Protein 6L39 (pdb70)

Organism: Streptomyces rapamycinicus (strain ATCC 29253 / DSM 41530 / NRRL 5491 / AYB-994) (NCBI:txid1343740)

Nearest PDB structures (foldseek):
  6l39-assembly1_A  TM=1.003E+00  e=1.083E-64  Streptomyces rapamycinicus NRRL 5491
  6l39-assembly2_B  TM=9.947E-01  e=9.908E-54  Streptomyces rapamycinicus NRRL 5491
  6l3a-assembly2_B  TM=9.957E-01  e=7.512E-52  Streptomyces rapamycinicus NRRL 5491
  6l3a-assembly1_A  TM=9.890E-01  e=4.191E-52  Streptomyces rapamycinicus NRRL 5491
  6zi2-assembly7_G  TM=9.649E-01  e=1.811E-34  Streptomyces antibioticus

Foldseek 3Di:
DAAPPPDQLFFFDDDCVLLVCLVVLHFDWHAEPWQGIATEARALVQQQCQQAPLLWALLVQAPHRHRDHDRDGHDDALSSHHPPVNVLLVVQLCQALDLVLLLVCLVVLLVCLVVLVVVQVVDDFKGWCLVSPLQLSFLLSLCVQLVPPPVCSVVLVVLVCLCVPDDPVSSVVSVVCLLVVSLVVLVVPCVHPHRSVVSVVPDDSCSSSSVSNCCSVVTRVLLSQLLVVLVLVCQVPVVNLVVCLVDVVLLLLVSLLSLLATFSWSGWDDKIFRCAFDDRSNDTQHGGHIYTYGQNSNSQNVVPDDPSNDGDSVGPDRPGCSQTHHSPGNSCVSNSSSSNSSNVSCVCVVCVVKHFPDDSVPFGWDSPGGGTHTPTGMMGD/DAEPDPDLCFFFDDDCVLLVQVVVLHWDWYAQPWAGIAIEAQALVLQQCCQAPLQWALQVQQPDAHRYNDPDRDDALLSGHPPVNVVLCQLLPQLLDLVLLLVCLVVLLVVQLVLVVVQVVVPDWGFCLVSPLQLSQLLVLCVSLVPPPVCSVVLVVLLVLLPDPVSSVVSVVVLLVVSLVSLVVLCVPNSVSQNPGVHDDSCSSSSVSVVCSNVGGPQLSQLLQVLVLVCQVVVVVLVVCLVPVVLLLLQSVLSLLQTFSWSTFADKIFRQAWDDRSNRTQHGRHIYTYHQNSSSQNCVQDDPSNDRDSVGVDRDGCSQHHDSPGNSCVSNSSSNSSSNSNCCCHVPVVKHFPDPSVPFGWDSPGGTTHGPTTTIGD

Radius of gyration: 29.31 Å; Cα contacts (8 Å, |Δi|>4): 1198; chains: 2; bounding box: 72×64×82 Å

B-factor: mean 68.37, std 15.39, range [30.0, 140.65]

Sequence (759 aa):
ACPYPFAEMERLEIHPEYNRLRDAGELGRVLMPYGGETWLATSWEDVAKVFVDPRFSRSATLGKDVPRVLPAIQQPVIMLMDPPEHTRLRRLATKALTSRRMEALRPRTQEVADDLIDKMLAKGAPADLMEDFALPLPIIMICELLGVPIEDQTKFRTWSDQMGAYSQEVVMAAGQSLYLYLSELIAERRKQNDLLGSLVRRLSETELVGFAVTLLIAGYETTANAIGNSVYTLLTHPEKLAELRKDLSLIPKAVDELLRIIPIAKQASWVRMAVEDVELSGTIVKAGEAVAIQTHSANTDPKVYDHPEEIDFHRTSNPHMSLGHGAHHCMGAQLVRVEMQTALGSLISRIPALRFAVPEPRIKFLRGRLVPSLEALPLTWACPYPFAEMERLEIHPEYNRLRDAGELGRVLMPYGGETWLATSWEDVAKVFVDPRFSRSATLGKDVPRVLPAIQPVIMLMDPPEHTRLRRLATKALTSRRMEALRPRTQEVADDLIDKMLAKGAPADLMEDFALPLPIIMICELLGVPIEDQTKFRTWSDQMYSQEVVMAAGQSLYLYLSELIAERRKQLLGSLVRADRLSETELVGFAVTLLIAGYETTANAIGNSVYTLLTHPEKLAELRKDLSLIPKAVDELLRIIPIAKQASWVRMAVEDVELSGTIVKAGEAVAIQTHSANTDPKVYDHPEEIDFHRTSNPHMSLGHGAHHCMGAQLVRVEMQTALGSLISRIPALRFAVPEPRIKFLRGRLVPSLEALPLTW

InterPro domains:
  IPR001128 Cytochrome P450 [PF00067] (201-373)
  IPR001128 Cytochrome P450 [PR00385] (241-258)
  IPR001128 Cytochrome P450 [PR00385] (276-287)
  IPR001128 Cytochrome P450 [PR00385] (344-353)
  IPR001128 Cytochrome P450 [PR00385] (353-364)
  IPR002397 Cytochrome P450, B-class [PR00359] (93-104)
  IPR002397 Cytochrome P450, B-class [PR00359] (140-156)
  IPR002397 Cytochrome P450, B-class [PR00359] (157-172)
  IPR002397 Cytochrome P450, B-class [PR00359] (195-217)
  IPR002397 Cytochrome P450, B-class [PR00359] (276-287)
  IPR002397 Cytochrome P450, B-class [PR00359] (295-322)
  IPR002397 Cytochrome P450, B-class [PR00359] (323-338)
  IPR002397 Cytochrome P450, B-class [PR00359] (344-353)
  IPR002397 Cytochrome P450, B-class [PR00359] (353-364)
  IPR036396 Cytochrome P450 superfamily [G3DSA:1.10.630.10] (3-404)
  IPR036396 Cytochrome P450 superfamily [SSF48264] (22-404)

Solvent-accessible surface area: 34575 Å² total; per-residue (Å²): 63,82,94,9,55,45,56,96,21,108,57,22,113,30,62,69,61,11,24,96,24,24,54,62,43,40,19,7,104,2,80,10,73,95,24,35,92,2,35,1,1,3,15,52,100,10,0,10,45,3,22,66,26,115,88,11,8,23,47,42,0,45,50,122,105,7,16,22,51,48,77,80,87,75,115,115,42,27,81,17,31,33,83,111,103,2,53,79,13,31,164,14,0,62,145,1,10,29,46,175,61,6,82,75,21,83,90,67,0,74,92,7,0,45,55,16,0,74,133,14,63,78,78,50,82,83,14,28,2,11,111,52,0,0,42,10,0,0,1,38,0,6,1,52,16,0,26,8,55,135,140,22,23,99,119,0,83,74,50,2,58,35,118,127,98,110,69,156,142,52,50,104,46,2,24,102,39,5,99,128,34,0,18,96,14,2,59,109,47,141,159,156,98,50,1,0,2,30,5,22,155,185,12,53,85,99,45,0,0,31,11,0,38,19,25,12,98,50,21,5,60,65,7,2,12,22,0,0,4,0,8,16,17,7,22,38,79,17,39,38,10,23,44,0,71,178,75,79,90,30,8,66,103,0,0,21,1,0,14,1,24,15,7,77,29,30,27,10,40,76,2,16,24,2,80,41,80,2,97,0,33,59,37,102,0,118,59,49,52,6,0,1,3,11,19,7,0,0,1,3,5,77,160,61,9,86,22,24,117,41,24,12,1,108,20,145,84,33,57,18,2,9,29,25,59,35,50,33,83,42,34,19,13,44,15,21,57,0,3,0,23,8,0,2,10,11,4,13,64,94,16,76,72,24,89,25,48,32,12,39,30,98,5,136,18,62,228,46,115,100,35,1,8,5,97,29,0,40,2,32,104,70,59,96,8,58,55,58,99,18,137,74,20,125,30,64,99,49,10,39,128,8,17,91,65,48,38,18,17,80,4,76,2,69,98,27,37,85,0,38,6,0,2,13,12,47,9,0,10,31,2,22,31,11,57,71,11,12,25,46,35,5,47,57,127,85,4,12,25,41,92,82,73,76,109,113,71,43,60,26,34,28,71,102,112,13,44,86,25,42,71,18,2,49,94,0,8,42,64,142,89,6,37,71,30,86,90,109,1,73,78,20,0,40,65,19,2,62,121,16,89,83,152,42,49,99,6,28,2,9,112,28,0,0,53,25,0,1,3,44,9,12,0,52,22,0,32,8,60,141,120,13,26,82,87,2,116,78,63,10,60,32,150,168,66,142,139,55,35,102,49,5,36,99,35,21,93,125,39,2,22,112,12,0,44,94,44,120,172,132,11,0,1,20,0,22,134,27,155,156,15,50,71,93,48,4,0,30,22,0,40,38,26,16,108,61,22,26,66,70,10,2,7,22,0,0,4,1,9,18,16,8,18,46,67,78,118,23,9,28,53,0,86,177,73,80,85,22,12,64,91,0,0,25,2,2,15,1,27,17,8,77,27,20,30,6,31,92,2,24,15,1,67,107,75,2,60,0,27,69,40,99,0,118,51,48,38,4,0,0,2,11,13,12,0,0,1,0,3,64,112,13,6,83,89,20,117,98,24,24,0,114,24,107,71,32,42,24,1,10,28,22,57,30,45,35,84,43,48,16,11,45,17,18,63,2,16,0,20,8,0,2,12,6,4,13,70,96,29,78,64,21,155,27,53,57,85,53,94,151,5,102,27,50,208,64,86,83,20,1,0,4,97,28,0,40,6,31,95

Secondary structure (DSSP, 8-state):
---S-SS---TT---THHHHHHHTT--EEEE-SBS-EEEEE-SHHHHHHHHH-TTEESGGGSSS--SBSSSS-----GGG--TTHHHHHHHHHTTTS-HHHHHTTHHHHHHHHHHHHHHHHHS-SSEEHIIIIITHHHHHHHHHHHT--TTSHHHHHHHHH----S-GGGTHHHHHHHHHHHHHHHHHHHT---HHHHHT----HHHHHHHHHHHHHHTSHHHHHHHHHHHHHHHT-HHHHHHHHH-STTHHHHHHHHHHHS-SSSS----EEESS-EEETTEEE-TT-EEEE-HHHHTT-TTT-SSTTS--TT-S----STT--GGG--TTHHHHHHHHHHHHHHHHHH-TT-EESS-GGG--B-SS-SS--BS--EEE-/-EES-SS--SSS---HHHHHHHTTT--EEEE-SBS-EEEEE-SHHHHHHHHH-TTEESGGGSSS--SBSSS-----GGG--TTHHHHHHHHHHTTS-HHHHHTTHHHHHHHHHHHHHHHHHT-S-EEHIIIIITHHHHHHHHHHTT--TTHHHHHHHHHT----HHHHHHHHHHHHHHHHHHHHHTT---TTHHHH--PPPSHHHHHHHHHHHHHHSHHHHHHHHHHHHHHHT-HHHHHHHHH-TTSHHHHHHHHHHHS-SSSS--PPEEESS-EEETTEEE-TT-EEEE-HHHHTT-TTT-SSTTS--TT-S----STT--GGG--TTHHHHHHHHHHHHHHHHHH-TT-EESS-GGG--B-SS-SS--BS--EEE-

Structure (mmCIF, N/CA/C/O backbone):
data_6L39
#
_entry.id   6L39
#
_cell.length_a   59.978
_cell.length_b   99.798
_cell.length_c   62.684
_cell.angle_alpha   90.000
_cell.angle_beta   89.820
_cell.angle_gamma   90.000
#
_symmetry.space_group_name_H-M   'P 1 21 1'
#
loop_
_entity.id
_entity.type
_entity.pdbx_description
1 polymer 'Cytochrome P450'
2 non-polymer 'PROTOPORPHYRIN IX CONTAINING FE'
3 non-polymer DI(HYDROXYETHYL)ETHER
4 non-polymer 'PHOSPHATE ION'
5 water water
#
loop_
_atom_site.group_PDB
_atom_site.id
_atom_site.type_symbol
_atom_site.label_atom_id
_atom_site.label_alt_id
_atom_site.label_comp_id
_atom_site.label_asym_id
_atom_site.label_entity_id
_atom_site.label_seq_id
_atom_site.pdbx_PDB_ins_code
_atom_site.Cartn_x
_atom_site.Cartn_y
_atom_site.Cartn_z
_atom_site.occupancy
_atom_site.B_iso_or_equiv
_atom_site.auth_seq_id
_atom_site.auth_comp_id
_atom_site.auth_asym_id
_atom_site.auth_atom_id
_atom_site.pdbx_PDB_model_num
ATOM 1 N N . ALA A 1 12 ? 30.394 -16.418 12.642 1.00 79.20 12 ALA A N 1
ATOM 2 C CA . ALA A 1 12 ? 29.228 -15.582 12.202 1.00 79.12 12 ALA A CA 1
ATOM 3 C C . ALA A 1 12 ? 28.242 -15.382 13.360 1.00 76.14 12 ALA A C 1
ATOM 4 O O . ALA A 1 12 ? 27.495 -16.321 13.698 1.00 64.46 12 ALA A O 1
ATOM 6 N N . CYS A 1 13 ? 28.250 -14.173 13.919 1.00 79.19 13 CYS A N 1
ATOM 7 C CA . CYS A 1 13 ? 27.341 -13.669 14.985 1.00 83.34 13 CYS A CA 1
ATOM 8 C C . CYS A 1 13 ? 25.868 -13.757 14.573 1.00 70.17 13 CYS A C 1
ATOM 9 O O . CYS A 1 13 ? 25.464 -13.130 13.599 1.00 65.49 13 CYS A O 1
ATOM 12 N N . PRO A 1 14 ? 25.001 -14.439 15.362 1.00 64.06 14 PRO A N 1
ATOM 13 C CA . PRO A 1 14 ? 23.625 -14.747 14.950 1.00 62.83 14 PRO A CA 1
ATOM 14 C C . PRO A 1 14 ? 22.679 -13.556 14.705 1.00 58.88 14 PRO A C 1
ATOM 15 O O . PRO A 1 14 ? 22.932 -12.457 15.190 1.00 56.56 14 PRO A O 1
ATOM 19 N N . TYR A 1 15 ? 21.692 -13.773 13.832 1.00 57.12 15 TYR A N 1
ATOM 20 C CA . TYR A 1 15 ? 20.706 -12.744 13.413 1.00 57.21 15 TYR A CA 1
ATOM 21 C C . TYR A 1 15 ? 19.298 -13.294 13.644 1.00 53.93 15 TYR A C 1
ATOM 22 O O . TYR A 1 15 ? 19.169 -14.503 13.602 1.00 55.64 15 TYR A O 1
ATOM 31 N N . PRO A 1 16 ? 18.224 -12.500 13.849 1.00 53.79 16 PRO A N 1
ATOM 32 C CA . PRO A 1 16 ? 18.269 -11.085 14.260 1.00 50.74 16 PRO A CA 1
ATOM 33 C C . PRO A 1 16 ? 19.040 -10.715 15.529 1.00 48.84 16 PRO A C 1
ATOM 34 O O . PRO A 1 16 ? 19.190 -11.523 16.370 1.00 49.07 16 PRO A O 1
ATOM 38 N N . PHE A 1 17 ? 19.527 -9.485 15.576 1.00 50.74 17 PHE A N 1
ATOM 39 C CA . PHE A 1 17 ? 20.361 -8.990 16.692 1.00 52.39 17 PHE A CA 1
ATOM 40 C C . PHE A 1 17 ? 19.521 -8.750 17.937 1.00 52.91 17 PHE A C 1
ATOM 41 O O . PHE A 1 17 ? 20.019 -8.920 19.038 1.00 67.01 17 PHE A O 1
ATOM 49 N N . ALA A 1 18 ? 18.286 -8.328 17.735 1.00 50.30 18 ALA A N 1
ATOM 50 C CA . ALA A 1 18 ? 17.390 -8.071 18.869 1.00 48.85 18 ALA A CA 1
ATOM 51 C C . ALA A 1 18 ? 15.993 -7.913 18.311 1.00 52.01 18 ALA A C 1
ATOM 52 O O . ALA A 1 18 ? 15.858 -7.237 17.305 1.00 51.16 18 ALA A O 1
ATOM 54 N N . GLU A 1 19 ? 15.025 -8.578 18.928 1.00 59.92 19 GLU A N 1
ATOM 55 C CA . GLU A 1 19 ? 13.625 -8.418 18.486 1.00 61.77 19 GLU A CA 1
ATOM 56 C C . GLU A 1 19 ? 13.340 -6.927 18.562 1.00 62.30 19 GLU A C 1
ATOM 57 O O . GLU A 1 19 ? 13.290 -6.406 19.666 1.00 62.20 19 GLU A O 1
ATOM 59 N N . MET A 1 20 ? 13.224 -6.275 17.410 1.00 65.44 20 MET A N 1
ATOM 60 C CA . MET A 1 20 ? 12.948 -4.821 17.354 1.00 64.81 20 MET A CA 1
ATOM 61 C C . MET A 1 20 ? 11.607 -4.537 18.015 1.00 68.96 20 MET A C 1
ATOM 62 O O . MET A 1 20 ? 10.598 -4.619 17.327 1.00 76.51 20 MET A O 1
ATOM 67 N N . GLU A 1 21 ? 11.606 -4.298 19.321 1.00 70.50 21 GLU A N 1
ATOM 68 C CA . GLU A 1 21 ? 10.359 -3.870 19.989 1.00 76.50 21 GLU A CA 1
ATOM 69 C C . GLU A 1 21 ? 10.215 -2.383 19.647 1.00 85.22 21 GLU A C 1
ATOM 70 O O . GLU A 1 21 ? 11.267 -1.708 19.505 1.00 102.73 21 GLU A O 1
ATOM 76 N N . ARG A 1 22 ? 8.980 -1.915 19.481 1.00 76.46 22 ARG A N 1
ATOM 77 C CA . ARG A 1 22 ? 8.729 -0.505 19.103 1.00 79.95 22 ARG A CA 1
ATOM 78 C C . ARG A 1 22 ? 9.141 -0.303 17.644 1.00 78.88 22 ARG A C 1
ATOM 79 O O . ARG A 1 22 ? 8.912 -1.200 16.849 1.00 89.59 22 ARG A O 1
ATOM 87 N N . LEU A 1 23 ? 9.776 0.822 17.332 1.00 77.51 23 LEU A N 1
ATOM 88 C CA . LEU A 1 23 ? 10.130 1.145 15.928 1.00 73.56 23 LEU A CA 1
ATOM 89 C C . LEU A 1 23 ? 11.593 1.572 15.799 1.00 73.14 23 LEU A C 1
ATOM 90 O O . LEU A 1 23 ? 11.860 2.395 14.934 1.00 69.80 23 LEU A O 1
ATOM 95 N N . GLU A 1 24 ? 12.506 1.036 16.606 1.00 75.48 24 GLU A N 1
ATOM 96 C CA . GLU A 1 24 ? 13.909 1.500 16.471 1.00 78.08 24 GLU A CA 1
ATOM 97 C C . GLU A 1 24 ? 14.795 0.392 15.916 1.00 77.04 24 GLU A C 1
ATOM 98 O O . GLU A 1 24 ? 14.345 -0.729 15.825 1.00 82.69 24 GLU A O 1
ATOM 104 N N . ILE A 1 25 ? 16.042 0.727 15.610 1.00 75.09 25 ILE A N 1
ATOM 105 C CA . ILE A 1 25 ? 16.977 -0.243 14.987 1.00 71.98 25 ILE A CA 1
ATOM 106 C C . ILE A 1 25 ? 18.129 -0.507 15.943 1.00 65.57 25 ILE A C 1
ATOM 107 O O . ILE A 1 25 ? 18.443 0.362 16.741 1.00 62.35 25 ILE A O 1
ATOM 112 N N . HIS A 1 26 ? 18.738 -1.676 15.805 1.00 63.64 26 HIS A N 1
ATOM 113 C CA . HIS A 1 26 ? 19.877 -2.095 16.648 1.00 60.90 26 HIS A CA 1
ATOM 114 C C . HIS A 1 26 ? 21.109 -1.357 16.148 1.00 57.28 26 HIS A C 1
ATOM 115 O O . HIS A 1 26 ? 21.344 -1.384 14.954 1.00 56.18 26 HIS A O 1
ATOM 122 N N . PRO A 1 27 ? 21.914 -0.721 17.014 1.00 60.18 27 PRO A N 1
ATOM 123 C CA . PRO A 1 27 ? 23.085 0.040 16.573 1.00 63.68 27 PRO A CA 1
ATOM 124 C C . PRO A 1 27 ? 23.942 -0.619 15.478 1.00 60.93 27 PRO A C 1
ATOM 125 O O . PRO A 1 27 ? 24.415 0.104 14.606 1.00 60.87 27 PRO A O 1
ATOM 129 N N . GLU A 1 28 ? 24.092 -1.947 15.540 1.00 57.47 28 GLU A N 1
ATOM 130 C CA . GLU A 1 28 ? 25.136 -2.732 14.822 1.00 63.43 28 GLU A CA 1
ATOM 131 C C . GLU A 1 28 ? 25.188 -2.338 13.337 1.00 65.49 28 GLU A C 1
ATOM 132 O O . GLU A 1 28 ? 26.240 -1.808 12.903 1.00 67.18 28 GLU A O 1
ATOM 138 N N . TYR A 1 29 ? 24.099 -2.579 12.599 1.00 60.60 29 TYR A N 1
ATOM 139 C CA . TYR A 1 29 ? 23.876 -2.153 11.189 1.00 57.61 29 TYR A CA 1
ATOM 140 C C . TYR A 1 29 ? 24.698 -0.898 10.826 1.00 52.89 29 TYR A C 1
ATOM 141 O O . TYR A 1 29 ? 25.478 -0.929 9.852 1.00 48.78 29 T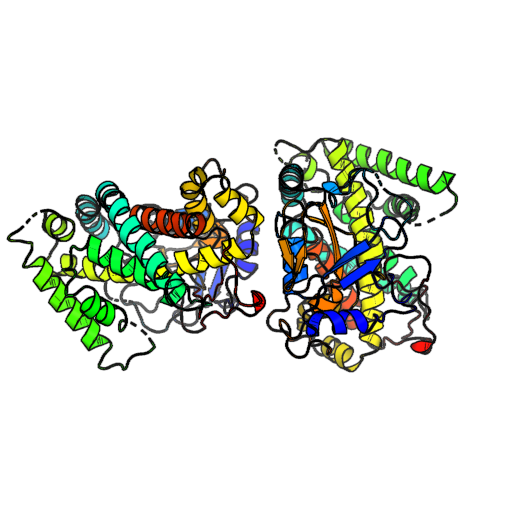YR A O 1
ATOM 150 N N . ASN A 1 30 ? 24.497 0.204 11.552 1.00 52.17 30 ASN A N 1
ATOM 151 C CA . ASN A 1 30 ? 25.204 1.484 11.295 1.00 53.94 30 ASN A CA 1
ATOM 152 C C . ASN A 1 30 ? 26.681 1.297 11.657 1.00 57.99 30 ASN A C 1
ATOM 153 O O . ASN A 1 30 ? 27.520 1.875 10.956 1.00 65.58 30 ASN A O 1
ATOM 158 N N . ARG A 1 31 ? 26.980 0.515 12.700 1.00 55.78 31 ARG A N 1
ATOM 159 C CA . ARG A 1 31 ? 28.355 0.182 13.135 1.00 60.23 31 ARG A CA 1
ATOM 160 C C . ARG A 1 31 ? 29.162 -0.377 11.947 1.00 62.84 31 ARG A C 1
ATOM 161 O O . ARG A 1 31 ? 30.305 0.080 11.724 1.00 66.77 31 ARG A O 1
ATOM 169 N N . LEU A 1 32 ? 28.586 -1.323 11.204 1.00 62.58 32 LEU A N 1
ATOM 170 C CA . LEU A 1 32 ? 29.215 -2.012 10.041 1.00 61.48 32 LEU A CA 1
ATOM 171 C C . LEU A 1 32 ? 29.292 -1.092 8.822 1.00 59.14 32 LEU A C 1
ATOM 172 O O . LEU A 1 32 ? 30.311 -1.121 8.086 1.00 56.14 32 LEU A O 1
ATOM 177 N N . ARG A 1 33 ? 28.190 -0.397 8.551 1.00 52.71 33 ARG A N 1
ATOM 178 C CA . ARG A 1 33 ? 28.136 0.584 7.451 1.00 53.20 33 ARG A CA 1
ATOM 179 C C . ARG A 1 33 ? 29.414 1.425 7.532 1.00 51.41 33 ARG A C 1
ATOM 180 O O . ARG A 1 33 ? 30.081 1.598 6.503 1.00 49.08 33 ARG A O 1
ATOM 188 N N . ASP A 1 34 ? 29.662 1.980 8.714 1.00 52.50 34 ASP A N 1
ATOM 189 C CA . ASP A 1 34 ? 30.780 2.916 8.986 1.00 57.69 34 ASP A CA 1
ATOM 190 C C . ASP A 1 34 ? 32.095 2.147 9.038 1.00 56.13 34 ASP A C 1
ATOM 191 O O . ASP A 1 34 ? 33.087 2.650 8.546 1.00 62.84 34 ASP A O 1
ATOM 196 N N . ALA A 1 35 ? 32.086 0.976 9.647 1.00 56.33 35 ALA A N 1
ATOM 197 C CA . ALA A 1 35 ? 33.265 0.079 9.649 1.00 59.68 35 ALA A CA 1
ATOM 198 C C . ALA A 1 35 ? 33.715 -0.230 8.218 1.00 57.85 35 ALA A C 1
ATOM 199 O O . ALA A 1 35 ? 34.755 -0.890 8.075 1.00 59.22 35 ALA A O 1
ATOM 201 N N . GLY A 1 36 ? 32.941 0.173 7.205 1.00 59.97 36 GLY A N 1
ATOM 202 C CA . GLY A 1 36 ? 33.024 -0.383 5.839 1.00 57.35 36 GLY A CA 1
ATOM 203 C C . GLY A 1 36 ? 33.114 -1.900 5.883 1.00 58.93 36 GLY A C 1
ATOM 204 O O . GLY A 1 36 ? 33.866 -2.479 5.072 1.00 54.58 36 GLY A O 1
ATOM 205 N N . GLU A 1 37 ? 32.394 -2.518 6.827 1.00 63.00 37 GLU A N 1
ATOM 206 C CA . GLU A 1 37 ? 32.372 -3.986 7.052 1.00 64.64 37 GLU A CA 1
ATOM 207 C C . GLU A 1 37 ? 31.122 -4.557 6.379 1.00 65.56 37 GLU A C 1
ATOM 208 O O . GLU A 1 37 ? 30.068 -3.887 6.442 1.00 77.83 37 GLU A O 1
ATOM 210 N N . LEU A 1 38 ? 31.257 -5.705 5.709 1.00 63.02 38 LEU A N 1
ATOM 211 C CA . LEU A 1 38 ? 30.129 -6.552 5.225 1.00 63.49 38 LEU A CA 1
ATOM 212 C C . LEU A 1 38 ? 29.883 -7.639 6.278 1.00 64.57 38 LEU A C 1
ATOM 213 O O . LEU A 1 38 ? 30.809 -8.447 6.507 1.00 66.92 38 LEU A O 1
ATOM 218 N N . GLY A 1 39 ? 28.710 -7.636 6.923 1.00 58.90 39 GLY A N 1
ATOM 219 C CA . GLY A 1 39 ? 28.400 -8.547 8.040 1.00 53.64 39 GLY A CA 1
ATOM 220 C C . GLY A 1 39 ? 28.282 -9.975 7.551 1.00 52.00 39 GLY A C 1
ATOM 221 O O . GLY A 1 39 ? 27.886 -10.141 6.375 1.00 51.99 39 GLY A O 1
ATOM 222 N N . ARG A 1 40 ? 28.677 -10.958 8.373 1.00 52.60 40 ARG A N 1
ATOM 223 C CA . ARG A 1 40 ? 28.271 -12.379 8.200 1.00 54.50 40 ARG A CA 1
ATOM 224 C C . ARG A 1 40 ? 27.495 -12.781 9.444 1.00 49.78 40 ARG A C 1
ATOM 225 O O . ARG A 1 40 ? 27.987 -12.550 10.565 1.00 43.75 40 ARG A O 1
ATOM 233 N N . VAL A 1 41 ? 26.302 -13.325 9.221 1.00 49.25 41 VAL A N 1
ATOM 234 C CA . VAL A 1 41 ? 25.312 -13.593 10.293 1.00 48.83 41 VAL A CA 1
ATOM 235 C C . VAL A 1 41 ? 24.792 -15.008 10.102 1.00 48.62 41 VAL A C 1
ATOM 236 O O . VAL A 1 41 ? 24.888 -15.509 8.980 1.00 46.86 41 VAL A O 1
ATOM 240 N N . LEU A 1 42 ? 24.325 -15.607 11.199 1.00 52.72 42 LEU A N 1
ATOM 241 C CA . LEU A 1 42 ? 23.695 -16.947 11.258 1.00 53.81 42 LEU A CA 1
ATOM 242 C C . LEU A 1 42 ? 22.186 -16.767 11.432 1.00 58.03 42 LEU A C 1
ATOM 243 O O . LEU A 1 42 ? 21.728 -16.439 12.545 1.00 60.02 42 LEU A O 1
ATOM 248 N N . MET A 1 43 ? 21.440 -16.978 10.359 1.00 61.26 43 MET A N 1
ATOM 249 C CA . MET A 1 43 ? 19.966 -16.865 10.372 1.00 67.80 43 MET A CA 1
ATOM 250 C C . MET A 1 43 ? 19.386 -18.094 11.067 1.00 70.59 43 MET A C 1
ATOM 251 O O . MET A 1 43 ? 20.039 -19.138 11.114 1.00 69.05 43 MET A O 1
ATOM 256 N N . PRO A 1 44 ? 18.141 -18.019 11.594 1.00 69.72 44 PRO A N 1
ATOM 257 C CA . PRO A 1 44 ? 17.539 -19.142 12.315 1.00 72.79 44 PRO A CA 1
ATOM 258 C C . PRO A 1 44 ? 17.470 -20.416 11.453 1.00 71.73 44 PRO A C 1
ATOM 259 O O . PRO A 1 44 ? 17.966 -21.445 11.881 1.00 76.90 44 PRO A O 1
ATOM 263 N N . TYR A 1 45 ? 16.871 -20.314 10.263 1.00 68.66 45 TYR A N 1
ATOM 264 C CA . TYR A 1 45 ? 16.729 -21.413 9.267 1.00 67.76 45 TYR A CA 1
ATOM 265 C C . TYR A 1 45 ? 17.672 -21.155 8.092 1.00 61.67 45 TYR A C 1
ATOM 266 O O . TYR A 1 45 ? 18.170 -20.021 7.965 1.00 63.53 45 TYR A O 1
ATOM 275 N N . GLY A 1 46 ? 17.917 -22.177 7.267 1.00 57.18 46 GLY A N 1
ATOM 276 C CA . GLY A 1 46 ? 19.056 -22.185 6.333 1.00 53.97 46 GLY A CA 1
ATOM 277 C C . GLY A 1 46 ? 20.312 -21.863 7.111 1.00 52.67 46 GLY A C 1
ATOM 278 O O . GLY A 1 46 ? 20.283 -22.009 8.342 1.00 62.40 46 GLY A O 1
ATOM 279 N N . GLY A 1 47 ? 21.365 -21.388 6.466 1.00 48.24 47 GLY A N 1
ATOM 280 C CA . GLY A 1 47 ? 22.656 -21.262 7.161 1.00 51.58 47 GLY A CA 1
ATOM 281 C C . GLY A 1 47 ? 23.008 -19.825 7.480 1.00 52.92 47 GLY A C 1
ATOM 282 O O . GLY A 1 47 ? 22.101 -19.034 7.794 1.00 49.17 47 GLY A O 1
ATOM 283 N N . GLU A 1 48 ? 24.305 -19.526 7.396 1.00 55.98 48 GLU A N 1
ATOM 284 C CA . GLU A 1 48 ? 24.882 -18.162 7.426 1.00 56.73 48 GLU A CA 1
ATOM 285 C C . GLU A 1 48 ? 24.548 -17.435 6.117 1.00 54.32 48 GLU A C 1
ATOM 286 O O . GLU A 1 48 ? 24.375 -18.097 5.060 1.00 46.63 48 GLU A O 1
ATOM 292 N N . THR A 1 49 ? 24.491 -16.108 6.203 1.00 52.67 49 THR A N 1
ATOM 293 C CA . THR A 1 49 ? 24.298 -15.165 5.078 1.00 52.24 49 THR A CA 1
ATOM 294 C C . THR A 1 49 ? 25.266 -14.006 5.278 1.00 53.17 49 THR A C 1
ATOM 295 O O . THR A 1 49 ? 25.642 -13.761 6.441 1.00 57.49 49 THR A O 1
ATOM 299 N N . TRP A 1 50 ? 25.651 -13.336 4.193 1.00 51.24 50 TRP A N 1
ATOM 300 C CA . TRP A 1 50 ? 26.241 -11.976 4.242 1.00 53.93 50 TRP A CA 1
ATOM 301 C C . TRP A 1 50 ? 25.120 -10.945 4.446 1.00 53.93 50 TRP A C 1
ATOM 302 O O . TRP A 1 50 ? 23.943 -11.301 4.287 1.00 59.93 50 TRP A O 1
ATOM 313 N N . LEU A 1 51 ? 25.483 -9.708 4.774 1.00 53.77 51 LEU A N 1
ATOM 314 C CA . LEU A 1 51 ? 24.547 -8.633 5.195 1.00 53.04 51 LEU A CA 1
ATOM 315 C C . LEU A 1 51 ? 25.133 -7.283 4.784 1.00 54.42 51 LEU A C 1
ATOM 316 O O . LEU A 1 51 ? 26.234 -6.955 5.263 1.00 53.19 51 LEU A O 1
ATOM 321 N N . ALA A 1 52 ? 24.418 -6.551 3.922 1.00 59.36 52 ALA A N 1
ATOM 322 C CA . ALA A 1 52 ? 24.808 -5.236 3.361 1.00 55.97 52 ALA A CA 1
ATOM 323 C C . ALA A 1 52 ? 24.002 -4.145 4.064 1.00 55.83 52 ALA A C 1
ATOM 324 O O . ALA A 1 52 ? 22.795 -4.341 4.265 1.00 57.36 52 ALA A O 1
ATOM 326 N N . THR A 1 53 ? 24.664 -3.057 4.452 1.00 57.04 53 THR A N 1
ATOM 327 C CA . THR A 1 53 ? 24.068 -1.956 5.255 1.00 56.68 53 THR A CA 1
ATOM 328 C C . THR A 1 53 ? 24.340 -0.612 4.557 1.00 53.45 53 THR A C 1
ATOM 329 O O . THR A 1 53 ? 23.529 0.306 4.752 1.00 51.44 53 THR A O 1
ATOM 333 N N . SER A 1 54 ? 25.406 -0.499 3.752 1.00 53.01 54 SER A N 1
ATOM 334 C CA . SER A 1 54 ? 25.784 0.760 3.050 1.00 55.41 54 SER A CA 1
ATOM 335 C C . SER A 1 54 ? 24.830 1.012 1.874 1.00 55.92 54 SER A C 1
ATOM 336 O O . SER A 1 54 ? 24.313 0.026 1.314 1.00 54.68 54 SER A O 1
ATOM 339 N N . TRP A 1 55 ? 24.580 2.289 1.560 1.00 50.93 55 TRP A N 1
ATOM 340 C CA . TRP A 1 55 ? 23.756 2.719 0.404 1.00 47.97 55 TRP A CA 1
ATOM 341 C C . TRP A 1 55 ? 24.351 2.095 -0.854 1.00 49.62 55 TRP A C 1
ATOM 342 O O . TRP A 1 55 ? 23.597 1.490 -1.621 1.00 50.46 55 TRP A O 1
ATOM 353 N N . GLU A 1 56 ? 25.670 2.217 -1.009 1.00 55.19 56 GLU A N 1
ATOM 354 C CA . GLU A 1 56 ? 26.439 1.769 -2.197 1.00 57.39 56 GLU A CA 1
ATOM 355 C C . GLU A 1 56 ? 26.247 0.259 -2.362 1.00 56.38 56 GLU A C 1
ATOM 356 O O . GLU A 1 56 ? 25.959 -0.176 -3.483 1.00 58.69 56 GLU A O 1
ATOM 362 N N . ASP A 1 57 ? 26.319 -0.502 -1.267 1.00 58.74 57 ASP A N 1
ATOM 363 C CA . ASP A 1 57 ? 26.312 -1.991 -1.291 1.00 58.47 57 ASP A CA 1
ATOM 364 C C . ASP A 1 57 ? 24.869 -2.525 -1.307 1.00 57.51 57 ASP A C 1
ATOM 365 O O . ASP A 1 57 ? 24.682 -3.634 -1.826 1.00 63.83 57 ASP A O 1
ATOM 370 N N . VAL A 1 58 ? 23.880 -1.778 -0.796 1.00 53.83 58 VAL A N 1
ATOM 371 C CA . VAL A 1 58 ? 22.423 -2.100 -0.939 1.00 48.43 58 VAL A CA 1
ATOM 372 C C . VAL A 1 58 ? 21.936 -1.679 -2.334 1.00 50.13 58 VAL A C 1
ATOM 373 O O . VAL A 1 58 ? 21.065 -2.376 -2.914 1.00 53.01 58 VAL A O 1
ATOM 377 N N . ALA A 1 59 ? 22.465 -0.592 -2.887 1.00 48.08 59 ALA A N 1
ATOM 378 C CA . ALA A 1 59 ? 22.220 -0.242 -4.303 1.00 51.30 59 ALA A CA 1
ATOM 379 C C . ALA A 1 59 ? 22.646 -1.412 -5.215 1.00 52.83 59 ALA A C 1
ATOM 380 O O . ALA A 1 59 ? 21.892 -1.747 -6.142 1.00 49.90 59 ALA A O 1
ATOM 382 N N . LYS A 1 60 ? 23.815 -2.015 -4.990 1.00 51.68 60 LYS A N 1
ATOM 383 C CA . LYS A 1 60 ? 24.328 -3.049 -5.918 1.00 53.10 60 LYS A CA 1
ATOM 384 C C . LYS A 1 60 ? 23.363 -4.232 -5.909 1.00 53.97 60 LYS A C 1
ATOM 385 O O . LYS A 1 60 ? 23.048 -4.732 -6.985 1.00 58.49 60 LYS A O 1
ATOM 391 N N . VAL A 1 61 ? 22.912 -4.662 -4.734 1.00 56.57 61 VAL A N 1
ATOM 392 C CA . VAL A 1 61 ? 22.140 -5.930 -4.567 1.00 56.94 61 VAL A CA 1
ATOM 393 C C . VAL A 1 61 ? 20.754 -5.760 -5.186 1.00 58.29 61 VAL A C 1
ATOM 394 O O . VAL A 1 61 ? 20.172 -6.776 -5.600 1.00 64.08 61 VAL A O 1
ATOM 398 N N . PHE A 1 62 ? 20.253 -4.523 -5.235 1.00 60.90 62 PHE A N 1
ATOM 399 C CA . PHE A 1 62 ? 18.932 -4.170 -5.824 1.00 62.50 62 PHE A CA 1
ATOM 400 C C . PHE A 1 62 ? 18.954 -4.234 -7.356 1.00 59.07 62 PHE A C 1
ATOM 401 O O . PHE A 1 62 ? 17.921 -4.629 -7.933 1.00 62.62 62 PHE A O 1
ATOM 409 N N . VAL A 1 63 ? 20.078 -3.854 -7.973 1.00 58.80 63 VAL A N 1
ATOM 410 C CA . VAL A 1 63 ? 20.174 -3.474 -9.415 1.00 61.15 63 VAL A CA 1
ATOM 411 C C . VAL A 1 63 ? 21.147 -4.388 -10.174 1.00 66.33 63 VAL A C 1
ATOM 412 O O . VAL A 1 63 ? 20.839 -4.740 -11.326 1.00 82.01 63 VAL A O 1
ATOM 416 N N . ASP A 1 64 ? 22.288 -4.730 -9.579 1.00 65.35 64 ASP A N 1
ATOM 417 C CA . ASP A 1 64 ? 23.333 -5.554 -10.232 1.00 66.91 64 ASP A CA 1
ATOM 418 C C . ASP A 1 64 ? 22.718 -6.891 -10.638 1.00 65.02 64 ASP A C 1
ATOM 419 O O . ASP A 1 64 ? 21.979 -7.503 -9.871 1.00 70.92 64 ASP A O 1
ATOM 424 N N . PRO A 1 65 ? 22.964 -7.371 -11.874 1.00 65.56 65 PRO A N 1
ATOM 425 C CA . PRO A 1 65 ? 22.487 -8.689 -12.292 1.00 70.95 65 PRO A CA 1
ATOM 426 C C . PRO A 1 65 ? 23.316 -9.887 -11.792 1.00 73.12 65 PRO A C 1
ATOM 427 O O . PRO A 1 65 ? 22.983 -11.015 -12.156 1.00 71.87 65 PRO A O 1
ATOM 431 N N . ARG A 1 66 ? 24.343 -9.649 -10.965 1.00 72.85 66 ARG A N 1
ATOM 432 C CA . ARG A 1 66 ? 25.161 -10.739 -10.365 1.00 71.11 66 ARG A CA 1
ATOM 433 C C . ARG A 1 66 ? 24.435 -11.310 -9.140 1.00 66.29 66 ARG A C 1
ATOM 434 O O . ARG A 1 66 ? 24.987 -12.219 -8.508 1.00 61.03 66 ARG A O 1
ATOM 442 N N . PHE A 1 67 ? 23.237 -10.802 -8.833 1.00 66.04 67 PHE A N 1
ATOM 443 C CA . PHE A 1 67 ? 22.403 -11.221 -7.677 1.00 66.28 67 PHE A CA 1
ATOM 444 C C . PHE A 1 67 ? 21.030 -11.667 -8.168 1.00 69.67 67 PHE A C 1
ATOM 445 O O . PHE A 1 67 ? 20.281 -10.811 -8.695 1.00 78.77 67 PHE A O 1
ATOM 453 N N . SER A 1 68 ? 20.713 -12.950 -7.970 1.00 65.42 68 SER A N 1
ATOM 454 C CA . SER A 1 68 ? 19.449 -13.598 -8.411 1.00 57.85 68 SER A CA 1
ATOM 455 C C . SER A 1 68 ? 18.440 -13.671 -7.254 1.00 57.35 68 SER A C 1
ATOM 456 O O . SER A 1 68 ? 18.807 -14.076 -6.127 1.00 50.55 68 SER A O 1
ATOM 459 N N . ARG A 1 69 ? 17.184 -13.347 -7.543 1.00 62.94 69 ARG A N 1
ATOM 460 C CA . ARG A 1 69 ? 16.055 -13.550 -6.595 1.00 70.21 69 ARG A CA 1
ATOM 461 C C . ARG A 1 69 ? 15.351 -14.873 -6.945 1.00 72.41 69 ARG A C 1
ATOM 462 O O . ARG A 1 69 ? 14.767 -15.466 -6.014 1.00 71.86 69 ARG A O 1
ATOM 470 N N . SER A 1 70 ? 15.460 -15.330 -8.208 1.00 76.71 70 SER A N 1
ATOM 471 C CA . SER A 1 70 ? 15.017 -16.655 -8.738 1.00 75.50 70 SER A CA 1
ATOM 472 C C . SER A 1 70 ? 15.585 -17.813 -7.911 1.00 72.61 70 SER A C 1
ATOM 473 O O . SER A 1 70 ? 14.818 -18.741 -7.584 1.00 70.48 70 SER A O 1
ATOM 476 N N . ALA A 1 71 ? 16.885 -17.753 -7.608 1.00 66.55 71 ALA A N 1
ATOM 477 C CA . ALA A 1 71 ? 17.723 -18.882 -7.144 1.00 63.62 71 ALA A CA 1
ATOM 478 C C . ALA A 1 71 ? 17.437 -19.287 -5.683 1.00 65.22 71 ALA A C 1
ATOM 479 O O . ALA A 1 71 ? 18.301 -19.952 -5.088 1.00 65.35 71 ALA A O 1
ATOM 481 N N . THR A 1 72 ? 16.266 -18.948 -5.167 1.00 63.13 72 THR A N 1
ATOM 482 C CA . THR A 1 72 ? 15.933 -19.289 -3.767 1.00 61.10 72 THR A CA 1
ATOM 483 C C . THR A 1 72 ? 14.490 -19.772 -3.703 1.00 65.10 72 THR A C 1
ATOM 484 O O . THR A 1 72 ? 14.037 -20.088 -2.611 1.00 59.64 72 THR A O 1
ATOM 488 N N . LEU A 1 73 ? 13.872 -19.914 -4.869 1.00 72.48 73 LEU A N 1
ATOM 489 C CA . LEU A 1 73 ? 12.523 -20.508 -4.934 1.00 77.25 73 LEU A CA 1
ATOM 490 C C . LEU A 1 73 ? 12.739 -21.998 -4.691 1.00 84.06 73 LEU A C 1
ATOM 491 O O . LEU A 1 73 ? 13.568 -22.591 -5.373 1.00 95.61 73 LEU A O 1
ATOM 496 N N . GLY A 1 74 ? 12.024 -22.559 -3.732 1.00 81.50 74 GLY A N 1
ATOM 497 C CA . GLY A 1 74 ? 12.290 -23.969 -3.433 1.00 88.95 74 GLY A CA 1
ATOM 498 C C . GLY A 1 74 ? 13.750 -24.130 -3.076 1.00 90.70 74 GLY A C 1
ATOM 499 O O . GLY A 1 74 ? 14.507 -24.546 -3.940 1.00 97.01 74 GLY A O 1
ATOM 500 N N . LYS A 1 75 ? 14.145 -23.687 -1.885 1.00 82.67 75 LYS A N 1
ATOM 501 C CA . LYS A 1 75 ? 15.538 -23.901 -1.434 1.00 87.09 75 LYS A CA 1
ATOM 502 C C . LYS A 1 75 ? 15.615 -23.679 0.076 1.00 79.92 75 LYS A C 1
ATOM 503 O O . LYS A 1 75 ? 14.798 -22.936 0.601 1.00 83.22 75 LYS A O 1
ATOM 509 N N . ASP A 1 76 ? 16.553 -24.343 0.741 1.00 75.41 76 ASP A N 1
ATOM 510 C CA . ASP A 1 76 ? 16.750 -24.149 2.195 1.00 77.56 76 ASP A CA 1
ATOM 511 C C . ASP A 1 76 ? 17.770 -23.025 2.251 1.00 72.96 76 ASP A C 1
ATOM 512 O O . ASP A 1 76 ? 18.948 -23.320 2.418 1.00 81.10 76 ASP A O 1
ATOM 517 N N . VAL A 1 77 ? 17.310 -21.796 2.038 1.00 69.14 77 VAL A N 1
ATOM 518 C CA . VAL A 1 77 ? 18.202 -20.608 1.947 1.00 64.64 77 VAL A CA 1
ATOM 519 C C . VAL A 1 77 ? 18.291 -19.908 3.297 1.00 62.66 77 VAL A C 1
ATOM 520 O O . VAL A 1 77 ? 17.336 -19.988 4.058 1.00 54.76 77 VAL A O 1
ATOM 524 N N . PRO A 1 78 ? 19.413 -19.238 3.627 1.00 63.83 78 PRO A N 1
ATOM 525 C CA . PRO A 1 78 ? 19.505 -18.500 4.891 1.00 59.85 78 PRO A CA 1
ATOM 526 C C . PRO A 1 78 ? 18.260 -17.623 5.058 1.00 57.95 78 PRO A C 1
ATOM 527 O O . PRO A 1 78 ? 18.134 -16.686 4.333 1.00 67.48 78 PRO A O 1
ATOM 531 N N . ARG A 1 79 ? 17.316 -18.071 5.891 1.00 57.75 79 ARG A N 1
ATOM 532 C CA . ARG A 1 79 ? 16.019 -17.369 6.075 1.00 60.99 79 ARG A CA 1
ATOM 533 C C . ARG A 1 79 ? 15.724 -17.086 7.546 1.00 61.27 79 ARG A C 1
ATOM 534 O O . ARG A 1 79 ? 16.561 -17.395 8.379 1.00 59.46 79 ARG A O 1
ATOM 542 N N . VAL A 1 80 ? 14.522 -16.575 7.817 1.00 67.52 80 VAL A N 1
ATOM 543 C CA . VAL A 1 80 ? 14.125 -16.097 9.171 1.00 74.28 80 VAL A CA 1
ATOM 544 C C . VAL A 1 80 ? 12.913 -16.920 9.634 1.00 70.61 80 VAL A C 1
ATOM 545 O O . VAL A 1 80 ? 12.971 -17.480 10.752 1.00 69.00 80 VAL A O 1
ATOM 549 N N . LEU A 1 81 ? 11.893 -17.042 8.782 1.00 69.77 81 LEU A N 1
ATOM 550 C CA . LEU A 1 81 ? 10.664 -17.834 9.043 1.00 80.26 81 LEU A CA 1
ATOM 551 C C . LEU A 1 81 ? 10.861 -19.216 8.430 1.00 79.93 81 LEU A C 1
ATOM 552 O O . LEU A 1 81 ? 11.331 -19.321 7.304 1.00 82.19 81 LEU A O 1
ATOM 554 N N . PRO A 1 82 ? 10.500 -20.313 9.132 1.00 88.47 82 PRO A N 1
ATOM 555 C CA . PRO A 1 82 ? 10.857 -21.663 8.684 1.00 94.43 82 PRO A CA 1
ATOM 556 C C . PRO A 1 82 ? 10.285 -22.040 7.304 1.00 98.19 82 PRO A C 1
ATOM 557 O O . PRO A 1 82 ? 10.995 -22.685 6.551 1.00 104.24 82 PRO A O 1
ATOM 561 N N . ALA A 1 83 ? 9.050 -21.625 6.994 1.00 96.14 83 ALA A N 1
ATOM 562 C CA . ALA A 1 83 ? 8.363 -21.891 5.705 1.00 94.76 83 ALA A CA 1
ATOM 563 C C . ALA A 1 83 ? 9.255 -21.460 4.531 1.00 95.83 83 ALA A C 1
ATOM 564 O O . ALA A 1 83 ? 9.905 -20.398 4.634 1.00 96.06 83 ALA A O 1
ATOM 566 N N . ILE A 1 84 ? 9.268 -22.250 3.452 1.00 95.24 84 ILE A N 1
ATOM 567 C CA . ILE A 1 84 ? 10.164 -22.071 2.269 1.00 92.65 84 ILE A CA 1
ATOM 568 C C . ILE A 1 84 ? 9.335 -21.433 1.154 1.00 97.06 84 ILE A C 1
ATOM 569 O O . ILE A 1 84 ? 8.191 -21.886 0.955 1.00 100.45 84 ILE A O 1
ATOM 574 N N . GLN A 1 85 ? 9.887 -20.420 0.474 1.00 100.03 85 GLN A N 1
ATOM 575 C CA . GLN A 1 85 ? 9.232 -19.733 -0.674 1.00 94.44 85 GLN A CA 1
ATOM 576 C C . GLN A 1 85 ? 10.075 -19.986 -1.925 1.00 83.55 85 GLN A C 1
ATOM 577 O O . GLN A 1 85 ? 9.806 -21.021 -2.564 1.00 68.90 85 GLN A O 1
ATOM 583 N N . GLN A 1 87 ? 7.232 -21.481 -4.861 1.00 95.66 87 GLN A N 1
ATOM 584 C CA . GLN A 1 87 ? 6.100 -20.513 -4.744 1.00 101.04 87 GLN A CA 1
ATOM 585 C C . GLN A 1 87 ? 6.416 -19.237 -5.538 1.00 96.97 87 GLN A C 1
ATOM 586 O O . GLN A 1 87 ? 6.641 -18.184 -4.943 1.00 86.87 87 GLN A O 1
ATOM 592 N N . PRO A 1 88 ? 6.385 -19.268 -6.896 1.00 96.05 88 PRO A N 1
ATOM 593 C CA . PRO A 1 88 ? 6.995 -18.222 -7.725 1.00 91.56 88 PRO A CA 1
ATOM 594 C C . PRO A 1 88 ? 6.211 -16.906 -7.800 1.00 86.69 88 PRO A C 1
ATOM 595 O O . PRO A 1 88 ? 5.241 -16.846 -8.514 1.00 92.90 88 PRO A O 1
ATOM 599 N N . VAL A 1 89 ? 6.686 -15.882 -7.094 1.00 87.85 89 VAL A N 1
ATOM 600 C CA . VAL A 1 89 ? 6.131 -14.497 -7.103 1.00 87.11 89 VAL A CA 1
ATOM 601 C C . VAL A 1 89 ? 7.015 -13.654 -8.030 1.00 88.95 89 VAL A C 1
ATOM 602 O O . VAL A 1 89 ? 8.175 -14.055 -8.256 1.00 95.16 89 VAL A O 1
ATOM 606 N N . ILE A 1 90 ? 6.493 -12.529 -8.528 1.00 81.64 90 ILE A N 1
ATOM 607 C CA . ILE A 1 90 ? 7.233 -11.569 -9.408 1.00 76.93 90 ILE A CA 1
ATOM 608 C C . ILE A 1 90 ? 8.538 -11.124 -8.732 1.00 67.27 90 ILE A C 1
ATOM 609 O O . ILE A 1 90 ? 9.556 -11.065 -9.424 1.00 63.22 90 ILE A O 1
ATOM 614 N N . MET A 1 91 ? 8.515 -10.841 -7.430 1.00 71.64 91 MET A N 1
ATOM 615 C CA . MET A 1 91 ? 9.684 -10.291 -6.684 1.00 78.60 91 MET A CA 1
ATOM 616 C C . MET A 1 91 ? 10.749 -11.377 -6.477 1.00 74.84 91 MET A C 1
ATOM 617 O O . MET A 1 91 ? 11.838 -11.033 -5.979 1.00 70.74 91 MET A O 1
ATOM 622 N N . LEU A 1 92 ? 10.457 -12.624 -6.863 1.00 74.69 92 LEU A N 1
ATOM 623 C CA . LEU A 1 92 ? 11.411 -13.768 -6.857 1.00 71.94 92 LEU A CA 1
ATOM 624 C C . LEU A 1 92 ? 11.783 -14.154 -8.295 1.00 65.49 92 LEU A C 1
ATOM 625 O O . LEU A 1 92 ? 12.160 -15.324 -8.512 1.00 58.90 92 LEU A O 1
ATOM 630 N N . MET A 1 93 ? 11.686 -13.210 -9.236 1.00 64.30 93 MET A N 1
ATOM 631 C CA . MET A 1 93 ? 11.998 -13.449 -10.669 1.00 71.46 93 MET A CA 1
ATOM 632 C C . MET A 1 93 ? 13.199 -12.598 -11.077 1.00 70.97 93 MET A C 1
ATOM 633 O O . MET A 1 93 ? 13.376 -11.516 -10.486 1.00 68.90 93 MET A O 1
ATOM 638 N N . ASP A 1 94 ? 13.987 -13.102 -12.035 1.00 75.03 94 ASP A N 1
ATOM 639 C CA . ASP A 1 94 ? 15.131 -12.402 -12.679 1.00 79.76 94 ASP A CA 1
ATOM 640 C C . ASP A 1 94 ? 14.736 -12.080 -14.116 1.00 80.53 94 ASP A C 1
ATOM 641 O O . ASP A 1 94 ? 13.724 -12.576 -14.606 1.00 84.66 94 ASP A O 1
ATOM 646 N N . PRO A 1 95 ? 15.488 -11.219 -14.834 1.00 77.25 95 PRO A N 1
ATOM 647 C CA . PRO A 1 95 ? 15.270 -11.049 -16.266 1.00 78.83 95 PRO A CA 1
ATOM 648 C C . PRO A 1 95 ? 15.630 -12.355 -16.965 1.00 80.64 95 PRO A C 1
ATOM 649 O O . PRO A 1 95 ? 16.437 -13.120 -16.447 1.00 76.16 95 PRO A O 1
ATOM 653 N N . PRO A 1 96 ? 15.039 -12.660 -18.143 1.00 86.50 96 PRO A N 1
ATOM 654 C CA . PRO A 1 96 ? 14.046 -11.794 -18.783 1.00 86.36 96 PRO A CA 1
ATOM 655 C C . PRO A 1 96 ? 12.564 -12.148 -18.533 1.00 82.80 96 PRO A C 1
ATOM 656 O O . PRO A 1 96 ? 11.742 -11.428 -19.074 1.00 82.49 96 PRO A O 1
ATOM 660 N N . GLU A 1 97 ? 12.249 -13.180 -17.743 1.00 78.68 97 GLU A N 1
ATOM 661 C CA . GLU A 1 97 ? 10.821 -13.479 -17.443 1.00 73.66 97 GLU A CA 1
ATOM 662 C C . GLU A 1 97 ? 10.266 -12.275 -16.683 1.00 69.68 97 GLU A C 1
ATOM 663 O O . GLU A 1 97 ? 9.293 -11.680 -17.124 1.00 62.71 97 GLU A O 1
ATOM 669 N N . HIS A 1 98 ? 10.878 -11.957 -15.554 1.00 70.06 98 HIS A N 1
ATOM 670 C CA . HIS A 1 98 ? 10.538 -10.720 -14.805 1.00 70.36 98 HIS A CA 1
ATOM 671 C C . HIS A 1 98 ? 10.252 -9.545 -15.742 1.00 62.71 98 HIS A C 1
ATOM 672 O O . HIS A 1 98 ? 9.258 -8.832 -15.549 1.00 64.68 98 HIS A O 1
ATOM 679 N N . THR A 1 99 ? 11.168 -9.326 -16.674 1.00 58.56 99 THR A N 1
ATOM 680 C CA . THR A 1 99 ? 11.276 -8.090 -17.478 1.00 54.04 99 THR A CA 1
ATOM 681 C C . THR A 1 99 ? 10.101 -8.070 -18.447 1.00 52.71 99 THR A C 1
ATOM 682 O O . THR A 1 99 ? 9.447 -7.029 -18.547 1.00 56.07 99 THR A O 1
ATOM 686 N N . ARG A 1 100 ? 9.828 -9.197 -19.097 1.00 58.68 100 ARG A N 1
ATOM 687 C CA . ARG A 1 100 ? 8.654 -9.368 -19.994 1.00 63.54 100 ARG A CA 1
ATOM 688 C C . ARG A 1 100 ? 7.387 -9.096 -19.174 1.00 62.87 100 ARG A C 1
ATOM 689 O O . ARG A 1 100 ? 6.485 -8.375 -19.657 1.00 60.39 100 ARG A O 1
ATOM 697 N N . LEU A 1 101 ? 7.357 -9.628 -17.953 1.00 63.06 101 LEU A N 1
ATOM 698 C CA . LEU A 1 101 ? 6.171 -9.605 -17.064 1.00 64.72 101 LEU A CA 1
ATOM 699 C C . LEU A 1 101 ? 5.970 -8.193 -16.508 1.00 63.56 101 LEU A C 1
ATOM 700 O O . LEU A 1 101 ? 4.819 -7.739 -16.475 1.00 74.70 101 LEU A O 1
ATOM 705 N N . ARG A 1 102 ? 7.048 -7.521 -16.103 1.00 63.22 102 ARG A N 1
ATOM 706 C CA . ARG A 1 102 ? 7.017 -6.111 -15.635 1.00 65.12 102 ARG A CA 1
ATOM 707 C C . ARG A 1 102 ? 6.661 -5.178 -16.800 1.00 63.83 102 ARG A C 1
ATOM 708 O O . ARG A 1 102 ? 5.772 -4.336 -16.615 1.00 61.46 102 ARG A O 1
ATOM 716 N N . ARG A 1 103 ? 7.370 -5.305 -17.927 1.00 62.49 103 ARG A N 1
ATOM 717 C CA . ARG A 1 103 ? 7.178 -4.509 -19.168 1.00 62.16 103 ARG A CA 1
ATOM 718 C C . ARG A 1 103 ? 5.695 -4.430 -19.541 1.00 63.25 103 ARG A C 1
ATOM 719 O O . ARG A 1 103 ? 5.261 -3.352 -20.005 1.00 66.75 103 ARG A O 1
ATOM 727 N N . LEU A 1 104 ? 4.963 -5.541 -19.420 1.00 67.32 104 LEU A N 1
ATOM 728 C CA . LEU A 1 104 ? 3.504 -5.579 -19.710 1.00 71.57 104 LEU A CA 1
ATOM 729 C C . LEU A 1 104 ? 2.777 -4.768 -18.628 1.00 73.77 104 LEU A C 1
ATOM 730 O O . LEU A 1 104 ? 2.355 -3.648 -18.956 1.00 80.81 104 LEU A O 1
ATOM 735 N N . ALA A 1 105 ? 2.717 -5.266 -17.384 1.00 69.89 105 ALA A N 1
ATOM 736 C CA . ALA A 1 105 ? 2.047 -4.633 -16.213 1.00 66.82 105 ALA A CA 1
ATOM 737 C C . ALA A 1 105 ? 2.301 -3.107 -16.121 1.00 65.01 105 ALA A C 1
ATOM 738 O O . ALA A 1 105 ? 1.365 -2.375 -15.730 1.00 56.12 105 ALA A O 1
ATOM 740 N N . THR A 1 106 ? 3.499 -2.613 -16.461 1.00 68.79 106 THR A N 1
ATOM 741 C CA . THR A 1 106 ? 3.797 -1.153 -16.501 1.00 81.86 106 THR A CA 1
ATOM 742 C C . THR A 1 106 ? 2.900 -0.401 -17.501 1.00 85.27 106 THR A C 1
ATOM 743 O O . THR A 1 106 ? 2.577 0.767 -17.202 1.00 94.51 106 THR A O 1
ATOM 747 N N . LYS A 1 107 ? 2.453 -1.087 -18.558 1.00 78.03 107 LYS A N 1
ATOM 748 C CA . LYS A 1 107 ? 1.632 -0.504 -19.656 1.00 77.45 107 LYS A CA 1
ATOM 749 C C . LYS A 1 107 ? 0.187 -0.265 -19.212 1.00 75.97 107 LYS A C 1
ATOM 750 O O . LYS A 1 107 ? -0.520 0.505 -19.863 1.00 70.45 107 LYS A O 1
ATOM 756 N N . ALA A 1 108 ? -0.208 -0.922 -18.133 1.00 81.23 108 ALA A N 1
ATOM 757 C CA . ALA A 1 108 ? -1.561 -0.855 -17.524 1.00 84.69 108 ALA A CA 1
ATOM 758 C C . ALA A 1 108 ? -1.451 -0.046 -16.226 1.00 82.12 108 ALA A C 1
ATOM 759 O O . ALA A 1 108 ? -2.170 0.966 -16.098 1.00 72.19 108 ALA A O 1
ATOM 761 N N . LEU A 1 109 ? -0.586 -0.508 -15.318 1.00 84.10 109 LEU A N 1
ATOM 762 C CA . LEU A 1 109 ? -0.311 0.161 -14.020 1.00 84.53 109 LEU A CA 1
ATOM 763 C C . LEU A 1 109 ? 0.566 1.370 -14.318 1.00 82.80 109 LEU A C 1
ATOM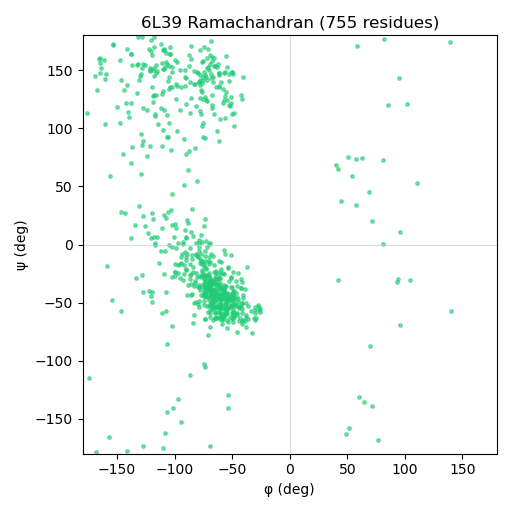 764 O O . LEU A 1 109 ? 1.790 1.236 -14.329 1.00 79.95 109 LEU A O 1
ATOM 769 N N . THR A 1 110 ? -0.059 2.519 -14.520 1.00 80.38 110 THR A N 1
ATOM 770 C CA . THR A 1 110 ? 0.709 3.710 -14.934 1.00 82.15 110 THR A CA 1
ATOM 771 C C . THR A 1 110 ? 0.758 4.747 -13.819 1.00 75.22 110 THR A C 1
ATOM 772 O O . THR A 1 110 ? -0.081 4.702 -12.923 1.00 66.46 110 THR A O 1
ATOM 776 N N . SER A 1 111 ? 1.782 5.596 -13.877 1.00 71.31 111 SER A N 1
ATOM 777 C CA . SER A 1 111 ? 1.980 6.695 -12.908 1.00 76.19 111 SER A CA 1
ATOM 778 C C . SER A 1 111 ? 0.832 7.674 -13.096 1.00 74.12 111 SER A C 1
ATOM 779 O O . SER A 1 111 ? 0.414 8.297 -12.123 1.00 77.24 111 SER A O 1
ATOM 782 N N . ARG A 1 112 ? 0.367 7.788 -14.334 1.00 70.11 112 ARG A N 1
ATOM 783 C CA . ARG A 1 112 ? -0.766 8.673 -14.674 1.00 67.91 112 ARG A CA 1
ATOM 784 C C . ARG A 1 112 ? -1.991 8.045 -14.040 1.00 66.37 112 ARG A C 1
ATOM 785 O O . ARG A 1 112 ? -2.641 8.689 -13.224 1.00 70.11 112 ARG A O 1
ATOM 793 N N . ARG A 1 113 ? -2.233 6.796 -14.405 1.00 70.94 113 ARG A N 1
ATOM 794 C CA . ARG A 1 113 ? -3.385 6.025 -13.871 1.00 77.30 113 ARG A CA 1
ATOM 795 C C . ARG A 1 113 ? -3.493 6.151 -12.354 1.00 79.70 113 ARG A C 1
ATOM 796 O O . ARG A 1 113 ? -4.610 6.094 -11.837 1.00 80.84 113 ARG A O 1
ATOM 804 N N . MET A 1 114 ? -2.363 6.303 -11.681 1.00 78.44 114 MET A N 1
ATOM 805 C CA . MET A 1 114 ? -2.315 6.357 -10.200 1.00 80.31 114 MET A CA 1
ATOM 806 C C . MET A 1 114 ? -2.580 7.793 -9.716 1.00 75.49 114 MET A C 1
ATOM 807 O O . MET A 1 114 ? -3.368 7.947 -8.758 1.00 74.95 114 MET A O 1
ATOM 812 N N . GLU A 1 115 ? -2.000 8.807 -10.361 1.00 70.06 115 GLU A N 1
ATOM 813 C CA . GLU A 1 115 ? -2.335 10.231 -10.080 1.00 73.81 115 GLU A CA 1
ATOM 814 C C . GLU A 1 115 ? -3.839 10.426 -10.290 1.00 69.92 115 GLU A C 1
ATOM 815 O O . GLU A 1 115 ? -4.468 11.140 -9.488 1.00 72.14 115 GLU A O 1
ATOM 821 N N . ALA A 1 116 ? -4.380 9.785 -11.326 1.00 63.48 116 ALA A N 1
ATOM 822 C CA . ALA A 1 116 ? -5.809 9.801 -11.702 1.00 60.04 116 ALA A CA 1
ATOM 823 C C . ALA A 1 116 ? -6.707 9.387 -10.529 1.00 62.33 116 ALA A C 1
ATOM 824 O O . ALA A 1 116 ? -7.902 9.693 -10.590 1.00 68.38 116 ALA A O 1
ATOM 826 N N . LEU A 1 117 ? -6.173 8.715 -9.503 1.00 69.47 117 LEU A N 1
ATOM 827 C CA . LEU A 1 117 ? -6.956 8.232 -8.327 1.00 69.04 117 LEU A CA 1
ATOM 828 C C . LEU A 1 117 ? -6.997 9.280 -7.204 1.00 66.34 117 LEU A C 1
ATOM 829 O O . LEU A 1 117 ? -7.803 9.090 -6.257 1.00 58.01 117 LEU A O 1
ATOM 834 N N . ARG A 1 118 ? -6.183 10.338 -7.300 1.00 61.68 118 ARG A N 1
ATOM 835 C CA . ARG A 1 118 ? -6.027 11.342 -6.215 1.00 60.13 118 ARG A CA 1
ATOM 836 C C . ARG A 1 118 ? -7.398 11.926 -5.861 1.00 60.82 118 ARG A C 1
ATOM 837 O O . ARG A 1 118 ? -7.732 12.035 -4.682 1.00 57.72 118 ARG A O 1
ATOM 845 N N . PRO A 1 119 ? -8.249 12.333 -6.834 1.00 68.50 119 PRO A N 1
ATOM 846 C CA . PRO A 1 119 ? -9.565 12.890 -6.500 1.00 68.24 119 PRO A CA 1
ATOM 847 C C . PRO A 1 119 ? -10.449 11.918 -5.700 1.00 70.22 119 PRO A C 1
ATOM 848 O O . PRO A 1 119 ? -11.071 12.357 -4.742 1.00 68.61 119 PRO A O 1
ATOM 852 N N . ARG A 1 120 ? -10.467 10.634 -6.081 1.00 76.19 120 ARG A N 1
ATOM 853 C CA . ARG A 1 120 ? -11.202 9.564 -5.347 1.00 77.71 120 ARG A CA 1
ATOM 854 C C . ARG A 1 120 ? -10.628 9.470 -3.925 1.00 84.93 120 ARG A C 1
ATOM 855 O O . ARG A 1 120 ? -11.438 9.616 -2.982 1.00 77.53 120 ARG A O 1
ATOM 863 N N . THR A 1 121 ? -9.296 9.287 -3.785 1.00 90.72 121 THR A N 1
ATOM 864 C CA . THR A 1 121 ? -8.569 9.172 -2.480 1.00 90.54 121 THR A CA 1
ATOM 865 C C . THR A 1 121 ? -9.018 10.310 -1.551 1.00 82.80 121 THR A C 1
ATOM 866 O O . THR A 1 121 ? -9.421 10.007 -0.412 1.00 80.83 121 THR A O 1
ATOM 870 N N . GLN A 1 122 ? -8.949 11.563 -2.021 1.00 72.52 122 GLN A N 1
ATOM 871 C CA . GLN A 1 122 ? -9.521 12.747 -1.323 1.00 75.97 122 GLN A CA 1
ATOM 872 C C . GLN A 1 122 ? -10.921 12.409 -0.795 1.00 75.05 122 GLN A C 1
ATOM 873 O O . GLN A 1 122 ? -11.151 12.574 0.417 1.00 76.11 122 GLN A O 1
ATOM 879 N N . GLU A 1 123 ? -11.821 11.946 -1.663 1.00 71.52 123 GLU A N 1
ATOM 880 C CA . GLU A 1 123 ? -13.208 11.603 -1.257 1.00 78.24 123 GLU A CA 1
ATOM 881 C C . GLU A 1 123 ? -13.152 10.606 -0.093 1.00 71.01 123 GLU A C 1
ATOM 882 O O . GLU A 1 123 ? -13.681 10.939 0.995 1.00 64.92 123 GLU A O 1
ATOM 888 N N . VAL A 1 124 ? -12.527 9.442 -0.299 1.00 68.25 124 VAL A N 1
ATOM 889 C CA . VAL A 1 124 ? -12.542 8.335 0.706 1.00 73.69 124 VAL A CA 1
ATOM 890 C C . VAL A 1 124 ? -11.757 8.795 1.939 1.00 74.70 124 VAL A C 1
ATOM 891 O O . VAL A 1 124 ? -12.241 8.537 3.056 1.00 77.02 124 VAL A O 1
ATOM 895 N N . ALA A 1 125 ? -10.623 9.482 1.745 1.00 72.77 125 ALA A N 1
ATOM 896 C CA . ALA A 1 125 ? -9.829 10.110 2.827 1.00 73.48 125 ALA A CA 1
ATOM 897 C C . ALA A 1 125 ? -10.742 11.035 3.628 1.00 75.51 125 ALA A C 1
ATOM 898 O O . ALA A 1 125 ? -11.017 10.707 4.804 1.00 74.16 125 ALA A O 1
ATOM 900 N N . ASP A 1 126 ? -11.234 12.103 2.981 1.00 80.79 126 ASP A N 1
ATOM 901 C CA . ASP A 1 126 ? -11.956 13.235 3.629 1.00 83.85 126 ASP A CA 1
ATOM 902 C C . ASP A 1 126 ? -13.290 12.751 4.211 1.00 79.50 126 ASP A C 1
ATOM 903 O O . ASP A 1 126 ? -13.765 13.407 5.150 1.00 79.94 126 ASP A O 1
ATOM 908 N N . ASP A 1 127 ? -13.862 11.653 3.704 1.00 79.45 127 ASP A N 1
ATOM 909 C CA . ASP A 1 127 ? -15.116 11.070 4.256 1.00 83.00 127 ASP A CA 1
ATOM 910 C C . ASP A 1 127 ? -14.792 9.939 5.251 1.00 75.28 127 ASP A C 1
ATOM 911 O O . ASP A 1 127 ? -15.700 9.570 6.021 1.00 59.72 127 ASP A O 1
ATOM 916 N N . LEU A 1 128 ? -13.563 9.401 5.235 1.00 79.07 128 LEU A N 1
ATOM 917 C CA . LEU A 1 128 ? -13.026 8.507 6.303 1.00 73.84 128 LEU A CA 1
ATOM 918 C C . LEU A 1 128 ? -12.789 9.337 7.565 1.00 68.88 128 LEU A C 1
ATOM 919 O O . LEU A 1 128 ? -13.019 8.819 8.679 1.00 62.17 128 LEU A O 1
ATOM 924 N N . ILE A 1 129 ? -12.356 10.584 7.389 1.00 66.94 129 ILE A N 1
ATOM 925 C CA . ILE A 1 129 ? -12.230 11.554 8.511 1.00 74.51 129 ILE A CA 1
ATOM 926 C C . ILE A 1 129 ? -13.635 11.829 9.053 1.00 77.01 129 ILE A C 1
ATOM 927 O O . ILE A 1 129 ? -13.867 11.536 10.241 1.00 80.60 129 ILE A O 1
ATOM 932 N N . ASP A 1 130 ? -14.484 12.398 8.206 1.00 76.03 130 ASP A N 1
ATOM 933 C CA . ASP A 1 130 ? -15.900 12.693 8.516 1.00 75.61 130 ASP A CA 1
ATOM 934 C C . ASP A 1 130 ? -16.407 11.669 9.524 1.00 69.59 130 ASP A C 1
ATOM 935 O O . ASP A 1 130 ? -16.807 12.049 10.614 1.00 73.19 130 ASP A O 1
ATOM 940 N N . LYS A 1 131 ? -16.417 10.409 9.117 1.00 65.13 131 LYS A N 1
ATOM 941 C CA . LYS A 1 131 ? -16.917 9.289 9.946 1.00 67.32 131 LYS A CA 1
ATOM 942 C C . LYS A 1 131 ? -16.178 9.218 11.276 1.00 70.05 131 LYS A C 1
ATOM 943 O O . LYS A 1 131 ? -16.824 9.321 12.315 1.00 71.24 131 LYS A O 1
ATOM 949 N N . MET A 1 132 ? -14.863 9.046 11.213 1.00 73.80 132 MET A N 1
ATOM 950 C CA . MET A 1 132 ? -14.014 8.845 12.412 1.00 78.58 132 MET A CA 1
ATOM 951 C C . MET A 1 132 ? -14.279 9.894 13.487 1.00 81.78 132 MET A C 1
ATOM 952 O O . MET A 1 132 ? -14.410 9.513 14.657 1.00 71.01 132 MET A O 1
ATOM 957 N N . LEU A 1 133 ? -14.223 11.170 13.123 1.00 83.34 133 LEU A N 1
ATOM 958 C CA . LEU A 1 133 ? -14.409 12.223 14.149 1.00 88.07 133 LEU A CA 1
ATOM 959 C C . LEU A 1 133 ? -15.898 12.483 14.355 1.00 86.90 133 LEU A C 1
ATOM 960 O O . LEU A 1 133 ? -16.248 13.248 15.256 1.00 85.43 133 LEU A O 1
ATOM 965 N N . ALA A 1 134 ? -16.723 11.901 13.496 1.00 84.67 134 ALA A N 1
ATOM 966 C CA . ALA A 1 134 ? -18.183 12.026 13.659 1.00 80.06 134 ALA A CA 1
ATOM 967 C C . ALA A 1 134 ? -18.632 11.016 14.713 1.00 74.17 134 ALA A C 1
ATOM 968 O O . ALA A 1 134 ? -19.778 11.071 15.121 1.00 82.56 134 ALA A O 1
ATOM 970 N N . LYS A 1 135 ? -17.735 10.132 15.134 1.00 72.48 135 LYS A N 1
ATOM 971 C CA . LYS A 1 135 ? -18.083 9.093 16.125 1.00 74.04 135 LYS A CA 1
ATOM 972 C C . LYS A 1 135 ? -17.671 9.558 17.519 1.00 74.24 135 LYS A C 1
ATOM 973 O O . LYS A 1 135 ? -17.885 10.722 17.831 1.00 73.41 135 LYS A O 1
ATOM 975 N N . GLY A 1 136 ? -17.003 8.685 18.268 1.00 85.19 136 GLY A N 1
ATOM 976 C CA . GLY A 1 136 ? -16.613 8.900 19.676 1.00 92.69 136 GLY A CA 1
ATOM 977 C C . GLY A 1 136 ? -15.547 9.946 19.967 1.00 98.92 136 GLY A C 1
ATOM 978 O O . GLY A 1 136 ? -15.108 10.685 19.066 1.00 83.44 136 GLY A O 1
ATOM 979 N N . ALA A 1 137 ? -15.149 9.988 21.240 1.00 106.73 137 ALA A N 1
ATOM 980 C CA . ALA A 1 137 ? -14.161 10.963 21.745 1.00 108.11 137 ALA A CA 1
ATOM 981 C C . ALA A 1 137 ? -12.789 10.607 21.194 1.00 96.08 137 ALA A C 1
ATOM 982 O O . ALA A 1 137 ? -12.354 11.269 20.253 1.00 99.68 137 ALA A O 1
ATOM 984 N N . PRO A 1 138 ? -12.117 9.583 21.756 1.00 87.52 138 PRO A N 1
ATOM 985 C CA . PRO A 1 138 ? -10.813 9.145 21.289 1.00 81.69 138 PRO A CA 1
ATOM 986 C C . PRO A 1 138 ? -11.040 8.126 20.171 1.00 79.09 138 PRO A C 1
ATOM 987 O O . PRO A 1 138 ? -12.065 7.494 20.153 1.00 80.89 138 PRO A O 1
ATOM 991 N N . ALA A 1 139 ? -10.075 8.021 19.271 1.00 77.58 139 ALA A N 1
ATOM 992 C CA . ALA A 1 139 ? -10.238 7.104 18.132 1.00 81.80 139 ALA A CA 1
ATOM 993 C C . ALA A 1 139 ? -9.026 6.194 18.015 1.00 77.99 139 ALA A C 1
ATOM 994 O O . ALA A 1 139 ? -8.107 6.304 18.814 1.00 80.59 139 ALA A O 1
ATOM 996 N N . ASP A 1 140 ? -9.086 5.304 17.039 1.00 77.89 140 ASP A N 1
ATOM 997 C CA . ASP A 1 140 ? -7.993 4.366 16.727 1.00 74.92 140 ASP A CA 1
ATOM 998 C C . ASP A 1 140 ? -7.736 4.548 15.244 1.00 71.19 140 ASP A C 1
ATOM 999 O O . ASP A 1 140 ? -8.398 3.886 14.464 1.00 60.52 140 ASP A O 1
ATOM 1004 N N . LEU A 1 141 ? -6.849 5.476 14.907 1.00 69.41 141 LEU A N 1
ATOM 1005 C CA . LEU A 1 141 ? -6.513 5.800 13.504 1.00 68.97 141 LEU A CA 1
ATOM 1006 C C . LEU A 1 141 ? -6.294 4.522 12.712 1.00 69.20 141 LEU A C 1
ATOM 1007 O O . LEU A 1 141 ? -6.624 4.507 11.531 1.00 73.40 141 LEU A O 1
ATOM 1012 N N . MET A 1 142 ? -5.726 3.508 13.347 1.00 69.89 142 MET A N 1
ATOM 1013 C CA . MET A 1 142 ? -5.443 2.247 12.629 1.00 62.24 142 MET A CA 1
ATOM 1014 C C . MET A 1 142 ? -6.744 1.669 12.090 1.00 58.31 142 MET A C 1
ATOM 1015 O O . MET A 1 142 ? -6.862 1.550 10.885 1.00 61.93 142 MET A O 1
ATOM 1020 N N . GLU A 1 143 ? -7.685 1.342 12.965 1.00 58.23 143 GLU A N 1
ATOM 1021 C CA . GLU A 1 143 ? -8.940 0.706 12.501 1.00 57.98 143 GLU A CA 1
ATOM 1022 C C . GLU A 1 143 ? -9.869 1.735 11.874 1.00 54.23 143 GLU A C 1
ATOM 1023 O O . GLU A 1 143 ? -10.626 1.365 10.994 1.00 53.01 143 GLU A O 1
ATOM 1029 N N . ASP A 1 144 ? -9.775 2.987 12.289 1.00 60.24 144 ASP A N 1
ATOM 1030 C CA . ASP A 1 144 ? -10.732 3.990 11.767 1.00 65.59 144 ASP A CA 1
ATOM 1031 C C . ASP A 1 144 ? -10.203 4.659 10.498 1.00 63.14 144 ASP A C 1
ATOM 1032 O O . ASP A 1 144 ? -11.009 5.288 9.826 1.00 66.26 144 ASP A O 1
ATOM 1037 N N . PHE A 1 145 ? -8.923 4.507 10.154 1.00 66.22 145 PHE A N 1
ATOM 1038 C CA . PHE A 1 145 ? -8.439 5.264 8.972 1.00 64.08 145 PHE A CA 1
ATOM 1039 C C . PHE A 1 145 ? -7.243 4.638 8.257 1.00 63.35 145 PHE A C 1
ATOM 1040 O O . PHE A 1 145 ? -7.280 4.577 7.038 1.00 65.42 145 PHE A O 1
ATOM 1048 N N . ALA A 1 146 ? -6.206 4.231 8.982 1.00 64.33 146 ALA A N 1
ATOM 1049 C CA . ALA A 1 146 ? -4.972 3.730 8.332 1.00 58.64 146 ALA A CA 1
ATOM 1050 C C . ALA A 1 146 ? -5.183 2.406 7.610 1.00 57.35 146 ALA A C 1
ATOM 1051 O O . ALA A 1 146 ? -4.533 2.204 6.605 1.00 56.30 146 ALA A O 1
ATOM 1053 N N . LEU A 1 147 ? -6.073 1.551 8.091 1.00 58.03 147 LEU A N 1
ATOM 1054 C CA . LEU A 1 147 ? -6.218 0.237 7.426 1.00 59.71 147 LEU A CA 1
ATOM 1055 C C . LEU A 1 147 ? -7.242 0.307 6.302 1.00 61.47 147 LEU A C 1
ATOM 1056 O O . LEU A 1 147 ? -6.970 -0.220 5.234 1.00 68.04 147 LEU A O 1
ATOM 1061 N N . PRO A 1 148 ? -8.395 0.961 6.494 1.00 57.34 148 PRO A N 1
ATOM 1062 C CA . PRO A 1 148 ? -9.410 1.026 5.457 1.00 55.36 148 PRO A CA 1
ATOM 1063 C C . PRO A 1 148 ? -8.990 1.739 4.168 1.00 57.05 148 PRO A C 1
ATOM 1064 O O . PRO A 1 148 ? -9.281 1.265 3.118 1.00 59.30 148 PRO A O 1
ATOM 1068 N N . LEU A 1 149 ? -8.318 2.871 4.302 1.00 55.87 149 LEU A N 1
ATOM 1069 C CA . LEU A 1 149 ? -7.940 3.718 3.140 1.00 58.36 149 LEU A CA 1
ATOM 1070 C C . LEU A 1 149 ? -7.249 2.908 2.036 1.00 64.15 149 LEU A C 1
ATOM 1071 O O . LEU A 1 149 ? -7.622 3.024 0.873 1.00 66.36 149 LEU A O 1
ATOM 1076 N N . PRO A 1 150 ? -6.214 2.080 2.313 1.00 66.71 150 PRO A N 1
ATOM 1077 C CA . PRO A 1 150 ? -5.477 1.416 1.239 1.00 66.39 150 PRO A CA 1
ATOM 1078 C C . PRO A 1 150 ? -6.227 0.261 0.554 1.00 60.87 150 PRO A C 1
ATOM 1079 O O . PRO A 1 150 ? -6.001 0.097 -0.629 1.00 55.50 150 PRO A O 1
ATOM 1083 N N . ILE A 1 151 ? -7.078 -0.464 1.277 1.00 58.11 151 ILE A N 1
ATOM 1084 C CA . ILE A 1 151 ? -7.874 -1.549 0.637 1.00 64.54 151 ILE A CA 1
ATOM 1085 C C . ILE A 1 151 ? -8.892 -0.876 -0.272 1.00 65.38 151 ILE A C 1
ATOM 1086 O O . ILE A 1 151 ? -9.001 -1.264 -1.426 1.00 73.83 151 ILE A O 1
ATOM 1091 N N . ILE A 1 152 ? -9.579 0.137 0.241 1.00 59.40 152 ILE A N 1
ATOM 1092 C CA . ILE A 1 152 ? -10.580 0.898 -0.551 1.00 58.22 152 ILE A CA 1
ATOM 1093 C C . ILE A 1 152 ? -9.908 1.392 -1.825 1.00 57.41 152 ILE A C 1
ATOM 1094 O O . ILE A 1 152 ? -10.482 1.231 -2.885 1.00 60.63 152 ILE A O 1
ATOM 1099 N N . MET A 1 153 ? -8.738 2.000 -1.702 1.00 57.21 153 MET A N 1
ATOM 1100 C CA . MET A 1 153 ? -8.019 2.479 -2.897 1.00 60.97 153 MET A CA 1
ATOM 1101 C C . MET A 1 153 ? -7.540 1.285 -3.720 1.00 60.11 153 MET A C 1
ATOM 1102 O O . MET A 1 153 ? -7.504 1.410 -4.932 1.00 66.69 153 MET A O 1
ATOM 1107 N N . ILE A 1 154 ? -7.189 0.164 -3.099 1.00 61.43 154 ILE A N 1
ATOM 1108 C CA . ILE A 1 154 ? -6.767 -0.988 -3.947 1.00 60.44 154 ILE A CA 1
ATOM 1109 C C . ILE A 1 154 ? -7.971 -1.385 -4.788 1.00 58.10 154 ILE A C 1
ATOM 1110 O O . ILE A 1 154 ? -7.839 -1.447 -5.998 1.00 52.97 154 ILE A O 1
ATOM 1115 N N . CYS A 1 155 ? -9.091 -1.642 -4.122 1.00 61.78 155 CYS A N 1
ATOM 1116 C CA . CYS A 1 155 ? -10.366 -2.016 -4.772 1.00 62.51 155 CYS A CA 1
ATOM 1117 C C . CYS A 1 155 ? -10.635 -1.055 -5.920 1.00 61.50 155 CYS A C 1
ATOM 1118 O O . CYS A 1 155 ? -10.695 -1.496 -7.054 1.00 69.86 155 CYS A O 1
ATOM 1121 N N . GLU A 1 156 ? -10.714 0.230 -5.611 1.00 64.97 156 GLU A N 1
ATOM 1122 C CA . GLU A 1 156 ? -11.071 1.269 -6.626 1.00 71.43 156 GLU A CA 1
ATOM 1123 C C . GLU A 1 156 ? -10.122 1.205 -7.835 1.00 67.64 156 GLU A C 1
ATOM 1124 O O . GLU A 1 156 ? -10.601 1.438 -8.961 1.00 69.58 156 GLU A O 1
ATOM 1130 N N . LEU A 1 157 ? -8.840 0.891 -7.612 1.00 65.99 157 LEU A N 1
ATOM 1131 C CA . LEU A 1 157 ? -7.782 0.803 -8.658 1.00 62.25 157 LEU A CA 1
ATOM 1132 C C . LEU A 1 157 ? -7.975 -0.470 -9.493 1.00 61.03 157 LEU A C 1
ATOM 1133 O O . LEU A 1 157 ? -7.541 -0.480 -10.650 1.00 66.08 157 LEU A O 1
ATOM 1138 N N . LEU A 1 158 ? -8.586 -1.507 -8.917 1.00 63.55 158 LEU A N 1
ATOM 1139 C CA . LEU A 1 158 ? -8.964 -2.763 -9.621 1.00 70.44 158 LEU A CA 1
ATOM 1140 C C . LEU A 1 158 ? -10.319 -2.597 -10.326 1.00 70.01 158 LEU A C 1
ATOM 1141 O O . LEU A 1 158 ? -10.616 -3.379 -11.250 1.00 69.02 158 LEU A O 1
ATOM 1146 N N . GLY A 1 159 ? -11.112 -1.607 -9.929 1.00 75.15 159 GLY A N 1
ATOM 1147 C CA . GLY A 1 159 ? -12.463 -1.417 -10.479 1.00 77.39 159 GLY A CA 1
ATOM 1148 C C . GLY A 1 159 ? -13.357 -2.551 -10.018 1.00 74.48 159 GLY A C 1
ATOM 1149 O O . GLY A 1 159 ? -14.081 -3.126 -10.844 1.00 76.65 159 GLY A O 1
ATOM 1150 N N . VAL A 1 160 ? -13.264 -2.871 -8.731 1.00 70.71 160 VAL A N 1
ATOM 1151 C CA . VAL A 1 160 ? -14.167 -3.813 -8.014 1.00 70.39 160 VAL A CA 1
ATOM 1152 C C . VAL A 1 160 ? -15.473 -3.068 -7.748 1.00 75.86 160 VAL A C 1
ATOM 1153 O O . VAL A 1 160 ? -15.440 -1.947 -7.234 1.00 79.32 160 VAL A O 1
ATOM 1157 N N . PRO A 1 161 ? -16.649 -3.670 -8.017 1.00 79.10 161 PRO A N 1
ATOM 1158 C CA . PRO A 1 161 ? -17.940 -3.039 -7.721 1.00 82.56 161 PRO A CA 1
ATOM 1159 C C . PRO A 1 161 ? -18.124 -2.667 -6.243 1.00 87.75 161 PRO A C 1
ATOM 1160 O O . PRO A 1 161 ? -18.112 -3.530 -5.411 1.00 94.14 161 PRO A O 1
ATOM 1164 N N . ILE A 1 162 ? -18.352 -1.381 -5.995 1.00 88.74 162 ILE A N 1
ATOM 1165 C CA . ILE A 1 162 ? -18.539 -0.799 -4.635 1.00 92.88 162 ILE A CA 1
ATOM 1166 C C . ILE A 1 162 ? -19.592 -1.573 -3.840 1.00 86.04 162 ILE A C 1
ATOM 1167 O O . ILE A 1 162 ? -19.703 -1.310 -2.649 1.00 81.98 162 ILE A O 1
ATOM 1172 N N . GLU A 1 163 ? -20.313 -2.489 -4.471 1.00 85.47 163 GLU A N 1
ATOM 1173 C CA . GLU A 1 163 ? -21.356 -3.244 -3.738 1.00 88.48 163 GLU A CA 1
ATOM 1174 C C . GLU A 1 163 ? -20.694 -4.436 -3.052 1.00 94.56 163 GLU A C 1
ATOM 1175 O O . GLU A 1 163 ? -21.325 -5.044 -2.190 1.00 92.79 163 GLU A O 1
ATOM 1181 N N . ASP A 1 164 ? -19.451 -4.729 -3.427 1.00 97.56 164 ASP A N 1
ATOM 1182 C CA . ASP A 1 164 ? -18.704 -5.896 -2.897 1.00 96.20 164 ASP A CA 1
ATOM 1183 C C . ASP A 1 164 ? -17.400 -5.407 -2.277 1.00 89.10 164 ASP A C 1
ATOM 1184 O O . ASP A 1 164 ? -16.554 -6.237 -1.946 1.00 84.27 164 ASP A O 1
ATOM 1189 N N . GLN A 1 165 ? -17.263 -4.096 -2.136 1.00 85.70 165 GLN A N 1
ATOM 1190 C CA . GLN A 1 165 ? -16.026 -3.520 -1.538 1.00 90.20 165 GLN A CA 1
ATOM 1191 C C . GLN A 1 165 ? -15.885 -4.033 -0.092 1.00 93.57 165 GLN A C 1
ATOM 1192 O O . GLN A 1 165 ? -14.735 -4.224 0.362 1.00 95.79 165 GLN A O 1
ATOM 1198 N N . THR A 1 166 ? -16.993 -4.329 0.582 1.00 96.21 166 THR A N 1
ATOM 1199 C CA . THR A 1 166 ? -16.914 -4.878 1.961 1.00 92.29 166 THR A CA 1
ATOM 1200 C C . THR A 1 166 ? -16.695 -6.389 1.874 1.00 87.61 166 THR A C 1
ATOM 1201 O O . THR A 1 166 ? -15.629 -6.850 2.270 1.00 77.46 166 THR A O 1
ATOM 1205 N N . LYS A 1 167 ? -17.682 -7.135 1.385 1.00 87.87 167 LYS A N 1
ATOM 1206 C CA . LYS A 1 167 ? -17.485 -8.599 1.244 1.00 86.70 167 LYS A CA 1
ATOM 1207 C C . LYS A 1 167 ? -16.011 -8.819 0.903 1.00 86.74 167 LYS A C 1
ATOM 1208 O O . LYS A 1 167 ? -15.321 -9.520 1.632 1.00 87.98 167 LYS A O 1
ATOM 1214 N N . PHE A 1 168 ? -15.565 -8.195 -0.177 1.00 92.36 168 PHE A N 1
ATOM 1215 C CA . PHE A 1 168 ? -14.153 -8.267 -0.638 1.00 92.34 168 PHE A CA 1
ATOM 1216 C C . PHE A 1 168 ? -13.257 -8.061 0.591 1.00 89.44 168 PHE A C 1
ATOM 1217 O O . PHE A 1 168 ? -12.657 -9.048 1.044 1.00 95.80 168 PHE A O 1
ATOM 1225 N N . ARG A 1 169 ? -13.149 -6.830 1.074 1.00 85.05 169 ARG A N 1
ATOM 1226 C CA . ARG A 1 169 ? -12.323 -6.529 2.268 1.00 82.85 169 ARG A CA 1
ATOM 1227 C C . ARG A 1 169 ? -12.296 -7.742 3.204 1.00 80.95 169 ARG A C 1
ATOM 1228 O O . ARG A 1 169 ? -11.223 -8.292 3.434 1.00 77.26 169 ARG A O 1
ATOM 1236 N N . THR A 1 170 ? -13.457 -8.073 3.753 1.00 85.86 170 THR A N 1
ATOM 1237 C CA . THR A 1 170 ? -13.608 -9.198 4.701 1.00 84.17 170 THR A CA 1
ATOM 1238 C C . THR A 1 170 ? -12.786 -10.383 4.213 1.00 82.84 170 THR A C 1
ATOM 1239 O O . THR A 1 170 ? -12.290 -11.116 5.054 1.00 90.30 170 THR A O 1
ATOM 1243 N N . TRP A 1 171 ? -12.656 -10.548 2.902 1.00 75.54 171 TRP A N 1
ATOM 1244 C CA . TRP A 1 171 ? -11.900 -11.700 2.356 1.00 78.16 171 TRP A CA 1
ATOM 1245 C C . TRP A 1 171 ? -10.406 -11.423 2.427 1.00 74.36 171 TRP A C 1
ATOM 1246 O O . TRP A 1 171 ? -9.648 -12.341 2.681 1.00 81.97 171 TRP A O 1
ATOM 1257 N N . SER A 1 172 ? -10.014 -10.180 2.201 1.00 66.91 172 SER A N 1
ATOM 1258 C CA . SER A 1 172 ? -8.575 -9.845 2.204 1.00 72.19 172 SER A CA 1
ATOM 1259 C C . SER A 1 172 ? -8.046 -9.783 3.636 1.00 79.50 172 SER A C 1
ATOM 1260 O O . SER A 1 172 ? -6.839 -9.945 3.811 1.00 82.06 172 SER A O 1
ATOM 1263 N N . ASP A 1 173 ? -8.926 -9.545 4.610 1.00 83.51 173 ASP A N 1
ATOM 1264 C CA . ASP A 1 173 ? -8.524 -9.476 6.038 1.00 79.97 173 ASP A CA 1
ATOM 1265 C C . ASP A 1 173 ? -8.164 -10.876 6.528 1.00 85.57 173 ASP A C 1
ATOM 1266 O O . ASP A 1 173 ? -7.146 -11.000 7.215 1.00 86.38 173 ASP A O 1
ATOM 1271 N N . GLN A 1 174 ? -8.981 -11.883 6.206 1.00 81.90 174 GLN A N 1
ATOM 1272 C CA . GLN A 1 174 ? -8.631 -13.289 6.534 1.00 80.38 174 GLN A CA 1
ATOM 1273 C C . GLN A 1 174 ? -7.694 -13.732 5.414 1.00 79.52 174 GLN A C 1
ATOM 1274 O O . GLN A 1 174 ? -8.198 -14.319 4.471 1.00 73.98 174 GLN A O 1
ATOM 1280 N N . MET A 1 175 ? -6.406 -13.400 5.542 1.00 82.35 175 MET A N 1
ATOM 1281 C CA . MET A 1 175 ? -5.334 -13.579 4.530 1.00 80.99 175 MET A CA 1
ATOM 1282 C C . MET A 1 175 ? -5.547 -14.820 3.670 1.00 78.26 175 MET A C 1
ATOM 1283 O O . MET A 1 175 ? -5.912 -14.603 2.502 1.00 78.91 175 MET A O 1
ATOM 1288 N N . GLY A 1 179 ? -2.246 -15.101 12.850 1.00 86.85 179 GLY A N 1
ATOM 1289 C CA . GLY A 1 179 ? -3.452 -14.432 12.327 1.00 96.36 179 GLY A CA 1
ATOM 1290 C C . GLY A 1 179 ? -4.638 -14.583 13.260 1.00 93.66 179 GLY A C 1
ATOM 1291 O O . GLY A 1 179 ? -4.543 -15.375 14.191 1.00 82.14 179 GLY A O 1
ATOM 1292 N N . ALA A 1 180 ? -5.769 -13.933 12.968 1.00 89.33 180 ALA A N 1
ATOM 1293 C CA . ALA A 1 180 ? -6.932 -13.963 13.886 1.00 83.67 180 ALA A CA 1
ATOM 1294 C C . ALA A 1 180 ? -8.046 -14.911 13.430 1.00 83.54 180 ALA A C 1
ATOM 1295 O O . ALA A 1 180 ? -9.021 -15.050 14.178 1.00 70.70 180 ALA A O 1
ATOM 1297 N N . TYR A 1 181 ? -7.887 -15.553 12.273 1.00 86.78 181 TYR A N 1
ATOM 1298 C CA . TYR A 1 181 ? -8.904 -16.471 11.679 1.00 85.13 181 TYR A CA 1
ATOM 1299 C C . TYR A 1 181 ? -8.361 -17.901 11.548 1.00 83.27 181 TYR A C 1
ATOM 1300 O O . TYR A 1 181 ? -7.122 -18.078 11.395 1.00 72.10 181 TYR A O 1
ATOM 1309 N N . SER A 1 182 ? -9.288 -18.874 11.596 1.00 79.85 182 SER A N 1
ATOM 1310 C CA . SER A 1 182 ? -9.025 -20.340 11.635 1.00 79.89 182 SER A CA 1
ATOM 1311 C C . SER A 1 182 ? -8.463 -20.799 10.283 1.00 80.55 182 SER A C 1
ATOM 1312 O O . SER A 1 182 ? -8.715 -20.116 9.274 1.00 78.74 182 SER A O 1
ATOM 1315 N N . GLN A 1 183 ? -7.722 -21.911 10.268 1.00 79.47 183 GLN A N 1
ATOM 1316 C CA . GLN A 1 183 ? -6.928 -22.349 9.091 1.00 78.70 183 GLN A CA 1
ATOM 1317 C C . GLN A 1 183 ? -7.824 -22.689 7.903 1.00 73.21 183 GLN A C 1
ATOM 1318 O O . GLN A 1 183 ? -7.462 -22.304 6.782 1.00 70.10 183 GLN A O 1
ATOM 1324 N N . GLU A 1 184 ? -8.983 -23.278 8.191 1.00 76.22 184 GLU A N 1
ATOM 1325 C CA . GLU A 1 184 ? -9.996 -23.716 7.196 1.00 78.76 184 GLU A CA 1
ATOM 1326 C C . GLU A 1 184 ? -10.686 -22.515 6.556 1.00 81.23 184 GLU A C 1
ATOM 1327 O O . GLU A 1 184 ? -11.354 -22.706 5.538 1.00 78.87 184 GLU A O 1
ATOM 1333 N N . VAL A 1 185 ? -10.530 -21.336 7.150 1.00 79.73 185 VAL A N 1
ATOM 1334 C CA . VAL A 1 185 ? -11.181 -20.077 6.663 1.00 78.72 185 VAL A CA 1
ATOM 1335 C C . VAL A 1 185 ? -10.105 -19.022 6.326 1.00 72.09 185 VAL A C 1
ATOM 1336 O O . VAL A 1 185 ? -10.497 -17.893 6.001 1.00 72.94 185 VAL A O 1
ATOM 1340 N N . VAL A 1 186 ? -8.809 -19.358 6.379 1.00 71.24 186 VAL A N 1
ATOM 1341 C CA . VAL A 1 186 ? -7.725 -18.610 5.663 1.00 68.06 186 VAL A CA 1
ATOM 1342 C C . VAL A 1 186 ? -7.807 -18.932 4.168 1.00 72.48 186 VAL A C 1
ATOM 1343 O O . VAL A 1 186 ? -8.076 -18.011 3.378 1.00 70.83 186 VAL A O 1
ATOM 1347 N N . MET A 1 187 ? -7.587 -20.196 3.812 1.00 78.09 187 MET A N 1
ATOM 1348 C CA . MET A 1 187 ? -7.543 -20.652 2.399 1.00 78.43 187 MET A CA 1
ATOM 1349 C C . MET A 1 187 ? -8.898 -20.469 1.724 1.00 80.58 187 MET A C 1
ATOM 1350 O O . MET A 1 187 ? -8.937 -20.228 0.521 1.00 86.16 187 MET A O 1
ATOM 1355 N N . ALA A 1 188 ? -9.961 -20.625 2.487 1.00 77.25 188 ALA A N 1
ATOM 1356 C CA . ALA A 1 188 ? -11.350 -20.480 1.980 1.00 77.49 188 ALA A CA 1
ATOM 1357 C C . ALA A 1 188 ? -11.458 -19.035 1.468 1.00 78.98 188 ALA A C 1
ATOM 1358 O O . ALA A 1 188 ? -12.036 -18.829 0.386 1.00 78.51 188 ALA A O 1
ATOM 1360 N N . ALA A 1 189 ? -10.936 -18.071 2.232 1.00 79.51 189 ALA A N 1
ATOM 1361 C CA . ALA A 1 189 ? -10.897 -16.631 1.881 1.00 77.40 189 ALA A CA 1
ATOM 1362 C C . ALA A 1 189 ? -10.090 -16.438 0.590 1.00 79.32 189 ALA A C 1
ATOM 1363 O O . ALA A 1 189 ? -10.657 -15.916 -0.398 1.00 84.22 189 ALA A O 1
ATOM 1365 N N . GLY A 1 190 ? -8.817 -16.850 0.599 1.00 73.46 190 GLY A N 1
ATOM 1366 C CA . GLY A 1 190 ? -7.913 -16.759 -0.562 1.00 69.84 190 GLY A CA 1
ATOM 1367 C C . GLY A 1 190 ? -8.572 -17.298 -1.819 1.00 67.84 190 GLY A C 1
ATOM 1368 O O . GLY A 1 190 ? -8.537 -16.612 -2.854 1.00 67.82 190 GLY A O 1
ATOM 1369 N N . GLN A 1 191 ? -9.175 -18.481 -1.731 1.00 66.67 191 GLN A N 1
ATOM 1370 C CA . GLN A 1 191 ? -9.741 -19.182 -2.909 1.00 69.71 191 GLN A CA 1
ATOM 1371 C C . GLN A 1 191 ? -10.977 -18.418 -3.376 1.00 68.29 191 GLN A C 1
ATOM 1372 O O . GLN A 1 191 ? -11.248 -18.414 -4.587 1.00 72.74 191 GLN A O 1
ATOM 1378 N N . SER A 1 192 ? -11.702 -17.791 -2.452 1.00 69.72 192 SER A N 1
ATOM 1379 C CA . SER A 1 192 ? -12.898 -16.981 -2.790 1.00 67.97 192 SER A CA 1
ATOM 1380 C C . SER A 1 192 ? -12.416 -15.724 -3.498 1.00 67.77 192 SER A C 1
ATOM 1381 O O . SER A 1 192 ? -13.082 -15.293 -4.439 1.00 78.43 192 SER A O 1
ATOM 1384 N N . LEU A 1 193 ? -11.264 -15.211 -3.079 1.00 68.83 193 LEU A N 1
ATOM 1385 C CA . LEU A 1 193 ? -10.652 -13.984 -3.642 1.00 69.73 193 LEU A CA 1
ATOM 1386 C C . LEU A 1 193 ? -10.071 -14.285 -5.020 1.00 65.63 193 LEU A C 1
ATOM 1387 O O . LEU A 1 193 ? -10.198 -13.436 -5.897 1.00 68.60 193 LEU A O 1
ATOM 1392 N N . TYR A 1 194 ? -9.461 -15.451 -5.161 1.00 68.14 194 TYR A N 1
ATOM 1393 C CA . TYR A 1 194 ? -8.854 -15.865 -6.444 1.00 71.51 194 TYR A CA 1
ATOM 1394 C C . TYR A 1 194 ? -9.960 -16.087 -7.468 1.00 69.37 194 TYR A C 1
ATOM 1395 O O . TYR A 1 194 ? -9.888 -15.507 -8.545 1.00 74.29 194 TYR A O 1
ATOM 1404 N N . LEU A 1 195 ? -10.989 -16.847 -7.100 1.00 68.61 195 LEU A N 1
ATOM 1405 C CA . LEU A 1 195 ? -12.093 -17.190 -8.036 1.00 74.93 195 LEU A CA 1
ATOM 1406 C C . LEU A 1 195 ? -12.969 -15.980 -8.364 1.00 71.27 195 LEU A C 1
ATOM 1407 O O . LEU A 1 195 ? -13.618 -15.993 -9.404 1.00 66.07 195 LEU A O 1
ATOM 1412 N N . TYR A 1 196 ? -13.002 -14.990 -7.489 1.00 73.48 196 TYR A N 1
ATOM 1413 C CA . TYR A 1 196 ? -13.815 -13.779 -7.717 1.00 74.98 196 TYR A CA 1
ATOM 1414 C C . TYR A 1 196 ? -13.031 -12.796 -8.577 1.00 77.60 196 TYR A C 1
ATOM 1415 O O . TYR A 1 196 ? -13.627 -11.973 -9.259 1.00 77.42 196 TYR A O 1
ATOM 1424 N N . LEU A 1 197 ? -11.712 -12.916 -8.550 1.00 83.76 197 LEU A N 1
ATOM 1425 C CA . LEU A 1 197 ? -10.805 -11.951 -9.228 1.00 82.66 197 LEU A CA 1
ATOM 1426 C C . LEU A 1 197 ? -10.517 -12.406 -10.667 1.00 83.50 197 LEU A C 1
ATOM 1427 O O . LEU A 1 197 ? -10.171 -11.538 -11.478 1.00 95.85 197 LEU A O 1
ATOM 1432 N N . SER A 1 198 ? -10.715 -13.688 -10.942 1.00 82.42 198 SER A N 1
ATOM 1433 C CA . SER A 1 198 ? -10.619 -14.180 -12.332 1.00 79.64 198 SER A CA 1
ATOM 1434 C C . SER A 1 198 ? -11.942 -13.783 -12.974 1.00 83.37 198 SER A C 1
ATOM 1435 O O . SER A 1 198 ? -11.918 -13.104 -13.999 1.00 98.45 198 SER A O 1
ATOM 1438 N N . GLU A 1 199 ? -13.063 -14.162 -12.362 1.00 78.53 199 GLU A N 1
ATOM 1439 C CA . GLU A 1 199 ? -14.403 -13.820 -12.900 1.00 71.78 199 GLU A CA 1
ATOM 1440 C C . GLU A 1 199 ? -14.442 -12.335 -13.249 1.00 70.58 199 GLU A C 1
ATOM 1441 O O . GLU A 1 199 ? -15.065 -11.972 -14.238 1.00 77.13 199 GLU A O 1
ATOM 1447 N N . LEU A 1 200 ? -13.837 -11.508 -12.414 1.00 69.24 200 LEU A N 1
ATOM 1448 C CA . LEU A 1 200 ? -13.783 -10.044 -12.664 1.00 68.23 200 LEU A CA 1
ATOM 1449 C C . LEU A 1 200 ? -12.970 -9.724 -13.923 1.00 71.43 200 LEU A C 1
ATOM 1450 O O . LEU A 1 200 ? -13.376 -8.824 -14.676 1.00 70.56 200 LEU A O 1
ATOM 1455 N N . ILE A 1 201 ? -11.881 -10.461 -14.114 1.00 78.54 201 ILE A N 1
ATOM 1456 C CA . ILE A 1 201 ? -11.006 -10.302 -15.303 1.00 75.33 201 ILE A CA 1
ATOM 1457 C C . ILE A 1 201 ? -11.724 -10.954 -16.478 1.00 73.97 201 ILE A C 1
ATOM 1458 O O . ILE A 1 201 ? -11.457 -10.581 -17.606 1.00 79.39 201 ILE A O 1
ATOM 1463 N N . ALA A 1 202 ? -12.587 -11.922 -16.198 1.00 74.31 202 ALA A N 1
ATOM 1464 C CA . ALA A 1 202 ? -13.378 -12.540 -17.279 1.00 75.48 202 ALA A CA 1
ATOM 1465 C C . ALA A 1 202 ? -14.388 -11.495 -17.743 1.00 74.14 202 ALA A C 1
ATOM 1466 O O . ALA A 1 202 ? -14.531 -11.308 -18.940 1.00 68.22 202 ALA A O 1
ATOM 1468 N N . GLU A 1 203 ? -14.977 -10.770 -16.792 1.00 74.38 203 GLU A N 1
ATOM 1469 C CA . GLU A 1 203 ? -15.987 -9.714 -17.053 1.00 78.60 203 GLU A CA 1
ATOM 1470 C C . GLU A 1 203 ? -15.308 -8.350 -17.207 1.00 83.17 203 GLU A C 1
ATOM 1471 O O . GLU A 1 203 ? -15.755 -7.396 -16.572 1.00 91.13 203 GLU A O 1
ATOM 1477 N N . ARG A 1 204 ? -14.302 -8.310 -18.075 1.00 86.72 204 ARG A N 1
ATOM 1478 C CA . ARG A 1 204 ? -13.520 -7.099 -18.415 1.00 92.60 204 ARG A CA 1
ATOM 1479 C C . ARG A 1 204 ? -12.870 -7.371 -19.772 1.00 100.40 204 ARG A C 1
ATOM 1480 O O . ARG A 1 204 ? -12.436 -6.417 -20.427 1.00 115.91 204 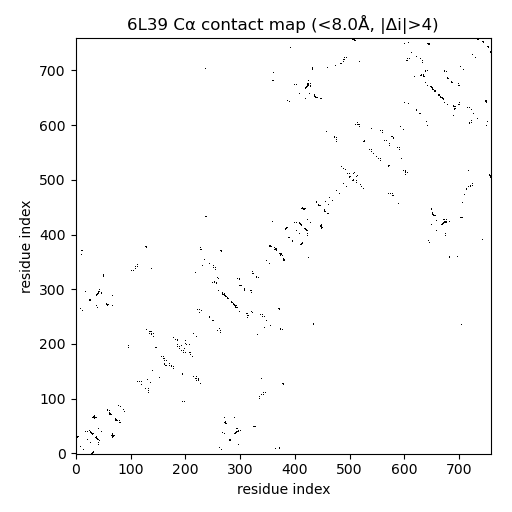ARG A O 1
ATOM 1488 N N . ARG A 1 205 ? -12.791 -8.646 -20.153 1.00 90.11 205 ARG A N 1
ATOM 1489 C CA . ARG A 1 205 ? -12.229 -9.051 -21.461 1.00 82.86 205 ARG A CA 1
ATOM 1490 C C . ARG A 1 205 ? -13.275 -8.696 -22.514 1.00 85.51 205 ARG A C 1
ATOM 1491 O O . ARG A 1 205 ? -12.901 -8.511 -23.663 1.00 106.61 205 ARG A O 1
ATOM 1499 N N . LYS A 1 206 ? -14.548 -8.639 -22.124 1.00 82.13 206 LYS A N 1
ATOM 1500 C CA . LYS A 1 206 ? -15.617 -8.243 -23.066 1.00 77.33 206 LYS A CA 1
ATOM 1501 C C . LYS A 1 206 ? -15.821 -6.740 -22.921 1.00 79.51 206 LYS A C 1
ATOM 1502 O O . LYS A 1 206 ? -16.735 -6.207 -23.561 1.00 85.14 206 LYS A O 1
ATOM 1508 N N . GLN A 1 207 ? -15.015 -6.114 -22.063 1.00 79.92 207 GLN A N 1
ATOM 1509 C CA . GLN A 1 207 ? -15.039 -4.639 -21.838 1.00 75.49 207 GLN A CA 1
ATOM 1510 C C . GLN A 1 207 ? -16.437 -4.207 -21.376 1.00 66.31 207 GLN A C 1
ATOM 1511 O O . GLN A 1 207 ? -16.933 -4.822 -20.407 1.00 63.92 207 GLN A O 1
ATOM 1517 N N . ASN A 1 210 ? -11.214 0.386 -21.120 1.00 94.72 210 ASN A N 1
ATOM 1518 C CA . ASN A 1 210 ? -9.969 -0.322 -20.710 1.00 94.39 210 ASN A CA 1
ATOM 1519 C C . ASN A 1 210 ? -9.319 0.439 -19.542 1.00 98.37 210 ASN A C 1
ATOM 1520 O O . ASN A 1 210 ? -8.465 1.315 -19.797 1.00 86.02 210 ASN A O 1
ATOM 1522 N N . ASP A 1 211 ? -9.642 -0.029 -18.327 1.00 102.13 211 ASP A N 1
ATOM 1523 C CA . ASP A 1 211 ? -9.104 0.440 -17.025 1.00 93.24 211 ASP A CA 1
ATOM 1524 C C . ASP A 1 211 ? -7.922 -0.459 -16.643 1.00 93.29 211 ASP A C 1
ATOM 1525 O O . ASP A 1 211 ? -7.338 -1.054 -17.550 1.00 100.92 211 ASP A O 1
ATOM 1530 N N . LEU A 1 212 ? -7.638 -0.618 -15.348 1.00 88.24 212 LEU A N 1
ATOM 1531 C CA . LEU A 1 212 ? -6.419 -1.361 -14.904 1.00 81.34 212 LEU A CA 1
ATOM 1532 C C . LEU A 1 212 ? -6.534 -2.856 -15.242 1.00 86.87 212 LEU A C 1
ATOM 1533 O O . LEU A 1 212 ? -5.598 -3.382 -15.884 1.00 96.19 212 LEU A O 1
ATOM 1538 N N . LEU A 1 213 ? -7.619 -3.525 -14.845 1.00 81.42 213 LEU A N 1
ATOM 1539 C CA . LEU A 1 213 ? -7.831 -4.970 -15.153 1.00 77.09 213 LEU A CA 1
ATOM 1540 C C . LEU A 1 213 ? -8.035 -5.167 -16.662 1.00 75.20 213 LEU A C 1
ATOM 1541 O O . LEU A 1 213 ? -7.404 -6.084 -17.206 1.00 74.00 213 LEU A O 1
ATOM 1546 N N . GLY A 1 214 ? -8.852 -4.330 -17.313 1.00 73.72 214 GLY A N 1
ATOM 1547 C CA . GLY A 1 214 ? -9.011 -4.303 -18.784 1.00 73.89 214 GLY A CA 1
ATOM 1548 C C . GLY A 1 214 ? -7.689 -4.092 -19.526 1.00 72.49 214 GLY A C 1
ATOM 1549 O O . GLY A 1 214 ? -7.405 -4.879 -20.458 1.00 71.97 214 GLY A O 1
ATOM 1550 N N . SER A 1 215 ? -6.921 -3.057 -19.153 1.00 67.14 215 SER A N 1
ATOM 1551 C CA . SER A 1 215 ? -5.576 -2.715 -19.703 1.00 65.99 215 SER A CA 1
ATOM 1552 C C . SER A 1 215 ? -4.604 -3.887 -19.509 1.00 62.40 215 SER A C 1
ATOM 1553 O O . SER A 1 215 ? -3.728 -4.089 -20.396 1.00 53.65 215 SER A O 1
ATOM 1556 N N . LEU A 1 216 ? -4.721 -4.604 -18.386 1.00 59.77 216 LEU A N 1
ATOM 1557 C CA . LEU A 1 216 ? -3.850 -5.768 -18.079 1.00 63.39 216 LEU A CA 1
ATOM 1558 C C . LEU A 1 216 ? -4.084 -6.868 -19.123 1.00 64.77 216 LEU A C 1
ATOM 1559 O O . LEU A 1 216 ? -3.086 -7.417 -19.624 1.00 67.19 216 LEU A O 1
ATOM 1564 N N . VAL A 1 217 ? -5.335 -7.122 -19.512 1.00 67.49 217 VAL A N 1
ATOM 1565 C CA . VAL A 1 217 ? -5.654 -8.113 -20.587 1.00 70.70 217 VAL A CA 1
ATOM 1566 C C . VAL A 1 217 ? -5.136 -7.569 -21.939 1.00 71.21 217 VAL A C 1
ATOM 1567 O O . VAL A 1 217 ? -5.088 -8.352 -22.906 1.00 76.94 217 VAL A O 1
ATOM 1571 N N . ARG A 1 218 ? -4.681 -6.306 -21.981 1.00 78.52 218 ARG A N 1
ATOM 1572 C CA . ARG A 1 218 ? -4.237 -5.530 -23.182 1.00 76.89 218 ARG A CA 1
ATOM 1573 C C . ARG A 1 218 ? -5.472 -5.228 -24.035 1.00 75.14 218 ARG A C 1
ATOM 1574 O O . ARG A 1 218 ? -6.554 -5.062 -23.419 1.00 77.55 218 ARG A O 1
ATOM 1582 N N . ARG A 1 225 ? -1.010 -10.896 -23.894 1.00 76.43 225 ARG A N 1
ATOM 1583 C CA . ARG A 1 225 ? 0.350 -11.454 -23.677 1.00 75.76 225 ARG A CA 1
ATOM 1584 C C . ARG A 1 225 ? 0.511 -11.967 -22.241 1.00 72.38 225 ARG A C 1
ATOM 1585 O O . ARG A 1 225 ? 1.354 -12.842 -22.066 1.00 66.63 225 ARG A O 1
ATOM 1593 N N . LEU A 1 226 ? -0.180 -11.408 -21.237 1.00 74.51 226 LEU A N 1
ATOM 1594 C CA . LEU A 1 226 ? -0.091 -12.108 -19.921 1.00 71.21 226 LEU A CA 1
ATOM 1595 C C . LEU A 1 226 ? -1.031 -13.320 -19.989 1.00 72.60 226 LEU A C 1
ATOM 1596 O O . LEU A 1 226 ? -2.127 -13.176 -20.594 1.00 79.19 226 LEU A O 1
ATOM 1601 N N . SER A 1 227 ? -0.627 -14.454 -19.402 1.00 65.64 227 SER A N 1
ATOM 1602 C CA . SER A 1 227 ? -1.490 -15.643 -19.185 1.00 66.51 227 SER A CA 1
ATOM 1603 C C . SER A 1 227 ? -2.521 -15.305 -18.103 1.00 67.15 227 SER A C 1
ATOM 1604 O O . SER A 1 227 ? -2.196 -14.472 -17.242 1.00 66.61 227 SER A O 1
ATOM 1607 N N . GLU A 1 228 ? -3.715 -15.909 -18.155 1.00 73.12 228 GLU A N 1
ATOM 1608 C CA . GLU A 1 228 ? -4.787 -15.753 -17.124 1.00 78.93 228 GLU A CA 1
ATOM 1609 C C . GLU A 1 228 ? -4.179 -15.995 -15.731 1.00 76.57 228 GLU A C 1
ATOM 1610 O O . GLU A 1 228 ? -4.575 -15.287 -14.770 1.00 68.16 228 GLU A O 1
ATOM 1616 N N . THR A 1 229 ? -3.237 -16.946 -15.649 1.00 72.36 229 THR A N 1
ATOM 1617 C CA . THR A 1 229 ? -2.513 -17.383 -14.423 1.00 68.51 229 THR A CA 1
ATOM 1618 C C . THR A 1 229 ? -1.711 -16.220 -13.821 1.00 67.50 229 THR A C 1
ATOM 1619 O O . THR A 1 229 ? -1.740 -16.051 -12.584 1.00 59.80 229 THR A O 1
ATOM 1623 N N . GLU A 1 230 ? -1.004 -15.468 -14.672 1.00 70.54 230 GLU A N 1
ATOM 1624 C CA . GLU A 1 230 ? -0.181 -14.288 -14.288 1.00 69.17 230 GLU A CA 1
ATOM 1625 C C . GLU A 1 230 ? -1.100 -13.090 -14.004 1.00 63.17 230 GLU A C 1
ATOM 1626 O O . GLU A 1 230 ? -0.789 -12.343 -13.063 1.00 54.93 230 GLU A O 1
ATOM 1632 N N . LEU A 1 231 ? -2.192 -12.942 -14.768 1.00 62.47 231 LEU A N 1
ATOM 1633 C CA . LEU A 1 231 ? -3.224 -11.871 -14.630 1.00 61.07 231 LEU A CA 1
ATOM 1634 C C . LEU A 1 231 ? -3.822 -11.862 -13.215 1.00 59.14 231 LEU A C 1
ATOM 1635 O O . LEU A 1 231 ? -3.738 -10.818 -12.527 1.00 56.04 231 LEU A O 1
ATOM 1640 N N . VAL A 1 232 ? -4.402 -12.979 -12.781 1.00 59.65 232 VAL A N 1
ATOM 1641 C CA . VAL A 1 232 ? -4.990 -13.089 -11.416 1.00 56.77 232 VAL A CA 1
ATOM 1642 C C . VAL A 1 232 ? -3.839 -13.025 -10.417 1.00 55.35 232 VAL A C 1
ATOM 1643 O O . VAL A 1 232 ? -4.010 -12.378 -9.377 1.00 57.35 232 VAL A O 1
ATOM 1647 N N . GLY A 1 233 ? -2.715 -13.673 -10.728 1.00 57.91 233 GLY A N 1
ATOM 1648 C CA . GLY A 1 233 ? -1.516 -13.649 -9.873 1.00 60.18 233 GLY A CA 1
ATOM 1649 C C . GLY A 1 233 ? -1.224 -12.230 -9.425 1.00 61.11 233 GLY A C 1
ATOM 1650 O O . GLY A 1 233 ? -1.273 -11.953 -8.213 1.00 60.74 233 GLY A O 1
ATOM 1651 N N . PHE A 1 234 ? -1.020 -11.341 -10.393 1.00 63.15 234 PHE A N 1
ATOM 1652 C CA . PHE A 1 234 ? -0.678 -9.912 -10.186 1.00 66.35 234 PHE A CA 1
ATOM 1653 C C . PHE A 1 234 ? -1.729 -9.237 -9.289 1.00 66.22 234 PHE A C 1
ATOM 1654 O O . PHE A 1 234 ? -1.315 -8.605 -8.306 1.00 64.38 234 PHE A O 1
ATOM 1662 N N . ALA A 1 235 ? -3.028 -9.384 -9.599 1.00 66.11 235 ALA A N 1
ATOM 1663 C CA . ALA A 1 235 ? -4.167 -8.776 -8.859 1.00 63.70 235 ALA A CA 1
ATOM 1664 C C . ALA A 1 235 ? -4.095 -9.124 -7.367 1.00 62.71 235 ALA A C 1
ATOM 1665 O O . ALA A 1 235 ? -4.268 -8.217 -6.530 1.00 66.48 235 ALA A O 1
ATOM 1667 N N . VAL A 1 236 ? -3.836 -10.391 -7.047 1.00 62.13 236 VAL A N 1
ATOM 1668 C CA . VAL A 1 236 ? -3.634 -10.867 -5.648 1.00 60.09 236 VAL A CA 1
ATOM 1669 C C . VAL A 1 236 ? -2.343 -10.261 -5.085 1.00 63.57 236 VAL A C 1
ATOM 1670 O O . VAL A 1 236 ? -2.359 -9.906 -3.895 1.00 68.87 236 VAL A O 1
ATOM 1674 N N . THR A 1 237 ? -1.275 -10.144 -5.887 1.00 63.46 237 THR A N 1
ATOM 1675 C CA . THR A 1 237 ? 0.038 -9.591 -5.438 1.00 69.32 237 THR A CA 1
ATOM 1676 C C . THR A 1 237 ? -0.140 -8.144 -4.957 1.00 66.23 237 THR A C 1
ATOM 1677 O O . THR A 1 237 ? 0.194 -7.876 -3.795 1.00 73.61 237 THR A O 1
ATOM 1681 N N . LEU A 1 238 ? -0.666 -7.261 -5.804 1.00 64.84 238 LEU A N 1
ATOM 1682 C CA . LEU A 1 238 ? -0.913 -5.830 -5.464 1.00 71.46 238 LEU A CA 1
ATOM 1683 C C . LEU A 1 238 ? -1.659 -5.760 -4.127 1.00 71.78 238 LEU A C 1
ATOM 1684 O O . LEU A 1 238 ? -1.297 -4.929 -3.263 1.00 76.35 238 LEU A O 1
ATOM 1689 N N . LEU A 1 239 ? -2.688 -6.587 -3.975 1.00 65.28 239 LEU A N 1
ATOM 1690 C CA . LEU A 1 239 ? -3.436 -6.672 -2.708 1.00 68.77 239 LEU A CA 1
ATOM 1691 C C . LEU A 1 239 ? -2.420 -6.873 -1.572 1.00 66.90 239 LEU A C 1
ATOM 1692 O O . LEU A 1 239 ? -2.417 -6.055 -0.649 1.00 78.97 239 LEU A O 1
ATOM 1697 N N . ILE A 1 240 ? -1.555 -7.884 -1.666 1.00 60.82 240 ILE A N 1
ATOM 1698 C CA . ILE A 1 240 ? -0.552 -8.227 -0.613 1.00 60.54 240 ILE A CA 1
ATOM 1699 C C . ILE A 1 240 ? 0.554 -7.159 -0.554 1.00 59.72 240 ILE A C 1
ATOM 1700 O O . ILE A 1 240 ? 0.807 -6.622 0.532 1.00 62.23 240 ILE A O 1
ATOM 1705 N N . ALA A 1 241 ? 1.177 -6.855 -1.687 1.00 60.17 241 ALA A N 1
ATOM 1706 C CA . ALA A 1 241 ? 2.380 -6.001 -1.799 1.00 69.23 241 ALA A CA 1
ATOM 1707 C C . ALA A 1 241 ? 2.131 -4.613 -1.187 1.00 75.69 241 ALA A C 1
ATOM 1708 O O . ALA A 1 241 ? 3.138 -3.974 -0.764 1.00 88.72 241 ALA A O 1
ATOM 1710 N N . GLY A 1 242 ? 0.872 -4.155 -1.129 1.00 67.18 242 GLY A N 1
ATOM 1711 C CA . GLY A 1 242 ? 0.558 -2.748 -0.818 1.00 67.45 242 GLY A CA 1
ATOM 1712 C C . GLY A 1 242 ? -0.726 -2.530 -0.033 1.00 69.31 242 GLY A C 1
ATOM 1713 O O . GLY A 1 242 ? -1.295 -1.429 -0.153 1.00 83.25 242 GLY A O 1
ATOM 1714 N N . TYR A 1 243 ? -1.174 -3.486 0.776 1.00 64.66 243 TYR A N 1
ATOM 1715 C CA . TYR A 1 243 ? -2.305 -3.265 1.708 1.00 63.98 243 TYR A CA 1
ATOM 1716 C C . TYR A 1 243 ? -1.769 -3.066 3.122 1.00 63.69 243 TYR A C 1
ATOM 1717 O O . TYR A 1 243 ? -1.885 -1.953 3.628 1.00 61.80 243 TYR A O 1
ATOM 1726 N N . GLU A 1 244 ? -1.239 -4.127 3.733 1.00 70.96 244 GLU A N 1
ATOM 1727 C CA . GLU A 1 244 ? -0.791 -4.122 5.151 1.00 76.60 244 GLU A CA 1
ATOM 1728 C C . GLU A 1 244 ? 0.504 -3.301 5.250 1.00 73.00 244 GLU A C 1
ATOM 1729 O O . GLU A 1 244 ? 0.808 -2.833 6.366 1.00 73.02 244 GLU A O 1
ATOM 1735 N N . THR A 1 245 ? 1.225 -3.108 4.137 1.00 64.30 245 THR A N 1
ATOM 1736 C CA . THR A 1 245 ? 2.435 -2.246 4.095 1.00 65.95 245 THR A CA 1
ATOM 1737 C C . THR A 1 245 ? 1.981 -0.784 4.139 1.00 64.60 245 THR A C 1
ATOM 1738 O O . THR A 1 245 ? 2.510 -0.039 4.976 1.00 81.30 245 THR A O 1
ATOM 1742 N N . THR A 1 246 ? 1.018 -0.392 3.304 1.00 58.41 246 THR A N 1
ATOM 1743 C CA . THR A 1 246 ? 0.534 1.016 3.185 1.00 56.43 246 THR A CA 1
ATOM 1744 C C . THR A 1 246 ? -0.199 1.446 4.471 1.00 52.51 246 THR A C 1
ATOM 1745 O O . THR A 1 246 ? 0.018 2.584 4.923 1.00 49.74 246 THR A O 1
ATOM 1749 N N . ALA A 1 247 ? -1.042 0.579 5.039 1.00 48.15 247 ALA A N 1
ATOM 1750 C CA . ALA A 1 247 ? -1.588 0.721 6.404 1.00 45.63 247 ALA A CA 1
ATOM 1751 C C . ALA A 1 247 ? -0.475 1.196 7.344 1.00 45.87 247 ALA A C 1
ATOM 1752 O O . ALA A 1 247 ? -0.624 2.280 7.939 1.00 48.83 247 ALA A O 1
ATOM 1754 N N . ASN A 1 248 ? 0.612 0.431 7.450 1.00 42.50 248 ASN A N 1
ATOM 1755 C CA . ASN A 1 248 ? 1.696 0.685 8.432 1.00 42.19 248 ASN A CA 1
ATOM 1756 C C . ASN A 1 248 ? 2.334 2.041 8.113 1.00 40.50 248 ASN A C 1
ATOM 1757 O O . ASN A 1 248 ? 2.535 2.844 9.038 1.00 41.13 248 ASN A O 1
ATOM 1762 N N . ALA A 1 249 ? 2.633 2.315 6.851 1.00 41.66 249 ALA A N 1
ATOM 1763 C CA . ALA A 1 249 ? 3.256 3.599 6.453 1.00 44.84 249 ALA A CA 1
ATOM 1764 C C . ALA A 1 249 ? 2.398 4.730 7.015 1.00 46.98 249 ALA A C 1
ATOM 1765 O O . ALA A 1 249 ? 2.946 5.552 7.754 1.00 55.02 249 ALA A O 1
ATOM 1767 N N . ILE A 1 250 ? 1.094 4.736 6.721 1.00 49.43 250 ILE A N 1
ATOM 1768 C CA . ILE A 1 250 ? 0.144 5.780 7.217 1.00 50.15 250 ILE A CA 1
ATOM 1769 C C . ILE A 1 250 ? 0.198 5.794 8.747 1.00 47.71 250 ILE A C 1
ATOM 1770 O O . ILE A 1 250 ? 0.469 6.872 9.304 1.00 48.33 250 ILE A O 1
ATOM 1775 N N . GLY A 1 251 ? -0.036 4.642 9.382 1.00 43.61 251 GLY A N 1
ATOM 1776 C CA . GLY A 1 251 ? 0.017 4.470 10.848 1.00 48.36 251 GLY A CA 1
ATOM 1777 C C . GLY A 1 251 ? 1.333 4.949 11.458 1.00 50.59 251 GLY A C 1
ATOM 1778 O O . GLY A 1 251 ? 1.288 5.808 12.372 1.00 50.07 251 GLY A O 1
ATOM 1779 N N . ASN A 1 252 ? 2.465 4.426 10.978 1.00 49.33 252 ASN A N 1
ATOM 1780 C CA . ASN A 1 252 ? 3.819 4.670 11.545 1.00 49.54 252 ASN A CA 1
ATOM 1781 C C . ASN A 1 252 ? 4.260 6.117 11.342 1.00 49.21 252 ASN A C 1
ATOM 1782 O O . ASN A 1 252 ? 5.056 6.612 12.173 1.00 45.55 252 ASN A O 1
ATOM 1787 N N . SER A 1 253 ? 3.829 6.727 10.239 1.00 49.52 253 SER A N 1
ATOM 1788 C CA . SER A 1 253 ? 4.190 8.116 9.864 1.00 53.72 253 SER A CA 1
ATOM 1789 C C . SER A 1 253 ? 3.507 9.064 10.856 1.00 55.37 253 SER A C 1
ATOM 1790 O O . SER A 1 253 ? 4.211 9.798 11.588 1.00 52.84 253 SER A O 1
ATOM 1793 N N . VAL A 1 254 ? 2.179 9.006 10.928 1.00 56.14 254 VAL A N 1
ATOM 1794 C CA . VAL A 1 254 ? 1.404 9.765 11.945 1.00 53.86 254 VAL A CA 1
ATOM 1795 C C . VAL A 1 254 ? 2.177 9.660 13.265 1.00 54.28 254 VAL A C 1
ATOM 1796 O O . VAL A 1 254 ? 2.557 10.701 13.820 1.00 55.10 254 VAL A O 1
ATOM 1800 N N . TYR A 1 255 ? 2.456 8.441 13.717 1.00 51.03 255 TYR A N 1
ATOM 1801 C CA . TYR A 1 255 ? 3.157 8.204 14.995 1.00 52.86 255 TYR A CA 1
ATOM 1802 C C . TYR A 1 255 ? 4.397 9.088 15.052 1.00 54.13 255 TYR A C 1
ATOM 1803 O O . TYR A 1 255 ? 4.473 9.951 15.942 1.00 65.63 255 TYR A O 1
ATOM 1812 N N . THR A 1 256 ? 5.319 8.878 14.120 1.00 54.01 256 THR A N 1
ATOM 1813 C CA . THR A 1 256 ? 6.640 9.561 14.062 1.00 58.46 256 THR A CA 1
ATOM 1814 C C . THR A 1 256 ? 6.453 11.087 14.059 1.00 60.46 256 THR A C 1
ATOM 1815 O O . THR A 1 256 ? 7.192 11.773 14.801 1.00 63.91 256 THR A O 1
ATOM 1819 N N . LEU A 1 257 ? 5.478 11.585 13.288 1.00 61.80 257 LEU A N 1
ATOM 1820 C CA . LEU A 1 257 ? 5.123 13.029 13.125 1.00 58.30 257 LEU A CA 1
ATOM 1821 C C . LEU A 1 257 ? 4.607 13.633 14.446 1.00 54.09 257 LEU A C 1
ATOM 1822 O O . LEU A 1 257 ? 4.921 14.798 14.747 1.00 53.99 257 LEU A O 1
ATOM 1827 N N . LEU A 1 258 ? 3.821 12.880 15.210 1.00 52.27 258 LEU A N 1
ATOM 1828 C CA . LEU A 1 258 ? 3.252 13.350 16.498 1.00 52.39 258 LEU A CA 1
ATOM 1829 C C . LEU A 1 258 ? 4.334 13.385 17.576 1.00 53.91 258 LEU A C 1
ATOM 1830 O O . LEU A 1 258 ? 4.229 14.250 18.471 1.00 60.43 258 LEU A O 1
ATOM 1835 N N . THR A 1 259 ? 5.337 12.512 17.485 1.00 51.29 259 THR A N 1
ATOM 1836 C CA . THR A 1 259 ? 6.481 12.496 18.429 1.00 52.32 259 THR A CA 1
ATOM 1837 C C . THR A 1 259 ? 7.597 13.423 17.937 1.00 50.72 259 THR A C 1
ATOM 1838 O O . THR A 1 259 ? 8.714 13.231 18.405 1.00 54.38 259 THR A O 1
ATOM 1842 N N . HIS A 1 260 ? 7.324 14.371 17.037 1.00 53.22 260 HIS A N 1
ATOM 1843 C CA . HIS A 1 260 ? 8.314 15.375 16.552 1.00 57.76 260 HIS A CA 1
ATOM 1844 C C . HIS A 1 260 ? 7.598 16.613 16.019 1.00 63.98 260 HIS A C 1
ATOM 1845 O O . HIS A 1 260 ? 7.764 16.951 14.850 1.00 61.78 260 HIS A O 1
ATOM 1852 N N . PRO A 1 261 ? 6.785 17.317 16.849 1.00 67.70 261 PRO A N 1
ATOM 1853 C CA . PRO A 1 261 ? 5.907 18.386 16.367 1.00 62.94 261 PRO A CA 1
ATOM 1854 C C . PRO A 1 261 ? 6.602 19.579 15.684 1.00 62.75 261 PRO A C 1
ATOM 1855 O O . PRO A 1 261 ? 5.964 20.206 14.862 1.00 65.30 261 PRO A O 1
ATOM 1859 N N . GLU A 1 262 ? 7.877 19.859 15.986 1.00 61.41 262 GLU A N 1
ATOM 1860 C CA . GLU A 1 262 ? 8.683 20.862 15.227 1.00 60.14 262 GLU A CA 1
ATOM 1861 C C . GLU A 1 262 ? 8.391 20.680 13.732 1.00 62.47 262 GLU A C 1
ATOM 1862 O O . GLU A 1 262 ? 8.466 21.674 12.983 1.00 61.28 262 GLU A O 1
ATOM 1864 N N . LYS A 1 263 ? 8.062 19.440 13.343 1.00 66.32 263 LYS A N 1
ATOM 1865 C CA . LYS A 1 263 ? 7.982 18.946 11.946 1.00 61.27 263 LYS A CA 1
ATOM 1866 C C . LYS A 1 263 ? 6.525 18.703 11.551 1.00 54.50 263 LYS A C 1
ATOM 1867 O O . LYS A 1 263 ? 6.238 18.791 10.355 1.00 54.72 263 LYS A O 1
ATOM 1873 N N . LEU A 1 264 ? 5.630 18.443 12.500 1.00 52.99 264 LEU A N 1
ATOM 1874 C CA . LEU A 1 264 ? 4.174 18.552 12.220 1.00 56.73 264 LEU A CA 1
ATOM 1875 C C . LEU A 1 264 ? 3.854 20.017 11.937 1.00 60.47 264 LEU A C 1
ATOM 1876 O O . LEU A 1 264 ? 3.327 20.309 10.869 1.00 65.61 264 LEU A O 1
ATOM 1881 N N . ALA A 1 265 ? 4.216 20.900 12.862 1.00 72.41 265 ALA A N 1
ATOM 1882 C CA . ALA A 1 265 ? 4.034 22.367 12.762 1.00 71.94 265 ALA A CA 1
ATOM 1883 C C . ALA A 1 265 ? 4.560 22.866 11.417 1.00 71.68 265 ALA A C 1
ATOM 1884 O O . ALA A 1 265 ? 3.921 23.766 10.855 1.00 69.48 265 ALA A O 1
ATOM 1886 N N . GLU A 1 266 ? 5.689 22.328 10.975 1.00 75.95 266 GLU A N 1
ATOM 1887 C CA . GLU A 1 266 ? 6.313 22.750 9.703 1.00 75.13 266 GLU A CA 1
ATOM 1888 C C . GLU A 1 266 ? 5.392 22.352 8.561 1.00 73.43 266 GLU A C 1
ATOM 1889 O O . GLU A 1 266 ? 5.533 22.907 7.483 1.00 80.35 266 GLU A O 1
ATOM 1895 N N . LEU A 1 267 ? 4.467 21.438 8.813 1.00 67.89 267 LEU A N 1
ATOM 1896 C CA . LEU A 1 267 ? 3.580 20.982 7.722 1.00 73.98 267 LEU A CA 1
ATOM 1897 C C . LEU A 1 267 ? 2.234 21.692 7.797 1.00 75.88 267 LEU A C 1
ATOM 1898 O O . LEU A 1 267 ? 1.564 21.735 6.786 1.00 84.98 267 LEU A O 1
ATOM 1903 N N . ARG A 1 268 ? 1.843 22.183 8.968 1.00 81.73 268 ARG A N 1
ATOM 1904 C CA . ARG A 1 268 ? 0.532 22.867 9.096 1.00 80.82 268 ARG A CA 1
ATOM 1905 C C . ARG A 1 268 ? 0.691 24.302 8.618 1.00 75.83 268 ARG A C 1
ATOM 1906 O O . ARG A 1 268 ? -0.298 24.926 8.245 1.00 67.47 268 ARG A O 1
ATOM 1914 N N . LYS A 1 269 ? 1.914 24.805 8.672 1.00 77.80 269 LYS A N 1
ATOM 1915 C CA . LYS A 1 269 ? 2.149 26.169 8.167 1.00 82.91 269 LYS A CA 1
ATOM 1916 C C . LYS A 1 269 ? 2.047 26.089 6.647 1.00 87.50 269 LYS A C 1
ATOM 1917 O O . LYS A 1 269 ? 1.245 26.838 6.085 1.00 95.42 269 LYS A O 1
ATOM 1923 N N . ASP A 1 270 ? 2.791 25.176 6.019 1.00 84.94 270 ASP A N 1
ATOM 1924 C CA . ASP A 1 270 ? 2.696 25.040 4.544 1.00 91.46 270 ASP A CA 1
ATOM 1925 C C . ASP A 1 270 ? 2.558 23.569 4.166 1.00 86.97 270 ASP A C 1
ATOM 1926 O O . ASP A 1 270 ? 3.382 22.795 4.609 1.00 92.22 270 ASP A O 1
ATOM 1931 N N . LEU A 1 271 ? 1.572 23.240 3.329 1.00 83.52 271 LEU A N 1
ATOM 1932 C CA . LEU A 1 271 ? 1.287 21.847 2.905 1.00 73.33 271 LEU A CA 1
ATOM 1933 C C . LEU A 1 271 ? 1.985 21.561 1.585 1.00 71.15 271 LEU A C 1
ATOM 1934 O O . LEU A 1 271 ? 1.976 20.425 1.146 1.00 69.07 271 LEU A O 1
ATOM 1939 N N . SER A 1 272 ? 2.507 22.591 0.950 1.00 72.56 272 SER A N 1
ATOM 1940 C CA . SER A 1 272 ? 3.241 22.400 -0.325 1.00 79.02 272 SER A CA 1
ATOM 1941 C C . SER A 1 272 ? 4.461 21.499 -0.073 1.00 81.76 272 SER A C 1
ATOM 1942 O O . SER A 1 272 ? 5.021 20.984 -1.059 1.00 94.60 272 SER A O 1
ATOM 1945 N N . LEU A 1 273 ? 4.835 21.293 1.196 1.00 77.35 273 LEU A N 1
ATOM 1946 C CA . LEU A 1 273 ? 5.987 20.444 1.613 1.00 75.27 273 LEU A CA 1
ATOM 1947 C C . LEU A 1 273 ? 5.685 18.946 1.480 1.00 74.07 273 LEU A C 1
ATOM 1948 O O . LEU A 1 273 ? 6.661 18.197 1.259 1.00 84.58 273 LEU A O 1
ATOM 1953 N N . ILE A 1 274 ? 4.414 18.532 1.630 1.00 67.95 274 ILE A N 1
ATOM 1954 C CA . ILE A 1 274 ? 3.995 17.139 2.000 1.00 67.43 274 ILE A CA 1
ATOM 1955 C C . ILE A 1 274 ? 4.528 16.103 1.007 1.00 65.62 274 ILE A C 1
ATOM 1956 O O . ILE A 1 274 ? 4.923 15.008 1.416 1.00 60.13 274 ILE A O 1
ATOM 1961 N N . PRO A 1 275 ? 4.536 16.372 -0.318 1.00 64.26 275 PRO A N 1
ATOM 1962 C CA . PRO A 1 275 ? 5.260 15.513 -1.251 1.00 68.29 275 PRO A CA 1
ATOM 1963 C C . PRO A 1 275 ? 6.624 15.092 -0.680 1.00 69.51 275 PRO A C 1
ATOM 1964 O O . PRO A 1 275 ? 6.770 13.915 -0.332 1.00 74.91 275 PRO A O 1
ATOM 1968 N N . LYS A 1 276 ? 7.547 16.052 -0.543 1.00 64.73 276 LYS A N 1
ATOM 1969 C CA . LYS A 1 276 ? 8.951 15.807 -0.120 1.00 64.99 276 LYS A CA 1
ATOM 1970 C C . LYS A 1 276 ? 8.979 15.263 1.314 1.00 63.19 276 LYS A C 1
ATOM 1971 O O . LYS A 1 276 ? 9.939 14.494 1.617 1.00 64.57 276 LYS A O 1
ATOM 1977 N N . ALA A 1 277 ? 7.969 15.595 2.137 1.00 58.04 277 ALA A N 1
ATOM 1978 C CA . ALA A 1 277 ? 7.761 15.038 3.503 1.00 60.09 277 ALA A CA 1
ATOM 1979 C C . ALA A 1 277 ? 7.471 13.539 3.422 1.00 57.44 277 ALA A C 1
ATOM 1980 O O . ALA A 1 277 ? 8.238 12.741 4.000 1.00 55.25 277 ALA A O 1
ATOM 1982 N N . VAL A 1 278 ? 6.411 13.167 2.712 1.00 55.98 278 VAL A N 1
ATOM 1983 C CA . VAL A 1 278 ? 6.071 11.732 2.510 1.00 54.38 278 VAL A CA 1
ATOM 1984 C C . VAL A 1 278 ? 7.384 10.992 2.232 1.00 47.84 278 VAL A C 1
ATOM 1985 O O . VAL A 1 278 ? 7.678 10.032 2.941 1.00 45.31 278 VAL A O 1
ATOM 1989 N N . ASP A 1 279 ? 8.197 11.475 1.306 1.00 48.18 279 ASP A N 1
ATOM 1990 C CA . ASP A 1 279 ? 9.451 10.768 0.939 1.00 54.12 279 ASP A CA 1
ATOM 1991 C C . ASP A 1 279 ? 10.441 10.827 2.104 1.00 52.32 279 ASP A C 1
ATOM 1992 O O . ASP A 1 279 ? 11.182 9.867 2.285 1.00 53.54 279 ASP A O 1
ATOM 1997 N N . GLU A 1 280 ? 10.470 11.901 2.879 1.00 54.34 280 GLU A N 1
ATOM 1998 C CA . GLU A 1 280 ? 11.447 11.992 3.993 1.00 57.89 280 GLU A CA 1
ATOM 1999 C C . GLU A 1 280 ? 10.989 11.076 5.145 1.00 61.33 280 GLU A C 1
ATOM 2000 O O . GLU A 1 280 ? 11.850 10.579 5.891 1.00 68.36 280 GLU A O 1
ATOM 2006 N N . LEU A 1 281 ? 9.689 10.817 5.273 1.00 58.44 281 LEU A N 1
ATOM 2007 C CA . LEU A 1 281 ? 9.146 9.879 6.291 1.00 53.21 281 LEU A CA 1
ATOM 2008 C C . LEU A 1 281 ? 9.408 8.431 5.855 1.00 50.78 281 LEU A C 1
ATOM 2009 O O . LEU A 1 281 ? 9.635 7.570 6.732 1.00 44.78 281 LEU A O 1
ATOM 2014 N N . LEU A 1 282 ? 9.363 8.189 4.543 1.00 49.19 282 LEU A N 1
ATOM 2015 C CA . LEU A 1 282 ? 9.662 6.882 3.899 1.00 47.31 282 LEU A CA 1
ATOM 2016 C C . LEU A 1 282 ? 11.116 6.511 4.170 1.00 44.91 282 LEU A C 1
ATOM 2017 O O . LEU A 1 282 ? 11.373 5.324 4.462 1.00 40.48 282 LEU A O 1
ATOM 2022 N N . ARG A 1 283 ? 12.014 7.491 4.068 1.00 46.89 283 ARG A N 1
ATOM 2023 C CA . ARG A 1 283 ? 13.473 7.286 4.247 1.00 51.34 283 ARG A CA 1
ATOM 2024 C C . ARG A 1 283 ? 13.728 6.806 5.665 1.00 49.96 283 ARG A C 1
ATOM 2025 O O . ARG A 1 283 ? 14.536 5.885 5.834 1.00 53.29 283 ARG A O 1
ATOM 2033 N N . ILE A 1 284 ? 13.053 7.420 6.628 1.00 48.66 284 ILE A N 1
ATOM 2034 C CA . ILE A 1 284 ? 13.509 7.421 8.043 1.00 54.27 284 ILE A CA 1
ATOM 2035 C C . ILE A 1 284 ? 12.828 6.291 8.829 1.00 52.44 284 ILE A C 1
ATOM 2036 O O . ILE A 1 284 ? 13.443 5.814 9.769 1.00 52.94 284 ILE A O 1
ATOM 2041 N N . ILE A 1 285 ? 11.616 5.872 8.466 1.00 56.36 285 ILE A N 1
ATOM 2042 C CA . ILE A 1 285 ? 10.882 4.787 9.186 1.00 61.99 285 ILE A CA 1
ATOM 2043 C C . ILE A 1 285 ? 11.318 3.433 8.622 1.00 58.54 285 ILE A C 1
ATOM 2044 O O . ILE A 1 285 ? 11.218 3.213 7.417 1.00 60.03 285 ILE A O 1
ATOM 2049 N N . PRO A 1 286 ? 11.788 2.472 9.457 1.00 54.18 286 PRO A N 1
ATOM 2050 C CA . PRO A 1 286 ? 12.048 1.114 8.982 1.00 56.32 286 PRO A CA 1
ATOM 2051 C C . PRO A 1 286 ? 10.772 0.427 8.460 1.00 60.95 286 PRO A C 1
ATOM 2052 O O . PRO A 1 286 ? 9.743 0.516 9.112 1.00 65.01 286 PRO A O 1
ATOM 2056 N N . ILE A 1 287 ? 10.884 -0.264 7.316 1.00 62.31 287 ILE A N 1
ATOM 2057 C CA . ILE A 1 287 ? 9.748 -0.864 6.549 1.00 60.44 287 ILE A CA 1
ATOM 2058 C C . ILE A 1 287 ? 9.529 -2.323 6.982 1.00 55.61 287 ILE A C 1
ATOM 2059 O O . ILE A 1 287 ? 8.358 -2.768 6.933 1.00 55.95 287 ILE A O 1
ATOM 2064 N N . ALA A 1 288 ? 10.598 -3.019 7.391 1.00 49.79 288 ALA A N 1
ATOM 2065 C CA . ALA A 1 288 ? 10.573 -4.355 8.038 1.00 47.69 288 ALA A CA 1
ATOM 2066 C C . ALA A 1 288 ? 11.190 -4.289 9.445 1.00 49.16 288 ALA A C 1
ATOM 2067 O O . ALA A 1 288 ? 11.886 -3.305 9.746 1.00 51.27 288 ALA A O 1
ATOM 2069 N N . LYS A 1 289 ? 10.933 -5.308 10.278 1.00 55.34 289 LYS A N 1
ATOM 2070 C CA . LYS A 1 289 ? 11.488 -5.483 11.657 1.00 55.24 289 LYS A CA 1
ATOM 2071 C C . LYS A 1 289 ? 12.929 -6.016 11.602 1.00 53.01 289 LYS A C 1
ATOM 2072 O O . LYS A 1 289 ? 13.539 -6.156 12.666 1.00 52.45 289 LYS A O 1
ATOM 2078 N N . GLN A 1 290 ? 13.433 -6.345 10.412 1.00 55.32 290 GLN A N 1
ATOM 2079 C CA . GLN A 1 290 ? 14.741 -7.020 10.199 1.00 58.02 290 GLN A CA 1
ATOM 2080 C C . GLN A 1 290 ? 15.109 -6.966 8.710 1.00 64.00 290 GLN A C 1
ATOM 2081 O O . GLN A 1 290 ? 14.317 -6.395 7.911 1.00 61.23 290 GLN A O 1
ATOM 2087 N N . ALA A 1 291 ? 16.252 -7.564 8.351 1.00 65.90 291 ALA A N 1
ATOM 2088 C CA . ALA A 1 291 ? 16.830 -7.548 6.985 1.00 66.47 291 ALA A CA 1
ATOM 2089 C C . ALA A 1 291 ? 15.905 -8.293 6.015 1.00 71.87 291 ALA A C 1
ATOM 2090 O O . ALA A 1 291 ? 15.168 -9.197 6.458 1.00 80.83 291 ALA A O 1
ATOM 2092 N N . SER A 1 292 ? 15.969 -7.924 4.732 1.00 74.52 292 SER A N 1
ATOM 2093 C CA . SER A 1 292 ? 15.180 -8.496 3.608 1.00 72.99 292 SER A CA 1
ATOM 2094 C C . SER A 1 292 ? 15.366 -10.017 3.529 1.00 65.98 292 SER A C 1
ATOM 2095 O O . SER A 1 292 ? 16.334 -10.532 4.093 1.00 70.00 292 SER A O 1
ATOM 2098 N N . TRP A 1 293 ? 14.467 -10.698 2.826 1.00 60.77 293 TRP A N 1
ATOM 2099 C CA . TRP A 1 293 ? 14.744 -11.991 2.153 1.00 61.74 293 TRP A CA 1
ATOM 2100 C C . TRP A 1 293 ? 16.141 -11.899 1.515 1.00 62.90 293 TRP A C 1
ATOM 2101 O O . TRP A 1 293 ? 16.512 -10.790 1.061 1.00 61.11 293 TRP A O 1
ATOM 2112 N N . VAL A 1 294 ? 16.888 -12.994 1.504 1.00 65.72 294 VAL A N 1
ATOM 2113 C CA . VAL A 1 294 ? 18.272 -12.942 0.969 1.00 66.12 294 VAL A CA 1
ATOM 2114 C C . VAL A 1 294 ? 18.254 -13.071 -0.546 1.00 63.40 294 VAL A C 1
ATOM 2115 O O . VAL A 1 294 ? 17.348 -13.695 -1.078 1.00 58.07 294 VAL A O 1
ATOM 2119 N N . ARG A 1 295 ? 19.234 -12.449 -1.188 1.00 62.77 295 ARG A N 1
ATOM 2120 C CA . ARG A 1 295 ? 19.431 -12.589 -2.648 1.00 62.55 295 ARG A CA 1
ATOM 2121 C C . ARG A 1 295 ? 20.620 -13.526 -2.856 1.00 57.64 295 ARG A C 1
ATOM 2122 O O . ARG A 1 295 ? 21.381 -13.744 -1.917 1.00 47.58 295 ARG A O 1
ATOM 2130 N N . MET A 1 296 ? 20.779 -14.061 -4.060 1.00 59.55 296 MET A N 1
ATOM 2131 C CA . MET A 1 296 ? 21.893 -15.011 -4.266 1.00 59.91 296 MET A CA 1
ATOM 2132 C C . MET A 1 296 ? 22.892 -14.505 -5.302 1.00 57.09 296 MET A C 1
ATOM 2133 O O . MET A 1 296 ? 22.478 -14.071 -6.366 1.00 49.30 296 MET A O 1
ATOM 2138 N N . ALA A 1 297 ? 24.165 -14.513 -4.919 1.00 56.05 297 ALA A N 1
ATOM 2139 C CA . ALA A 1 297 ? 25.290 -14.190 -5.826 1.00 57.94 297 ALA A CA 1
ATOM 2140 C C . ALA A 1 297 ? 25.391 -15.292 -6.879 1.00 61.98 297 ALA A C 1
ATOM 2141 O O . ALA A 1 297 ? 25.714 -16.433 -6.490 1.00 61.00 297 ALA A O 1
ATOM 2143 N N . VAL A 1 298 ? 25.193 -14.936 -8.146 1.00 72.23 298 VAL A N 1
ATOM 2144 C CA . VAL A 1 298 ? 25.279 -15.902 -9.278 1.00 69.86 298 VAL A CA 1
ATOM 2145 C C . VAL A 1 298 ? 26.637 -15.742 -9.965 1.00 68.04 298 VAL A C 1
ATOM 2146 O O . VAL A 1 298 ? 26.850 -16.386 -10.987 1.00 74.97 298 VAL A O 1
ATOM 2150 N N . GLU A 1 299 ? 27.515 -14.921 -9.391 1.00 67.87 299 GLU A N 1
ATOM 2151 C CA . GLU A 1 299 ? 28.879 -14.680 -9.912 1.00 70.57 299 GLU A CA 1
ATOM 2152 C C . GLU A 1 299 ? 29.630 -13.903 -8.838 1.00 70.85 299 GLU A C 1
ATOM 2153 O O . GLU A 1 299 ? 28.990 -13.096 -8.186 1.00 74.42 299 GLU A O 1
ATOM 2155 N N . ASP A 1 300 ? 30.931 -14.140 -8.678 1.00 68.46 300 ASP A N 1
ATOM 2156 C CA . ASP A 1 300 ? 31.734 -13.450 -7.635 1.00 70.49 300 ASP A CA 1
ATOM 2157 C C . ASP A 1 300 ? 31.528 -11.942 -7.702 1.00 66.89 300 ASP A C 1
ATOM 2158 O O . ASP A 1 300 ? 31.724 -11.373 -8.768 1.00 68.28 300 ASP A O 1
ATOM 2163 N N . VAL A 1 301 ? 31.179 -11.343 -6.568 1.00 64.47 301 VAL A N 1
ATOM 2164 C CA . VAL A 1 301 ? 30.957 -9.868 -6.460 1.00 64.10 301 VAL A CA 1
ATOM 2165 C C . VAL A 1 301 ? 31.740 -9.312 -5.266 1.00 61.12 301 VAL A C 1
ATOM 2166 O O . VAL A 1 301 ? 31.837 -10.000 -4.234 1.00 65.56 301 VAL A O 1
ATOM 2170 N N . GLU A 1 302 ? 32.259 -8.093 -5.400 1.00 60.77 302 GLU A N 1
ATOM 2171 C CA . GLU A 1 302 ? 32.828 -7.318 -4.268 1.00 62.85 302 GLU A CA 1
ATOM 2172 C C . GLU A 1 302 ? 31.701 -6.477 -3.659 1.00 63.39 302 GLU A C 1
ATOM 2173 O O . GLU A 1 302 ? 31.092 -5.674 -4.396 1.00 65.89 302 GLU A O 1
ATOM 2179 N N . LEU A 1 303 ? 31.416 -6.666 -2.372 1.00 58.48 303 LEU A N 1
ATOM 2180 C CA . LEU A 1 303 ? 30.668 -5.669 -1.572 1.00 58.41 303 LEU A CA 1
ATOM 2181 C C . LEU A 1 303 ? 31.462 -5.362 -0.306 1.00 58.29 303 LEU A C 1
ATOM 2182 O O . LEU A 1 303 ? 31.711 -6.298 0.472 1.00 51.40 303 LEU A O 1
ATOM 2187 N N . SER A 1 304 ? 31.890 -4.107 -0.158 1.00 65.56 304 SER A N 1
ATOM 2188 C CA . SER A 1 304 ? 32.543 -3.556 1.058 1.00 68.78 304 SER A CA 1
ATOM 2189 C C . SER A 1 304 ? 33.966 -4.110 1.240 1.00 74.05 304 SER A C 1
ATOM 2190 O O . SER A 1 304 ? 34.474 -4.019 2.379 1.00 84.20 304 SER A O 1
ATOM 2193 N N . GLY A 1 305 ? 34.565 -4.623 0.166 1.00 73.91 305 GLY A N 1
ATOM 2194 C CA . GLY A 1 305 ? 35.937 -5.151 0.238 1.00 75.45 305 GLY A CA 1
ATOM 2195 C C . GLY A 1 305 ? 35.953 -6.648 0.442 1.00 79.36 305 GLY A C 1
ATOM 2196 O O . GLY A 1 305 ? 37.020 -7.195 0.721 1.00 92.00 305 GLY A O 1
ATOM 2197 N N . THR A 1 306 ? 34.800 -7.288 0.303 1.00 80.29 306 THR A N 1
ATOM 2198 C CA . THR A 1 306 ? 34.717 -8.752 0.488 1.00 79.12 306 THR A CA 1
ATOM 2199 C C . THR A 1 306 ? 34.254 -9.367 -0.828 1.00 77.89 306 THR A C 1
ATOM 2200 O O . THR A 1 306 ? 33.510 -8.713 -1.540 1.00 85.98 306 THR A O 1
ATOM 2204 N N . ILE A 1 307 ? 34.665 -10.594 -1.106 1.00 78.19 307 ILE A N 1
ATOM 2205 C CA . ILE A 1 307 ? 34.283 -11.239 -2.386 1.00 77.30 307 ILE A CA 1
ATOM 2206 C C . ILE A 1 307 ? 33.174 -12.235 -2.110 1.00 78.11 307 ILE A C 1
ATOM 2207 O O . ILE A 1 307 ? 33.505 -13.404 -1.967 1.00 88.91 307 ILE A O 1
ATOM 2212 N N . VAL A 1 308 ? 31.929 -11.778 -2.003 1.00 77.72 308 VAL A N 1
ATOM 2213 C CA . VAL A 1 308 ? 30.840 -12.768 -1.797 1.00 71.04 308 VAL A CA 1
ATOM 2214 C C . VAL A 1 308 ? 30.899 -13.660 -3.030 1.00 68.28 308 VAL A C 1
ATOM 2215 O O . VAL A 1 308 ? 30.596 -13.187 -4.111 1.00 68.31 308 VAL A O 1
ATOM 2219 N N . LYS A 1 309 ? 31.359 -14.893 -2.848 1.00 73.47 309 LYS A N 1
ATOM 2220 C CA . LYS A 1 309 ? 31.554 -15.835 -3.976 1.00 82.49 309 LYS A CA 1
ATOM 2221 C C . LYS A 1 309 ? 30.217 -16.327 -4.524 1.00 82.50 309 LYS A C 1
ATOM 2222 O O . LYS A 1 309 ? 29.214 -16.264 -3.816 1.00 84.77 309 LYS A O 1
ATOM 2228 N N . ALA A 1 310 ? 30.238 -16.840 -5.749 1.00 79.94 310 ALA A N 1
ATOM 2229 C CA . ALA A 1 310 ? 29.008 -17.348 -6.384 1.00 79.45 310 ALA A CA 1
ATOM 2230 C C . ALA A 1 310 ? 28.387 -18.403 -5.476 1.00 74.03 310 ALA A C 1
ATOM 2231 O O . ALA A 1 310 ? 29.106 -19.302 -5.030 1.00 75.25 310 ALA A O 1
ATOM 2233 N N . GLY A 1 311 ? 27.109 -18.234 -5.171 1.00 61.36 311 GLY A N 1
ATOM 2234 C CA . GLY A 1 311 ? 26.378 -19.210 -4.345 1.00 65.02 311 GLY A CA 1
ATOM 2235 C C . GLY A 1 311 ? 26.155 -18.727 -2.919 1.00 67.20 311 GLY A C 1
ATOM 2236 O O . GLY A 1 311 ? 25.154 -19.163 -2.326 1.00 76.64 311 GLY A O 1
ATOM 2237 N N . GLU A 1 312 ? 27.049 -17.901 -2.358 1.00 59.37 312 GLU A N 1
ATOM 2238 C CA . GLU A 1 312 ? 26.833 -17.262 -1.032 1.00 60.06 312 GLU A CA 1
ATOM 2239 C C . GLU A 1 312 ? 25.595 -16.361 -1.128 1.00 62.26 312 GLU A C 1
ATOM 2240 O O . GLU A 1 312 ? 25.240 -15.936 -2.253 1.00 61.16 312 GLU A O 1
ATOM 2246 N N . ALA A 1 313 ? 24.934 -16.110 0.005 1.00 60.07 313 ALA A N 1
ATOM 2247 C CA . ALA A 1 313 ? 23.677 -15.332 0.086 1.00 52.50 313 ALA A CA 1
ATOM 2248 C C . ALA A 1 313 ? 23.963 -13.999 0.762 1.00 49.80 313 ALA A C 1
ATOM 2249 O O . ALA A 1 313 ? 24.891 -13.939 1.589 1.00 50.35 313 ALA A O 1
ATOM 2251 N N . VAL A 1 314 ? 23.176 -12.987 0.406 1.00 48.38 314 VAL A N 1
ATOM 2252 C CA . VAL A 1 314 ? 23.311 -11.598 0.915 1.00 48.57 314 VAL A CA 1
ATOM 2253 C C . VAL A 1 314 ? 21.919 -11.039 1.213 1.00 48.28 314 VAL A C 1
ATOM 2254 O O . VAL A 1 314 ? 21.100 -10.969 0.283 1.00 47.36 314 VAL A O 1
ATOM 2258 N N . ALA A 1 315 ? 21.680 -10.629 2.461 1.00 49.71 315 ALA A N 1
ATOM 2259 C CA . ALA A 1 315 ? 20.478 -9.866 2.877 1.00 53.56 315 ALA A CA 1
ATOM 2260 C C . ALA A 1 315 ? 20.821 -8.380 3.053 1.00 55.41 315 ALA A C 1
ATOM 2261 O O . ALA A 1 315 ? 21.970 -8.045 3.404 1.00 52.72 315 ALA A O 1
ATOM 2263 N N . ILE A 1 316 ? 19.831 -7.508 2.871 1.00 55.66 316 ILE A N 1
ATOM 2264 C CA . ILE A 1 316 ? 20.061 -6.036 2.881 1.00 54.12 316 ILE A CA 1
ATOM 2265 C C . ILE A 1 316 ? 19.218 -5.368 3.960 1.00 52.29 316 ILE A C 1
ATOM 2266 O O . ILE A 1 316 ? 18.158 -5.900 4.323 1.00 52.30 316 ILE A O 1
ATOM 2271 N N . GLN A 1 317 ? 19.730 -4.245 4.455 1.00 50.70 317 GLN A N 1
ATOM 2272 C CA . GLN A 1 317 ? 19.064 -3.339 5.407 1.00 49.07 317 GLN A CA 1
ATOM 2273 C C . GLN A 1 317 ? 18.897 -2.005 4.682 1.00 51.22 317 GLN A C 1
ATOM 2274 O O . GLN A 1 317 ? 19.927 -1.382 4.369 1.00 56.73 317 GLN A O 1
ATOM 2280 N N . THR A 1 318 ? 17.654 -1.626 4.379 1.00 47.19 318 THR A N 1
ATOM 2281 C CA . THR A 1 318 ? 17.306 -0.361 3.692 1.00 46.61 318 THR A CA 1
ATOM 2282 C C . THR A 1 318 ? 17.560 0.823 4.631 1.00 49.24 318 THR A C 1
ATOM 2283 O O 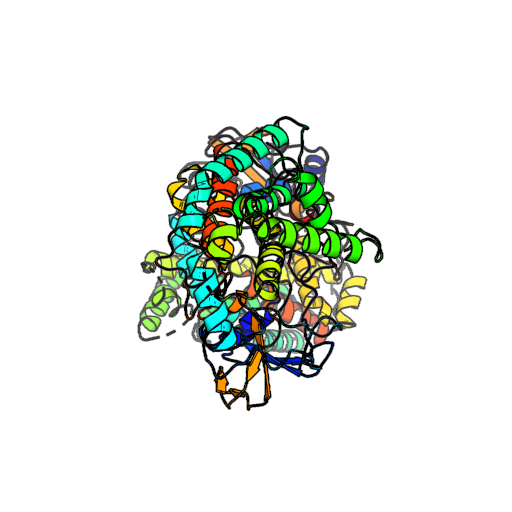. THR A 1 318 ? 17.847 1.928 4.133 1.00 51.23 318 THR A O 1
ATOM 2287 N N . HIS A 1 319 ? 17.430 0.624 5.940 1.00 50.72 319 HIS A N 1
ATOM 2288 C CA . HIS A 1 319 ? 17.501 1.728 6.929 1.00 55.24 319 HIS A CA 1
ATOM 2289 C C . HIS A 1 319 ? 18.915 2.315 6.930 1.00 60.22 319 HIS A C 1
ATOM 2290 O O . HIS A 1 319 ? 19.059 3.560 6.763 1.00 57.61 319 HIS A O 1
ATOM 2297 N N . SER A 1 320 ? 19.918 1.452 7.110 1.00 61.60 320 SER A N 1
ATOM 2298 C CA . SER A 1 320 ? 21.353 1.826 7.189 1.00 64.56 320 SER A CA 1
ATOM 2299 C C . SER A 1 320 ? 21.771 2.487 5.868 1.00 60.13 320 SER A C 1
ATOM 2300 O O . SER A 1 320 ? 22.586 3.427 5.891 1.00 63.67 320 SER A O 1
ATOM 2303 N N . ALA A 1 321 ? 21.217 2.032 4.749 1.00 52.71 321 ALA A N 1
ATOM 2304 C CA . ALA A 1 321 ? 21.418 2.679 3.436 1.00 53.37 321 ALA A CA 1
ATOM 2305 C C . ALA A 1 321 ? 20.723 4.048 3.439 1.00 51.61 321 ALA A C 1
ATOM 2306 O O . ALA A 1 321 ? 21.311 4.998 2.906 1.00 53.54 321 ALA A O 1
ATOM 2308 N N . ASN A 1 322 ? 19.547 4.144 4.074 1.00 51.38 322 ASN A N 1
ATOM 2309 C CA . ASN A 1 322 ? 18.650 5.336 4.095 1.00 50.38 322 ASN A CA 1
ATOM 2310 C C . ASN A 1 322 ? 19.126 6.409 5.085 1.00 51.23 322 ASN A C 1
ATOM 2311 O O . ASN A 1 322 ? 18.413 7.430 5.225 1.00 49.48 322 ASN A O 1
ATOM 2316 N N . THR A 1 323 ? 20.255 6.187 5.769 1.00 52.61 323 THR A N 1
ATOM 2317 C CA . THR A 1 323 ? 20.868 7.135 6.741 1.00 49.52 323 THR A CA 1
ATOM 2318 C C . THR A 1 323 ? 22.396 7.069 6.633 1.00 48.95 323 THR A C 1
ATOM 2319 O O . THR A 1 323 ? 23.068 7.313 7.642 1.00 51.19 323 THR A O 1
ATOM 2323 N N . ASP A 1 324 ? 22.915 6.706 5.460 1.00 52.59 324 ASP A N 1
ATOM 2324 C CA . ASP A 1 324 ? 24.372 6.599 5.181 1.00 55.60 324 ASP A CA 1
ATOM 2325 C C . ASP A 1 324 ? 24.919 8.019 5.090 1.00 58.44 324 ASP A C 1
ATOM 2326 O O . ASP A 1 324 ? 24.415 8.843 4.328 1.00 55.18 324 ASP A O 1
ATOM 2331 N N . PRO A 1 325 ? 25.942 8.370 5.895 1.00 61.30 325 PRO A N 1
ATOM 2332 C CA . PRO A 1 325 ? 26.516 9.715 5.837 1.00 60.18 325 PRO A CA 1
ATOM 2333 C C . PRO A 1 325 ? 27.381 9.931 4.581 1.00 55.56 325 PRO A C 1
ATOM 2334 O O . PRO A 1 325 ? 27.591 11.073 4.213 1.00 58.92 325 PRO A O 1
ATOM 2338 N N . LYS A 1 326 ? 27.736 8.847 3.904 1.00 48.05 326 LYS A N 1
ATOM 2339 C CA . LYS A 1 326 ? 28.546 8.919 2.669 1.00 50.05 326 LYS A CA 1
ATOM 2340 C C . LYS A 1 326 ? 27.652 9.351 1.512 1.00 52.13 326 LYS A C 1
ATOM 2341 O O . LYS A 1 326 ? 28.187 9.718 0.486 1.00 48.84 326 LYS A O 1
ATOM 2347 N N . VAL A 1 327 ? 26.337 9.293 1.702 1.00 57.41 327 VAL A N 1
ATOM 2348 C CA . VAL A 1 327 ? 25.319 9.640 0.651 1.00 55.05 327 VAL A CA 1
ATOM 2349 C C . VAL A 1 327 ? 24.434 10.792 1.136 1.00 55.95 327 VAL A C 1
ATOM 2350 O O . VAL A 1 327 ? 24.153 11.675 0.317 1.00 65.09 327 VAL A O 1
ATOM 2354 N N . TYR A 1 328 ? 23.962 10.764 2.385 1.00 60.19 328 TYR A N 1
ATOM 2355 C CA . TYR A 1 328 ? 23.052 11.793 2.961 1.00 57.54 328 TYR A CA 1
ATOM 2356 C C . TYR A 1 328 ? 23.804 12.710 3.933 1.00 57.18 328 TYR A C 1
ATOM 2357 O O . TYR A 1 328 ? 24.610 12.208 4.733 1.00 56.75 328 TYR A O 1
ATOM 2366 N N . ASP A 1 329 ? 23.491 14.008 3.896 1.00 59.74 329 ASP A N 1
ATOM 2367 C CA . ASP A 1 329 ? 23.906 15.006 4.918 1.00 64.09 329 ASP A CA 1
ATOM 2368 C C . ASP A 1 329 ? 22.864 14.999 6.052 1.00 63.14 329 ASP A C 1
ATOM 2369 O O . ASP A 1 329 ? 21.653 14.901 5.756 1.00 60.74 329 ASP A O 1
ATOM 2374 N N . HIS A 1 330 ? 23.324 15.092 7.304 1.00 60.57 330 HIS A N 1
ATOM 2375 C CA . HIS A 1 330 ? 22.500 15.007 8.540 1.00 60.10 330 HIS A CA 1
ATOM 2376 C C . HIS A 1 330 ? 21.472 13.897 8.384 1.00 57.05 330 HIS A C 1
ATOM 2377 O O . HIS A 1 330 ? 20.270 14.147 8.366 1.00 47.90 330 HIS A O 1
ATOM 2384 N N . PRO A 1 331 ? 21.932 12.633 8.272 1.00 59.24 331 PRO A N 1
ATOM 2385 C CA . PRO A 1 331 ? 21.062 11.518 7.935 1.00 59.90 331 PRO A CA 1
ATOM 2386 C C . PRO A 1 331 ? 20.075 11.279 9.075 1.00 65.77 331 PRO A C 1
ATOM 2387 O O . PRO A 1 331 ? 18.894 11.096 8.796 1.00 62.64 331 PRO A O 1
ATOM 2391 N N . GLU A 1 332 ? 20.581 11.303 10.315 1.00 71.05 332 GLU A N 1
ATOM 2392 C CA . GLU A 1 332 ? 19.811 10.880 11.512 1.00 75.17 332 GLU A CA 1
ATOM 2393 C C . GLU A 1 332 ? 18.973 12.071 11.993 1.00 71.68 332 GLU A C 1
ATOM 2394 O O . GLU A 1 332 ? 18.664 12.130 13.193 1.00 76.50 332 GLU A O 1
ATOM 2400 N N . GLU A 1 333 ? 18.556 12.928 11.056 1.00 68.59 333 GLU A N 1
ATOM 2401 C CA . GLU A 1 333 ? 17.731 14.141 11.280 1.00 66.91 333 GLU A CA 1
ATOM 2402 C C . GLU A 1 333 ? 16.739 14.257 10.122 1.00 64.46 333 GLU A C 1
ATOM 2403 O O . GLU A 1 333 ? 17.141 14.018 8.974 1.00 64.75 333 GLU A O 1
ATOM 2409 N N . ILE A 1 334 ? 15.484 14.587 10.418 1.00 68.72 334 ILE A N 1
ATOM 2410 C CA . ILE A 1 334 ? 14.421 14.800 9.390 1.00 72.90 334 ILE A CA 1
ATOM 2411 C C . ILE A 1 334 ? 14.678 16.168 8.758 1.00 73.26 334 ILE A C 1
ATOM 2412 O O . ILE A 1 334 ? 15.330 16.991 9.405 1.00 90.76 334 ILE A O 1
ATOM 2417 N N . ASP A 1 335 ? 14.190 16.406 7.546 1.00 69.16 335 ASP A N 1
ATOM 2418 C CA . ASP A 1 335 ? 14.411 17.686 6.828 1.00 69.56 335 ASP A CA 1
ATOM 2419 C C . ASP A 1 335 ? 13.619 17.639 5.519 1.00 68.64 335 ASP A C 1
ATOM 2420 O O . ASP A 1 335 ? 13.979 16.832 4.653 1.00 76.76 335 ASP A O 1
ATOM 2425 N N . PHE A 1 336 ? 12.588 18.464 5.368 1.00 61.95 336 PHE A N 1
ATOM 2426 C CA . PHE A 1 336 ? 11.658 18.382 4.211 1.00 62.87 336 PHE A CA 1
ATOM 2427 C C . PHE A 1 336 ? 12.178 19.164 2.997 1.00 62.43 336 PHE A C 1
ATOM 2428 O O . PHE A 1 336 ? 11.415 19.334 2.027 1.00 66.52 336 PHE A O 1
ATOM 2436 N N . HIS A 1 337 ? 13.431 19.611 3.022 1.00 60.64 337 HIS A N 1
ATOM 2437 C CA . HIS A 1 337 ? 14.011 20.469 1.957 1.00 65.30 337 HIS A CA 1
ATOM 2438 C C . HIS A 1 337 ? 15.143 19.740 1.226 1.00 65.65 337 HIS A C 1
ATOM 2439 O O . HIS A 1 337 ? 15.767 20.376 0.367 1.00 62.32 337 HIS A O 1
ATOM 2446 N N . ARG A 1 338 ? 15.362 18.450 1.516 1.00 73.43 338 ARG A N 1
ATOM 2447 C CA . ARG A 1 338 ? 16.487 17.648 0.956 1.00 69.04 338 ARG A CA 1
ATOM 2448 C C . ARG A 1 338 ? 16.463 17.787 -0.565 1.00 70.90 338 ARG A C 1
ATOM 2449 O O . ARG A 1 338 ? 15.439 17.421 -1.176 1.00 70.24 338 ARG A O 1
ATOM 2457 N N . THR A 1 339 ? 17.544 18.321 -1.134 1.00 81.10 339 THR A N 1
ATOM 2458 C CA . THR A 1 339 ? 17.742 18.526 -2.598 1.00 88.00 339 THR A CA 1
ATOM 2459 C C . THR A 1 339 ? 17.212 17.306 -3.368 1.00 87.53 339 THR A C 1
ATOM 2460 O O . THR A 1 339 ? 16.242 17.463 -4.126 1.00 96.12 339 THR A O 1
ATOM 2464 N N . SER A 1 340 ? 17.829 16.137 -3.178 1.00 78.04 340 SER A N 1
ATOM 2465 C CA . SER A 1 340 ? 17.358 14.827 -3.696 1.00 81.08 340 SER A CA 1
ATOM 2466 C C . SER A 1 340 ? 17.117 13.894 -2.505 1.00 80.55 340 SER A C 1
ATOM 2467 O O . SER A 1 340 ? 17.541 14.240 -1.390 1.00 86.38 340 SER A O 1
ATOM 2470 N N . ASN A 1 341 ? 16.443 12.765 -2.721 1.00 72.41 341 ASN A N 1
ATOM 2471 C CA . ASN A 1 341 ? 16.201 11.770 -1.648 1.00 64.66 341 ASN A CA 1
ATOM 2472 C C . ASN A 1 341 ? 16.237 10.373 -2.253 1.00 61.38 341 ASN A C 1
ATOM 2473 O O . ASN A 1 341 ? 15.193 9.766 -2.455 1.00 64.78 341 ASN A O 1
ATOM 2478 N N . PRO A 1 342 ? 17.440 9.819 -2.529 1.00 59.21 342 PRO A N 1
ATOM 2479 C CA . PRO A 1 342 ? 17.572 8.483 -3.117 1.00 59.57 342 PRO A CA 1
ATOM 2480 C C . PRO A 1 342 ? 17.440 7.336 -2.095 1.00 62.50 342 PRO A C 1
ATOM 2481 O O . PRO A 1 342 ? 18.316 6.487 -2.021 1.00 62.89 342 PRO A O 1
ATOM 2485 N N . HIS A 1 343 ? 16.342 7.308 -1.335 1.00 58.67 343 HIS A N 1
ATOM 2486 C CA . HIS A 1 343 ? 16.104 6.289 -0.283 1.00 55.26 343 HIS A CA 1
ATOM 2487 C C . HIS A 1 343 ? 15.830 4.952 -0.958 1.00 59.44 343 HIS A C 1
ATOM 2488 O O . HIS A 1 343 ? 15.626 4.946 -2.173 1.00 67.19 343 HIS A O 1
ATOM 2495 N N . MET A 1 344 ? 15.825 3.872 -0.183 1.00 61.25 344 MET A N 1
ATOM 2496 C CA . MET A 1 344 ? 15.596 2.491 -0.674 1.00 57.45 344 MET A CA 1
ATOM 2497 C C . MET A 1 344 ? 14.328 1.915 -0.036 1.00 51.40 344 MET A C 1
ATOM 2498 O O . MET A 1 344 ? 14.065 0.748 -0.244 1.00 47.85 344 MET A O 1
ATOM 2503 N N . SER A 1 345 ? 13.561 2.710 0.708 1.00 53.15 345 SER A N 1
ATOM 2504 C CA . SER A 1 345 ? 12.312 2.270 1.387 1.00 54.67 345 SER A CA 1
ATOM 2505 C C . SER A 1 345 ? 11.314 1.713 0.370 1.00 51.04 345 SER A C 1
ATOM 2506 O O . SER A 1 345 ? 10.501 0.888 0.757 1.00 50.92 345 SER A O 1
ATOM 2509 N N . LEU A 1 346 ? 11.410 2.122 -0.892 1.00 53.98 346 LEU A N 1
ATOM 2510 C CA . LEU A 1 346 ? 10.446 1.765 -1.967 1.00 55.30 346 LEU A CA 1
ATOM 2511 C C . LEU A 1 346 ? 11.162 0.982 -3.078 1.00 54.81 346 LEU A C 1
ATOM 2512 O O . LEU A 1 346 ? 10.639 0.961 -4.219 1.00 48.31 346 LEU A O 1
ATOM 2517 N N . GLY A 1 347 ? 12.308 0.367 -2.757 1.00 53.80 347 GLY A N 1
ATOM 2518 C CA . GLY A 1 347 ? 13.095 -0.465 -3.688 1.00 58.69 347 GLY A CA 1
ATOM 2519 C C . GLY A 1 347 ? 13.983 0.358 -4.610 1.00 59.00 347 GLY A C 1
ATOM 2520 O O . GLY A 1 347 ? 13.928 1.592 -4.562 1.00 57.18 347 GLY A O 1
ATOM 2521 N N . HIS A 1 348 ? 14.771 -0.313 -5.443 1.00 64.50 348 HIS A N 1
ATOM 2522 C CA . HIS A 1 348 ? 15.766 0.318 -6.346 1.00 69.36 348 HIS A CA 1
ATOM 2523 C C . HIS A 1 348 ? 15.860 -0.517 -7.627 1.00 75.13 348 HIS A C 1
ATOM 2524 O O . HIS A 1 348 ? 15.749 -1.765 -7.544 1.00 82.99 348 HIS A O 1
ATOM 2531 N N . GLY A 1 349 ? 15.994 0.158 -8.769 1.00 80.18 349 GLY A N 1
ATOM 2532 C CA . GLY A 1 349 ? 16.240 -0.460 -10.085 1.00 82.62 349 GLY A CA 1
ATOM 2533 C C . GLY A 1 349 ? 15.089 -1.332 -10.561 1.00 82.56 349 GLY A C 1
ATOM 2534 O O . GLY A 1 349 ? 13.919 -0.902 -10.442 1.00 75.09 349 GLY A O 1
ATOM 2535 N N . ALA A 1 350 ? 15.431 -2.516 -11.083 1.00 86.80 350 ALA A N 1
ATOM 2536 C CA . ALA A 1 350 ? 14.564 -3.422 -11.875 1.00 81.34 350 ALA A CA 1
ATOM 2537 C C . ALA A 1 350 ? 13.253 -3.707 -11.131 1.00 78.02 350 ALA A C 1
ATOM 2538 O O . ALA A 1 350 ? 12.187 -3.650 -11.777 1.00 73.83 350 ALA A O 1
ATOM 2540 N N . HIS A 1 351 ? 13.325 -4.006 -9.831 1.00 73.44 351 HIS A N 1
ATOM 2541 C CA . HIS A 1 351 ? 12.175 -4.499 -9.026 1.00 73.71 351 HIS A CA 1
ATOM 2542 C C . HIS A 1 351 ? 11.551 -3.365 -8.200 1.00 73.97 351 HIS A C 1
ATOM 2543 O O . HIS A 1 351 ? 10.791 -3.702 -7.262 1.00 73.38 351 HIS A O 1
ATOM 2550 N N . HIS A 1 352 ? 11.810 -2.090 -8.536 1.00 69.69 352 HIS A N 1
ATOM 2551 C CA . HIS A 1 352 ? 11.370 -0.916 -7.726 1.00 65.73 352 HIS A CA 1
ATOM 2552 C C . HIS A 1 352 ? 9.846 -0.977 -7.571 1.00 58.64 352 HIS A C 1
ATOM 2553 O O . HIS A 1 352 ? 9.186 -1.532 -8.456 1.00 59.87 352 HIS A O 1
ATOM 2560 N N . CYS A 1 353 ? 9.314 -0.508 -6.444 1.00 56.42 353 CYS A N 1
ATOM 2561 C CA . CYS A 1 353 ? 7.864 -0.576 -6.123 1.00 56.77 353 CYS A CA 1
ATOM 2562 C C . CYS A 1 353 ? 7.045 0.025 -7.269 1.00 57.67 353 CYS A C 1
ATOM 2563 O O . CYS A 1 353 ? 7.215 1.228 -7.555 1.00 56.56 353 CYS A O 1
ATOM 2566 N N . MET A 1 354 ? 6.163 -0.767 -7.883 1.00 55.98 354 MET A N 1
ATOM 2567 C CA . MET A 1 354 ? 5.297 -0.256 -8.976 1.00 57.53 354 MET A CA 1
ATOM 2568 C C . MET A 1 354 ? 3.982 0.265 -8.402 1.00 53.02 354 MET A C 1
ATOM 2569 O O . MET A 1 354 ? 3.082 0.513 -9.190 1.00 65.09 354 MET A O 1
ATOM 2574 N N . GLY A 1 355 ? 3.886 0.430 -7.087 1.00 53.71 355 GLY A N 1
ATOM 2575 C CA . GLY A 1 355 ? 2.849 1.245 -6.424 1.00 53.81 355 GLY A CA 1
ATOM 2576 C C . GLY A 1 355 ? 3.377 2.635 -6.109 1.00 51.63 355 GLY A C 1
ATOM 2577 O O . GLY A 1 355 ? 2.561 3.540 -5.854 1.00 50.12 355 GLY A O 1
ATOM 2578 N N . ALA A 1 356 ? 4.704 2.786 -6.128 1.00 50.52 356 ALA A N 1
ATOM 2579 C CA . ALA A 1 356 ? 5.440 3.994 -5.702 1.00 50.77 356 ALA A CA 1
ATOM 2580 C C . ALA A 1 356 ? 4.537 5.215 -5.838 1.00 49.68 356 ALA A C 1
ATOM 2581 O O . ALA A 1 356 ? 4.337 5.918 -4.833 1.00 51.49 356 ALA A O 1
ATOM 2583 N N . GLN A 1 357 ? 3.994 5.441 -7.028 1.00 52.11 357 GLN A N 1
ATOM 2584 C CA . GLN A 1 357 ? 3.173 6.645 -7.309 1.00 60.35 357 GLN A CA 1
ATOM 2585 C C . GLN A 1 357 ? 1.902 6.614 -6.451 1.00 63.90 357 GLN A C 1
ATOM 2586 O O . GLN A 1 357 ? 1.557 7.669 -5.899 1.00 64.47 357 GLN A O 1
ATOM 2592 N N . LEU A 1 358 ? 1.235 5.460 -6.338 1.00 67.48 358 LEU A N 1
ATOM 2593 C CA . LEU A 1 358 ? -0.079 5.344 -5.653 1.00 70.49 358 LEU A CA 1
ATOM 2594 C C . LEU A 1 358 ? 0.158 5.592 -4.168 1.00 68.48 358 LEU A C 1
ATOM 2595 O O . LEU A 1 358 ? -0.535 6.439 -3.590 1.00 79.23 358 LEU A O 1
ATOM 2600 N N . VAL A 1 359 ? 1.116 4.862 -3.603 1.00 62.03 359 VAL A N 1
ATOM 2601 C CA . VAL A 1 359 ? 1.712 5.090 -2.254 1.00 58.23 359 VAL A CA 1
ATOM 2602 C C . VAL A 1 359 ? 1.819 6.593 -1.964 1.00 56.43 359 VAL A C 1
ATOM 2603 O O . VAL A 1 359 ? 1.163 7.071 -1.010 1.00 53.60 359 VAL A O 1
ATOM 2607 N N . ARG A 1 360 ? 2.631 7.311 -2.741 1.00 56.01 360 ARG A N 1
ATOM 2608 C CA . ARG A 1 360 ? 2.862 8.765 -2.535 1.00 60.62 360 ARG A CA 1
ATOM 2609 C C . ARG A 1 360 ? 1.504 9.471 -2.508 1.00 61.26 360 ARG A C 1
ATOM 2610 O O . ARG A 1 360 ? 1.237 10.150 -1.509 1.00 62.39 360 ARG A O 1
ATOM 2618 N N . VAL A 1 361 ? 0.667 9.242 -3.529 1.00 65.69 361 VAL A N 1
ATOM 2619 C CA . VAL A 1 361 ? -0.734 9.754 -3.641 1.00 65.27 361 VAL A CA 1
ATOM 2620 C C . VAL A 1 361 ? -1.473 9.447 -2.329 1.00 65.90 361 VAL A C 1
ATOM 2621 O O . VAL A 1 361 ? -1.812 10.406 -1.606 1.00 68.13 361 VAL A O 1
ATOM 2625 N N . GLU A 1 362 ? -1.703 8.167 -2.025 1.00 62.97 362 GLU A N 1
ATOM 2626 C CA . GLU A 1 362 ? -2.379 7.733 -0.777 1.00 68.67 362 GLU A CA 1
ATOM 2627 C C . GLU A 1 362 ? -1.816 8.544 0.388 1.00 67.52 362 GLU A C 1
ATOM 2628 O O . GLU A 1 362 ? -2.575 9.328 0.968 1.00 68.86 362 GLU A O 1
ATOM 2634 N N . MET A 1 363 ? -0.517 8.402 0.663 1.00 66.90 363 MET A N 1
ATOM 2635 C CA . MET A 1 363 ? 0.152 9.014 1.842 1.00 65.83 363 MET A CA 1
ATOM 2636 C C . MET A 1 363 ? 0.027 10.538 1.801 1.00 64.85 363 MET A C 1
ATOM 2637 O O . MET A 1 363 ? -0.297 11.124 2.848 1.00 61.77 363 MET A O 1
ATOM 2642 N N . GLN A 1 364 ? 0.278 11.155 0.647 1.00 65.77 364 GLN A N 1
ATOM 2643 C CA . GLN A 1 364 ? 0.170 12.627 0.490 1.00 64.42 364 GLN A CA 1
ATOM 2644 C C . GLN A 1 364 ? -1.235 13.060 0.920 1.00 64.92 364 GLN A C 1
ATOM 2645 O O . GLN A 1 364 ? -1.298 13.906 1.817 1.00 73.11 364 GLN A O 1
ATOM 2651 N N . THR A 1 365 ? -2.283 12.528 0.300 1.00 63.75 365 THR A N 1
ATOM 2652 C CA . THR A 1 365 ? -3.642 13.008 0.641 1.00 69.01 365 THR A CA 1
ATOM 2653 C C . THR A 1 365 ? -4.046 12.495 2.017 1.00 73.50 365 THR A C 1
ATOM 2654 O O . THR A 1 365 ? -4.853 13.151 2.669 1.00 83.16 365 THR A O 1
ATOM 2658 N N . ALA A 1 366 ? -3.498 11.363 2.429 1.00 70.92 366 ALA A N 1
ATOM 2659 C CA . ALA A 1 366 ? -3.842 10.822 3.756 1.00 72.40 366 ALA A CA 1
ATOM 2660 C C . ALA A 1 366 ? -3.381 11.812 4.819 1.00 71.44 366 ALA A C 1
ATOM 2661 O O . ALA A 1 366 ? -4.210 12.360 5.531 1.00 71.66 366 ALA A O 1
ATOM 2663 N N . LEU A 1 367 ? -2.079 12.031 4.905 1.00 79.16 367 LEU A N 1
ATOM 2664 C CA . LEU A 1 367 ? -1.545 12.962 5.925 1.00 89.26 367 LEU A CA 1
ATOM 2665 C C . LEU A 1 367 ? -2.126 14.353 5.705 1.00 87.05 367 LEU A C 1
ATOM 2666 O O . LEU A 1 367 ? -2.628 14.918 6.677 1.00 82.54 367 LEU A O 1
ATOM 2671 N N . GLY A 1 368 ? -2.009 14.858 4.476 1.00 84.64 368 GLY A N 1
ATOM 2672 C CA . GLY A 1 368 ? -2.478 16.192 4.064 1.00 78.10 368 GLY A CA 1
ATOM 2673 C C . GLY A 1 368 ? -3.791 16.573 4.701 1.00 76.86 368 GLY A C 1
ATOM 2674 O O . GLY A 1 368 ? -3.782 17.466 5.529 1.00 77.16 368 GLY A O 1
ATOM 2675 N N . SER A 1 369 ? -4.889 15.940 4.306 1.00 77.14 369 SER A N 1
ATOM 2676 C CA . SER A 1 369 ? -6.197 16.282 4.919 1.00 80.59 369 SER A CA 1
ATOM 2677 C C . SER A 1 369 ? -6.089 16.067 6.426 1.00 79.90 369 SER A C 1
ATOM 2678 O O . SER A 1 369 ? -6.280 17.019 7.197 1.00 80.62 369 SER A O 1
ATOM 2681 N N . LEU A 1 370 ? -5.820 14.831 6.817 1.00 77.05 370 LEU A N 1
ATOM 2682 C CA . LEU A 1 370 ? -5.608 14.500 8.259 1.00 76.71 370 LEU A CA 1
ATOM 2683 C C . LEU A 1 370 ? -5.087 15.717 9.041 1.00 73.43 370 LEU A C 1
ATOM 2684 O O . LEU A 1 370 ? -5.645 16.028 10.096 1.00 68.51 370 LEU A O 1
ATOM 2689 N N . ILE A 1 371 ? -3.996 16.326 8.576 1.00 76.94 371 ILE A N 1
ATOM 2690 C CA . ILE A 1 371 ? -3.338 17.495 9.233 1.00 78.69 371 ILE A CA 1
ATOM 2691 C C . ILE A 1 371 ? -4.272 18.693 9.084 1.00 76.58 371 ILE A C 1
ATOM 2692 O O . ILE A 1 371 ? -4.721 19.232 10.108 1.00 78.70 371 ILE A O 1
ATOM 2697 N N . SER A 1 372 ? -4.514 19.077 7.830 1.00 74.89 372 SER A N 1
ATOM 2698 C CA . SER A 1 372 ? -5.389 20.195 7.399 1.00 76.40 372 SER A CA 1
ATOM 2699 C C . SER A 1 372 ? -6.714 20.134 8.161 1.00 76.00 372 SER A C 1
ATOM 2700 O O . SER A 1 372 ? -6.999 21.086 8.902 1.00 84.66 372 SER A O 1
ATOM 2703 N N . ARG A 1 373 ? -7.471 19.046 8.007 1.00 67.08 373 ARG A N 1
ATOM 2704 C CA . ARG A 1 373 ? -8.818 18.900 8.611 1.00 67.30 373 ARG A CA 1
ATOM 2705 C C . ARG A 1 373 ? -8.712 19.137 10.123 1.00 67.26 373 ARG A C 1
ATOM 2706 O O . ARG A 1 373 ? -9.512 19.934 10.627 1.00 75.82 373 ARG A O 1
ATOM 2714 N N . ILE A 1 374 ? -7.725 18.540 10.804 1.00 70.55 374 ILE A N 1
ATOM 2715 C CA . ILE A 1 374 ? -7.694 18.378 12.296 1.00 70.92 374 ILE A CA 1
ATOM 2716 C C . ILE A 1 374 ? -6.366 18.878 12.870 1.00 69.69 374 ILE A C 1
ATOM 2717 O O . ILE A 1 374 ? -5.663 18.120 13.528 1.00 66.51 374 ILE A O 1
ATOM 2722 N N . PRO A 1 375 ? -5.983 20.164 12.710 1.00 74.65 375 PRO A N 1
ATOM 2723 C CA . PRO A 1 375 ? -4.630 20.601 13.075 1.00 80.52 375 PRO A CA 1
ATOM 2724 C C . PRO A 1 375 ? -4.342 20.609 14.590 1.00 80.66 375 PRO A C 1
ATOM 2725 O O . PRO A 1 375 ? -3.238 20.971 14.961 1.00 77.22 375 PRO A O 1
ATOM 2729 N N . ALA A 1 376 ? -5.321 20.204 15.413 1.00 81.38 376 ALA A N 1
ATOM 2730 C CA . ALA A 1 376 ? -5.230 20.080 16.888 1.00 77.46 376 ALA A CA 1
ATOM 2731 C C . ALA A 1 376 ? -5.146 18.607 17.270 1.00 75.01 376 ALA A C 1
ATOM 2732 O O . ALA A 1 376 ? -5.602 18.264 18.381 1.00 80.54 376 ALA A O 1
ATOM 2734 N N . LEU A 1 377 ? -4.611 17.772 16.376 1.00 71.14 377 LEU A N 1
ATOM 2735 C CA . LEU A 1 377 ? -4.516 16.303 16.577 1.00 65.05 377 LEU A CA 1
ATOM 2736 C C . LEU A 1 377 ? -3.422 16.029 17.605 1.00 59.61 377 LEU A C 1
ATOM 2737 O O . LEU A 1 377 ? -2.427 16.779 17.610 1.00 63.63 377 LEU A O 1
ATOM 2742 N N . ARG A 1 378 ? -3.597 15.001 18.434 1.00 54.31 378 ARG A N 1
ATOM 2743 C CA . ARG A 1 378 ? -2.606 14.616 19.468 1.00 55.34 378 ARG A CA 1
ATOM 2744 C C . ARG A 1 378 ? -2.919 13.203 19.990 1.00 52.09 378 ARG A C 1
ATOM 2745 O O . ARG A 1 378 ? -4.065 12.753 19.820 1.00 47.92 378 ARG A O 1
ATOM 2753 N N . PHE A 1 379 ? -1.933 12.542 20.613 1.00 51.92 379 PHE A N 1
ATOM 2754 C CA . PHE A 1 379 ? -2.080 11.251 21.334 1.00 50.62 379 PHE A CA 1
ATOM 2755 C C . PHE A 1 379 ? -3.055 11.385 22.499 1.00 50.86 379 PHE A C 1
ATOM 2756 O O . PHE A 1 379 ? -3.090 12.427 23.155 1.00 51.81 379 PHE A O 1
ATOM 2764 N N . ALA A 1 380 ? -3.768 10.302 22.786 1.00 57.62 380 ALA A N 1
ATOM 2765 C CA . ALA A 1 380 ? -4.730 10.164 23.903 1.00 56.65 380 ALA A CA 1
ATOM 2766 C C . ALA A 1 380 ? -4.056 9.442 25.070 1.00 58.79 380 ALA A C 1
ATOM 2767 O O . ALA A 1 380 ? -4.757 8.989 25.971 1.00 59.76 380 ALA A O 1
ATOM 2769 N N . VAL A 1 381 ? -2.731 9.336 25.042 1.00 69.40 381 VAL A N 1
ATOM 2770 C CA . VAL A 1 381 ? -1.955 8.418 25.927 1.00 70.89 381 VAL A CA 1
ATOM 2771 C C . VAL A 1 381 ? -0.498 8.860 25.872 1.00 67.51 381 VAL A C 1
ATOM 2772 O O . VAL A 1 381 ? -0.101 9.496 24.896 1.00 67.73 381 VAL A O 1
ATOM 2776 N N . PRO A 1 382 ? 0.314 8.557 26.900 1.00 63.73 382 PRO A N 1
ATOM 2777 C CA . PRO A 1 382 ? 1.728 8.887 26.879 1.00 64.02 382 PRO A CA 1
ATOM 2778 C C . PRO A 1 382 ? 2.360 8.018 25.791 1.00 57.22 382 PRO A C 1
ATOM 2779 O O . PRO A 1 382 ? 2.134 6.858 25.801 1.00 56.55 382 PRO A O 1
ATOM 2783 N N . GLU A 1 383 ? 3.101 8.624 24.877 1.00 55.25 383 GLU A N 1
ATOM 2784 C CA . GLU A 1 383 ? 3.666 7.844 23.758 1.00 62.89 383 GLU A CA 1
ATOM 2785 C C . GLU A 1 383 ? 4.378 6.598 24.262 1.00 59.55 383 GLU A C 1
ATOM 2786 O O . GLU A 1 383 ? 4.135 5.539 23.713 1.00 63.50 383 GLU A O 1
ATOM 2792 N N . PRO A 1 384 ? 5.259 6.636 25.270 1.00 54.47 384 PRO A N 1
ATOM 2793 C CA . PRO A 1 384 ? 6.015 5.423 25.582 1.00 54.90 384 PRO A CA 1
ATOM 2794 C C . PRO A 1 384 ? 5.079 4.226 25.803 1.00 53.99 384 PRO A C 1
ATOM 2795 O O . PRO A 1 384 ? 5.539 3.110 25.686 1.00 51.33 384 PRO A O 1
ATOM 2799 N N . ARG A 1 385 ? 3.802 4.511 26.092 1.00 56.76 385 ARG A N 1
ATOM 2800 C CA . ARG A 1 385 ? 2.755 3.540 26.512 1.00 61.26 385 ARG A CA 1
ATOM 2801 C C . ARG A 1 385 ? 2.033 2.983 25.276 1.00 58.08 385 ARG A C 1
ATOM 2802 O O . ARG A 1 385 ? 1.237 2.043 25.423 1.00 60.84 385 ARG A O 1
ATOM 2810 N N . ILE A 1 386 ? 2.313 3.543 24.102 1.00 52.62 386 ILE A N 1
ATOM 2811 C CA . ILE A 1 386 ? 1.720 3.124 22.803 1.00 52.53 386 ILE A CA 1
ATOM 2812 C C . ILE A 1 386 ? 2.407 1.835 22.344 1.00 53.28 386 ILE A C 1
ATOM 2813 O O . ILE A 1 386 ? 3.604 1.885 22.016 1.00 54.87 386 ILE A O 1
ATOM 2818 N N . LYS A 1 387 ? 1.657 0.729 22.326 1.00 58.53 387 LYS A N 1
ATOM 2819 C CA . LYS A 1 387 ? 2.190 -0.650 22.156 1.00 62.40 387 LYS A CA 1
ATOM 2820 C C . LYS A 1 387 ? 2.199 -1.017 20.670 1.00 61.24 387 LYS A C 1
ATOM 2821 O O . LYS A 1 387 ? 1.375 -0.479 19.917 1.00 57.02 387 LYS A O 1
ATOM 2827 N N . PHE A 1 388 ? 3.151 -1.868 20.280 1.00 65.60 388 PHE A N 1
ATOM 2828 C CA . PHE A 1 388 ? 3.337 -2.423 18.913 1.00 61.76 388 PHE A CA 1
ATOM 2829 C C . PHE A 1 388 ? 2.969 -3.906 18.972 1.00 65.21 388 PHE A C 1
ATOM 2830 O O . PHE A 1 388 ? 2.520 -4.328 20.050 1.00 79.12 388 PHE A O 1
ATOM 2838 N N . LEU A 1 389 ? 3.151 -4.654 17.876 1.00 71.64 389 LEU A N 1
ATOM 2839 C CA . LEU A 1 389 ? 2.852 -6.116 17.763 1.00 71.08 389 LEU A CA 1
ATOM 2840 C C . LEU A 1 389 ? 4.160 -6.932 17.786 1.00 77.43 389 LEU A C 1
ATOM 2841 O O . LEU A 1 389 ? 5.215 -6.385 17.381 1.00 78.99 389 LEU A O 1
ATOM 2846 N N . ARG A 1 390 ? 4.085 -8.197 18.224 1.00 76.71 390 ARG A N 1
ATOM 2847 C CA . ARG A 1 390 ? 5.224 -9.158 18.282 1.00 81.81 390 ARG A CA 1
ATOM 2848 C C . ARG A 1 390 ? 5.194 -10.123 17.087 1.00 82.73 390 ARG A C 1
ATOM 2849 O O . ARG A 1 390 ? 6.269 -10.669 16.751 1.00 79.20 390 ARG A O 1
ATOM 2857 N N . GLY A 1 391 ? 4.023 -10.342 16.476 1.00 85.43 391 GLY A N 1
ATOM 2858 C CA . GLY A 1 391 ? 3.783 -11.464 15.544 1.00 88.55 391 GLY A CA 1
ATOM 2859 C C . GLY A 1 391 ? 3.806 -11.061 14.078 1.00 88.62 391 GLY A C 1
ATOM 2860 O O . GLY A 1 391 ? 2.934 -11.548 13.339 1.00 91.52 391 GLY A O 1
ATOM 2861 N N . ARG A 1 392 ? 4.772 -10.234 13.660 1.00 89.81 392 ARG A N 1
ATOM 2862 C CA . ARG A 1 392 ? 4.954 -9.814 12.241 1.00 84.84 392 ARG A CA 1
ATOM 2863 C C . ARG A 1 392 ? 6.439 -9.733 11.874 1.00 78.70 392 ARG A C 1
ATOM 2864 O O . ARG A 1 392 ? 7.295 -10.054 12.728 1.00 76.47 392 ARG A O 1
ATOM 2872 N N . LEU A 1 393 ? 6.700 -9.323 10.627 1.00 74.17 393 LEU A N 1
ATOM 2873 C CA . LEU A 1 393 ? 8.051 -9.017 10.083 1.00 73.83 393 LEU A CA 1
ATOM 2874 C C . LEU A 1 393 ? 8.159 -7.518 9.778 1.00 70.43 393 LEU A C 1
ATOM 2875 O O . LEU A 1 393 ? 9.292 -7.068 9.566 1.00 69.57 393 LEU A O 1
ATOM 2880 N N . VAL A 1 394 ? 7.032 -6.798 9.707 1.00 68.09 394 VAL A N 1
ATOM 2881 C CA . VAL A 1 394 ? 6.975 -5.311 9.553 1.00 64.82 394 VAL A CA 1
ATOM 2882 C C . VAL A 1 394 ? 6.582 -4.687 10.891 1.00 60.47 394 VAL A C 1
ATOM 2883 O O . VAL A 1 394 ? 5.729 -5.229 11.595 1.00 50.42 394 VAL A O 1
ATOM 2887 N N . PRO A 1 395 ? 7.144 -3.502 11.241 1.00 57.27 395 PRO A N 1
ATOM 2888 C CA . PRO A 1 395 ? 6.756 -2.781 12.453 1.00 54.31 395 PRO A CA 1
ATOM 2889 C C . PRO A 1 395 ? 5.360 -2.169 12.280 1.00 56.78 395 PRO A C 1
ATOM 2890 O O . PRO A 1 395 ? 5.163 -1.427 11.331 1.00 55.35 395 PRO A O 1
ATOM 2894 N N . SER A 1 396 ? 4.434 -2.501 13.175 1.00 59.70 396 SER A N 1
ATOM 2895 C CA . SER A 1 396 ? 3.012 -2.094 13.073 1.00 65.81 396 SER A CA 1
ATOM 2896 C C . SER A 1 396 ? 2.461 -1.808 14.473 1.00 63.01 396 SER A C 1
ATOM 2897 O O . SER A 1 396 ? 2.731 -2.599 15.392 1.00 59.71 396 SER A O 1
ATOM 2900 N N . LEU A 1 397 ? 1.779 -0.687 14.607 1.00 63.09 397 LEU A N 1
ATOM 2901 C CA . LEU A 1 397 ? 1.192 -0.323 15.902 1.00 64.31 397 LEU A CA 1
ATOM 2902 C C . LEU A 1 397 ? 0.071 -1.308 16.170 1.00 63.18 397 LEU A C 1
ATOM 2903 O O . LEU A 1 397 ? -0.655 -1.618 15.242 1.00 54.59 397 LEU A O 1
ATOM 2908 N N . GLU A 1 398 ? -0.090 -1.697 17.434 1.00 72.85 398 GLU A N 1
ATOM 2909 C CA . GLU A 1 398 ? -1.196 -2.585 17.871 1.00 77.84 398 GLU A CA 1
ATOM 2910 C C . GLU A 1 398 ? -2.461 -1.738 17.795 1.00 80.33 398 GLU A C 1
ATOM 2911 O O . GLU A 1 398 ? -3.526 -2.269 17.460 1.00 90.30 398 GLU A O 1
ATOM 2917 N N . ALA A 1 399 ? -2.309 -0.465 18.147 1.00 74.37 399 ALA A N 1
ATOM 2918 C CA . ALA A 1 399 ? -3.347 0.567 18.040 1.00 69.21 399 ALA A CA 1
ATOM 2919 C C . ALA A 1 399 ? -2.649 1.909 18.192 1.00 64.16 399 ALA A C 1
ATOM 2920 O O . ALA A 1 399 ? -1.629 1.973 18.867 1.00 60.87 399 ALA A O 1
ATOM 2922 N N . LEU A 1 400 ? -3.178 2.906 17.508 1.00 62.83 400 LEU A N 1
ATOM 2923 C CA . LEU A 1 400 ? -2.727 4.314 17.590 1.00 61.77 400 LEU A CA 1
ATOM 2924 C C . LEU A 1 400 ? -3.929 5.139 18.025 1.00 65.90 400 LEU A C 1
ATOM 2925 O O . LEU A 1 400 ? -4.664 5.655 17.185 1.00 74.18 400 LEU A O 1
ATOM 2930 N N . PRO A 1 401 ? -4.201 5.248 19.345 1.00 68.23 401 PRO A N 1
ATOM 2931 C CA . PRO A 1 401 ? -5.284 6.100 19.834 1.00 72.42 401 PRO A CA 1
ATOM 2932 C C . PRO A 1 401 ? -4.874 7.581 19.798 1.00 72.46 401 PRO A C 1
ATOM 2933 O O . PRO A 1 401 ? -3.721 7.878 20.146 1.00 71.41 401 PRO A O 1
ATOM 2937 N N . LEU A 1 402 ? -5.798 8.455 19.380 1.00 63.08 402 LEU A N 1
ATOM 2938 C CA . LEU A 1 402 ? -5.562 9.915 19.257 1.00 67.93 402 LEU A CA 1
ATOM 2939 C C . LEU A 1 402 ? -6.703 10.697 19.912 1.00 72.95 402 LEU A C 1
ATOM 2940 O O . LEU A 1 402 ? -7.647 10.060 20.435 1.00 76.82 402 LEU A O 1
ATOM 2945 N N . THR A 1 403 ? -6.590 12.029 19.885 1.00 72.48 403 THR A N 1
ATOM 2946 C CA . THR A 1 403 ? -7.654 12.989 20.275 1.00 73.20 403 THR A CA 1
ATOM 2947 C C . THR A 1 403 ? -7.453 14.316 19.538 1.00 73.32 403 THR A C 1
ATOM 2948 O O . THR A 1 403 ? -6.414 14.487 18.869 1.00 66.03 403 THR A O 1
ATOM 2952 N N . TRP A 1 404 ? -8.431 15.213 19.669 1.00 80.31 404 TRP A N 1
ATOM 2953 C CA . TRP A 1 404 ? -8.560 16.441 18.845 1.00 86.68 404 TRP A CA 1
ATOM 2954 C C . TRP A 1 404 ? -9.647 17.359 19.426 1.00 82.27 404 TRP A C 1
ATOM 2955 O O . TRP A 1 404 ? -10.014 17.278 20.595 1.00 75.38 404 TRP A O 1
ATOM 2966 N N . ALA B 1 12 ? -0.118 31.629 44.014 1.00 68.87 12 ALA B N 1
ATOM 2967 C CA . ALA B 1 12 ? 1.281 31.238 43.621 1.00 71.99 12 ALA B CA 1
ATOM 2968 C C . ALA B 1 12 ? 2.097 30.811 44.855 1.00 73.09 12 ALA B C 1
ATOM 2969 O O . ALA B 1 12 ? 2.700 31.683 45.517 1.00 62.16 12 ALA B O 1
ATOM 2971 N N . CYS B 1 13 ? 2.127 29.506 45.143 1.00 77.60 13 CYS B N 1
ATOM 2972 C CA . CYS B 1 13 ? 3.054 28.876 46.124 1.00 78.16 13 CYS B CA 1
ATOM 2973 C C . CYS B 1 13 ? 4.485 29.312 45.803 1.00 71.81 13 CYS B C 1
ATOM 2974 O O . CYS B 1 13 ? 4.957 29.072 44.696 1.00 76.89 13 CYS B O 1
ATOM 2976 N N . PRO B 1 14 ? 5.221 29.963 46.735 1.00 67.80 14 PRO B N 1
ATOM 2977 C CA . PRO B 1 14 ? 6.586 30.428 46.458 1.00 68.86 14 PRO B CA 1
ATOM 2978 C C . PRO B 1 14 ? 7.611 29.296 46.250 1.00 63.44 14 PRO B C 1
ATOM 2979 O O . PRO B 1 14 ? 7.573 28.290 46.942 1.00 59.61 14 PRO B O 1
ATOM 2983 N N . TYR B 1 15 ? 8.504 29.479 45.281 1.00 59.63 15 TYR B N 1
ATOM 2984 C CA . TYR B 1 15 ? 9.465 28.443 44.822 1.00 61.18 15 TYR B CA 1
ATOM 2985 C C . TYR B 1 15 ? 10.885 28.981 44.991 1.00 56.72 15 TYR B C 1
ATOM 2986 O O . TYR B 1 15 ? 11.090 30.187 44.893 1.00 59.81 15 TYR B O 1
ATOM 2995 N N . PRO B 1 16 ? 11.923 28.148 45.242 1.00 53.02 16 PRO B N 1
ATOM 2996 C CA . PRO B 1 16 ? 11.781 26.721 45.535 1.00 53.53 16 PRO B CA 1
ATOM 2997 C C . PRO B 1 16 ? 11.102 26.466 46.884 1.00 54.31 16 PRO B C 1
ATOM 2998 O O . PRO B 1 16 ? 11.098 27.368 47.688 1.00 61.20 16 PRO B O 1
ATOM 3002 N N . PHE B 1 17 ? 10.578 25.252 47.090 1.00 52.01 17 PHE B N 1
ATOM 3003 C CA . PHE B 1 17 ? 9.795 24.853 48.289 1.00 54.32 17 PHE B CA 1
ATOM 3004 C C . PHE B 1 17 ? 10.733 24.582 49.470 1.00 55.65 17 PHE B C 1
ATOM 3005 O O . PHE B 1 17 ? 10.351 24.845 50.630 1.00 69.80 17 PHE B O 1
ATOM 3013 N N . ALA B 1 18 ? 11.865 23.965 49.166 1.00 54.41 18 ALA B N 1
ATOM 3014 C CA . ALA B 1 18 ? 12.881 23.589 50.164 1.00 56.36 18 ALA B CA 1
ATOM 3015 C C . ALA B 1 18 ? 14.256 23.673 49.514 1.00 58.98 18 ALA B C 1
ATOM 3016 O O . ALA B 1 18 ? 14.334 23.561 48.304 1.00 58.66 18 ALA B O 1
ATOM 3018 N N . GLU B 1 19 ? 15.329 23.806 50.286 1.00 65.04 19 GLU B N 1
ATOM 3019 C CA . GLU B 1 19 ? 16.680 23.980 49.686 1.00 74.20 19 GLU B CA 1
ATOM 3020 C C . GLU B 1 19 ? 17.265 22.677 49.127 1.00 84.32 19 GLU B C 1
ATOM 3021 O O . GLU B 1 19 ? 18.200 22.760 48.317 1.00 109.72 19 GLU B O 1
ATOM 3027 N N . MET B 1 20 ? 16.738 21.522 49.508 1.00 77.42 20 MET B N 1
ATOM 3028 C CA . MET B 1 20 ? 17.329 20.209 49.095 1.00 76.95 20 MET B CA 1
ATOM 3029 C C . MET B 1 20 ? 18.742 20.074 49.666 1.00 77.42 20 MET B C 1
ATOM 3030 O O . MET B 1 20 ? 19.703 20.176 48.903 1.00 70.46 20 MET B O 1
ATOM 3035 N N . GLU B 1 21 ? 18.848 19.823 50.967 1.00 76.65 21 GLU B N 1
ATOM 3036 C CA . GLU B 1 21 ? 20.177 19.696 51.602 1.00 77.41 21 GLU B CA 1
ATOM 3037 C C . GLU B 1 21 ? 20.996 18.649 50.852 1.00 81.63 21 GLU B C 1
ATOM 3038 O O . GLU B 1 21 ? 21.917 19.037 50.140 1.00 96.67 21 GLU B O 1
ATOM 3044 N N . ARG B 1 22 ? 20.645 17.376 50.990 1.00 72.98 22 ARG B N 1
ATOM 3045 C CA . ARG B 1 22 ? 21.445 16.309 50.344 1.00 73.50 22 ARG B CA 1
ATOM 3046 C C . ARG B 1 22 ? 20.997 16.058 48.908 1.00 71.68 22 ARG B C 1
ATOM 3047 O O . ARG B 1 22 ? 21.191 16.931 48.080 1.00 80.07 22 ARG B O 1
ATOM 3055 N N . LEU B 1 23 ? 20.417 14.896 48.643 1.00 67.13 23 LEU B N 1
ATOM 3056 C CA . LEU B 1 23 ? 20.050 14.551 47.254 1.00 69.59 23 LEU B CA 1
ATOM 3057 C C . LEU B 1 23 ? 18.583 14.144 47.177 1.00 71.66 23 LEU B C 1
ATOM 3058 O O . LEU B 1 23 ? 18.240 13.425 46.246 1.00 70.15 23 LEU B O 1
ATOM 3063 N N . GLU B 1 24 ? 17.755 14.598 48.113 1.00 72.34 24 GLU B N 1
ATOM 3064 C CA . GLU B 1 24 ? 16.327 14.206 48.056 1.00 73.86 24 GLU B CA 1
ATOM 3065 C C . GLU B 1 24 ? 15.485 15.400 47.638 1.00 70.09 24 GLU B C 1
ATOM 3066 O O . GLU B 1 24 ? 15.847 16.513 47.958 1.00 75.93 24 GLU B O 1
ATOM 3072 N N . ILE B 1 25 ? 14.357 15.109 47.010 1.00 71.92 25 ILE B N 1
ATOM 3073 C CA . ILE B 1 25 ? 13.473 16.121 46.378 1.00 68.71 25 ILE B CA 1
ATOM 3074 C C . ILE B 1 25 ? 12.218 16.270 47.233 1.00 65.82 25 ILE B C 1
ATOM 3075 O O . ILE B 1 25 ? 11.889 15.329 47.973 1.00 60.91 25 ILE B O 1
ATOM 3080 N N . HIS B 1 26 ? 11.546 17.412 47.114 1.00 67.53 26 HIS B N 1
ATOM 3081 C CA . HIS B 1 26 ? 10.299 17.744 47.848 1.00 66.35 26 HIS B CA 1
ATOM 3082 C C . HIS B 1 26 ? 9.191 16.825 47.358 1.00 60.23 26 HIS B C 1
ATOM 3083 O O . HIS B 1 26 ? 9.173 16.443 46.193 1.00 57.76 26 HIS B O 1
ATOM 3090 N N . PRO B 1 27 ? 8.285 16.405 48.251 1.00 64.82 27 PRO B N 1
ATOM 3091 C CA . PRO B 1 27 ? 7.212 15.497 47.887 1.00 69.41 27 PRO B CA 1
ATOM 3092 C C . PRO B 1 27 ? 6.108 16.183 47.079 1.00 61.23 27 PRO B C 1
ATOM 3093 O O . PRO B 1 27 ? 5.340 15.504 46.468 1.00 58.36 27 PRO B O 1
ATOM 3097 N N . GLU B 1 28 ? 6.084 17.508 47.104 1.00 55.78 28 GLU B N 1
ATOM 3098 C CA . GLU B 1 28 ? 5.035 18.281 46.405 1.00 59.79 28 GLU B CA 1
ATOM 3099 C C . GLU B 1 28 ? 4.950 17.865 44.941 1.00 63.44 28 GLU B C 1
ATOM 3100 O O . GLU B 1 28 ? 3.883 17.340 44.557 1.00 74.04 28 GLU B O 1
ATOM 3106 N N . TYR B 1 29 ? 6.013 18.166 44.188 1.00 58.40 29 TYR B N 1
ATOM 3107 C CA . TYR B 1 29 ? 6.210 17.880 42.745 1.00 54.18 29 TYR B CA 1
ATOM 3108 C C . TYR B 1 29 ? 5.468 16.607 42.355 1.00 51.39 29 TYR B C 1
ATOM 3109 O O . TYR B 1 29 ? 4.657 16.626 41.448 1.00 50.75 29 TYR B O 1
ATOM 3118 N N . ASN B 1 30 ? 5.774 15.514 43.036 1.00 52.70 30 ASN B N 1
ATOM 3119 C CA . ASN B 1 30 ? 5.061 14.250 42.751 1.00 56.66 30 ASN B CA 1
ATOM 3120 C C . ASN B 1 30 ? 3.582 14.402 43.100 1.00 66.66 30 ASN B C 1
ATOM 3121 O O . ASN B 1 30 ? 2.773 13.759 42.451 1.00 71.59 30 ASN B O 1
ATOM 3126 N N . ARG B 1 31 ? 3.262 15.244 44.083 1.00 66.30 31 ARG B N 1
ATOM 3127 C CA . ARG B 1 31 ? 1.860 15.382 44.545 1.00 70.29 31 ARG B CA 1
ATOM 3128 C C . ARG B 1 31 ? 1.071 16.309 43.628 1.00 69.50 31 ARG B C 1
ATOM 3129 O O . ARG B 1 31 ? -0.141 16.406 43.805 1.00 80.36 31 ARG B O 1
ATOM 3137 N N . LEU B 1 32 ? 1.755 16.970 42.705 1.00 66.36 32 LEU B N 1
ATOM 3138 C CA . LEU B 1 32 ? 1.128 17.870 41.691 1.00 61.35 32 LEU B CA 1
ATOM 3139 C C . LEU B 1 32 ? 0.975 17.136 40.342 1.00 59.25 32 LEU B C 1
ATOM 3140 O O . LEU B 1 32 ? 0.037 17.493 39.593 1.00 56.96 32 LEU B O 1
ATOM 3142 N N . ARG B 1 33 ? 1.818 16.135 40.043 1.00 54.00 33 ARG B N 1
ATOM 3143 C CA . ARG B 1 33 ? 1.732 15.367 38.768 1.00 56.86 33 ARG B CA 1
ATOM 3144 C C . ARG B 1 33 ? 0.526 14.416 38.808 1.00 57.11 33 ARG B C 1
ATOM 3145 O O . ARG B 1 33 ? -0.163 14.295 37.778 1.00 54.33 33 ARG B O 1
ATOM 3153 N N . ASP B 1 34 ? 0.293 13.768 39.950 1.00 58.71 34 ASP B N 1
ATOM 3154 C CA . ASP B 1 34 ? -0.712 12.687 40.119 1.00 64.75 34 ASP B CA 1
ATOM 3155 C C . ASP B 1 34 ? -2.078 13.333 40.370 1.00 65.69 34 ASP B C 1
ATOM 3156 O O . ASP B 1 34 ? -3.090 12.817 39.861 1.00 71.15 34 ASP B O 1
ATOM 3161 N N . ALA B 1 35 ? -2.086 14.452 41.091 1.00 65.20 35 ALA B N 1
ATOM 3162 C CA . ALA B 1 35 ? -3.236 15.376 41.188 1.00 64.43 35 ALA B CA 1
ATOM 3163 C C . ALA B 1 35 ? -3.614 15.850 39.790 1.00 60.85 35 ALA B C 1
ATOM 3164 O O . ALA B 1 35 ? -4.590 16.586 39.678 1.00 64.47 35 ALA B O 1
ATOM 3166 N N . GLY B 1 36 ? -2.840 15.465 38.776 1.00 62.54 36 GLY B N 1
ATOM 3167 C CA . GLY B 1 36 ? -3.074 15.841 37.371 1.00 63.95 36 GLY B CA 1
ATOM 3168 C C . GLY B 1 36 ? -3.097 17.349 37.231 1.00 66.13 36 GLY B C 1
ATOM 3169 O O . GLY B 1 36 ? -3.868 17.868 36.410 1.00 69.42 36 GLY B O 1
ATOM 3170 N N . GLU B 1 37 ? -2.282 18.028 38.035 1.00 74.22 37 GLU B N 1
ATOM 3171 C CA . GLU B 1 37 ? -2.276 19.504 38.159 1.00 73.63 37 GLU B CA 1
ATOM 3172 C C . GLU B 1 37 ? -1.078 20.080 37.403 1.00 72.93 37 GLU B C 1
ATOM 3173 O O . GLU B 1 37 ? -0.155 19.314 37.028 1.00 84.43 37 GLU B O 1
ATOM 3175 N N . LEU B 1 38 ? -1.144 21.387 37.166 1.00 67.41 38 LEU B N 1
ATOM 3176 C CA . LEU B 1 38 ? -0.036 22.252 36.701 1.00 64.11 38 LEU B CA 1
ATOM 3177 C C . LEU B 1 38 ? 0.188 23.303 37.789 1.00 62.09 38 LEU B C 1
ATOM 3178 O O . LEU B 1 38 ? -0.791 23.976 38.157 1.00 60.54 38 LEU B O 1
ATOM 3183 N N . GLY B 1 39 ? 1.408 23.382 38.323 1.00 58.20 39 GLY B N 1
ATOM 3184 C CA . GLY B 1 39 ? 1.750 24.253 39.461 1.00 54.06 39 GLY B CA 1
ATOM 3185 C C . GLY B 1 39 ? 1.859 25.705 39.036 1.00 54.69 39 GLY B C 1
ATOM 3186 O O . GLY B 1 39 ? 2.320 25.969 37.896 1.00 54.77 39 GLY B O 1
ATOM 3187 N N . ARG B 1 40 ? 1.432 26.616 39.907 1.00 53.32 40 ARG B N 1
ATOM 3188 C CA . ARG B 1 40 ? 1.634 28.078 39.749 1.00 57.73 40 ARG B CA 1
ATOM 3189 C C . ARG B 1 40 ? 2.604 28.478 40.854 1.00 52.72 40 ARG B C 1
ATOM 3190 O O . ARG B 1 40 ? 2.280 28.233 42.023 1.00 50.66 40 ARG B O 1
ATOM 3198 N N . VAL B 1 41 ? 3.785 28.978 40.505 1.00 53.98 41 VAL B N 1
ATOM 3199 C CA . VAL B 1 41 ? 4.840 29.243 41.525 1.00 57.30 41 VAL B CA 1
ATOM 3200 C C . VAL B 1 41 ? 5.327 30.679 41.373 1.00 57.06 41 VAL B C 1
ATOM 3201 O O . VAL B 1 41 ? 5.173 31.230 40.276 1.00 56.25 41 VAL B O 1
ATOM 3205 N N . LEU B 1 42 ? 5.868 31.233 42.464 1.00 58.90 42 LEU B N 1
ATOM 3206 C CA . LEU B 1 42 ? 6.489 32.579 42.529 1.00 58.84 42 LEU B CA 1
ATOM 3207 C C . LEU B 1 42 ? 8.011 32.430 42.596 1.00 62.27 42 LEU B C 1
ATOM 3208 O O . LEU B 1 42 ? 8.547 32.308 43.713 1.00 65.25 42 LEU B O 1
ATOM 3213 N N . MET B 1 43 ? 8.678 32.448 41.440 1.00 65.25 43 MET B N 1
ATOM 3214 C CA . MET B 1 43 ? 10.162 32.392 41.359 1.00 69.28 43 MET B CA 1
ATOM 3215 C C . MET B 1 43 ? 10.710 33.552 42.189 1.00 68.96 43 MET B C 1
ATOM 3216 O O . MET B 1 43 ? 10.060 34.591 42.273 1.00 73.36 43 MET B O 1
ATOM 3221 N N . PRO B 1 44 ? 11.903 33.428 42.822 1.00 65.65 44 PRO B N 1
ATOM 3222 C CA . PRO B 1 44 ? 12.404 34.472 43.720 1.00 68.00 44 PRO B CA 1
ATOM 3223 C C . PRO B 1 44 ? 12.678 35.800 42.985 1.00 67.19 44 PRO B C 1
ATOM 3224 O O . PRO B 1 44 ? 12.471 36.844 43.567 1.00 72.36 44 PRO B O 1
ATOM 3228 N N . TYR B 1 45 ? 13.132 35.731 41.731 1.00 61.29 45 TYR B N 1
ATOM 3229 C CA . TYR B 1 45 ? 13.290 36.892 40.816 1.00 63.97 45 TYR B CA 1
ATOM 3230 C C . TYR B 1 45 ? 12.368 36.676 39.622 1.00 56.33 45 TYR B C 1
ATOM 3231 O O . TYR B 1 45 ? 11.847 35.554 39.465 1.00 51.84 45 TYR B O 1
ATOM 3240 N N . GLY B 1 46 ? 12.215 37.706 38.792 1.00 51.29 46 GLY B N 1
ATOM 3241 C CA . GLY B 1 46 ? 11.110 37.769 37.826 1.00 50.52 46 GLY B CA 1
ATOM 3242 C C . GLY B 1 46 ? 9.849 37.461 38.588 1.00 49.83 46 GLY B C 1
ATOM 3243 O O . GLY B 1 46 ? 9.929 37.461 39.827 1.00 54.07 46 GLY B O 1
ATOM 3244 N N . GLY B 1 47 ? 8.759 37.122 37.914 1.00 47.99 47 GLY B N 1
ATOM 3245 C CA . GLY B 1 47 ? 7.471 36.958 38.605 1.00 52.57 47 GLY B CA 1
ATOM 3246 C C . GLY B 1 47 ? 7.110 35.508 38.866 1.00 56.86 47 GLY B C 1
ATOM 3247 O O . GLY B 1 47 ? 8.006 34.702 39.235 1.00 48.92 47 GLY B O 1
ATOM 3248 N N . GLU B 1 48 ? 5.814 35.225 38.683 1.00 65.95 48 GLU B N 1
ATOM 3249 C CA . GLU B 1 48 ? 5.163 33.893 38.738 1.00 67.67 48 GLU B CA 1
ATOM 3250 C C . GLU B 1 48 ? 5.370 33.150 37.413 1.00 65.79 48 GLU B C 1
ATOM 3251 O O . GLU B 1 48 ? 5.439 33.801 36.345 1.00 61.56 48 GLU B O 1
ATOM 3257 N N . THR B 1 49 ? 5.458 31.824 37.500 1.00 65.55 49 THR B N 1
ATOM 3258 C CA . THR B 1 49 ? 5.639 30.891 36.362 1.00 63.96 49 THR B CA 1
ATOM 3259 C C . THR B 1 49 ? 4.723 29.686 36.574 1.00 63.28 49 THR B C 1
ATOM 3260 O O . THR B 1 49 ? 4.257 29.499 37.721 1.00 66.49 49 THR B O 1
ATOM 3264 N N . TRP B 1 50 ? 4.487 28.902 35.521 1.0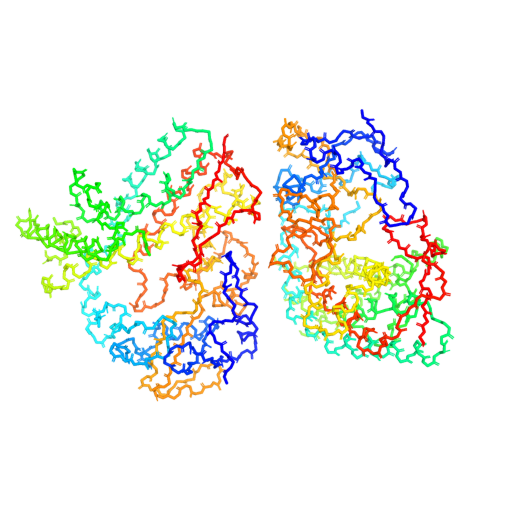0 61.53 50 TRP B N 1
ATOM 3265 C CA . TRP B 1 50 ? 3.875 27.551 35.630 1.00 61.63 50 TRP B CA 1
ATOM 3266 C C . TRP B 1 50 ? 4.978 26.511 35.879 1.00 57.83 50 TRP B C 1
ATOM 3267 O O . TRP B 1 50 ? 6.155 26.822 35.641 1.00 61.60 50 TRP B O 1
ATOM 3278 N N . LEU B 1 51 ? 4.603 25.318 36.343 1.00 53.45 51 LEU B N 1
ATOM 3279 C CA . LEU B 1 51 ? 5.532 24.217 36.725 1.00 51.35 51 LEU B CA 1
ATOM 3280 C C . LEU B 1 51 ? 4.948 22.882 36.241 1.00 53.29 51 LEU B C 1
ATOM 3281 O O . LEU B 1 51 ? 3.921 22.440 36.794 1.00 55.46 51 LEU B O 1
ATOM 3286 N N . ALA B 1 52 ? 5.573 22.271 35.230 1.00 56.46 52 ALA B N 1
ATOM 3287 C CA . ALA B 1 52 ? 5.199 20.953 34.663 1.00 52.54 52 ALA B CA 1
ATOM 3288 C C . ALA B 1 52 ? 5.977 19.842 35.385 1.00 53.20 52 ALA B C 1
ATOM 3289 O O . ALA B 1 52 ? 7.189 20.022 35.635 1.00 52.05 52 ALA B O 1
ATOM 3291 N N . THR B 1 53 ? 5.305 18.743 35.734 1.00 53.57 53 THR B N 1
ATOM 3292 C CA . THR B 1 53 ? 5.888 17.611 36.511 1.00 52.67 53 THR B CA 1
ATOM 3293 C C . THR B 1 53 ? 5.528 16.270 35.859 1.00 49.29 53 THR B C 1
ATOM 3294 O O . THR B 1 53 ? 6.302 15.331 36.020 1.00 48.07 53 THR B O 1
ATOM 3298 N N . SER B 1 54 ? 4.395 16.175 35.165 1.00 53.52 54 SER B N 1
ATOM 3299 C CA . SER B 1 54 ? 4.017 15.013 34.313 1.00 58.04 54 SER B CA 1
ATOM 3300 C C . SER B 1 54 ? 5.141 14.707 33.316 1.00 59.44 54 SER B C 1
ATOM 3301 O O . SER B 1 54 ? 5.812 15.658 32.868 1.00 56.82 54 SER B O 1
ATOM 3304 N N . TRP B 1 55 ? 5.332 13.432 32.976 1.00 55.41 55 TRP B N 1
ATOM 3305 C CA . TRP B 1 55 ? 6.226 13.025 31.867 1.00 50.97 55 TRP B CA 1
ATOM 3306 C C . TRP B 1 55 ? 5.719 13.667 30.584 1.00 52.84 55 TRP B C 1
ATOM 3307 O O . TRP B 1 55 ? 6.545 14.219 29.859 1.00 53.95 55 TRP B O 1
ATOM 3318 N N . GLU B 1 56 ? 4.406 13.581 30.340 1.00 60.13 56 GLU B N 1
ATOM 3319 C CA . GLU B 1 56 ? 3.739 13.980 29.068 1.00 60.82 56 GLU B CA 1
ATOM 3320 C C . GLU B 1 56 ? 3.884 15.496 28.900 1.00 61.53 56 GLU B C 1
ATOM 3321 O O . GLU B 1 56 ? 4.260 15.944 27.801 1.00 62.20 56 GLU B O 1
ATOM 3327 N N . ASP B 1 57 ? 3.688 16.241 29.985 1.00 64.48 57 ASP B N 1
ATOM 3328 C CA . ASP B 1 57 ? 3.772 17.726 30.016 1.00 66.57 57 ASP B CA 1
ATOM 3329 C C . ASP B 1 57 ? 5.240 18.189 29.922 1.00 60.64 57 ASP B C 1
ATOM 3330 O O . ASP B 1 57 ? 5.477 19.207 29.254 1.00 59.55 57 ASP B O 1
ATOM 3335 N N . VAL B 1 58 ? 6.204 17.479 30.525 1.00 56.87 58 VAL B N 1
ATOM 3336 C CA . VAL B 1 58 ? 7.667 17.784 30.374 1.00 52.00 58 VAL B CA 1
ATOM 3337 C C . VAL B 1 58 ? 8.132 17.357 28.978 1.00 51.01 58 VAL B C 1
ATOM 3338 O O . VAL B 1 58 ? 8.926 18.097 28.356 1.00 55.48 58 VAL B O 1
ATOM 3342 N N . ALA B 1 59 ? 7.698 16.194 28.506 1.00 50.59 59 ALA B N 1
ATOM 3343 C CA . ALA B 1 59 ? 7.976 15.754 27.122 1.00 56.63 59 ALA B CA 1
ATOM 3344 C C . ALA B 1 59 ? 7.579 16.892 26.169 1.00 59.54 59 ALA B C 1
ATOM 3345 O O . ALA B 1 59 ? 8.373 17.214 25.271 1.00 61.16 59 ALA B O 1
ATOM 3347 N N . LYS B 1 60 ? 6.405 17.497 26.368 1.00 54.64 60 LYS B N 1
ATOM 3348 C CA . LYS B 1 60 ? 5.855 18.484 25.413 1.00 51.67 60 LYS B CA 1
ATOM 3349 C C . LYS B 1 60 ? 6.766 19.709 25.417 1.00 50.63 60 LYS B C 1
ATOM 3350 O O . LYS B 1 60 ? 7.152 20.173 24.343 1.00 51.27 60 LYS B O 1
ATOM 3356 N N . VAL B 1 61 ? 7.114 20.201 26.601 1.00 56.24 61 VAL B N 1
ATOM 3357 C CA . VAL B 1 61 ? 7.837 21.497 26.786 1.00 55.08 61 VAL B CA 1
ATOM 3358 C C . VAL B 1 61 ? 9.229 21.399 26.159 1.00 53.86 61 VAL B C 1
ATOM 3359 O O . VAL B 1 61 ? 9.731 22.438 25.721 1.00 60.47 61 VAL B O 1
ATOM 3363 N N . PHE B 1 62 ? 9.810 20.199 26.105 1.00 57.90 62 PHE B N 1
ATOM 3364 C CA . PHE B 1 62 ? 11.132 19.923 25.469 1.00 65.18 62 PHE B CA 1
ATOM 3365 C C . PHE B 1 62 ? 11.091 19.949 23.931 1.00 62.72 62 PHE B C 1
ATOM 3366 O O . PHE B 1 62 ? 12.164 20.206 23.336 1.00 62.21 62 PHE B O 1
ATOM 3374 N N . VAL B 1 63 ? 9.933 19.652 23.323 1.00 61.46 63 VAL B N 1
ATOM 3375 C CA . VAL B 1 63 ? 9.796 19.285 21.878 1.00 60.26 63 VAL B CA 1
ATOM 3376 C C . VAL B 1 63 ? 8.740 20.156 21.176 1.00 61.61 63 VAL B C 1
ATOM 3377 O O . VAL B 1 63 ? 8.969 20.541 20.017 1.00 75.90 63 VAL B O 1
ATOM 3381 N N . ASP B 1 64 ? 7.609 20.444 21.810 1.00 57.88 64 ASP B N 1
ATOM 3382 C CA . ASP B 1 64 ? 6.554 21.262 21.170 1.00 61.59 64 ASP B CA 1
ATOM 3383 C C . ASP B 1 64 ? 7.162 22.589 20.728 1.00 60.26 64 ASP B C 1
ATOM 3384 O O . ASP B 1 64 ? 7.821 23.255 21.517 1.00 71.41 64 ASP B O 1
ATOM 3389 N N . PRO B 1 65 ? 6.932 23.032 19.473 1.00 59.50 65 PRO B N 1
ATOM 3390 C CA . PRO B 1 65 ? 7.481 24.298 18.984 1.00 64.76 65 PRO B CA 1
ATOM 3391 C C . PRO B 1 65 ? 6.747 25.561 19.467 1.00 65.68 65 PRO B C 1
ATOM 3392 O O . PRO B 1 65 ? 7.063 26.650 18.982 1.00 60.62 65 PRO B O 1
ATOM 3396 N N . ARG B 1 66 ? 5.807 25.407 20.405 1.00 66.59 66 ARG B N 1
ATOM 3397 C CA . ARG B 1 66 ? 5.016 26.531 20.967 1.00 67.39 66 ARG B CA 1
ATOM 3398 C C . ARG B 1 66 ? 5.739 27.102 22.190 1.00 68.03 66 ARG B C 1
ATOM 3399 O O . ARG B 1 66 ? 5.163 27.995 22.820 1.00 67.09 66 ARG B O 1
ATOM 3407 N N . PHE B 1 67 ? 6.956 26.622 22.489 1.00 69.87 67 PHE B N 1
ATOM 3408 C CA . PHE B 1 67 ? 7.760 27.000 23.685 1.00 66.60 67 PHE B CA 1
ATOM 3409 C C . PHE B 1 67 ? 9.171 27.437 23.290 1.00 67.30 67 PHE B C 1
ATOM 3410 O O . PHE B 1 67 ? 10.101 26.596 23.351 1.00 74.55 67 PHE B O 1
ATOM 3418 N N . SER B 1 68 ? 9.344 28.710 22.937 1.00 62.02 68 SER B N 1
ATOM 3419 C CA . SER B 1 68 ? 10.674 29.298 22.631 1.00 59.45 68 SER B CA 1
ATOM 3420 C C . SER B 1 68 ? 11.608 29.188 23.852 1.00 61.64 68 SER B C 1
ATOM 3421 O O . SER B 1 68 ? 11.157 29.413 25.001 1.00 54.71 68 SER B O 1
ATOM 3424 N N . ARG B 1 69 ? 12.882 28.866 23.612 1.00 67.40 69 ARG B N 1
ATOM 3425 C CA . ARG B 1 69 ? 14.001 29.170 24.547 1.00 68.28 69 ARG B CA 1
ATOM 3426 C C . ARG B 1 69 ? 14.505 30.597 24.275 1.00 70.63 69 ARG B C 1
ATOM 3427 O O . ARG B 1 69 ? 14.880 31.270 25.258 1.00 67.76 69 ARG B O 1
ATOM 3435 N N . SER B 1 70 ? 14.465 31.042 23.007 1.00 72.39 70 SER B N 1
ATOM 3436 C CA . SER B 1 70 ? 14.967 32.356 22.507 1.00 75.81 70 SER B CA 1
ATOM 3437 C C . SER B 1 70 ? 14.320 33.538 23.246 1.00 71.32 70 SER B C 1
ATOM 3438 O O . SER B 1 70 ? 15.029 34.544 23.476 1.00 65.76 70 SER B O 1
ATOM 3441 N N . ALA B 1 71 ? 13.035 33.433 23.603 1.00 64.42 71 ALA B N 1
ATOM 3442 C CA . ALA B 1 71 ? 12.203 34.551 24.109 1.00 64.92 71 ALA B CA 1
ATOM 3443 C C . ALA B 1 71 ? 12.572 34.970 25.547 1.00 63.81 71 ALA B C 1
ATOM 3444 O O . ALA B 1 71 ? 11.898 35.857 26.086 1.00 60.46 71 ALA B O 1
ATOM 3446 N N . THR B 1 72 ? 13.594 34.364 26.158 1.00 65.42 72 THR B N 1
ATOM 3447 C CA . THR B 1 72 ? 14.018 34.614 27.562 1.00 62.30 72 THR B CA 1
ATOM 3448 C C . THR B 1 72 ? 15.382 35.315 27.599 1.00 69.36 72 THR B C 1
ATOM 3449 O O . THR B 1 72 ? 15.850 35.624 28.721 1.00 64.45 72 THR B O 1
ATOM 3453 N N . LEU B 1 73 ? 15.976 35.464 26.421 1.00 72.49 73 LEU B N 1
ATOM 3454 C CA . LEU B 1 73 ? 17.239 36.200 26.245 1.00 74.19 73 LEU B CA 1
ATOM 3455 C C . LEU B 1 73 ? 16.820 37.659 26.274 1.00 81.40 73 LEU B C 1
ATOM 3456 O O . LEU B 1 73 ? 15.918 38.016 25.530 1.00 98.80 73 LEU B O 1
ATOM 3461 N N . GLY B 1 74 ? 17.414 38.465 27.131 1.00 82.23 74 GLY B N 1
ATOM 3462 C CA . GLY B 1 74 ? 16.989 39.869 27.116 1.00 92.17 74 GLY B CA 1
ATOM 3463 C C . GLY B 1 74 ? 15.941 40.153 28.166 1.00 96.37 74 GLY B C 1
ATOM 3464 O O . GLY B 1 74 ? 16.275 40.858 29.120 1.00 90.48 74 GLY B O 1
ATOM 3465 N N . LYS B 1 75 ? 14.715 39.639 28.037 1.00 97.65 75 LYS B N 1
ATOM 3466 C CA . LYS B 1 75 ? 13.814 40.078 29.131 1.00 86.26 75 LYS B CA 1
ATOM 3467 C C . LYS B 1 75 ? 14.227 39.467 30.469 1.00 81.74 75 LYS B C 1
ATOM 3468 O O . LYS B 1 75 ? 15.184 38.700 30.494 1.00 72.42 75 LYS B O 1
ATOM 3474 N N . ASP B 1 76 ? 13.547 39.871 31.541 1.00 74.18 76 ASP B N 1
ATOM 3475 C CA . ASP B 1 76 ? 13.788 39.324 32.897 1.00 66.00 76 ASP B CA 1
ATOM 3476 C C . ASP B 1 76 ? 12.597 38.425 33.198 1.00 62.01 76 ASP B C 1
ATOM 3477 O O . ASP B 1 76 ? 11.491 38.925 33.347 1.00 61.06 76 ASP B O 1
ATOM 3482 N N . VAL B 1 77 ? 12.857 37.129 33.267 1.00 60.49 77 VAL B N 1
ATOM 3483 C CA . VAL B 1 77 ? 11.781 36.116 33.406 1.00 58.95 77 VAL B CA 1
ATOM 3484 C C . VAL B 1 77 ? 11.806 35.504 34.799 1.00 57.71 77 VAL B C 1
ATOM 3485 O O . VAL B 1 77 ? 12.736 35.803 35.541 1.00 55.41 77 VAL B O 1
ATOM 3489 N N . PRO B 1 78 ? 10.756 34.749 35.186 1.00 57.39 78 PRO B N 1
ATOM 3490 C CA . PRO B 1 78 ? 10.716 34.052 36.463 1.00 54.06 78 PRO B CA 1
ATOM 3491 C C . PRO B 1 78 ? 12.026 33.275 36.568 1.00 52.80 78 PRO B C 1
ATOM 3492 O O . PRO B 1 78 ? 12.231 32.382 35.831 1.00 57.92 78 PRO B O 1
ATOM 3496 N N . ARG B 1 79 ? 12.879 33.673 37.496 1.00 52.60 79 ARG B N 1
ATOM 3497 C CA . ARG B 1 79 ? 14.243 33.088 37.590 1.00 55.12 79 ARG B CA 1
ATOM 3498 C C . ARG B 1 79 ? 14.657 32.902 39.049 1.00 60.01 79 ARG B C 1
ATOM 3499 O O . ARG B 1 79 ? 13.971 33.412 39.960 1.00 62.10 79 ARG B O 1
ATOM 3507 N N . VAL B 1 80 ? 15.746 32.168 39.246 1.00 65.96 80 VAL B N 1
ATOM 3508 C CA . VAL B 1 80 ? 16.287 31.811 40.587 1.00 71.51 80 VAL B CA 1
ATOM 3509 C C . VAL B 1 80 ? 17.565 32.627 40.831 1.00 71.10 80 VAL B C 1
ATOM 3510 O O . VAL B 1 80 ? 17.722 33.126 41.959 1.00 73.56 80 VAL B O 1
ATOM 3514 N N . LEU B 1 81 ? 18.419 32.785 39.812 1.00 73.73 81 LEU B N 1
ATOM 3515 C CA . LEU B 1 81 ? 19.582 33.719 39.821 1.00 78.24 81 LEU B CA 1
ATOM 3516 C C . LEU B 1 81 ? 19.094 35.137 39.551 1.00 76.32 81 LEU B C 1
ATOM 3517 O O . LEU B 1 81 ? 18.267 35.336 38.673 1.00 85.07 81 LEU B O 1
ATOM 3522 N N . PRO B 1 82 ? 19.628 36.173 40.231 1.00 81.37 82 PRO B N 1
ATOM 3523 C CA . PRO B 1 82 ? 19.335 37.561 39.864 1.00 85.77 82 PRO B CA 1
ATOM 3524 C C . PRO B 1 82 ? 19.779 37.885 38.429 1.00 82.65 82 PRO B C 1
ATOM 3525 O O . PRO B 1 82 ? 18.988 38.484 37.715 1.00 82.93 82 PRO B O 1
ATOM 3529 N N . ALA B 1 83 ? 21.003 37.473 38.061 1.00 81.44 83 ALA B N 1
ATOM 3530 C CA . ALA B 1 83 ? 21.597 37.554 36.703 1.00 81.22 83 ALA B CA 1
ATOM 3531 C C . ALA B 1 83 ? 20.548 37.176 35.653 1.00 86.80 83 ALA B C 1
ATOM 3532 O O . ALA B 1 83 ? 19.956 36.084 35.790 1.00 87.34 83 ALA B O 1
ATOM 3534 N N . ILE B 1 84 ? 20.323 38.056 34.666 1.00 86.74 84 ILE B N 1
ATOM 3535 C CA . ILE B 1 84 ? 19.329 37.874 33.565 1.00 86.29 84 ILE B CA 1
ATOM 3536 C C . ILE B 1 84 ? 19.871 36.827 32.589 1.00 83.67 84 ILE B C 1
ATOM 3537 O O . ILE B 1 84 ? 20.981 37.062 32.085 1.00 78.07 84 ILE B O 1
ATOM 3542 N N . GLN B 1 87 ? 22.568 37.815 26.290 1.00 71.45 87 GLN B N 1
ATOM 3543 C CA . GLN B 1 87 ? 23.624 36.863 26.741 1.00 82.19 87 GLN B CA 1
ATOM 3544 C C . GLN B 1 87 ? 23.495 35.531 25.984 1.00 88.89 87 GLN B C 1
ATOM 3545 O O . GLN B 1 87 ? 23.468 34.465 26.604 1.00 83.18 87 GLN B O 1
ATOM 3551 N N . PRO B 1 88 ? 23.466 35.534 24.623 1.00 94.52 88 PRO B N 1
ATOM 3552 C CA . PRO B 1 88 ? 23.203 34.327 23.826 1.00 91.45 88 PRO B CA 1
ATOM 3553 C C . PRO B 1 88 ? 24.036 33.088 24.189 1.00 88.81 88 PRO B C 1
ATOM 3554 O O . PRO B 1 88 ? 25.164 33.245 24.604 1.00 100.93 88 PRO B O 1
ATOM 3558 N N . VAL B 1 89 ? 23.446 31.903 23.998 1.00 87.14 89 VAL B N 1
ATOM 3559 C CA . VAL B 1 89 ? 24.000 30.544 24.298 1.00 88.73 89 VAL B CA 1
ATOM 3560 C C . VAL B 1 89 ? 23.197 29.528 23.460 1.00 87.26 89 VAL B C 1
ATOM 3561 O O . VAL B 1 89 ? 21.980 29.755 23.269 1.00 85.70 89 VAL B O 1
ATOM 3565 N N . ILE B 1 90 ? 23.830 28.443 22.999 1.00 80.60 90 ILE B N 1
ATOM 3566 C CA . ILE B 1 90 ? 23.193 27.370 22.167 1.00 78.87 90 ILE B CA 1
ATOM 3567 C C . ILE B 1 90 ? 21.857 26.921 22.796 1.00 74.77 90 ILE B C 1
ATOM 3568 O O . ILE B 1 90 ? 20.855 26.815 22.070 1.00 72.09 90 ILE B O 1
ATOM 3570 N N . MET B 1 91 ? 21.833 26.680 24.105 1.00 71.72 91 MET B N 1
ATOM 3571 C CA . MET B 1 91 ? 20.676 26.096 24.831 1.00 70.14 91 MET B CA 1
ATOM 3572 C C . MET B 1 91 ? 19.499 27.082 24.894 1.00 72.38 91 MET B C 1
ATOM 3573 O O . MET B 1 91 ? 18.387 26.634 25.224 1.00 69.57 91 MET B O 1
ATOM 3575 N N . LEU B 1 92 ? 19.714 28.370 24.601 1.00 79.59 92 LEU B N 1
ATOM 3576 C CA . LEU B 1 92 ? 18.644 29.410 24.595 1.00 73.74 92 LEU B CA 1
ATOM 3577 C C . LEU B 1 92 ? 18.241 29.733 23.154 1.00 66.44 92 LEU B C 1
ATOM 3578 O O . LEU B 1 92 ? 17.833 30.872 22.912 1.00 63.43 92 LEU B O 1
ATOM 3583 N N . MET B 1 93 ? 18.346 28.774 22.237 1.00 63.40 93 MET B N 1
ATOM 3584 C CA . MET B 1 93 ? 18.075 29.016 20.801 1.00 64.36 93 MET B CA 1
ATOM 3585 C C . MET B 1 93 ? 16.907 28.156 20.330 1.00 65.40 93 MET B C 1
ATOM 3586 O O . MET B 1 93 ? 16.802 27.008 20.803 1.00 65.27 93 MET B O 1
ATOM 3591 N N . ASP B 1 94 ? 16.095 28.699 19.416 1.00 67.71 94 ASP B N 1
ATOM 3592 C CA . ASP B 1 94 ? 14.971 27.987 18.750 1.00 74.20 94 ASP B CA 1
ATOM 3593 C C . ASP B 1 94 ? 15.383 27.611 17.329 1.00 78.61 94 ASP B C 1
ATOM 3594 O O . ASP B 1 94 ? 16.441 28.022 16.849 1.00 78.68 94 ASP B O 1
ATOM 3599 N N . PRO B 1 95 ? 14.585 26.777 16.625 1.00 78.32 95 PRO B N 1
ATOM 3600 C CA . PRO B 1 95 ? 14.668 26.708 15.170 1.00 74.44 95 PRO B CA 1
ATOM 3601 C C . PRO B 1 95 ? 14.301 28.097 14.660 1.00 74.11 95 PRO B C 1
ATOM 3602 O O . PRO B 1 95 ? 13.463 28.759 15.266 1.00 74.63 95 PRO B O 1
ATOM 3606 N N . PRO B 1 96 ? 14.896 28.591 13.550 1.00 73.72 96 PRO B N 1
ATOM 3607 C CA . PRO B 1 96 ? 15.809 27.810 12.711 1.00 75.69 96 PRO B CA 1
ATOM 3608 C C . PRO B 1 96 ? 17.335 27.973 12.885 1.00 72.61 96 PRO B C 1
ATOM 3609 O O . PRO B 1 96 ? 18.049 27.230 12.234 1.00 69.44 96 PRO B O 1
ATOM 3613 N N . GLU B 1 97 ? 17.775 28.878 13.764 1.00 69.01 97 GLU B N 1
ATOM 3614 C CA . GLU B 1 97 ? 19.218 29.136 14.031 1.00 70.15 97 GLU B CA 1
ATOM 3615 C C . GLU B 1 97 ? 19.825 27.944 14.778 1.00 66.40 97 GLU B C 1
ATOM 3616 O O . GLU B 1 97 ? 20.979 27.604 14.534 1.00 55.33 97 GLU B O 1
ATOM 3622 N N . HIS B 1 98 ? 19.061 27.382 15.703 1.00 62.27 98 HIS B N 1
ATOM 3623 C CA . HIS B 1 98 ? 19.418 26.175 16.490 1.00 64.90 98 HIS B CA 1
ATOM 3624 C C . HIS B 1 98 ? 19.659 25.008 15.530 1.00 61.77 98 HIS B C 1
ATOM 3625 O O . HIS B 1 98 ? 20.768 24.464 15.510 1.00 60.43 98 HIS B O 1
ATOM 3632 N N . THR B 1 99 ? 18.616 24.632 14.796 1.00 59.99 99 THR B N 1
ATOM 3633 C CA . THR B 1 99 ? 18.597 23.513 13.828 1.00 56.16 99 THR B CA 1
ATOM 3634 C C . THR B 1 99 ? 19.885 23.534 13.008 1.00 56.99 99 THR B C 1
ATOM 3635 O O . THR B 1 99 ? 20.555 22.487 12.958 1.00 63.54 99 THR B O 1
ATOM 3639 N N . ARG B 1 100 ? 20.190 24.686 12.406 1.00 56.14 100 ARG B N 1
ATOM 3640 C CA . ARG B 1 100 ? 21.372 24.920 11.533 1.00 58.06 100 ARG B CA 1
ATOM 3641 C C . ARG B 1 100 ? 22.651 24.654 12.334 1.00 55.21 100 ARG B C 1
ATOM 3642 O O . ARG B 1 100 ? 23.582 24.039 11.784 1.00 54.00 100 ARG B O 1
ATOM 3650 N N . LEU B 1 101 ? 22.697 25.104 13.584 1.00 57.89 101 LEU B N 1
ATOM 3651 C CA . LEU B 1 101 ? 23.902 24.967 14.444 1.00 64.06 101 LEU B CA 1
ATOM 3652 C C . LEU B 1 101 ? 24.023 23.513 14.902 1.00 62.97 101 LEU B C 1
ATOM 3653 O O . LEU B 1 101 ? 25.136 22.979 14.847 1.00 70.75 101 LEU B O 1
ATOM 3658 N N . ARG B 1 102 ? 22.915 22.899 15.315 1.00 65.11 102 ARG B N 1
ATOM 3659 C CA . ARG B 1 102 ? 22.861 21.471 15.728 1.00 67.12 102 ARG B CA 1
ATOM 3660 C C . ARG B 1 102 ? 23.372 20.625 14.557 1.00 59.89 102 ARG B C 1
ATOM 3661 O O . ARG B 1 102 ? 24.382 19.939 14.735 1.00 55.72 102 ARG B O 1
ATOM 3669 N N . ARG B 1 103 ? 22.671 20.702 13.424 1.00 57.53 103 ARG B N 1
ATOM 3670 C CA . ARG B 1 103 ? 23.040 20.179 12.083 1.00 61.90 103 ARG B CA 1
ATOM 3671 C C . ARG B 1 103 ? 24.548 20.154 11.839 1.00 64.52 103 ARG B C 1
ATOM 3672 O O . ARG B 1 103 ? 25.044 19.104 11.387 1.00 69.03 103 ARG B O 1
ATOM 3680 N N . LEU B 1 104 ? 25.218 21.292 12.033 1.00 68.52 104 LEU B N 1
ATOM 3681 C CA . LEU B 1 104 ? 26.671 21.464 11.755 1.00 71.76 104 LEU B CA 1
ATOM 3682 C C . LEU B 1 104 ? 27.495 20.756 12.839 1.00 69.70 104 LEU B C 1
ATOM 3683 O O . LEU B 1 104 ? 28.371 19.969 12.479 1.00 76.51 104 LEU B O 1
ATOM 3688 N N . ALA B 1 105 ? 27.225 21.031 14.116 1.00 67.71 105 ALA B N 1
ATOM 3689 C CA . ALA B 1 105 ? 27.895 20.406 15.282 1.00 65.84 105 ALA B CA 1
ATOM 3690 C C . ALA B 1 105 ? 27.712 18.878 15.261 1.00 62.05 105 ALA B C 1
ATOM 3691 O O . ALA B 1 105 ? 28.705 18.143 15.437 1.00 54.08 105 ALA B O 1
ATOM 3693 N N . THR B 1 106 ? 26.483 18.406 15.055 1.00 61.00 106 THR B N 1
ATOM 3694 C CA . THR B 1 106 ? 26.175 16.956 14.998 1.00 66.63 106 THR B CA 1
ATOM 3695 C C . THR B 1 106 ? 27.052 16.190 13.993 1.00 66.62 106 THR B C 1
ATOM 3696 O O . THR B 1 106 ? 27.400 15.037 14.310 1.00 68.34 106 THR B O 1
ATOM 3700 N N . LYS B 1 107 ? 27.468 16.850 12.911 1.00 61.19 107 LYS B N 1
ATOM 3701 C CA . LYS B 1 107 ? 28.278 16.244 11.819 1.00 63.86 107 LYS B CA 1
ATOM 3702 C C . LYS B 1 107 ? 29.696 15.934 12.288 1.00 69.91 107 LYS B C 1
ATOM 3703 O O . LYS B 1 107 ? 30.388 15.169 11.614 1.00 76.92 107 LYS B O 1
ATOM 3709 N N . ALA B 1 108 ? 30.089 16.534 13.401 1.00 73.03 108 ALA B N 1
ATOM 3710 C CA . ALA B 1 108 ? 31.443 16.455 14.004 1.00 71.52 108 ALA B CA 1
ATOM 3711 C C . ALA B 1 108 ? 31.323 15.644 15.302 1.00 71.24 108 ALA B C 1
ATOM 3712 O O . ALA B 1 108 ? 32.006 14.609 15.411 1.00 62.14 108 ALA B O 1
ATOM 3714 N N . LEU B 1 109 ? 30.498 16.110 16.251 1.00 75.58 109 LEU B N 1
ATOM 3715 C CA . LEU B 1 109 ? 30.187 15.397 17.523 1.00 73.19 109 LEU B CA 1
ATOM 3716 C C . LEU B 1 109 ? 29.203 14.269 17.187 1.00 74.19 109 LEU B C 1
ATOM 3717 O O . LEU B 1 109 ? 28.006 14.546 16.945 1.00 63.97 109 LEU B O 1
ATOM 3722 N N . THR B 1 110 ? 29.723 13.044 17.110 1.00 75.13 110 THR B N 1
ATOM 3723 C CA . THR B 1 110 ? 29.038 11.872 16.514 1.00 77.04 110 THR B CA 1
ATOM 3724 C C . THR B 1 110 ? 29.133 10.687 17.473 1.00 75.14 110 THR B C 1
ATOM 3725 O O . THR B 1 110 ? 30.212 10.499 18.075 1.00 68.02 110 THR B O 1
ATOM 3729 N N . SER B 1 111 ? 28.052 9.910 17.562 1.00 71.82 111 SER B N 1
ATOM 3730 C CA . SER B 1 111 ? 27.974 8.609 18.271 1.00 73.93 111 SER B CA 1
ATOM 3731 C C . SER B 1 111 ? 29.260 7.798 18.027 1.00 71.30 111 SER B C 1
ATOM 3732 O O . SER B 1 111 ? 29.821 7.266 19.019 1.00 70.92 111 SER B O 1
ATOM 3735 N N . ARG B 1 112 ? 29.761 7.762 16.789 1.00 61.94 112 ARG B N 1
ATOM 3736 C CA . ARG B 1 112 ? 30.987 6.977 16.470 1.00 61.78 112 ARG B CA 1
ATOM 3737 C C . ARG B 1 112 ? 32.234 7.594 17.125 1.00 62.05 112 ARG B C 1
ATOM 3738 O O . ARG B 1 112 ? 33.091 6.823 17.599 1.00 66.83 112 ARG B O 1
ATOM 3746 N N . ARG B 1 113 ? 32.322 8.928 17.145 1.00 64.63 113 ARG B N 1
ATOM 3747 C CA . ARG B 1 113 ? 33.487 9.683 17.697 1.00 70.40 113 ARG B CA 1
ATOM 3748 C C . ARG B 1 113 ? 33.610 9.534 19.218 1.00 74.94 113 ARG B C 1
ATOM 3749 O O . ARG B 1 113 ? 34.748 9.605 19.736 1.00 76.83 113 ARG B O 1
ATOM 3757 N N . MET B 1 114 ? 32.480 9.361 19.902 1.00 80.56 114 MET B N 1
ATOM 3758 C CA . MET B 1 114 ? 32.390 9.310 21.385 1.00 82.82 114 MET B CA 1
ATOM 3759 C C . MET B 1 114 ? 32.665 7.863 21.831 1.00 78.77 114 MET B C 1
ATOM 3760 O O . MET B 1 114 ? 33.455 7.672 22.779 1.00 77.23 114 MET B O 1
ATOM 3765 N N . GLU B 1 115 ? 32.083 6.877 21.141 1.00 74.12 115 GLU B N 1
ATOM 3766 C CA . GLU B 1 115 ? 32.373 5.435 21.368 1.00 76.26 115 GLU B CA 1
ATOM 3767 C C . GLU B 1 115 ? 33.865 5.189 21.149 1.00 70.57 115 GLU B C 1
ATOM 3768 O O . GLU B 1 115 ? 34.452 4.409 21.908 1.00 72.93 115 GLU B O 1
ATOM 3774 N N . ALA B 1 116 ? 34.448 5.858 20.154 1.00 63.36 116 ALA B N 1
ATOM 3775 C CA . ALA B 1 116 ? 35.870 5.735 19.769 1.00 56.53 116 ALA B CA 1
ATOM 3776 C C . ALA B 1 116 ? 36.782 6.354 20.835 1.00 58.11 116 ALA B C 1
ATOM 3777 O O . ALA B 1 116 ? 38.001 6.310 20.634 1.00 61.93 116 ALA B O 1
ATOM 3779 N N . LEU B 1 117 ? 36.240 6.897 21.931 1.00 64.27 117 LEU B N 1
ATOM 3780 C CA . LEU B 1 117 ? 37.044 7.407 23.084 1.00 63.56 117 LEU B CA 1
ATOM 3781 C C . LEU B 1 117 ? 36.976 6.432 24.260 1.00 63.33 117 LEU B C 1
ATOM 3782 O O . LEU B 1 117 ? 37.613 6.723 25.294 1.00 58.20 117 LEU B O 1
ATOM 3787 N N . ARG B 1 118 ? 36.247 5.322 24.108 1.00 63.00 118 ARG B N 1
ATOM 3788 C CA . ARG B 1 118 ? 36.104 4.294 25.171 1.00 62.92 118 ARG B CA 1
ATOM 3789 C C . ARG B 1 118 ? 37.496 3.740 25.482 1.00 61.94 118 ARG B C 1
ATOM 3790 O O . ARG B 1 118 ? 37.890 3.700 26.648 1.00 64.12 118 ARG B O 1
ATOM 3798 N N . PRO B 1 119 ? 38.295 3.306 24.476 1.00 61.29 119 PRO B N 1
ATOM 3799 C CA . PRO B 1 119 ? 39.647 2.810 24.740 1.00 59.18 119 PRO B CA 1
ATOM 3800 C C . PRO B 1 119 ? 40.533 3.832 25.471 1.00 62.14 119 PRO B C 1
ATOM 3801 O O . PRO B 1 119 ? 41.252 3.415 26.357 1.00 63.64 119 PRO B O 1
ATOM 3805 N N . ARG B 1 120 ? 40.446 5.125 25.133 1.00 67.22 120 ARG B N 1
ATOM 3806 C CA . ARG B 1 120 ? 41.131 6.191 25.913 1.00 69.84 120 ARG B CA 1
ATOM 3807 C C . ARG B 1 120 ? 40.560 6.227 27.340 1.00 71.70 120 ARG B C 1
ATOM 3808 O O . ARG B 1 120 ? 41.347 5.967 28.277 1.00 70.29 120 ARG B O 1
ATOM 3816 N N . THR B 1 121 ? 39.256 6.523 27.497 1.00 66.74 121 THR B N 1
ATOM 3817 C CA . THR B 1 121 ? 38.543 6.613 28.807 1.00 63.29 121 THR B CA 1
ATOM 3818 C C . THR B 1 121 ? 39.019 5.455 29.696 1.00 61.46 121 THR B C 1
ATOM 3819 O O . THR B 1 121 ? 39.709 5.747 30.687 1.00 56.66 121 THR B O 1
ATOM 3823 N N . GLN B 1 122 ? 38.713 4.201 29.321 1.00 61.63 122 GLN B N 1
ATOM 3824 C CA . GLN B 1 122 ? 39.203 2.965 29.995 1.00 68.96 122 GLN B CA 1
ATOM 3825 C C . GLN B 1 122 ? 40.595 3.206 30.597 1.00 74.68 122 GLN B C 1
ATOM 3826 O O . GLN B 1 122 ? 40.720 3.141 31.832 1.00 75.07 122 GLN B O 1
ATOM 3832 N N . GLU B 1 123 ? 41.601 3.481 29.761 1.00 76.48 123 GLU B N 1
ATOM 3833 C CA . GLU B 1 123 ? 43.015 3.552 30.207 1.00 79.13 123 GLU B CA 1
ATOM 3834 C C . GLU B 1 123 ? 43.215 4.774 31.123 1.00 74.68 123 GLU B C 1
ATOM 3835 O O . GLU B 1 123 ? 43.841 4.583 32.183 1.00 69.76 123 GLU B O 1
ATOM 3841 N N . VAL B 1 124 ? 42.674 5.959 30.803 1.00 74.90 124 VAL B N 1
ATOM 3842 C CA . VAL B 1 124 ? 42.898 7.179 31.652 1.00 81.75 124 VAL B CA 1
ATOM 3843 C C . VAL B 1 124 ? 42.026 7.097 32.914 1.00 81.43 124 VAL B C 1
ATOM 3844 O O . VAL B 1 124 ? 42.357 7.794 33.894 1.00 85.83 124 VAL B O 1
ATOM 3848 N N . ALA B 1 125 ? 40.944 6.314 32.882 1.00 80.00 125 ALA B N 1
ATOM 3849 C CA . ALA B 1 125 ? 40.153 5.934 34.076 1.00 79.79 125 ALA B CA 1
ATOM 3850 C C . ALA B 1 125 ? 40.982 4.957 34.911 1.00 79.96 125 ALA B C 1
ATOM 3851 O O . ALA B 1 125 ? 41.186 5.243 36.108 1.00 72.20 125 ALA B O 1
ATOM 3853 N N . ASP B 1 126 ? 41.343 3.853 34.258 1.00 91.53 126 ASP B N 1
ATOM 3854 C CA . ASP B 1 126 ? 42.145 2.734 34.804 1.00 93.34 126 ASP B CA 1
ATOM 3855 C C . ASP B 1 126 ? 43.497 3.274 35.243 1.00 89.15 126 ASP B C 1
ATOM 3856 O O . ASP B 1 126 ? 44.179 2.558 35.940 1.00 91.14 126 ASP B O 1
ATOM 3861 N N . ASP B 1 127 ? 43.844 4.486 34.812 1.00 90.15 127 ASP B N 1
ATOM 3862 C CA . ASP B 1 127 ? 45.121 5.141 35.189 1.00 90.24 127 ASP B CA 1
ATOM 3863 C C . ASP B 1 127 ? 44.888 5.990 36.434 1.00 79.91 127 ASP B C 1
ATOM 3864 O O . ASP B 1 127 ? 45.854 6.236 37.145 1.00 70.70 127 ASP B O 1
ATOM 3869 N N . LEU B 1 128 ? 43.641 6.422 36.642 1.00 76.95 128 LEU B N 1
ATOM 3870 C CA . LEU B 1 128 ? 43.217 7.268 37.790 1.00 71.21 128 LEU B CA 1
ATOM 3871 C C . LEU B 1 128 ? 42.975 6.384 39.001 1.00 62.71 128 LEU B C 1
ATOM 3872 O O . LEU B 1 128 ? 43.117 6.857 40.118 1.00 57.23 128 LEU B O 1
ATOM 3877 N N . ILE B 1 129 ? 42.544 5.161 38.751 1.00 59.68 129 ILE B N 1
ATOM 3878 C CA . ILE B 1 129 ? 42.363 4.202 39.865 1.00 69.26 129 ILE B CA 1
ATOM 3879 C C . ILE B 1 129 ? 43.751 3.997 40.466 1.00 77.89 129 ILE B C 1
ATOM 3880 O O . ILE B 1 129 ? 43.926 4.257 41.656 1.00 83.96 129 ILE B O 1
ATOM 3885 N N . ASP B 1 130 ? 44.711 3.631 39.616 1.00 76.12 130 ASP B N 1
ATOM 3886 C CA . ASP B 1 130 ? 46.114 3.345 39.994 1.00 73.91 130 ASP B CA 1
ATOM 3887 C C . ASP B 1 130 ? 46.670 4.400 40.943 1.00 72.15 130 ASP B C 1
ATOM 3888 O O . ASP B 1 130 ? 47.294 4.015 41.927 1.00 75.77 130 ASP B O 1
ATOM 3893 N N . LYS B 1 131 ? 46.514 5.678 40.620 1.00 66.64 131 LYS B N 1
ATOM 3894 C CA . LYS B 1 131 ? 47.050 6.739 41.502 1.00 67.79 131 LYS B CA 1
ATOM 3895 C C . LYS B 1 131 ? 46.290 6.748 42.823 1.00 66.40 131 LYS B C 1
ATOM 3896 O O . LYS B 1 131 ? 46.944 6.766 43.863 1.00 68.68 131 LYS B O 1
ATOM 3902 N N . MET B 1 132 ? 44.960 6.747 42.757 1.00 67.92 132 MET B N 1
ATOM 3903 C CA . MET B 1 132 ? 44.090 6.807 43.956 1.00 71.65 132 MET B CA 1
ATOM 3904 C C . MET B 1 132 ? 44.537 5.745 44.950 1.00 75.54 132 MET B C 1
ATOM 3905 O O . MET B 1 132 ? 44.766 6.073 46.118 1.00 69.56 132 MET B O 1
ATOM 3910 N N . LEU B 1 133 ? 44.620 4.514 44.462 1.00 80.21 133 LEU B N 1
ATOM 3911 C CA . LEU B 1 133 ? 45.060 3.324 45.231 1.00 84.21 133 LEU B CA 1
ATOM 3912 C C . LEU B 1 133 ? 46.471 3.601 45.748 1.00 87.19 133 LEU B C 1
ATOM 3913 O O . LEU B 1 133 ? 46.628 3.765 46.976 1.00 89.67 133 LEU B O 1
ATOM 3918 N N . ALA B 1 134 ? 47.442 3.673 44.834 1.00 87.32 134 ALA B N 1
ATOM 3919 C CA . ALA B 1 134 ? 48.851 3.996 45.139 1.00 78.31 134 ALA B CA 1
ATOM 3920 C C . ALA B 1 134 ? 48.886 4.916 46.358 1.00 68.86 134 ALA B C 1
ATOM 3921 O O . ALA B 1 134 ? 49.425 4.492 47.374 1.00 78.12 134 ALA B O 1
ATOM 3923 N N . LYS B 1 135 ? 48.239 6.076 46.264 1.00 69.41 135 LYS B N 1
ATOM 3924 C CA . LYS B 1 135 ? 48.228 7.128 47.317 1.00 74.66 135 LYS B CA 1
ATOM 3925 C C . LYS B 1 135 ? 47.904 6.579 48.712 1.00 74.55 135 LYS B C 1
ATOM 3926 O O . LYS B 1 135 ? 48.242 7.243 49.687 1.00 76.82 135 LYS B O 1
ATOM 3932 N N . GLY B 1 136 ? 47.232 5.439 48.797 1.00 81.76 136 GLY B N 1
ATOM 3933 C CA . GLY B 1 136 ? 46.854 4.799 50.073 1.00 80.25 136 GLY B CA 1
ATOM 3934 C C . GLY B 1 136 ? 45.551 5.352 50.629 1.00 87.04 136 GLY B C 1
ATOM 3935 O O . GLY B 1 136 ? 45.487 6.588 50.891 1.00 84.59 136 GLY B O 1
ATOM 3936 N N . ALA B 1 137 ? 44.552 4.473 50.806 1.00 83.52 137 ALA B N 1
ATOM 3937 C CA . ALA B 1 137 ? 43.225 4.767 51.409 1.00 80.53 137 ALA B CA 1
ATOM 3938 C C . ALA B 1 137 ? 43.391 5.511 52.737 1.00 82.73 137 ALA B C 1
ATOM 3939 O O . ALA B 1 137 ? 44.359 5.287 53.458 1.00 91.79 137 ALA B O 1
ATOM 3941 N N . PRO B 1 138 ? 42.467 6.427 53.122 1.00 89.22 138 PRO B N 1
ATOM 3942 C CA . PRO B 1 138 ? 41.220 6.665 52.395 1.00 81.77 138 PRO B CA 1
ATOM 3943 C C . PRO B 1 138 ? 41.413 7.664 51.247 1.00 75.07 138 PRO B C 1
ATOM 3944 O O . PRO B 1 138 ? 42.382 8.402 51.269 1.00 70.83 138 PRO B O 1
ATOM 3948 N N . ALA B 1 139 ? 40.501 7.638 50.276 1.00 74.43 139 ALA B N 1
ATOM 3949 C CA . ALA B 1 139 ? 40.486 8.521 49.087 1.00 75.09 139 ALA B CA 1
ATOM 3950 C C . ALA B 1 139 ? 39.172 9.305 49.051 1.00 72.82 139 ALA B C 1
ATOM 3951 O O . ALA B 1 139 ? 38.152 8.794 49.544 1.00 72.14 139 ALA B O 1
ATOM 3953 N N . ASP B 1 140 ? 39.227 10.517 48.505 1.00 73.36 140 ASP B N 1
ATOM 3954 C CA . ASP B 1 140 ? 38.053 11.339 48.128 1.00 71.14 140 ASP B CA 1
ATOM 3955 C C . ASP B 1 140 ? 37.835 11.136 46.628 1.00 69.88 140 ASP B C 1
ATOM 3956 O O . ASP B 1 140 ? 38.554 11.787 45.843 1.00 65.87 140 ASP B O 1
ATOM 3961 N N . LEU B 1 141 ? 36.921 10.240 46.273 1.00 72.03 141 LEU B N 1
ATOM 3962 C CA . LEU B 1 141 ? 36.653 9.909 44.857 1.00 71.38 141 LEU B CA 1
ATOM 3963 C C . LEU B 1 141 ? 36.411 11.179 44.066 1.00 68.20 141 LEU B C 1
ATOM 3964 O O . LEU B 1 141 ? 36.644 11.167 42.874 1.00 69.88 141 LEU B O 1
ATOM 3969 N N . MET B 1 142 ? 35.902 12.211 44.716 1.00 67.54 142 MET B N 1
ATOM 3970 C CA . MET B 1 142 ? 35.616 13.453 43.973 1.00 62.55 142 MET B CA 1
ATOM 3971 C C . MET B 1 142 ? 36.926 14.033 43.464 1.00 64.84 142 MET B C 1
ATOM 3972 O O . MET B 1 142 ? 37.101 14.096 42.261 1.00 76.69 142 MET B O 1
ATOM 3977 N N . GLU B 1 143 ? 37.817 14.410 44.366 1.00 63.09 143 GLU B N 1
ATOM 3978 C CA . GLU B 1 143 ? 39.096 15.024 43.946 1.00 62.12 143 GLU B CA 1
ATOM 3979 C C . GLU B 1 143 ? 39.979 13.986 43.273 1.00 56.59 143 GLU B C 1
ATOM 3980 O O . GLU B 1 143 ? 40.702 14.342 42.362 1.00 60.06 143 GLU B O 1
ATOM 3986 N N . ASP B 1 144 ? 39.913 12.750 43.734 1.00 59.06 144 ASP B N 1
ATOM 3987 C CA . ASP B 1 144 ? 40.826 11.716 43.195 1.00 67.15 144 ASP B CA 1
ATOM 3988 C C . ASP B 1 144 ? 40.262 11.060 41.932 1.00 64.32 144 ASP B C 1
ATOM 3989 O O . ASP B 1 144 ? 41.050 10.466 41.215 1.00 66.24 144 ASP B O 1
ATOM 3994 N N . PHE B 1 145 ? 38.968 11.181 41.639 1.00 67.70 145 PHE B N 1
ATOM 3995 C CA . PHE B 1 145 ? 38.473 10.432 40.456 1.00 64.79 145 PHE B CA 1
ATOM 3996 C C . PHE B 1 145 ? 37.349 11.123 39.693 1.00 61.68 145 PHE B C 1
ATOM 3997 O O . PHE B 1 145 ? 37.492 11.327 38.503 1.00 58.34 145 PHE B O 1
ATOM 4005 N N . ALA B 1 146 ? 36.243 11.427 40.363 1.00 69.58 146 ALA B N 1
ATOM 4006 C CA . ALA B 1 146 ? 35.049 11.976 39.679 1.00 65.51 146 ALA B CA 1
ATOM 4007 C C . ALA B 1 146 ? 35.307 13.340 39.048 1.00 64.39 146 ALA B C 1
ATOM 4008 O O . ALA B 1 146 ? 34.687 13.614 38.043 1.00 64.61 146 ALA B O 1
ATOM 4010 N N . LEU B 1 147 ? 36.198 14.150 39.604 1.00 60.27 147 LEU B N 1
ATOM 4011 C CA . LEU B 1 147 ? 36.401 15.505 39.044 1.00 57.40 147 LEU B CA 1
ATOM 4012 C C . LEU B 1 147 ? 37.286 15.463 37.806 1.00 60.44 147 LEU B C 1
ATOM 4013 O O . LEU B 1 147 ? 36.907 16.051 36.812 1.00 62.79 147 LEU B O 1
ATOM 4018 N N . PRO B 1 148 ? 38.465 14.820 37.847 1.00 62.70 148 PRO B N 1
ATOM 4019 C CA . PRO B 1 148 ? 39.374 14.808 36.704 1.00 59.21 148 PRO B CA 1
ATOM 4020 C C . PRO B 1 148 ? 38.941 14.091 35.417 1.00 58.16 148 PRO B C 1
ATOM 4021 O O . PRO B 1 148 ? 39.115 14.639 34.376 1.00 60.17 148 PRO B O 1
ATOM 4025 N N . LEU B 1 149 ? 38.367 12.903 35.531 1.00 56.56 149 LEU B N 1
ATOM 4026 C CA . LEU B 1 149 ? 37.980 12.073 34.364 1.00 59.60 149 LEU B CA 1
ATOM 4027 C C . LEU B 1 149 ? 37.185 12.847 33.307 1.00 63.82 149 LEU B C 1
ATOM 4028 O O . LEU B 1 149 ? 37.443 12.632 32.127 1.00 67.41 149 LEU B O 1
ATOM 4033 N N . PRO B 1 150 ? 36.158 13.646 33.643 1.00 61.58 150 PRO B N 1
ATOM 4034 C CA . PRO B 1 150 ? 35.402 14.383 32.636 1.00 58.69 150 PRO B CA 1
ATOM 4035 C C . PRO B 1 150 ? 36.187 15.507 31.952 1.00 54.80 150 PRO B C 1
ATOM 4036 O O . PRO B 1 150 ? 35.962 15.741 30.814 1.00 53.11 150 PRO B O 1
ATOM 4040 N N . ILE B 1 151 ? 37.064 16.182 32.684 1.00 54.05 151 ILE B N 1
ATOM 4041 C CA . ILE B 1 151 ? 37.901 17.285 32.112 1.00 57.86 151 ILE B CA 1
ATOM 4042 C C . ILE B 1 151 ? 39.083 16.689 31.330 1.00 61.76 151 ILE B C 1
ATOM 4043 O O . ILE B 1 151 ? 39.421 17.271 30.289 1.00 74.30 151 ILE B O 1
ATOM 4048 N N . ILE B 1 152 ? 39.686 15.581 31.779 1.00 57.57 152 ILE B N 1
ATOM 4049 C CA . ILE B 1 152 ? 40.720 14.841 30.988 1.00 54.47 152 ILE B CA 1
ATOM 4050 C C . ILE B 1 152 ? 40.086 14.377 29.678 1.00 52.27 152 ILE B C 1
ATOM 4051 O O . ILE B 1 152 ? 40.799 14.328 28.659 1.00 55.26 152 ILE B O 1
ATOM 4056 N N . MET B 1 153 ? 38.796 14.052 29.700 1.00 53.07 153 MET B N 1
ATOM 4057 C CA . MET B 1 153 ? 38.093 13.512 28.509 1.00 57.76 153 MET B CA 1
ATOM 4058 C C . MET B 1 153 ? 37.494 14.643 27.664 1.00 56.70 153 MET B C 1
ATOM 4059 O O . MET B 1 153 ? 37.328 14.422 26.457 1.00 56.11 153 MET B O 1
ATOM 4064 N N . ILE B 1 154 ? 37.246 15.832 28.219 1.00 56.92 154 ILE B N 1
ATOM 4065 C CA . ILE B 1 154 ? 36.902 17.007 27.365 1.00 60.46 154 ILE B CA 1
ATOM 4066 C C . ILE B 1 154 ? 38.178 17.366 26.599 1.00 60.49 154 ILE B C 1
ATOM 4067 O O . ILE B 1 154 ? 38.113 17.426 25.349 1.00 58.48 154 ILE B O 1
ATOM 4072 N N . CYS B 1 155 ? 39.295 17.516 27.325 1.00 64.82 155 CYS B N 1
ATOM 4073 C CA . CYS B 1 155 ? 40.671 17.749 26.799 1.00 63.28 155 CYS B CA 1
ATOM 4074 C C . CYS B 1 155 ? 40.967 16.808 25.632 1.00 61.32 155 CYS B C 1
ATOM 4075 O O . CYS B 1 155 ? 41.486 17.284 24.611 1.00 64.01 155 CYS B O 1
ATOM 4078 N N . GLU B 1 156 ? 40.650 15.523 25.785 1.00 62.50 156 GLU B N 1
ATOM 4079 C CA . GLU B 1 156 ? 40.986 14.476 24.784 1.00 69.87 156 GLU B CA 1
ATOM 4080 C C . GLU B 1 156 ? 40.082 14.606 23.549 1.00 66.07 156 GLU B C 1
ATOM 4081 O O . GLU B 1 156 ? 40.604 14.483 22.426 1.00 73.14 156 GLU B O 1
ATOM 4087 N N . LEU B 1 157 ? 38.785 14.847 23.762 1.00 63.33 157 LEU B N 1
ATOM 4088 C CA . LEU B 1 157 ? 37.734 14.975 22.717 1.00 59.79 157 LEU B CA 1
ATOM 4089 C C . LEU B 1 157 ? 37.976 16.267 21.930 1.00 60.50 157 LEU B C 1
ATOM 4090 O O . LEU B 1 157 ? 37.774 16.272 20.709 1.00 71.99 157 LEU B O 1
ATOM 4095 N N . LEU B 1 158 ? 38.433 17.317 22.603 1.00 62.87 158 LEU B N 1
ATOM 4096 C CA . LEU B 1 158 ? 38.893 18.564 21.938 1.00 71.12 158 LEU B CA 1
ATOM 4097 C C . LEU B 1 158 ? 40.294 18.368 21.330 1.00 71.34 158 LEU B C 1
ATOM 4098 O O . LEU B 1 158 ? 40.732 19.242 20.568 1.00 69.82 158 LEU B O 1
ATOM 4103 N N . GLY B 1 159 ? 40.956 17.244 21.608 1.00 75.90 159 GLY B N 1
ATOM 4104 C CA . GLY B 1 159 ? 42.348 16.998 21.192 1.00 77.14 159 GLY B CA 1
ATOM 4105 C C . GLY B 1 159 ? 43.233 18.168 21.580 1.00 76.18 159 GLY B C 1
ATOM 4106 O O . GLY B 1 159 ? 43.557 18.979 20.704 1.00 76.81 159 GLY B O 1
ATOM 4107 N N . VAL B 1 160 ? 43.558 18.263 22.869 1.00 75.96 160 VAL B N 1
ATOM 4108 C CA . VAL B 1 160 ? 44.436 19.299 23.484 1.00 74.15 160 VAL B CA 1
ATOM 4109 C C . VAL B 1 160 ? 45.720 18.597 23.920 1.00 80.31 160 VAL B C 1
ATOM 4110 O O . VAL B 1 160 ? 45.657 17.547 24.566 1.00 80.43 160 VAL B O 1
ATOM 4114 N N . PRO B 1 161 ? 46.910 19.125 23.546 1.00 79.84 161 PRO B N 1
ATOM 4115 C CA . PRO B 1 161 ? 48.195 18.533 23.943 1.00 82.26 161 PRO B CA 1
ATOM 4116 C C . PRO B 1 161 ? 48.358 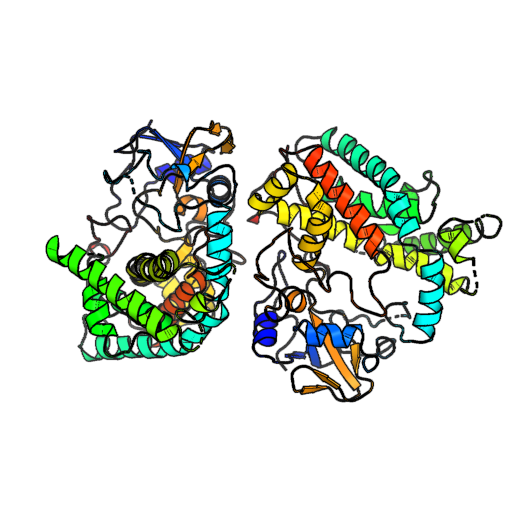18.178 25.435 1.00 87.81 161 PRO B C 1
ATOM 4117 O O . PRO B 1 161 ? 48.369 19.075 26.257 1.00 93.32 161 PRO B O 1
ATOM 4121 N N . ILE B 1 162 ? 48.445 16.882 25.725 1.00 94.25 162 ILE B N 1
ATOM 4122 C CA . ILE B 1 162 ? 48.558 16.326 27.105 1.00 101.64 162 ILE B CA 1
ATOM 4123 C C . ILE B 1 162 ? 49.422 17.218 27.991 1.00 106.30 162 ILE B C 1
ATOM 4124 O O . ILE B 1 162 ? 49.354 17.071 29.212 1.00 127.08 162 ILE B O 1
ATOM 4129 N N . GLU B 1 163 ? 50.243 18.086 27.422 1.00 96.03 163 GLU B N 1
ATOM 4130 C CA . GLU B 1 163 ? 51.082 18.876 28.350 1.00 95.46 163 GLU B CA 1
ATOM 4131 C C . GLU B 1 163 ? 50.239 20.004 28.942 1.00 100.96 163 GLU B C 1
ATOM 4132 O O . GLU B 1 163 ? 50.519 20.405 30.072 1.00 100.90 163 GLU B O 1
ATOM 4138 N N . ASP B 1 164 ? 49.214 20.446 28.213 1.00 95.70 164 ASP B N 1
ATOM 4139 C CA . ASP B 1 164 ? 48.360 21.570 28.665 1.00 90.81 164 ASP B CA 1
ATOM 4140 C C . ASP B 1 164 ? 47.170 21.038 29.446 1.00 84.87 164 ASP B C 1
ATOM 4141 O O . ASP B 1 164 ? 46.543 21.821 30.155 1.00 87.57 164 ASP B O 1
ATOM 4146 N N . GLN B 1 165 ? 46.877 19.754 29.307 1.00 80.38 165 GLN B N 1
ATOM 4147 C CA . GLN B 1 165 ? 45.692 19.178 30.005 1.00 86.17 165 GLN B CA 1
ATOM 4148 C C . GLN B 1 165 ? 45.735 19.550 31.500 1.00 85.98 165 GLN B C 1
ATOM 4149 O O . GLN B 1 165 ? 44.651 19.661 32.095 1.00 86.33 165 GLN B O 1
ATOM 4155 N N . THR B 1 166 ? 46.938 19.764 32.055 1.00 85.09 166 THR B N 1
ATOM 4156 C CA . THR B 1 166 ? 47.208 20.314 33.416 1.00 79.35 166 THR B CA 1
ATOM 4157 C C . THR B 1 166 ? 46.918 21.825 33.469 1.00 74.66 166 THR B C 1
ATOM 4158 O O . THR B 1 166 ? 46.003 22.215 34.208 1.00 67.21 166 THR B O 1
ATOM 4162 N N . LYS B 1 167 ? 47.665 22.627 32.720 1.00 74.32 167 LYS B N 1
ATOM 4163 C CA . LYS B 1 167 ? 47.466 24.097 32.739 1.00 74.55 167 LYS B CA 1
ATOM 4164 C C . LYS B 1 167 ? 46.052 24.425 32.284 1.00 72.30 167 LYS B C 1
ATOM 4165 O O . LYS B 1 167 ? 45.405 25.235 32.924 1.00 67.12 167 LYS B O 1
ATOM 4171 N N . PHE B 1 168 ? 45.620 23.807 31.196 1.00 80.56 168 PHE B N 1
ATOM 4172 C CA . PHE B 1 168 ? 44.259 24.037 30.654 1.00 81.97 168 PHE B CA 1
ATOM 4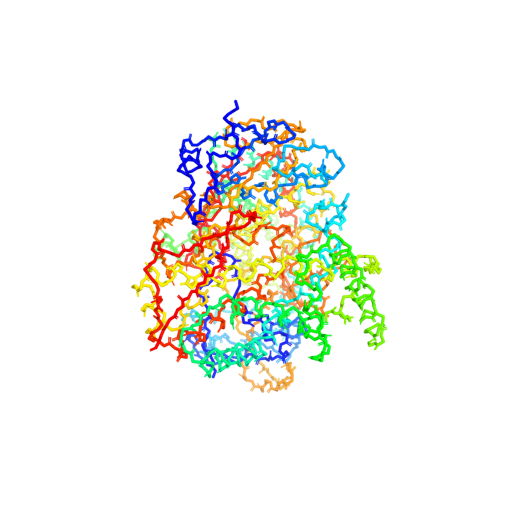173 C C . PHE B 1 168 ? 43.233 23.627 31.714 1.00 78.59 168 PHE B C 1
ATOM 4174 O O . PHE B 1 168 ? 42.205 24.279 31.838 1.00 84.99 168 PHE B O 1
ATOM 4182 N N . ARG B 1 169 ? 43.503 22.573 32.472 1.00 78.14 169 ARG B N 1
ATOM 4183 C CA . ARG B 1 169 ? 42.554 22.250 33.563 1.00 77.17 169 ARG B CA 1
ATOM 4184 C C . ARG B 1 169 ? 42.624 23.413 34.550 1.00 77.08 169 ARG B C 1
ATOM 4185 O O . ARG B 1 169 ? 41.615 24.050 34.803 1.00 75.34 169 ARG B O 1
ATOM 4193 N N . THR B 1 170 ? 43.813 23.685 35.067 1.00 81.86 170 THR B N 1
ATOM 4194 C CA . THR B 1 170 ? 44.014 24.831 35.999 1.00 75.02 170 THR B CA 1
ATOM 4195 C C . THR B 1 170 ? 42.955 25.900 35.712 1.00 71.42 170 THR B C 1
ATOM 4196 O O . THR B 1 170 ? 42.223 26.269 36.644 1.00 65.45 170 THR B O 1
ATOM 4200 N N . TRP B 1 171 ? 42.902 26.360 34.455 1.00 71.21 171 TRP B N 1
ATOM 4201 C CA . TRP B 1 171 ? 42.036 27.462 33.957 1.00 72.30 171 TRP B CA 1
ATOM 4202 C C . TRP B 1 171 ? 40.565 27.102 34.155 1.00 67.23 171 TRP B C 1
ATOM 4203 O O . TRP B 1 171 ? 39.883 27.808 34.913 1.00 74.21 171 TRP B O 1
ATOM 4214 N N . SER B 1 172 ? 40.124 26.054 33.458 1.00 61.05 172 SER B N 1
ATOM 4215 C CA . SER B 1 172 ? 38.741 25.510 33.424 1.00 66.38 172 SER B CA 1
ATOM 4216 C C . SER B 1 172 ? 38.131 25.399 34.832 1.00 74.16 172 SER B C 1
ATOM 4217 O O . SER B 1 172 ? 36.883 25.411 34.932 1.00 77.34 172 SER B O 1
ATOM 4220 N N . ASP B 1 173 ? 38.964 25.297 35.877 1.00 79.61 173 ASP B N 1
ATOM 4221 C CA . ASP B 1 173 ? 38.530 25.144 37.294 1.00 79.77 173 ASP B CA 1
ATOM 4222 C C . ASP B 1 173 ? 38.035 26.499 37.843 1.00 82.98 173 ASP B C 1
ATOM 4223 O O . ASP B 1 173 ? 37.648 26.554 39.030 1.00 82.60 173 ASP B O 1
ATOM 4228 N N . GLN B 1 174 ? 38.016 27.552 37.015 1.00 87.13 174 GLN B N 1
ATOM 4229 C CA . GLN B 1 174 ? 37.251 28.805 37.270 1.00 86.84 174 GLN B CA 1
ATOM 4230 C C . GLN B 1 174 ? 35.841 28.627 36.689 1.00 93.63 174 GLN B C 1
ATOM 4231 O O . GLN B 1 174 ? 35.470 29.367 35.740 1.00 86.44 174 GLN B O 1
ATOM 4237 N N . MET B 1 175 ? 35.109 27.665 37.274 1.00 90.59 175 MET B N 1
ATOM 4238 C CA . MET B 1 175 ? 33.722 27.243 36.946 1.00 88.76 175 MET B CA 1
ATOM 4239 C C . MET B 1 175 ? 33.562 27.189 35.423 1.00 83.46 175 MET B C 1
ATOM 4240 O O . MET B 1 175 ? 33.608 26.066 34.887 1.00 67.85 175 MET B O 1
ATOM 4245 N N . TYR B 1 181 ? 37.997 31.353 43.590 1.00 94.77 181 TYR B N 1
ATOM 4246 C CA . TYR B 1 181 ? 39.018 32.166 42.873 1.00 90.45 181 TYR B CA 1
ATOM 4247 C C . TYR B 1 181 ? 38.478 33.586 42.668 1.00 92.66 181 TYR B C 1
ATOM 4248 O O . TYR B 1 181 ? 37.256 33.722 42.413 1.00 86.02 181 TYR B O 1
ATOM 4257 N N . SER B 1 182 ? 39.369 34.587 42.769 1.00 94.18 182 SER B N 1
ATOM 4258 C CA . SER B 1 182 ? 39.059 36.043 42.859 1.00 96.50 182 SER B CA 1
ATOM 4259 C C . SER B 1 182 ? 38.649 36.608 41.490 1.00 91.33 182 SER B C 1
ATOM 4260 O O . SER B 1 182 ? 39.270 36.217 40.488 1.00 87.90 182 SER B O 1
ATOM 4263 N N . GLN B 1 183 ? 37.669 37.524 41.472 1.00 88.56 183 GLN B N 1
ATOM 4264 C CA . GLN B 1 183 ? 37.019 38.101 40.256 1.00 86.91 183 GLN B CA 1
ATOM 4265 C C . GLN B 1 183 ? 37.979 38.364 39.091 1.00 79.02 183 GLN B C 1
ATOM 4266 O O . GLN B 1 183 ? 37.608 38.028 37.952 1.00 75.37 183 GLN B O 1
ATOM 4272 N N . GLU B 1 184 ? 39.190 38.815 39.395 1.00 79.00 184 GLU B N 1
ATOM 4273 C CA . GLU B 1 184 ? 40.197 39.163 38.363 1.00 81.51 184 GLU B CA 1
ATOM 4274 C C . GLU B 1 184 ? 40.897 37.921 37.811 1.00 79.87 184 GLU B C 1
ATOM 4275 O O . GLU B 1 184 ? 41.574 38.056 36.794 1.00 75.86 184 GLU B O 1
ATOM 4281 N N . VAL B 1 185 ? 40.706 36.766 38.442 1.00 76.29 185 VAL B N 1
ATOM 4282 C CA . VAL B 1 185 ? 41.397 35.490 38.061 1.00 76.69 185 VAL B CA 1
ATOM 4283 C C . VAL B 1 185 ? 40.353 34.447 37.607 1.00 74.57 185 VAL B C 1
ATOM 4284 O O . VAL B 1 185 ? 40.788 33.335 37.264 1.00 79.14 185 VAL B O 1
ATOM 4288 N N . VAL B 1 186 ? 39.048 34.766 37.611 1.00 70.87 186 VAL B N 1
ATOM 4289 C CA . VAL B 1 186 ? 37.959 33.997 36.920 1.00 65.81 186 VAL B CA 1
ATOM 4290 C C . VAL B 1 186 ? 37.949 34.449 35.454 1.00 72.27 186 VAL B C 1
ATOM 4291 O O . VAL B 1 186 ? 37.993 33.596 34.544 1.00 68.07 186 VAL B O 1
ATOM 4295 N N . MET B 1 187 ? 37.913 35.768 35.248 1.00 86.55 187 MET B N 1
ATOM 4296 C CA . MET B 1 187 ? 37.702 36.409 33.927 1.00 90.34 187 MET B CA 1
ATOM 4297 C C . MET B 1 187 ? 39.013 36.427 33.133 1.00 89.21 187 MET B C 1
ATOM 4298 O O . MET B 1 187 ? 38.933 36.380 31.895 1.00 98.42 187 MET B O 1
ATOM 4303 N N . ALA B 1 188 ? 40.168 36.447 33.805 1.00 82.30 188 ALA B N 1
ATOM 4304 C CA . ALA B 1 188 ? 41.492 36.220 33.175 1.00 82.96 188 ALA B CA 1
ATOM 4305 C C . ALA B 1 188 ? 41.543 34.788 32.628 1.00 83.00 188 ALA B C 1
ATOM 4306 O O . ALA B 1 188 ? 41.834 34.615 31.429 1.00 84.70 188 ALA B O 1
ATOM 4308 N N . ALA B 1 189 ? 41.249 33.808 33.487 1.00 82.06 189 ALA B N 1
ATOM 4309 C CA . ALA B 1 189 ? 41.154 32.368 33.155 1.00 77.07 189 ALA B CA 1
ATOM 4310 C C . ALA B 1 189 ? 40.267 32.193 31.918 1.00 75.89 189 ALA B C 1
ATOM 4311 O O . ALA B 1 189 ? 40.779 31.688 30.892 1.00 71.50 189 ALA B O 1
ATOM 4313 N N . GLY B 1 190 ? 39.000 32.620 32.023 1.00 75.26 190 GLY B N 1
ATOM 4314 C CA . GLY B 1 190 ? 37.967 32.498 30.974 1.00 70.13 190 GLY B CA 1
ATOM 4315 C C . GLY B 1 190 ? 38.457 33.013 29.631 1.00 66.11 190 GLY B C 1
ATOM 4316 O O . GLY B 1 190 ? 38.204 32.358 28.612 1.00 63.25 190 GLY B O 1
ATOM 4317 N N . GLN B 1 191 ? 39.148 34.150 29.628 1.00 65.46 191 GLN B N 1
ATOM 4318 C CA . GLN B 1 191 ? 39.671 34.786 28.395 1.00 66.87 191 GLN B CA 1
ATOM 4319 C C . GLN B 1 191 ? 40.860 33.974 27.890 1.00 69.55 191 GLN B C 1
ATOM 4320 O O . GLN B 1 191 ? 41.016 33.866 26.663 1.00 79.31 191 GLN B O 1
ATOM 4326 N N . SER B 1 192 ? 41.675 33.440 28.801 1.00 71.87 192 SER B N 1
ATOM 4327 C CA . SER B 1 192 ? 42.879 32.642 28.458 1.00 71.54 192 SER B CA 1
ATOM 4328 C C . SER B 1 192 ? 42.426 31.360 27.772 1.00 71.52 192 SER B C 1
ATOM 4329 O O . SER B 1 192 ? 43.132 30.902 26.872 1.00 82.21 192 SER B O 1
ATOM 4332 N N . LEU B 1 193 ? 41.265 30.844 28.175 1.00 68.31 193 LEU B N 1
ATOM 4333 C CA . LEU B 1 193 ? 40.638 29.633 27.591 1.00 65.65 193 LEU B CA 1
ATOM 4334 C C . LEU B 1 193 ? 40.083 29.973 26.208 1.00 66.37 193 LEU B C 1
ATOM 4335 O O . LEU B 1 193 ? 40.241 29.144 25.300 1.00 72.77 193 LEU B O 1
ATOM 4340 N N . TYR B 1 194 ? 39.463 31.143 26.053 1.00 66.36 194 TYR B N 1
ATOM 4341 C CA . TYR B 1 194 ? 39.035 31.678 24.735 1.00 67.39 194 TYR B CA 1
ATOM 4342 C C . TYR B 1 194 ? 40.252 31.803 23.816 1.00 65.72 194 TYR B C 1
ATOM 4343 O O . TYR B 1 194 ? 40.338 31.017 22.861 1.00 73.08 194 TYR B O 1
ATOM 4352 N N . LEU B 1 195 ? 41.196 32.663 24.178 1.00 61.49 195 LEU B N 1
ATOM 4353 C CA . LEU B 1 195 ? 42.417 32.880 23.367 1.00 62.06 195 LEU B CA 1
ATOM 4354 C C . LEU B 1 195 ? 43.089 31.554 23.023 1.00 57.63 195 LEU B C 1
ATOM 4355 O O . LEU B 1 195 ? 43.526 31.392 21.891 1.00 54.90 195 LEU B O 1
ATOM 4360 N N . TYR B 1 196 ? 43.200 30.663 23.992 1.00 58.63 196 TYR B N 1
ATOM 4361 C CA . TYR B 1 196 ? 43.814 29.324 23.783 1.00 61.72 196 TYR B CA 1
ATOM 4362 C C . TYR B 1 196 ? 42.956 28.569 22.760 1.00 65.88 196 TYR B C 1
ATOM 4363 O O . TYR B 1 196 ? 43.489 28.108 21.731 1.00 66.38 196 TYR B O 1
ATOM 4372 N N . LEU B 1 197 ? 41.652 28.473 23.029 1.00 70.67 197 LEU B N 1
ATOM 4373 C CA . LEU B 1 197 ? 40.717 27.557 22.326 1.00 70.69 197 LEU B CA 1
ATOM 4374 C C . LEU B 1 197 ? 40.489 28.021 20.875 1.00 69.56 197 LEU B C 1
ATOM 4375 O O . LEU B 1 197 ? 40.324 27.135 20.023 1.00 68.97 197 LEU B O 1
ATOM 4380 N N . SER B 1 198 ? 40.502 29.330 20.577 1.00 70.40 198 SER B N 1
ATOM 4381 C CA . SER B 1 198 ? 40.475 29.855 19.179 1.00 72.07 198 SER B CA 1
ATOM 4382 C C . SER B 1 198 ? 41.798 29.527 18.471 1.00 77.66 198 SER B C 1
ATOM 4383 O O . SER B 1 198 ? 41.730 29.135 17.290 1.00 82.02 198 SER B O 1
ATOM 4386 N N . GLU B 1 199 ? 42.920 29.614 19.182 1.00 75.19 199 GLU B N 1
ATOM 4387 C CA . GLU B 1 199 ? 44.255 29.311 18.612 1.00 75.23 199 GLU B CA 1
ATOM 4388 C C . GLU B 1 199 ? 44.308 27.832 18.229 1.00 74.60 199 GLU B C 1
ATOM 4389 O O . GLU B 1 199 ? 44.853 27.503 17.177 1.00 72.02 199 GLU B O 1
ATOM 4395 N N . LEU B 1 200 ? 43.754 26.978 19.076 1.00 74.44 200 LEU B N 1
ATOM 4396 C CA . LEU B 1 200 ? 43.710 25.510 18.821 1.00 73.95 200 LEU B CA 1
ATOM 4397 C C . LEU B 1 200 ? 42.873 25.236 17.563 1.00 76.31 200 LEU B C 1
ATOM 4398 O O . LEU B 1 200 ? 43.165 24.246 16.875 1.00 69.49 200 LEU B O 1
ATOM 4403 N N . ILE B 1 201 ? 41.886 26.099 17.280 1.00 82.35 201 ILE B N 1
ATOM 4404 C CA . ILE B 1 201 ? 40.945 26.012 16.117 1.00 80.58 201 ILE B CA 1
ATOM 4405 C C . ILE B 1 201 ? 41.619 26.593 14.862 1.00 78.17 201 ILE B C 1
ATOM 4406 O O . ILE B 1 201 ? 41.344 26.093 13.757 1.00 79.78 201 ILE B O 1
ATOM 4411 N N . ALA B 1 202 ? 42.475 27.603 15.012 1.00 77.56 202 ALA B N 1
ATOM 4412 C CA . ALA B 1 202 ? 43.304 28.149 13.913 1.00 74.40 202 ALA B CA 1
ATOM 4413 C C . ALA B 1 202 ? 44.332 27.086 13.500 1.00 71.88 202 ALA B C 1
ATOM 4414 O O . ALA B 1 202 ? 44.395 26.764 12.304 1.00 64.22 202 ALA B O 1
ATOM 4416 N N . GLU B 1 203 ? 45.075 26.542 14.469 1.00 75.31 203 GLU B N 1
ATOM 4417 C CA . GLU B 1 203 ? 46.066 25.452 14.267 1.00 82.70 203 GLU B CA 1
ATOM 4418 C C . GLU B 1 203 ? 45.407 24.274 13.525 1.00 85.62 203 GLU B C 1
ATOM 4419 O O . GLU B 1 203 ? 46.042 23.733 12.602 1.00 85.96 203 GLU B O 1
ATOM 4425 N N . ARG B 1 204 ? 44.179 23.898 13.894 1.00 91.99 204 ARG B N 1
ATOM 4426 C CA . ARG B 1 204 ? 43.468 22.706 13.348 1.00 97.45 204 ARG B CA 1
ATOM 4427 C C . ARG B 1 204 ? 42.714 23.044 12.051 1.00 104.99 204 ARG B C 1
ATOM 4428 O O . ARG B 1 204 ? 42.106 22.109 11.476 1.00 115.45 204 ARG B O 1
ATOM 4436 N N . ARG B 1 205 ? 42.730 24.310 11.609 1.00 99.34 205 ARG B N 1
ATOM 4437 C CA . ARG B 1 205 ? 42.103 24.747 10.330 1.00 90.34 205 ARG B CA 1
ATOM 4438 C C . ARG B 1 205 ? 43.079 24.505 9.171 1.00 87.30 205 ARG B C 1
ATOM 4439 O O . ARG B 1 205 ? 42.757 24.942 8.058 1.00 101.21 205 ARG B O 1
ATOM 4447 N N . LYS B 1 206 ? 44.218 23.842 9.420 1.00 81.43 206 LYS B N 1
ATOM 4448 C CA . LYS B 1 206 ? 45.118 23.275 8.373 1.00 78.18 206 LYS B CA 1
ATOM 4449 C C . LYS B 1 206 ? 45.037 21.735 8.455 1.00 86.71 206 LYS B C 1
ATOM 4450 O O . LYS B 1 206 ? 45.880 21.108 9.155 1.00 80.56 206 LYS B O 1
ATOM 4456 N N . GLN B 1 207 ? 44.028 21.145 7.792 1.00 91.05 207 GLN B N 1
ATOM 4457 C CA . GLN B 1 207 ? 43.730 19.684 7.818 1.00 88.40 207 GLN B CA 1
ATOM 4458 C C . GLN B 1 207 ? 42.600 19.315 6.843 1.00 83.44 207 GLN B C 1
ATOM 4459 O O . GLN B 1 207 ? 42.153 20.193 6.088 1.00 86.31 207 GLN B O 1
ATOM 4465 N N . LEU B 1 212 ? 37.354 16.762 16.009 1.00 72.37 212 LEU B N 1
ATOM 4466 C CA . LEU B 1 212 ? 36.199 17.601 16.439 1.00 76.12 212 LEU B CA 1
ATOM 4467 C C . LEU B 1 212 ? 36.515 19.070 16.133 1.00 78.57 212 LEU B C 1
ATOM 4468 O O . LEU B 1 212 ? 35.785 19.691 15.336 1.00 82.11 212 LEU B O 1
ATOM 4473 N N . LEU B 1 213 ? 37.581 19.598 16.731 1.00 77.79 213 LEU B N 1
ATOM 4474 C CA . LEU B 1 213 ? 38.229 20.852 16.280 1.00 77.16 213 LEU B CA 1
ATOM 4475 C C . LEU B 1 213 ? 38.993 20.522 14.996 1.00 82.00 213 LEU B C 1
ATOM 4476 O O . LEU B 1 213 ? 40.150 20.073 15.079 1.00 93.56 213 LEU B O 1
ATOM 4481 N N . GLY B 1 214 ? 38.342 20.687 13.850 1.00 80.30 214 GLY B N 1
ATOM 4482 C CA . GLY B 1 214 ? 38.811 20.133 12.568 1.00 82.09 214 GLY B CA 1
ATOM 4483 C C . GLY B 1 214 ? 37.634 19.605 11.776 1.00 84.10 214 GLY B C 1
ATOM 4484 O O . GLY B 1 214 ? 37.429 20.087 10.642 1.00 90.44 214 GLY B O 1
ATOM 4485 N N . SER B 1 215 ? 36.879 18.673 12.369 1.00 77.84 215 SER B N 1
ATOM 4486 C CA . SER B 1 215 ? 35.545 18.226 11.892 1.00 73.91 215 SER B CA 1
ATOM 4487 C C . SER B 1 215 ? 34.554 19.398 11.963 1.00 72.64 215 SER B C 1
ATOM 4488 O O . SER B 1 215 ? 33.757 19.559 11.010 1.00 71.80 215 SER B O 1
ATOM 4491 N N . LEU B 1 216 ? 34.595 20.192 13.038 1.00 64.70 216 LEU B N 1
ATOM 4492 C CA . LEU B 1 216 ? 33.693 21.360 13.209 1.00 66.86 216 LEU B CA 1
ATOM 4493 C C . LEU B 1 216 ? 34.039 22.434 12.170 1.00 69.52 216 LEU B C 1
ATOM 4494 O O . LEU B 1 216 ? 33.105 22.970 11.529 1.00 69.84 216 LEU B O 1
ATOM 4499 N N . VAL B 1 217 ? 35.332 22.740 12.023 1.00 73.05 217 VAL B N 1
ATOM 4500 C CA . VAL B 1 217 ? 35.882 23.661 10.982 1.00 71.62 217 VAL B CA 1
ATOM 4501 C C . VAL B 1 217 ? 35.359 23.217 9.604 1.00 74.33 217 VAL B C 1
ATOM 4502 O O . VAL B 1 217 ? 34.599 23.990 8.982 1.00 72.20 217 VAL B O 1
ATOM 4506 N N . ARG B 1 218 ? 35.719 21.995 9.180 1.00 77.63 218 ARG B N 1
ATOM 4507 C CA . ARG B 1 218 ? 35.493 21.435 7.815 1.00 76.86 218 ARG B CA 1
ATOM 4508 C C . ARG B 1 218 ? 34.003 21.154 7.556 1.00 73.74 218 ARG B C 1
ATOM 4509 O O . ARG B 1 218 ? 33.662 20.896 6.392 1.00 75.47 218 ARG B O 1
ATOM 4517 N N . ALA B 1 219 ? 33.142 21.217 8.575 1.00 73.60 219 ALA B N 1
ATOM 4518 C CA . ALA B 1 219 ? 31.683 20.973 8.462 1.00 75.20 219 ALA B CA 1
ATOM 4519 C C . ALA B 1 219 ? 31.078 21.862 7.368 1.00 71.60 219 ALA B C 1
ATOM 4520 O O . ALA B 1 219 ? 30.763 23.021 7.695 1.00 72.95 219 ALA B O 1
ATOM 4522 N N . ASP B 1 224 ? 25.283 27.026 5.545 1.00 80.11 224 ASP B N 1
ATOM 4523 C CA . ASP B 1 224 ? 26.665 26.531 5.281 1.00 81.76 224 ASP B CA 1
ATOM 4524 C C . ASP B 1 224 ? 27.415 26.530 6.617 1.00 75.63 224 ASP B C 1
ATOM 4525 O O . ASP B 1 224 ? 26.764 26.229 7.616 1.00 76.59 224 ASP B O 1
ATOM 4530 N N . ARG B 1 225 ? 28.697 26.914 6.636 1.00 77.47 225 ARG B N 1
ATOM 4531 C CA . ARG B 1 225 ? 29.654 26.622 7.742 1.00 75.10 225 ARG B CA 1
ATOM 4532 C C . ARG B 1 225 ? 29.306 27.394 9.021 1.00 71.51 225 ARG B C 1
ATOM 4533 O O . ARG B 1 225 ? 28.508 28.360 8.963 1.00 68.94 225 ARG B O 1
ATOM 4541 N N . LEU B 1 226 ? 29.880 26.939 10.139 1.00 70.23 226 LEU B N 1
ATOM 4542 C CA . LEU B 1 226 ? 29.901 27.665 11.435 1.00 73.32 226 LEU B CA 1
ATOM 4543 C C . LEU B 1 226 ? 30.880 28.830 11.268 1.00 75.54 226 LEU B C 1
ATOM 4544 O O . LEU B 1 226 ? 31.895 28.650 10.543 1.00 76.29 226 LEU B O 1
ATOM 4549 N N . SER B 1 227 ? 30.575 29.967 11.900 1.00 75.15 227 SER B N 1
ATOM 4550 C CA . SER B 1 227 ? 31.487 31.127 12.072 1.00 75.25 227 SER B CA 1
ATOM 4551 C C . SER B 1 227 ? 32.524 30.776 13.142 1.00 77.58 227 SER B C 1
ATOM 4552 O O . SER B 1 227 ? 32.331 29.743 13.803 1.00 81.46 227 SER B O 1
ATOM 4555 N N . GLU B 1 228 ? 33.566 31.599 13.315 1.00 83.65 228 GLU B N 1
ATOM 4556 C CA . GLU B 1 228 ? 34.610 31.422 14.374 1.00 87.06 228 GLU B CA 1
ATOM 4557 C C . GLU B 1 228 ? 33.972 31.662 15.756 1.00 80.27 228 GLU B C 1
ATOM 4558 O O . GLU B 1 228 ? 34.251 30.875 16.690 1.00 69.27 228 GLU B O 1
ATOM 4564 N N . THR B 1 229 ? 33.141 32.705 15.870 1.00 74.89 229 THR B N 1
ATOM 4565 C CA . THR B 1 229 ? 32.419 33.108 17.108 1.00 72.94 229 THR B CA 1
ATOM 4566 C C . THR B 1 229 ? 31.629 31.896 17.647 1.00 65.21 229 THR B C 1
ATOM 4567 O O . THR B 1 229 ? 31.711 31.614 18.871 1.00 50.80 229 THR B O 1
ATOM 4571 N N . GLU B 1 230 ? 30.937 31.183 16.749 1.00 65.01 230 GLU B N 1
ATOM 4572 C CA . GLU B 1 230 ? 30.093 29.991 17.038 1.00 65.00 230 GLU B CA 1
ATOM 4573 C C . GLU B 1 230 ? 30.956 28.737 17.251 1.00 60.37 230 GLU B C 1
ATOM 4574 O O . GLU B 1 230 ? 30.412 27.765 17.778 1.00 53.99 230 GLU B O 1
ATOM 4580 N N . LEU B 1 231 ? 32.234 28.745 16.847 1.00 63.42 231 LEU B N 1
ATOM 4581 C CA . LEU B 1 231 ? 33.150 27.565 16.914 1.00 59.93 231 LEU B CA 1
ATOM 4582 C C . LEU B 1 231 ? 33.771 27.435 18.305 1.00 60.51 231 LEU B C 1
ATOM 4583 O O . LEU B 1 231 ? 33.564 26.375 18.948 1.00 56.37 231 LEU B O 1
ATOM 4588 N N . VAL B 1 232 ? 34.522 28.458 18.727 1.00 63.50 232 VAL B N 1
ATOM 4589 C CA . VAL B 1 232 ? 34.986 28.628 20.135 1.00 63.56 232 VAL B CA 1
ATOM 4590 C C . VAL B 1 232 ? 33.745 28.686 21.027 1.00 62.01 232 VAL B C 1
ATOM 4591 O O . VAL B 1 232 ? 33.752 27.992 22.072 1.00 68.53 232 VAL B O 1
ATOM 4595 N N . GLY B 1 233 ? 32.713 29.430 20.608 1.00 55.98 233 GLY B N 1
ATOM 4596 C CA . GLY B 1 233 ? 31.402 29.417 21.283 1.00 57.21 233 GLY B CA 1
ATOM 4597 C C . GLY B 1 233 ? 31.056 28.011 21.748 1.00 54.75 233 GLY B C 1
ATOM 4598 O O . GLY B 1 233 ? 31.002 27.773 22.964 1.00 47.50 233 GLY B O 1
ATOM 4599 N N . PHE B 1 234 ? 30.920 27.090 20.795 1.00 57.84 234 PHE B N 1
ATOM 4600 C CA . PHE B 1 234 ? 30.584 25.662 21.022 1.00 62.27 234 PHE B CA 1
ATOM 4601 C C . PHE B 1 234 ? 31.660 25.009 21.896 1.00 61.21 234 PHE B C 1
ATOM 4602 O O . PHE B 1 234 ? 31.281 24.275 22.832 1.00 55.71 234 PHE B O 1
ATOM 4610 N N . ALA B 1 235 ? 32.943 25.269 21.599 1.00 62.77 235 ALA B N 1
ATOM 4611 C CA . ALA B 1 235 ? 34.119 24.662 22.276 1.00 60.75 235 ALA B CA 1
ATOM 4612 C C . ALA B 1 235 ? 34.043 24.929 23.780 1.00 56.61 235 ALA B C 1
ATOM 4613 O O . ALA B 1 235 ? 34.139 23.978 24.559 1.00 60.23 235 ALA B O 1
ATOM 4615 N N . VAL B 1 236 ? 33.841 26.178 24.176 1.00 55.99 236 VAL B N 1
ATOM 4616 C CA . VAL B 1 236 ? 33.765 26.547 25.619 1.00 61.03 236 VAL B CA 1
ATOM 4617 C C . VAL B 1 236 ? 32.494 25.957 26.237 1.00 61.52 236 VAL B C 1
ATOM 4618 O O . VAL B 1 236 ? 32.547 25.620 27.428 1.00 66.12 236 VAL B O 1
ATOM 4622 N N . THR B 1 237 ? 31.412 25.823 25.467 1.00 62.94 237 THR B N 1
ATOM 4623 C CA . THR B 1 237 ? 30.116 25.265 25.947 1.00 69.57 237 THR B CA 1
ATOM 4624 C C . THR B 1 237 ? 30.289 23.796 26.363 1.00 67.01 237 THR B C 1
ATOM 4625 O O . THR B 1 237 ? 29.889 23.461 27.495 1.00 71.18 237 THR B O 1
ATOM 4629 N N . LEU B 1 238 ? 30.857 22.952 25.499 1.00 64.05 238 LEU B N 1
ATOM 4630 C CA . LEU B 1 238 ? 31.127 21.522 25.822 1.00 71.07 238 LEU B CA 1
ATOM 4631 C C . LEU B 1 238 ? 31.851 21.450 27.177 1.00 74.30 238 LEU B C 1
ATOM 4632 O O . LEU B 1 238 ? 31.481 20.588 28.010 1.00 75.40 238 LEU B O 1
ATOM 4637 N N . LEU B 1 239 ? 32.804 22.347 27.391 1.00 70.43 239 LEU B N 1
ATOM 4638 C CA . LEU B 1 239 ? 33.543 22.365 28.668 1.00 67.78 239 LEU B CA 1
ATOM 4639 C C . LEU B 1 239 ? 32.540 22.590 29.790 1.00 64.99 239 LEU B C 1
ATOM 4640 O O . LEU B 1 239 ? 32.412 21.719 30.617 1.00 72.26 239 LEU B O 1
ATOM 4642 N N . ILE B 1 240 ? 31.818 23.703 29.758 1.00 59.57 240 ILE B N 1
ATOM 4643 C CA . ILE B 1 240 ? 30.855 24.051 30.839 1.00 58.19 240 ILE B CA 1
ATOM 4644 C C . ILE B 1 240 ? 29.771 22.989 30.987 1.00 61.34 240 ILE B C 1
ATOM 4645 O O . ILE B 1 240 ? 29.524 22.557 32.106 1.00 69.99 240 ILE B O 1
ATOM 4650 N N . ALA B 1 241 ? 29.124 22.616 29.894 1.00 59.81 241 ALA B N 1
ATOM 4651 C CA . ALA B 1 241 ? 27.998 21.667 29.988 1.00 68.72 241 ALA B CA 1
ATOM 4652 C C . ALA B 1 241 ? 28.465 20.257 30.335 1.00 73.18 241 ALA B C 1
ATOM 4653 O O . ALA B 1 241 ? 27.686 19.526 30.941 1.00 81.00 241 ALA B O 1
ATOM 4655 N N . GLY B 1 242 ? 29.696 19.894 29.999 1.00 71.05 242 GLY B N 1
ATOM 4656 C CA . GLY B 1 242 ? 30.087 18.495 30.221 1.00 70.55 242 GLY B CA 1
ATOM 4657 C C . GLY B 1 242 ? 31.115 18.276 31.302 1.00 69.55 242 GLY B C 1
ATOM 4658 O O . GLY B 1 242 ? 31.643 17.173 31.363 1.00 80.83 242 GLY B O 1
ATOM 4659 N N . TYR B 1 243 ? 31.383 19.259 32.145 1.00 60.40 243 TYR B N 1
ATOM 4660 C CA . TYR B 1 243 ? 32.392 18.997 33.195 1.00 60.11 243 TYR B CA 1
ATOM 4661 C C . TYR B 1 243 ? 31.679 18.839 34.530 1.00 59.02 243 TYR B C 1
ATOM 4662 O O . TYR B 1 243 ? 31.352 17.734 34.892 1.00 59.99 243 TYR B O 1
ATOM 4671 N N . GLU B 1 244 ? 31.410 19.939 35.213 1.00 63.05 244 GLU B N 1
ATOM 4672 C CA . GLU B 1 244 ? 30.748 19.850 36.547 1.00 68.51 244 GLU B CA 1
ATOM 4673 C C . GLU B 1 244 ? 29.649 18.772 36.520 1.00 66.93 244 GLU B C 1
ATOM 4674 O O . GLU B 1 244 ? 29.588 17.956 37.468 1.00 71.07 244 GLU B O 1
ATOM 4680 N N . THR B 1 245 ? 28.816 18.762 35.478 1.00 58.93 245 THR B N 1
ATOM 4681 C CA . THR B 1 245 ? 27.640 17.865 35.346 1.00 58.26 245 THR B CA 1
ATOM 4682 C C . THR B 1 245 ? 28.081 16.398 35.361 1.00 56.33 245 THR B C 1
ATOM 4683 O O . THR B 1 245 ? 27.562 15.638 36.195 1.00 60.57 245 THR B O 1
ATOM 4687 N N . THR B 1 246 ? 29.000 16.014 34.476 1.00 52.19 246 THR B N 1
ATOM 4688 C CA . THR B 1 246 ? 29.481 14.611 34.334 1.00 53.49 246 THR B CA 1
ATOM 4689 C C . THR B 1 246 ? 30.102 14.141 35.661 1.00 52.19 246 THR B C 1
ATOM 4690 O O . THR B 1 246 ? 29.695 13.086 36.177 1.00 53.46 246 THR B O 1
ATOM 4694 N N . ALA B 1 247 ? 31.067 14.891 36.189 1.00 48.45 247 ALA B N 1
ATOM 4695 C CA . ALA B 1 247 ? 31.671 14.668 37.518 1.00 45.31 247 ALA B CA 1
ATOM 4696 C C . ALA B 1 247 ? 30.577 14.307 38.535 1.00 47.50 247 ALA B C 1
ATOM 4697 O O . ALA B 1 247 ? 30.724 13.280 39.238 1.00 46.77 247 ALA B O 1
ATOM 4699 N N . ASN B 1 248 ? 29.504 15.097 38.609 1.00 44.68 248 ASN B N 1
ATOM 4700 C CA . ASN B 1 248 ? 28.451 14.882 39.630 1.00 43.23 248 ASN B CA 1
ATOM 4701 C C . ASN B 1 248 ? 27.691 13.592 39.312 1.00 42.34 248 ASN B C 1
ATOM 4702 O O . ASN B 1 248 ? 27.322 12.865 40.246 1.00 40.67 248 ASN B O 1
ATOM 4707 N N . ALA B 1 249 ? 27.475 13.275 38.044 1.00 44.30 249 ALA B N 1
ATOM 4708 C CA . ALA B 1 249 ? 26.822 11.997 37.686 1.00 47.66 249 ALA B CA 1
ATOM 4709 C C . ALA B 1 249 ? 27.649 10.887 38.336 1.00 47.73 249 ALA B C 1
ATOM 4710 O O . ALA B 1 249 ? 27.129 10.200 39.211 1.00 49.86 249 ALA B O 1
ATOM 4712 N N . ILE B 1 250 ? 28.926 10.801 37.970 1.00 50.12 250 ILE B N 1
ATOM 4713 C CA . ILE B 1 250 ? 29.899 9.800 38.495 1.00 49.33 250 ILE B CA 1
ATOM 4714 C C . ILE B 1 250 ? 29.845 9.804 40.023 1.00 45.71 250 ILE B C 1
ATOM 4715 O O . ILE B 1 250 ? 29.579 8.743 40.604 1.00 44.16 250 ILE B O 1
ATOM 4720 N N . GLY B 1 251 ? 30.108 10.954 40.639 1.00 45.45 251 GLY B N 1
ATOM 4721 C CA . GLY B 1 251 ? 30.151 11.088 42.106 1.00 49.18 251 GLY B CA 1
ATOM 4722 C C . GLY B 1 251 ? 28.857 10.593 42.729 1.00 49.63 251 GLY B C 1
ATOM 4723 O O . GLY B 1 251 ? 28.927 9.683 43.579 1.00 51.25 251 GLY B O 1
ATOM 4724 N N . ASN B 1 252 ? 27.726 11.143 42.276 1.00 48.83 252 ASN B N 1
ATOM 4725 C CA . ASN B 1 252 ? 26.369 10.916 42.845 1.00 51.01 252 ASN B CA 1
ATOM 4726 C C . ASN B 1 252 ? 25.905 9.482 42.565 1.00 48.07 252 ASN B C 1
ATOM 4727 O O . ASN B 1 252 ? 25.176 8.940 43.407 1.00 46.62 252 ASN B O 1
ATOM 4732 N N . SER B 1 253 ? 26.277 8.917 41.416 1.00 48.53 253 SER B N 1
ATOM 4733 C CA . SER B 1 253 ? 25.986 7.512 41.040 1.00 51.69 253 SER B CA 1
ATOM 4734 C C . SER B 1 253 ? 26.604 6.605 42.103 1.00 52.97 253 SER B C 1
ATOM 4735 O O . SER B 1 253 ? 25.845 5.934 42.841 1.00 51.86 253 SER B O 1
ATOM 4738 N N . VAL B 1 254 ? 27.935 6.630 42.194 1.00 54.15 254 VAL B N 1
ATOM 4739 C CA . VAL B 1 254 ? 28.721 5.854 43.194 1.00 53.10 254 VAL B CA 1
ATOM 4740 C C . VAL B 1 254 ? 28.011 5.987 44.544 1.00 50.86 254 VAL B C 1
ATOM 4741 O O . VAL B 1 254 ? 27.700 4.955 45.160 1.00 48.93 254 VAL B O 1
ATOM 4745 N N . TYR B 1 255 ? 27.753 7.217 44.977 1.00 47.61 255 TYR B N 1
ATOM 4746 C CA . TYR B 1 255 ? 27.102 7.481 46.278 1.00 50.50 255 TYR B CA 1
ATOM 4747 C C . TYR B 1 255 ? 25.845 6.617 46.385 1.00 52.82 255 TYR B C 1
ATOM 4748 O O . TYR B 1 255 ? 25.772 5.744 47.263 1.00 59.62 255 TYR B O 1
ATOM 4757 N N . THR B 1 256 ? 24.885 6.877 45.507 1.00 51.54 256 THR B N 1
ATOM 4758 C CA . THR B 1 256 ? 23.581 6.185 45.447 1.00 52.77 256 THR B CA 1
ATOM 4759 C C . THR B 1 256 ? 23.819 4.667 45.474 1.00 59.83 256 THR B C 1
ATOM 4760 O O . THR B 1 256 ? 23.295 4.009 46.397 1.00 66.41 256 THR B O 1
ATOM 4764 N N . LEU B 1 257 ? 24.615 4.150 44.528 1.00 61.85 257 LEU B N 1
ATOM 4765 C CA . LEU B 1 257 ? 24.991 2.708 44.354 1.00 60.60 257 LEU B CA 1
ATOM 4766 C C . LEU B 1 257 ? 25.487 2.065 45.669 1.00 59.11 257 LEU B C 1
ATOM 4767 O O . LEU B 1 257 ? 25.088 0.926 45.989 1.00 60.67 257 LEU B O 1
ATOM 4772 N N . LEU B 1 258 ? 26.329 2.791 46.388 1.00 55.63 258 LEU B N 1
ATOM 4773 C CA . LEU B 1 258 ? 26.923 2.321 47.655 1.00 54.62 258 LEU B CA 1
ATOM 4774 C C . LEU B 1 258 ? 25.869 2.322 48.755 1.00 58.59 258 LEU B C 1
ATOM 4775 O O . LEU B 1 258 ? 26.054 1.611 49.732 1.00 67.33 258 LEU B O 1
ATOM 4780 N N . THR B 1 259 ? 24.793 3.085 48.590 1.00 57.55 259 THR B N 1
ATOM 4781 C CA . THR B 1 259 ? 23.740 3.134 49.634 1.00 56.73 259 THR B CA 1
ATOM 4782 C C . THR B 1 259 ? 22.652 2.110 49.324 1.00 56.92 259 THR B C 1
ATOM 4783 O O . THR B 1 259 ? 21.681 2.044 50.069 1.00 59.12 259 THR B O 1
ATOM 4787 N N . HIS B 1 260 ? 22.817 1.378 48.228 1.00 61.16 260 HIS B N 1
ATOM 4788 C CA . HIS B 1 260 ? 21.919 0.287 47.786 1.00 63.40 260 HIS B CA 1
ATOM 4789 C C . HIS B 1 260 ? 22.821 -0.842 47.308 1.00 67.50 260 HIS B C 1
ATOM 4790 O O . HIS B 1 260 ? 22.845 -1.090 46.111 1.00 68.10 260 HIS B O 1
ATOM 4797 N N . PRO B 1 261 ? 23.540 -1.542 48.210 1.00 68.17 261 PRO B N 1
ATOM 4798 C CA . PRO B 1 261 ? 24.481 -2.607 47.854 1.00 62.86 261 PRO B CA 1
ATOM 4799 C C . PRO B 1 261 ? 23.909 -3.885 47.235 1.00 62.20 261 PRO B C 1
ATOM 4800 O O . PRO B 1 261 ? 24.662 -4.657 46.742 1.00 60.34 261 PRO B O 1
ATOM 4804 N N . GLU B 1 262 ? 22.591 -4.055 47.241 1.00 63.69 262 GLU B N 1
ATOM 4805 C CA . GLU B 1 262 ? 21.946 -5.219 46.596 1.00 62.95 262 GLU B CA 1
ATOM 4806 C C . GLU B 1 262 ? 22.088 -5.024 45.095 1.00 66.39 262 GLU B C 1
ATOM 4807 O O . GLU B 1 262 ? 22.211 -6.008 44.382 1.00 61.38 262 GLU B O 1
ATOM 4813 N N . LYS B 1 263 ? 21.993 -3.770 44.662 1.00 76.59 263 LYS B N 1
ATOM 4814 C CA . LYS B 1 263 ? 22.167 -3.373 43.252 1.00 74.87 263 LYS B CA 1
ATOM 4815 C C . LYS B 1 263 ? 23.661 -3.380 42.952 1.00 68.67 263 LYS B C 1
ATOM 4816 O O . LYS B 1 263 ? 24.027 -3.926 41.930 1.00 78.06 263 LYS B O 1
ATOM 4822 N N . LEU B 1 264 ? 24.494 -2.861 43.845 1.00 63.35 264 LEU B N 1
ATOM 4823 C CA . LEU B 1 264 ? 25.949 -2.916 43.563 1.00 65.47 264 LEU B CA 1
ATOM 4824 C C . LEU B 1 264 ? 26.384 -4.374 43.440 1.00 66.31 264 LEU B C 1
ATOM 4825 O O . LEU B 1 264 ? 27.404 -4.636 42.828 1.00 70.81 264 LEU B O 1
ATOM 4830 N N . ALA B 1 265 ? 25.636 -5.285 44.045 1.00 76.23 265 ALA B N 1
ATOM 4831 C CA . ALA B 1 265 ? 25.952 -6.730 43.955 1.00 75.55 265 ALA B CA 1
ATOM 4832 C C . ALA B 1 265 ? 25.595 -7.235 42.555 1.00 71.93 265 ALA B C 1
ATOM 4833 O O . ALA B 1 265 ? 26.353 -8.048 42.009 1.00 70.47 265 ALA B O 1
ATOM 4835 N N . GLU B 1 266 ? 24.478 -6.754 42.006 1.00 74.52 266 GLU B N 1
ATOM 4836 C CA . GLU B 1 266 ? 23.972 -7.156 40.669 1.00 77.19 266 GLU B CA 1
ATOM 4837 C C . GLU B 1 266 ? 24.970 -6.724 39.592 1.00 75.41 266 GLU B C 1
ATOM 4838 O O . GLU B 1 266 ? 24.962 -7.340 38.517 1.00 79.87 266 GLU B O 1
ATOM 4844 N N . LEU B 1 267 ? 25.787 -5.705 39.862 1.00 72.33 267 LEU B N 1
ATOM 4845 C CA . LEU B 1 267 ? 26.792 -5.197 38.891 1.00 76.82 267 LEU B CA 1
ATOM 4846 C C . LEU B 1 267 ? 28.101 -5.977 39.050 1.00 79.09 267 LEU B C 1
ATOM 4847 O O . LEU B 1 267 ? 28.761 -6.195 38.018 1.00 83.25 267 LEU B O 1
ATOM 4852 N N . ARG B 1 268 ? 28.447 -6.380 40.282 1.00 83.70 268 ARG B N 1
ATOM 4853 C CA . ARG B 1 268 ? 29.660 -7.179 40.616 1.00 84.08 268 ARG B CA 1
ATOM 4854 C C . ARG B 1 268 ? 29.525 -8.594 40.047 1.00 79.49 268 ARG B C 1
ATOM 4855 O O . ARG B 1 268 ? 30.489 -9.091 39.429 1.00 71.78 268 ARG B O 1
ATOM 4863 N N . LYS B 1 269 ? 28.347 -9.181 40.193 1.00 78.26 269 LYS B N 1
ATOM 4864 C CA . LYS B 1 269 ? 28.125 -10.543 39.667 1.00 77.55 269 LYS B CA 1
ATOM 4865 C C . LYS B 1 269 ? 28.028 -10.486 38.144 1.00 79.95 269 LYS B C 1
ATOM 4866 O O . LYS B 1 269 ? 28.608 -11.359 37.501 1.00 81.57 269 LYS B O 1
ATOM 4872 N N . ASP B 1 270 ? 27.355 -9.474 37.597 1.00 85.87 270 ASP B N 1
ATOM 4873 C CA . ASP B 1 270 ? 27.164 -9.391 36.116 1.00 91.46 270 ASP B CA 1
ATOM 4874 C C . ASP B 1 270 ? 27.304 -7.952 35.587 1.00 88.76 270 ASP B C 1
ATOM 4875 O O . ASP B 1 270 ? 26.405 -7.129 35.842 1.00 86.66 270 ASP B O 1
ATOM 4880 N N . LEU B 1 271 ? 28.346 -7.707 34.781 1.00 87.64 271 LEU B N 1
ATOM 4881 C CA . LEU B 1 271 ? 28.766 -6.369 34.277 1.00 80.17 271 LEU B CA 1
ATOM 4882 C C . LEU B 1 271 ? 28.087 -6.069 32.940 1.00 76.56 271 LEU B C 1
ATOM 4883 O O . LEU B 1 271 ? 28.255 -4.944 32.430 1.00 73.89 271 LEU B O 1
ATOM 4888 N N . SER B 1 272 ? 27.372 -7.037 32.374 1.00 76.88 272 SER B N 1
ATOM 4889 C CA . SER B 1 272 ? 26.582 -6.836 31.132 1.00 83.75 272 SER B CA 1
ATOM 4890 C C . SER B 1 272 ? 25.458 -5.811 31.380 1.00 86.26 272 SER B C 1
ATOM 4891 O O . SER B 1 272 ? 25.013 -5.186 30.396 1.00 94.40 272 SER B O 1
ATOM 4894 N N . LEU B 1 273 ? 25.034 -5.622 32.637 1.00 83.19 273 LEU B N 1
ATOM 4895 C CA . LEU B 1 273 ? 23.922 -4.706 33.029 1.00 78.95 273 LEU B CA 1
ATOM 4896 C C . LEU B 1 273 ? 24.340 -3.233 32.915 1.00 79.21 273 LEU B C 1
ATOM 4897 O O . LEU B 1 273 ? 23.478 -2.423 32.519 1.00 84.83 273 LEU B O 1
ATOM 4902 N N . ILE B 1 274 ? 25.597 -2.921 33.267 1.00 76.90 274 ILE B N 1
ATOM 4903 C CA . ILE B 1 274 ? 26.175 -1.551 33.460 1.00 73.96 274 ILE B CA 1
ATOM 4904 C C . ILE B 1 274 ? 25.597 -0.560 32.444 1.00 74.82 274 ILE B C 1
ATOM 4905 O O . ILE B 1 274 ? 25.128 0.505 32.844 1.00 70.88 274 ILE B O 1
ATOM 4910 N N . PRO B 1 275 ? 25.631 -0.832 31.115 1.00 75.97 275 PRO B N 1
ATOM 4911 C CA . PRO B 1 275 ? 24.887 -0.024 30.150 1.00 75.53 275 PRO B CA 1
ATOM 4912 C C . PRO B 1 275 ? 23.507 0.404 30.677 1.00 79.33 275 PRO B C 1
ATOM 4913 O O . PRO B 1 275 ? 23.314 1.594 30.905 1.00 95.17 275 PRO B O 1
ATOM 4917 N N . LYS B 1 276 ? 22.607 -0.560 30.896 1.00 73.03 276 LYS B N 1
ATOM 4918 C CA . LYS B 1 276 ? 21.221 -0.311 31.368 1.00 71.83 276 LYS B CA 1
ATOM 4919 C C . LYS B 1 276 ? 21.232 0.362 32.745 1.00 67.57 276 LYS B C 1
ATOM 4920 O O . LYS B 1 276 ? 20.338 1.201 32.985 1.00 67.81 276 LYS B O 1
ATOM 4926 N N . ALA B 1 277 ? 22.200 0.018 33.605 1.00 65.74 277 ALA B N 1
ATOM 4927 C CA . ALA B 1 277 ? 22.335 0.534 34.991 1.00 65.72 277 ALA B CA 1
ATOM 4928 C C . ALA B 1 277 ? 22.611 2.034 34.963 1.00 60.79 277 ALA B C 1
ATOM 4929 O O . ALA B 1 277 ? 21.936 2.780 35.692 1.00 63.60 277 ALA B O 1
ATOM 4931 N N . VAL B 1 278 ? 23.576 2.445 34.148 1.00 60.90 278 VAL B N 1
ATOM 4932 C CA . VAL B 1 278 ? 23.921 3.878 33.938 1.00 63.46 278 VAL B CA 1
ATOM 4933 C C . VAL B 1 278 ? 22.610 4.644 33.688 1.00 58.27 278 VAL B C 1
ATOM 4934 O O . VAL B 1 278 ? 22.342 5.605 34.431 1.00 56.68 278 VAL B O 1
ATOM 4938 N N . ASP B 1 279 ? 21.772 4.200 32.751 1.00 56.73 279 ASP B N 1
ATOM 4939 C CA . ASP B 1 279 ? 20.551 4.963 32.363 1.00 62.29 279 ASP B CA 1
ATOM 4940 C C . ASP B 1 279 ? 19.513 4.918 33.493 1.00 61.18 279 ASP B C 1
ATOM 4941 O O . ASP B 1 279 ? 18.802 5.911 33.683 1.00 65.74 279 ASP B O 1
ATOM 4946 N N . GLU B 1 280 ? 19.428 3.822 34.239 1.00 65.99 280 GLU B N 1
ATOM 4947 C CA . GLU B 1 280 ? 18.503 3.725 35.399 1.00 66.31 280 GLU B CA 1
ATOM 4948 C C . GLU B 1 280 ? 18.982 4.674 36.510 1.00 67.97 280 GLU B C 1
ATOM 4949 O O . GLU B 1 280 ? 18.140 5.242 37.240 1.00 62.97 280 GLU B O 1
ATOM 4955 N N . LEU B 1 281 ? 20.300 4.834 36.639 1.00 64.49 281 LEU B N 1
ATOM 4956 C CA . LEU B 1 281 ? 20.912 5.750 37.627 1.00 57.26 281 LEU B CA 1
ATOM 4957 C C . LEU B 1 281 ? 20.602 7.184 37.215 1.00 53.79 281 LEU B C 1
ATOM 4958 O O . LEU B 1 281 ? 20.236 7.969 38.099 1.00 56.07 281 LEU B O 1
ATOM 4963 N N . LEU B 1 282 ? 20.713 7.482 35.920 1.00 50.05 282 LEU B N 1
ATOM 4964 C CA . LEU B 1 282 ? 20.417 8.825 35.346 1.00 49.76 282 LEU B CA 1
ATOM 4965 C C . LEU B 1 282 ? 18.945 9.168 35.569 1.00 49.51 282 LEU B C 1
ATOM 4966 O O . LEU B 1 282 ? 18.665 10.356 35.779 1.00 48.55 282 LEU B O 1
ATOM 4971 N N . ARG B 1 283 ? 18.055 8.173 35.524 1.00 48.09 283 ARG B N 1
ATOM 4972 C CA . ARG B 1 283 ? 16.600 8.391 35.717 1.00 49.48 283 ARG B CA 1
ATOM 4973 C C . ARG B 1 283 ? 16.338 8.859 37.149 1.00 49.12 283 ARG B C 1
ATOM 4974 O O . ARG B 1 283 ? 15.571 9.819 37.339 1.00 47.17 283 ARG B O 1
ATOM 4982 N N . ILE B 1 284 ? 16.954 8.189 38.118 1.00 53.24 284 ILE B N 1
ATOM 4983 C CA . ILE B 1 284 ? 16.466 8.166 39.529 1.00 58.29 284 ILE B CA 1
ATOM 4984 C C . ILE B 1 284 ? 17.178 9.257 40.347 1.00 57.03 284 ILE B C 1
ATOM 4985 O O . ILE B 1 284 ? 16.660 9.614 41.410 1.00 58.15 284 ILE B O 1
ATOM 4990 N N . ILE B 1 285 ? 18.287 9.806 39.849 1.00 58.81 285 ILE B N 1
ATOM 4991 C CA . ILE B 1 285 ? 19.088 10.854 40.549 1.00 63.51 285 ILE B CA 1
ATOM 4992 C C . ILE B 1 285 ? 18.714 12.220 39.976 1.00 60.88 285 ILE B C 1
ATOM 4993 O O . ILE B 1 285 ? 18.770 12.419 38.766 1.00 62.74 285 ILE B O 1
ATOM 4998 N N . PRO B 1 286 ? 18.306 13.203 40.811 1.00 58.37 286 PRO B N 1
ATOM 4999 C CA . PRO B 1 286 ? 18.058 14.557 40.324 1.00 58.44 286 PRO B CA 1
ATOM 5000 C C . PRO B 1 286 ? 19.324 15.239 39.775 1.00 61.36 286 PRO B C 1
ATOM 5001 O O . PRO B 1 286 ? 20.366 15.178 40.409 1.00 64.00 286 PRO B O 1
ATOM 5005 N N . ILE B 1 287 ? 19.162 15.897 38.617 1.00 63.26 287 ILE B N 1
ATOM 5006 C CA . ILE B 1 287 ? 20.222 16.521 37.771 1.00 58.54 287 ILE B CA 1
ATOM 5007 C C . ILE B 1 287 ? 20.503 17.949 38.248 1.00 57.20 287 ILE B C 1
ATOM 5008 O O . ILE B 1 287 ? 21.638 18.395 38.053 1.00 64.58 287 ILE B O 1
ATOM 5013 N N . ALA B 1 288 ? 19.520 18.601 38.870 1.00 52.40 288 ALA B N 1
ATOM 5014 C CA . ALA B 1 288 ? 19.670 19.967 39.418 1.00 50.70 288 ALA B CA 1
ATOM 5015 C C . ALA B 1 288 ? 18.984 20.039 40.786 1.00 51.23 288 ALA B C 1
ATOM 5016 O O . ALA B 1 288 ? 18.192 19.156 41.083 1.00 46.60 288 ALA B O 1
ATOM 5018 N N . LYS B 1 289 ? 19.272 21.071 41.579 1.00 52.50 289 LYS B N 1
ATOM 5019 C CA . LYS B 1 289 ? 18.696 21.203 42.943 1.00 53.18 289 LYS B CA 1
ATOM 5020 C C . LYS B 1 289 ? 17.336 21.893 42.895 1.00 53.04 289 LYS B C 1
ATOM 5021 O O . LYS B 1 289 ? 16.529 21.684 43.784 1.00 53.73 289 LYS B O 1
ATOM 5027 N N . GLN B 1 290 ? 17.157 22.748 41.913 1.00 61.06 290 GLN B N 1
ATOM 5028 C CA . GLN B 1 290 ? 15.868 23.443 41.791 1.00 62.76 290 GLN B CA 1
ATOM 5029 C C . GLN B 1 290 ? 15.141 22.860 40.589 1.00 73.19 290 GLN B C 1
ATOM 5030 O O . GLN B 1 290 ? 15.510 21.784 40.122 1.00 80.85 290 GLN B O 1
ATOM 5036 N N . ALA B 1 291 ? 14.151 23.571 40.084 1.00 80.29 291 ALA B N 1
ATOM 5037 C CA . ALA B 1 291 ? 13.385 23.010 38.953 1.00 78.74 291 ALA B CA 1
ATOM 5038 C C . ALA B 1 291 ? 14.268 23.128 37.714 1.00 82.88 291 ALA B C 1
ATOM 5039 O O . ALA B 1 291 ? 15.204 22.334 37.564 1.00 94.70 291 ALA B O 1
ATOM 5041 N N . SER B 1 292 ? 14.001 24.105 36.862 1.00 75.79 292 SER B N 1
ATOM 5042 C CA . SER B 1 292 ? 14.871 24.232 35.675 1.00 73.88 292 SER B CA 1
ATOM 5043 C C . SER B 1 292 ? 14.795 25.656 35.167 1.00 72.12 292 SER B C 1
ATOM 5044 O O . SER B 1 292 ? 14.328 26.531 35.881 1.00 83.46 292 SER B O 1
ATOM 5047 N N . TRP B 1 293 ? 15.274 25.848 33.958 1.00 65.86 293 TRP B N 1
ATOM 5048 C CA . TRP B 1 293 ? 15.126 27.185 33.361 1.00 70.17 293 TRP B CA 1
ATOM 5049 C C . TRP B 1 293 ? 13.694 27.255 32.846 1.00 73.19 293 TRP B C 1
ATOM 5050 O O . TRP B 1 293 ? 13.153 26.212 32.462 1.00 76.23 293 TRP B O 1
ATOM 5061 N N . VAL B 1 294 ? 13.093 28.436 32.866 1.00 73.63 294 VAL B N 1
ATOM 5062 C CA . VAL B 1 294 ? 11.704 28.561 32.355 1.00 67.58 294 VAL B CA 1
ATOM 5063 C C . VAL B 1 294 ? 11.739 28.712 30.845 1.00 63.71 294 VAL B C 1
ATOM 5064 O O . VAL B 1 294 ? 12.589 29.430 30.341 1.00 54.99 294 VAL B O 1
ATOM 5068 N N . ARG B 1 295 ? 10.829 28.020 30.177 1.00 67.06 295 ARG B N 1
ATOM 5069 C CA . ARG B 1 295 ? 10.680 28.175 28.715 1.00 68.49 295 ARG B CA 1
ATOM 5070 C C . ARG B 1 295 ? 9.519 29.146 28.482 1.00 66.60 295 ARG B C 1
ATOM 5071 O O . ARG B 1 295 ? 8.697 29.315 29.383 1.00 54.15 295 ARG B O 1
ATOM 5079 N N . MET B 1 296 ? 9.492 29.796 27.319 1.00 71.33 296 MET B N 1
ATOM 5080 C CA . MET B 1 296 ? 8.440 30.804 27.038 1.00 65.77 296 MET B CA 1
ATOM 5081 C C . MET B 1 296 ? 7.385 30.260 26.079 1.00 64.14 296 MET B C 1
ATOM 5082 O O . MET B 1 296 ? 7.745 29.648 25.074 1.00 55.37 296 MET B O 1
ATOM 5087 N N . ALA B 1 297 ? 6.121 30.491 26.425 1.00 62.40 297 ALA B N 1
ATOM 5088 C CA . ALA B 1 297 ? 4.972 30.067 25.604 1.00 62.91 297 ALA B CA 1
ATOM 5089 C C . ALA B 1 297 ? 4.669 31.149 24.575 1.00 64.77 297 ALA B C 1
ATOM 5090 O O . ALA B 1 297 ? 4.287 32.252 24.964 1.00 62.79 297 ALA B O 1
ATOM 5092 N N . VAL B 1 298 ? 4.886 30.816 23.308 1.00 70.87 298 VAL B N 1
ATOM 5093 C CA . VAL B 1 298 ? 4.598 31.706 22.153 1.00 74.73 298 VAL B CA 1
ATOM 5094 C C . VAL B 1 298 ? 3.348 31.116 21.505 1.00 73.66 298 VAL B C 1
ATOM 5095 O O . VAL B 1 298 ? 3.483 30.126 20.820 1.00 85.42 298 VAL B O 1
ATOM 5099 N N . GLU B 1 299 ? 2.169 31.580 21.893 1.00 69.12 299 GLU B N 1
ATOM 5100 C CA . GLU B 1 299 ? 0.966 30.949 21.313 1.00 70.38 299 GLU B CA 1
ATOM 5101 C C . GLU B 1 299 ? 0.377 29.985 22.339 1.00 72.06 299 GLU B C 1
ATOM 5102 O O . GLU B 1 299 ? 1.088 29.088 22.749 1.00 72.79 299 GLU B O 1
ATOM 5108 N N . ASP B 1 300 ? -0.877 30.192 22.735 1.00 71.17 300 ASP B N 1
ATOM 5109 C CA . ASP B 1 300 ? -1.552 29.301 23.725 1.00 72.77 300 ASP B CA 1
ATOM 5110 C C . ASP B 1 300 ? -1.330 27.800 23.555 1.00 68.76 300 ASP B C 1
ATOM 5111 O O . ASP B 1 300 ? -1.642 27.263 22.506 1.00 74.51 300 ASP B O 1
ATOM 5116 N N . VAL B 1 301 ? -0.933 27.155 24.648 1.00 68.09 301 VAL B N 1
ATOM 5117 C CA . VAL B 1 301 ? -0.692 25.688 24.706 1.00 68.98 301 VAL B CA 1
ATOM 5118 C C . VAL B 1 301 ? -1.486 25.144 25.887 1.00 70.32 301 VAL B C 1
ATOM 5119 O O . VAL B 1 301 ? -1.704 25.888 26.831 1.00 79.07 301 VAL B O 1
ATOM 5123 N N . GLU B 1 302 ? -1.896 23.885 25.827 1.00 70.09 302 GLU B N 1
ATOM 5124 C CA . GLU B 1 302 ? -2.644 23.301 26.958 1.00 70.85 302 GLU B CA 1
ATOM 5125 C C . GLU B 1 302 ? -1.739 22.298 27.654 1.00 72.83 302 GLU B C 1
ATOM 5126 O O . GLU B 1 302 ? -1.370 21.315 27.022 1.00 71.10 302 GLU B O 1
ATOM 5132 N N . LEU B 1 303 ? -1.390 22.569 28.902 1.00 68.03 303 LEU B N 1
ATOM 5133 C CA . LEU B 1 303 ? -0.601 21.601 29.703 1.00 65.75 303 LEU B CA 1
ATOM 5134 C C . LEU B 1 303 ? -1.430 21.142 30.904 1.00 66.47 303 LEU B C 1
ATOM 5135 O O . LEU B 1 303 ? -1.679 21.972 31.799 1.00 58.66 303 LEU B O 1
ATOM 5140 N N . SER B 1 304 ? -1.847 19.866 30.885 1.00 75.01 304 SER B N 1
ATOM 5141 C CA . SER B 1 304 ? -2.596 19.154 31.959 1.00 73.42 304 SER B CA 1
ATOM 5142 C C . SER B 1 304 ? -3.872 19.936 32.330 1.00 75.79 304 SER B C 1
ATOM 5143 O O . SER B 1 304 ? -4.004 20.348 33.497 1.00 75.94 304 SER B O 1
ATOM 5146 N N . GLY B 1 305 ? -4.757 20.157 31.347 1.00 74.31 305 GLY B N 1
ATOM 5147 C CA . GLY B 1 305 ? -6.115 20.714 31.533 1.00 78.79 305 GLY B CA 1
ATOM 5148 C C . GLY B 1 305 ? -6.140 22.233 31.659 1.00 80.30 305 GLY B C 1
ATOM 5149 O O . GLY B 1 305 ? -7.259 22.799 31.819 1.00 92.59 305 GLY B O 1
ATOM 5150 N N . THR B 1 306 ? -4.971 22.879 31.579 1.00 73.92 306 THR B N 1
ATOM 5151 C CA . THR B 1 306 ? -4.778 24.331 31.850 1.00 72.45 306 THR B CA 1
ATOM 5152 C C . THR B 1 306 ? -4.237 25.015 30.593 1.00 73.07 306 THR B C 1
ATOM 5153 O O . THR B 1 306 ? -3.303 24.467 29.973 1.00 71.19 306 THR B O 1
ATOM 5157 N N . ILE B 1 307 ? -4.793 26.178 30.250 1.00 75.15 307 ILE B N 1
ATOM 5158 C CA . ILE B 1 307 ? -4.472 26.904 28.987 1.00 75.73 307 ILE B CA 1
ATOM 5159 C C . ILE B 1 307 ? -3.329 27.872 29.283 1.00 77.17 307 ILE B C 1
ATOM 5160 O O . ILE B 1 307 ? -3.621 28.992 29.716 1.00 87.80 307 ILE B O 1
ATOM 5165 N N . VAL B 1 308 ? -2.083 27.421 29.110 1.00 77.58 308 VAL B N 1
ATOM 5166 C CA . VAL B 1 308 ? -0.853 28.262 29.200 1.00 70.44 308 VAL B CA 1
ATOM 5167 C C . VAL B 1 308 ? -0.966 29.292 28.081 1.00 69.04 308 VAL B C 1
ATOM 5168 O O . VAL B 1 308 ? -0.665 28.934 26.936 1.00 78.52 308 VAL B O 1
ATOM 5172 N N . LYS B 1 309 ? -1.426 30.495 28.405 1.00 69.52 309 LYS B N 1
ATOM 5173 C CA . LYS B 1 309 ? -1.601 31.543 27.376 1.00 72.92 309 LYS B CA 1
ATOM 5174 C C . LYS B 1 309 ? -0.230 31.954 26.858 1.00 66.78 309 LYS B C 1
ATOM 5175 O O . LYS B 1 309 ? 0.735 31.761 27.570 1.00 66.59 309 LYS B O 1
ATOM 5181 N N . ALA B 1 310 ? -0.192 32.521 25.658 1.00 68.11 310 ALA B N 1
ATOM 5182 C CA . ALA B 1 310 ? 1.083 32.970 25.068 1.00 76.22 310 ALA B CA 1
ATOM 5183 C C . ALA B 1 310 ? 1.665 34.045 25.977 1.00 78.69 310 ALA B C 1
ATOM 5184 O O . ALA B 1 310 ? 0.892 34.788 26.585 1.00 87.25 310 ALA B O 1
ATOM 5186 N N . GLY B 1 311 ? 2.985 34.107 26.054 1.00 70.86 311 GLY B N 1
ATOM 5187 C CA . GLY B 1 311 ? 3.660 35.091 26.914 1.00 73.41 311 GLY B CA 1
ATOM 5188 C C . GLY B 1 311 ? 3.969 34.523 28.289 1.00 75.78 311 GLY B C 1
ATOM 5189 O O . GLY B 1 311 ? 5.009 34.936 28.851 1.00 83.39 311 GLY B O 1
ATOM 5190 N N . GLU B 1 312 ? 3.125 33.620 28.817 1.00 65.55 312 GLU B N 1
ATOM 5191 C CA . GLU B 1 312 ? 3.301 33.006 30.165 1.00 63.88 312 GLU B CA 1
ATOM 5192 C C . GLU B 1 312 ? 4.570 32.142 30.179 1.00 61.80 312 GLU B C 1
ATOM 5193 O O . GLU B 1 312 ? 5.039 31.760 29.088 1.00 61.46 312 GLU B O 1
ATOM 5199 N N . ALA B 1 313 ? 5.103 31.855 31.373 1.00 55.44 313 ALA B N 1
ATOM 5200 C CA . ALA B 1 313 ? 6.366 31.114 31.586 1.00 50.70 313 ALA B CA 1
ATOM 5201 C C . ALA B 1 313 ? 6.063 29.724 32.156 1.00 51.23 313 ALA B C 1
ATOM 5202 O O . ALA B 1 313 ? 5.035 29.583 32.874 1.00 52.17 313 ALA B O 1
ATOM 5204 N N . VAL B 1 314 ? 6.935 28.750 31.851 1.00 48.89 314 VAL B N 1
ATOM 5205 C CA . VAL B 1 314 ? 6.829 27.329 32.294 1.00 47.10 314 VAL B CA 1
ATOM 5206 C C . VAL B 1 314 ? 8.220 26.766 32.610 1.00 48.02 314 VAL B C 1
ATOM 5207 O O . VAL B 1 314 ? 9.081 26.722 31.700 1.00 44.29 314 VAL B O 1
ATOM 5211 N N . ALA B 1 315 ? 8.405 26.299 33.846 1.00 50.26 315 ALA B N 1
ATOM 5212 C CA . ALA B 1 315 ? 9.589 25.532 34.292 1.00 54.40 315 ALA B CA 1
ATOM 5213 C C . ALA B 1 315 ? 9.216 24.053 34.470 1.00 56.97 315 ALA B C 1
ATOM 5214 O O . ALA B 1 315 ? 8.022 23.741 34.719 1.00 54.19 315 ALA B O 1
ATOM 5216 N N . ILE B 1 316 ? 10.215 23.172 34.366 1.00 56.65 316 ILE B N 1
ATOM 5217 C CA . ILE B 1 316 ? 10.011 21.698 34.305 1.00 54.28 316 ILE B CA 1
ATOM 5218 C C . ILE B 1 316 ? 10.901 20.981 35.319 1.00 54.75 316 ILE B C 1
ATOM 5219 O O . ILE B 1 316 ? 12.012 21.454 35.608 1.00 49.39 316 ILE B O 1
ATOM 5224 N N . GLN B 1 317 ? 10.374 19.876 35.843 1.00 54.66 317 GLN B N 1
ATOM 5225 C CA . GLN B 1 317 ? 11.053 18.969 36.786 1.00 50.59 317 GLN B CA 1
ATOM 5226 C C . GLN B 1 317 ? 11.237 17.638 36.063 1.00 50.29 317 GLN B C 1
ATOM 5227 O O . GLN B 1 317 ? 10.228 16.923 35.889 1.00 56.65 317 GLN B O 1
ATOM 5233 N N . THR B 1 318 ? 12.460 17.358 35.608 1.00 45.49 318 THR B N 1
ATOM 5234 C CA . THR B 1 318 ? 12.849 16.080 34.966 1.00 45.45 318 THR B CA 1
ATOM 5235 C C . THR B 1 318 ? 12.557 14.917 35.924 1.00 48.26 318 THR B C 1
ATOM 5236 O O . THR B 1 318 ? 12.219 13.821 35.440 1.00 48.49 318 THR B O 1
ATOM 5240 N N . HIS B 1 319 ? 12.711 15.120 37.234 1.00 50.71 319 HIS B N 1
ATOM 5241 C CA . HIS B 1 319 ? 12.641 14.020 38.231 1.00 52.37 319 HIS B CA 1
ATOM 5242 C C . HIS B 1 319 ? 11.252 13.382 38.213 1.00 56.68 319 HIS B C 1
ATOM 5243 O O . HIS B 1 319 ? 11.178 12.125 38.171 1.00 57.93 319 HIS B O 1
ATOM 5250 N N . SER B 1 320 ? 10.203 14.211 38.259 1.00 58.58 320 SER B N 1
ATOM 5251 C CA . SER B 1 320 ? 8.791 13.770 38.405 1.00 61.43 320 SER B CA 1
ATOM 5252 C C . SER B 1 320 ? 8.366 13.048 37.124 1.00 59.17 320 SER B C 1
ATOM 5253 O O . SER B 1 320 ? 7.664 12.027 37.225 1.00 62.69 320 SER B O 1
ATOM 5256 N N . ALA B 1 321 ? 8.814 13.534 35.965 1.00 55.63 321 ALA B N 1
ATOM 5257 C CA . ALA B 1 321 ? 8.666 12.833 34.669 1.00 53.70 321 ALA B CA 1
ATOM 5258 C C . ALA B 1 321 ? 9.336 11.463 34.764 1.00 47.20 321 ALA B C 1
ATOM 5259 O O . ALA B 1 321 ? 8.719 10.475 34.358 1.00 49.22 321 ALA B O 1
ATOM 5261 N N . ASN B 1 322 ? 10.541 11.422 35.330 1.00 46.01 322 ASN B N 1
ATOM 5262 C CA . ASN B 1 322 ? 11.382 10.203 35.452 1.00 48.57 322 ASN B CA 1
ATOM 5263 C C . ASN B 1 322 ? 10.817 9.233 36.496 1.00 47.79 322 ASN B C 1
ATOM 5264 O O . ASN B 1 322 ? 11.414 8.154 36.641 1.00 50.12 322 ASN B O 1
ATOM 5269 N N . THR B 1 323 ? 9.724 9.585 37.181 1.00 47.66 323 THR B N 1
ATOM 5270 C CA . THR B 1 323 ? 9.048 8.717 38.188 1.00 47.93 323 THR B CA 1
ATOM 5271 C C . THR B 1 323 ? 7.515 8.721 37.992 1.00 49.77 323 THR B C 1
ATOM 5272 O O . THR B 1 323 ? 6.804 8.300 38.927 1.00 50.56 323 THR B O 1
ATOM 5276 N N . ASP B 1 324 ? 7.018 9.164 36.829 1.00 53.10 324 ASP B N 1
ATOM 5277 C CA . ASP B 1 324 ? 5.571 9.180 36.468 1.00 55.50 324 ASP B CA 1
ATOM 5278 C C . ASP B 1 324 ? 5.105 7.728 36.336 1.00 60.94 324 ASP B C 1
ATOM 5279 O O . ASP B 1 324 ? 5.648 6.970 35.525 1.00 59.16 324 ASP B O 1
ATOM 5284 N N . PRO B 1 325 ? 4.112 7.270 37.141 1.00 60.28 325 PRO B N 1
ATOM 5285 C CA . PRO B 1 325 ? 3.601 5.905 37.025 1.00 56.76 325 PRO B CA 1
ATOM 5286 C C . PRO B 1 325 ? 2.717 5.710 35.783 1.00 55.99 325 PRO B C 1
ATOM 5287 O O . PRO B 1 325 ? 2.476 4.577 35.404 1.00 54.72 325 PRO B O 1
ATOM 5291 N N . LYS B 1 326 ? 2.380 6.805 35.119 1.00 52.20 326 LYS B N 1
ATOM 5292 C CA . LYS B 1 326 ? 1.588 6.706 33.879 1.00 54.86 326 LYS B CA 1
ATOM 5293 C C . LYS B 1 326 ? 2.536 6.337 32.743 1.00 55.14 326 LYS B C 1
ATOM 5294 O O . LYS B 1 326 ? 2.069 6.035 31.661 1.00 53.75 326 LYS B O 1
ATOM 5300 N N . VAL B 1 327 ? 3.835 6.377 33.009 1.00 60.06 327 VAL B N 1
ATOM 5301 C CA . VAL B 1 327 ? 4.876 6.052 31.981 1.00 59.72 327 VAL B CA 1
ATOM 5302 C C . VAL B 1 327 ? 5.743 4.897 32.485 1.00 56.87 327 VAL B C 1
ATOM 5303 O O . VAL B 1 327 ? 6.107 4.047 31.662 1.00 56.40 327 VAL B O 1
ATOM 5307 N N . TYR B 1 328 ? 6.088 4.880 33.771 1.00 58.21 328 TYR B N 1
ATOM 5308 C CA . TYR B 1 328 ? 6.994 3.866 34.364 1.00 58.67 328 TYR B CA 1
ATOM 5309 C C . TYR B 1 328 ? 6.212 2.931 35.289 1.00 56.81 328 TYR B C 1
ATOM 5310 O O . TYR B 1 328 ? 5.461 3.416 36.141 1.00 57.61 328 TYR B O 1
ATOM 5319 N N . ASP B 1 329 ? 6.419 1.625 35.141 1.00 61.26 329 ASP B N 1
ATOM 5320 C CA . ASP B 1 329 ? 6.018 0.611 36.152 1.00 65.39 329 ASP B CA 1
ATOM 5321 C C . ASP B 1 329 ? 7.082 0.631 37.269 1.00 60.02 329 ASP B C 1
ATOM 5322 O O . ASP B 1 329 ? 8.270 0.791 36.951 1.00 52.67 329 ASP B O 1
ATOM 5327 N N . HIS B 1 330 ? 6.646 0.527 38.529 1.00 58.76 330 HIS B N 1
ATOM 5328 C CA . HIS B 1 330 ? 7.457 0.571 39.776 1.00 58.67 330 HIS B CA 1
ATOM 5329 C C . HIS B 1 330 ? 8.537 1.639 39.668 1.00 61.40 330 HIS B C 1
ATOM 5330 O O . HIS B 1 330 ? 9.724 1.327 39.647 1.00 59.68 330 HIS B O 1
ATOM 5337 N N . PRO B 1 331 ? 8.157 2.935 39.655 1.00 66.67 331 PRO B N 1
ATOM 5338 C CA . PRO B 1 331 ? 9.090 4.014 39.331 1.00 66.42 331 PRO B CA 1
ATOM 5339 C C . PRO B 1 331 ? 10.120 4.291 40.438 1.00 69.15 331 PRO B C 1
ATOM 5340 O O . PRO B 1 331 ? 11.241 4.694 40.137 1.00 59.39 331 PRO B O 1
ATOM 5344 N N . GLU B 1 332 ? 9.716 4.061 41.691 1.00 76.91 332 GLU B N 1
ATOM 5345 C CA . GLU B 1 332 ? 10.466 4.488 42.899 1.00 74.25 332 GLU B CA 1
ATOM 5346 C C . GLU B 1 332 ? 11.453 3.395 43.335 1.00 67.43 332 GLU B C 1
ATOM 5347 O O . GLU B 1 332 ? 12.090 3.588 44.387 1.00 64.74 332 GLU B O 1
ATOM 5353 N N . GLU B 1 333 ? 11.614 2.317 42.557 1.00 66.13 333 GLU B N 1
ATOM 5354 C CA . GLU B 1 333 ? 12.673 1.297 42.789 1.00 67.65 333 GLU B CA 1
ATOM 5355 C C . GLU B 1 333 ? 13.638 1.284 41.601 1.00 62.60 333 GLU B C 1
ATOM 5356 O O . GLU B 1 333 ? 13.211 1.566 40.477 1.00 59.44 333 GLU B O 1
ATOM 5362 N N . ILE B 1 334 ? 14.907 0.985 41.870 1.00 63.51 334 ILE B N 1
ATOM 5363 C CA . ILE B 1 334 ? 15.980 0.820 40.847 1.00 65.97 334 ILE B CA 1
ATOM 5364 C C . ILE B 1 334 ? 15.819 -0.561 40.215 1.00 67.01 334 ILE B C 1
ATOM 5365 O O . ILE B 1 334 ? 15.623 -1.522 40.965 1.00 79.10 334 ILE B O 1
ATOM 5370 N N . ASP B 1 335 ? 15.948 -0.659 38.895 1.00 63.48 335 ASP B N 1
ATOM 5371 C CA . ASP B 1 335 ? 15.792 -1.930 38.145 1.00 63.42 335 ASP B CA 1
ATOM 5372 C C . ASP B 1 335 ? 16.731 -1.911 36.929 1.00 61.34 335 ASP B C 1
ATOM 5373 O O . ASP B 1 335 ? 16.403 -1.235 35.926 1.00 65.10 335 ASP B O 1
ATOM 5378 N N . PHE B 1 336 ? 17.845 -2.642 36.986 1.00 54.13 336 PHE B N 1
ATOM 5379 C CA . PHE B 1 336 ? 18.813 -2.726 35.863 1.00 56.66 336 PHE B CA 1
ATOM 5380 C C . PHE B 1 336 ? 18.268 -3.599 34.717 1.00 60.63 336 PHE B C 1
ATOM 5381 O O . PHE B 1 336 ? 19.079 -3.989 33.850 1.00 59.78 336 PHE B O 1
ATOM 5389 N N . HIS B 1 337 ? 16.960 -3.882 34.685 1.00 59.96 337 HIS B N 1
ATOM 5390 C CA . HIS B 1 337 ? 16.320 -4.779 33.685 1.00 64.06 337 HIS B CA 1
ATOM 5391 C C . HIS B 1 337 ? 15.156 -4.082 32.980 1.00 66.75 337 HIS B C 1
ATOM 5392 O O . HIS B 1 337 ? 14.358 -4.798 32.354 1.00 64.66 337 HIS B O 1
ATOM 5399 N N . ARG B 1 338 ? 15.065 -2.750 33.066 1.00 73.56 338 ARG B N 1
ATOM 5400 C CA . ARG B 1 338 ? 13.923 -1.974 32.504 1.00 70.16 338 ARG B CA 1
ATOM 5401 C C . ARG B 1 338 ? 13.947 -2.111 30.981 1.00 69.32 338 ARG B C 1
ATOM 5402 O O . ARG B 1 338 ? 14.896 -1.610 30.358 1.00 66.38 338 ARG B O 1
ATOM 5410 N N . THR B 1 339 ? 12.945 -2.793 30.424 1.00 77.18 339 THR B N 1
ATOM 5411 C CA . THR B 1 339 ? 12.826 -3.118 28.974 1.00 83.67 339 THR B CA 1
ATOM 5412 C C . THR B 1 339 ? 13.129 -1.877 28.114 1.00 82.70 339 THR B C 1
ATOM 5413 O O . THR B 1 339 ? 13.881 -2.011 27.122 1.00 86.50 339 THR B O 1
ATOM 5417 N N . SER B 1 340 ? 12.576 -0.715 28.471 1.00 69.94 340 SER B N 1
ATOM 5418 C CA . SER B 1 340 ? 12.701 0.529 27.674 1.00 73.52 340 SER B CA 1
ATOM 5419 C C . SER B 1 340 ? 12.398 1.726 28.575 1.00 76.41 340 SER B C 1
ATOM 5420 O O . SER B 1 340 ? 11.205 1.967 28.842 1.00 85.58 340 SER B O 1
ATOM 5423 N N . ASN B 1 341 ? 13.432 2.453 29.013 1.00 69.54 341 ASN B N 1
ATOM 5424 C CA . ASN B 1 341 ? 13.296 3.523 30.035 1.00 63.32 341 ASN B CA 1
ATOM 5425 C C . ASN B 1 341 ? 13.518 4.880 29.361 1.00 61.05 341 ASN B C 1
ATOM 5426 O O . ASN B 1 341 ? 14.644 5.294 29.122 1.00 62.27 341 ASN B O 1
ATOM 5431 N N . PRO B 1 342 ? 12.440 5.612 28.995 1.00 57.43 342 PRO B N 1
ATOM 5432 C CA . PRO B 1 342 ? 12.565 6.930 28.359 1.00 55.04 342 PRO B CA 1
ATOM 5433 C C . PRO B 1 342 ? 12.662 8.120 29.338 1.00 56.70 342 PRO B C 1
ATOM 5434 O O . PRO B 1 342 ? 11.676 8.796 29.598 1.00 55.42 342 PRO B O 1
ATOM 5438 N N . HIS B 1 343 ? 13.845 8.372 29.887 1.00 53.04 343 HIS B N 1
ATOM 5439 C CA . HIS B 1 343 ? 14.034 9.402 30.942 1.00 51.00 343 HIS B CA 1
ATOM 5440 C C . HIS B 1 343 ? 14.260 10.760 30.292 1.00 52.34 343 HIS B C 1
ATOM 5441 O O . HIS B 1 343 ? 14.452 10.789 29.092 1.00 62.11 343 HIS B O 1
ATOM 5448 N N . MET B 1 344 ? 14.254 11.825 31.087 1.00 54.86 344 MET B N 1
ATOM 5449 C CA . MET B 1 344 ? 14.427 13.239 30.656 1.00 51.89 344 MET B CA 1
ATOM 5450 C C . MET B 1 344 ? 15.704 13.837 31.270 1.00 48.26 344 MET B C 1
ATOM 5451 O O . MET B 1 344 ? 15.964 15.010 31.063 1.00 41.85 344 MET B O 1
ATOM 5456 N N . SER B 1 345 ? 16.462 13.056 32.031 1.00 52.93 345 SER B N 1
ATOM 5457 C CA . SER B 1 345 ? 17.721 13.472 32.703 1.00 57.71 345 SER B CA 1
ATOM 5458 C C . SER B 1 345 ? 18.757 13.949 31.677 1.00 52.80 345 SER B C 1
ATOM 5459 O O . SER B 1 345 ? 19.656 14.683 32.069 1.00 52.54 345 SER B O 1
ATOM 5462 N N . LEU B 1 346 ? 18.626 13.556 30.412 1.00 52.85 346 LEU B N 1
ATOM 5463 C CA . LEU B 1 346 ? 19.568 13.923 29.321 1.00 55.46 346 LEU B CA 1
ATOM 5464 C C . LEU B 1 346 ? 18.824 14.706 28.224 1.00 54.64 346 LEU B C 1
ATOM 5465 O O . LEU B 1 346 ? 19.270 14.682 27.049 1.00 55.15 346 LEU B O 1
ATOM 5470 N N . GLY B 1 347 ? 17.746 15.401 28.593 1.00 54.64 347 GLY B N 1
ATOM 5471 C CA . GLY B 1 347 ? 16.941 16.228 27.670 1.00 57.27 347 GLY B CA 1
ATOM 5472 C C . GLY B 1 347 ? 16.034 15.391 26.781 1.00 57.35 347 GLY B C 1
ATOM 5473 O O . GLY B 1 347 ? 15.886 14.190 27.038 1.00 53.50 347 GLY B O 1
ATOM 5474 N N . HIS B 1 348 ? 15.453 16.005 25.751 1.00 64.52 348 HIS B N 1
ATOM 5475 C CA . HIS B 1 348 ? 14.449 15.375 24.855 1.00 66.73 348 HIS B CA 1
ATOM 5476 C C . HIS B 1 348 ? 14.344 16.147 23.532 1.00 70.07 348 HIS B C 1
ATOM 5477 O O . HIS B 1 348 ? 14.454 17.400 23.545 1.00 75.38 348 HIS B O 1
ATOM 5484 N N . GLY B 1 349 ? 14.159 15.416 22.431 1.00 72.45 349 GLY B N 1
ATOM 5485 C CA . GLY B 1 349 ? 13.915 15.965 21.082 1.00 76.53 349 GLY B CA 1
ATOM 5486 C C . GLY B 1 349 ? 15.050 16.848 20.593 1.00 75.86 349 GLY B C 1
ATOM 5487 O O . GLY B 1 349 ? 16.214 16.420 20.702 1.00 75.35 349 GLY B O 1
ATOM 5488 N N . ALA B 1 350 ? 14.710 18.042 20.092 1.00 77.94 350 ALA B N 1
ATOM 5489 C CA . ALA B 1 350 ? 15.609 19.000 19.403 1.00 75.34 350 ALA B CA 1
ATOM 5490 C C . ALA B 1 350 ? 16.912 19.208 20.194 1.00 76.54 350 ALA B C 1
ATOM 5491 O O . ALA B 1 350 ? 18.002 19.075 19.585 1.00 70.88 350 ALA B O 1
ATOM 5493 N N . HIS B 1 351 ? 16.814 19.512 21.495 1.00 76.36 351 HIS B N 1
ATOM 5494 C CA . HIS B 1 351 ? 17.953 19.968 22.343 1.00 75.39 351 HIS B CA 1
ATOM 5495 C C . HIS B 1 351 ? 18.501 18.840 23.237 1.00 68.03 351 HIS B C 1
ATOM 5496 O O . HIS B 1 351 ? 19.255 19.176 24.175 1.00 64.24 351 HIS B O 1
ATOM 5503 N N . HIS B 1 352 ? 18.186 17.566 22.953 1.00 59.62 352 HIS B N 1
ATOM 5504 C CA . HIS B 1 352 ? 18.664 16.399 23.742 1.00 56.87 352 HIS B CA 1
ATOM 5505 C C . HIS B 1 352 ? 20.185 16.519 23.908 1.00 54.69 352 HIS B C 1
ATOM 5506 O O . HIS B 1 352 ? 20.833 17.104 23.029 1.00 50.56 352 HIS B O 1
ATOM 5513 N N . CYS B 1 353 ? 20.740 16.030 25.017 1.00 51.76 353 CYS B N 1
ATOM 5514 C CA . CYS B 1 353 ? 22.178 16.180 25.342 1.00 50.13 353 CYS B CA 1
ATOM 5515 C C . CYS B 1 353 ? 23.047 15.651 24.192 1.00 52.09 353 CYS B C 1
ATOM 5516 O O . CYS B 1 353 ? 22.917 14.467 23.837 1.00 52.39 353 CYS B O 1
ATOM 5519 N N . MET B 1 354 ? 23.946 16.479 23.662 1.00 51.21 354 MET B N 1
ATOM 5520 C CA . MET B 1 354 ? 24.842 16.082 22.543 1.00 50.94 354 MET B CA 1
ATOM 5521 C C . MET B 1 354 ? 25.972 15.187 23.045 1.00 50.57 354 MET B C 1
ATOM 5522 O O . MET B 1 354 ? 26.667 14.612 22.205 1.00 59.16 354 MET B O 1
ATOM 5527 N N . GLY B 1 355 ? 26.189 15.123 24.354 1.00 51.10 355 GLY B N 1
ATOM 5528 C CA . GLY B 1 355 ? 27.255 14.299 24.947 1.00 50.80 355 GLY B CA 1
ATOM 5529 C C . GLY B 1 355 ? 26.752 12.932 25.355 1.00 50.77 355 GLY B C 1
ATOM 5530 O O . GLY B 1 355 ? 27.598 12.107 25.731 1.00 53.43 355 GLY B O 1
ATOM 5531 N N . ALA B 1 356 ? 25.431 12.707 25.301 1.00 51.36 356 ALA B N 1
ATOM 5532 C CA . ALA B 1 356 ? 24.752 11.454 25.715 1.00 52.90 356 ALA B CA 1
ATOM 5533 C C . ALA B 1 356 ? 25.692 10.258 25.559 1.00 56.00 356 ALA B C 1
ATOM 5534 O O . ALA B 1 356 ? 25.830 9.522 26.546 1.00 64.67 356 ALA B O 1
ATOM 5536 N N . GLN B 1 357 ? 26.307 10.075 24.387 1.00 55.41 357 GLN B N 1
ATOM 5537 C CA . GLN B 1 357 ? 27.262 8.964 24.142 1.00 60.64 357 GLN B CA 1
ATOM 5538 C C . GLN B 1 357 ? 28.535 9.197 24.970 1.00 61.33 357 GLN B C 1
ATOM 5539 O O . GLN B 1 357 ? 28.960 8.270 25.652 1.00 66.66 357 GLN B O 1
ATOM 5545 N N . LEU B 1 358 ? 29.133 10.387 24.915 1.00 62.38 358 LEU B N 1
ATOM 5546 C CA . LEU B 1 358 ? 30.313 10.725 25.752 1.00 64.79 358 LEU B CA 1
ATOM 5547 C C . LEU B 1 358 ? 29.983 10.327 27.188 1.00 59.62 358 LEU B C 1
ATOM 5548 O O . LEU B 1 358 ? 30.713 9.510 27.748 1.00 73.83 358 LEU B O 1
ATOM 5550 N N . VAL B 1 359 ? 28.902 10.882 27.730 1.00 52.15 359 VAL B N 1
ATOM 5551 C CA . VAL B 1 359 ? 28.365 10.604 29.098 1.00 51.30 359 VAL B CA 1
ATOM 5552 C C . VAL B 1 359 ? 28.378 9.095 29.381 1.00 48.86 359 VAL B C 1
ATOM 5553 O O . VAL B 1 359 ? 29.109 8.653 30.290 1.00 45.10 359 VAL B O 1
ATOM 5557 N N . ARG B 1 360 ? 27.574 8.339 28.635 1.00 46.46 360 ARG B N 1
ATOM 5558 C CA . ARG B 1 360 ? 27.384 6.879 28.821 1.00 50.42 360 ARG B CA 1
ATOM 5559 C C . ARG B 1 360 ? 28.735 6.147 28.759 1.00 51.66 360 ARG B C 1
ATOM 5560 O O . ARG B 1 360 ? 28.931 5.256 29.577 1.00 52.83 360 ARG B O 1
ATOM 5568 N N . VAL B 1 361 ? 29.629 6.502 27.829 1.00 56.35 361 VAL B N 1
ATOM 5569 C CA . VAL B 1 361 ? 30.995 5.906 27.719 1.00 56.66 361 VAL B CA 1
ATOM 5570 C C . VAL B 1 361 ? 31.712 6.124 29.061 1.00 59.69 361 VAL B C 1
ATOM 5571 O O . VAL B 1 361 ? 32.048 5.125 29.724 1.00 62.14 361 VAL B O 1
ATOM 5575 N N . GLU B 1 362 ? 31.907 7.383 29.456 1.00 59.02 362 GLU B N 1
ATOM 5576 C CA . GLU B 1 362 ? 32.602 7.761 30.710 1.00 65.14 362 GLU B CA 1
ATOM 5577 C C . GLU B 1 362 ? 31.911 7.090 31.888 1.00 69.99 362 GLU B C 1
ATOM 5578 O O . GLU B 1 362 ? 32.602 6.382 32.615 1.00 77.77 362 GLU B O 1
ATOM 5584 N N . MET B 1 363 ? 30.599 7.293 32.038 1.00 73.02 363 MET B N 1
ATOM 5585 C CA . MET B 1 363 ? 29.809 6.761 33.181 1.00 73.10 363 MET B CA 1
ATOM 5586 C C . MET B 1 363 ? 29.851 5.228 33.207 1.00 72.42 363 MET B C 1
ATOM 5587 O O . MET B 1 363 ? 29.933 4.673 34.319 1.00 74.39 363 MET B O 1
ATOM 5592 N N . GLN B 1 364 ? 29.809 4.565 32.048 1.00 72.54 364 GLN B N 1
ATOM 5593 C CA . GLN B 1 364 ? 29.901 3.081 31.964 1.00 70.91 364 GLN B CA 1
ATOM 5594 C C . GLN B 1 364 ? 31.311 2.635 32.386 1.00 72.96 364 GLN B C 1
ATOM 5595 O O . GLN B 1 364 ? 31.381 1.832 33.332 1.00 82.02 364 GLN B O 1
ATOM 5601 N N . THR B 1 365 ? 32.390 3.136 31.765 1.00 69.51 365 THR B N 1
ATOM 5602 C CA . THR B 1 365 ? 33.775 2.650 32.037 1.00 74.17 365 THR B CA 1
ATOM 5603 C C . THR B 1 365 ? 34.200 3.071 33.449 1.00 76.60 365 THR B C 1
ATOM 5604 O O . THR B 1 365 ? 35.010 2.343 34.056 1.00 83.57 365 THR B O 1
ATOM 5608 N N . ALA B 1 366 ? 33.665 4.189 33.951 1.00 74.24 366 ALA B N 1
ATOM 5609 C CA . ALA B 1 366 ? 33.928 4.727 35.308 1.00 73.29 366 ALA B CA 1
ATOM 5610 C C . ALA B 1 366 ? 33.347 3.777 36.359 1.00 72.90 366 ALA B C 1
ATOM 5611 O O . ALA B 1 366 ? 34.123 3.201 37.147 1.00 69.99 366 ALA B O 1
ATOM 5613 N N . LEU B 1 367 ? 32.023 3.626 36.381 1.00 83.06 367 LEU B N 1
ATOM 5614 C CA . LEU B 1 367 ? 31.338 2.674 37.297 1.00 94.43 367 LEU B CA 1
ATOM 5615 C C . LEU B 1 367 ? 31.951 1.285 37.075 1.00 94.97 367 LEU B C 1
ATOM 5616 O O . LEU B 1 367 ? 32.462 0.702 38.051 1.00 101.34 367 LEU B O 1
ATOM 5621 N N . GLY B 1 368 ? 31.945 0.817 35.822 1.00 90.44 368 GLY B N 1
ATOM 5622 C CA . GLY B 1 368 ? 32.460 -0.499 35.395 1.00 84.23 368 GLY B CA 1
ATOM 5623 C C . GLY B 1 368 ? 33.874 -0.792 35.881 1.00 80.75 368 GLY B C 1
ATOM 5624 O O . GLY B 1 368 ? 34.133 -1.965 36.178 1.00 82.24 368 GLY B O 1
ATOM 5625 N N . SER B 1 369 ? 34.770 0.206 35.936 1.00 75.55 369 SER B N 1
ATOM 5626 C CA . SER B 1 369 ? 36.186 0.019 36.353 1.00 74.73 369 SER B CA 1
ATOM 5627 C C . SER B 1 369 ? 36.291 0.006 37.887 1.00 76.97 369 SER B C 1
ATOM 5628 O O . SER B 1 369 ? 36.906 -0.935 38.415 1.00 83.81 369 SER B O 1
ATOM 5631 N N . LEU B 1 370 ? 35.699 0.989 38.576 1.00 73.46 370 LEU B N 1
ATOM 5632 C CA . LEU B 1 370 ? 35.598 1.035 40.066 1.00 69.69 370 LEU B CA 1
ATOM 5633 C C . LEU B 1 370 ? 35.088 -0.302 40.618 1.00 67.78 370 LEU B C 1
ATOM 5634 O O . LEU B 1 370 ? 35.603 -0.744 41.646 1.00 67.06 370 LEU B O 1
ATOM 5639 N N . ILE B 1 371 ? 34.043 -0.863 40.010 1.00 69.28 371 ILE B N 1
ATOM 5640 C CA . ILE B 1 371 ? 33.355 -2.092 40.502 1.00 72.36 371 ILE B CA 1
ATOM 5641 C C . ILE B 1 371 ? 34.255 -3.282 40.173 1.00 70.81 371 ILE B C 1
ATOM 5642 O O . ILE B 1 371 ? 34.418 -4.147 41.038 1.00 67.53 371 ILE B O 1
ATOM 5647 N N . SER B 1 372 ? 34.819 -3.296 38.961 1.00 76.83 372 SER B N 1
ATOM 5648 C CA . SER B 1 372 ? 35.665 -4.390 38.416 1.00 77.16 372 SER B CA 1
ATOM 5649 C C . SER B 1 372 ? 37.039 -4.395 39.099 1.00 79.82 372 SER B C 1
ATOM 5650 O O . SER B 1 372 ? 37.522 -5.491 39.404 1.00 91.58 372 SER B O 1
ATOM 5653 N N . ARG B 1 373 ? 37.643 -3.226 39.324 1.00 71.23 373 ARG B N 1
ATOM 5654 C CA . ARG B 1 373 ? 38.994 -3.103 39.923 1.00 72.82 373 ARG B CA 1
ATOM 5655 C C . ARG B 1 373 ? 38.915 -3.288 41.449 1.00 75.16 373 ARG B C 1
ATOM 5656 O O . ARG B 1 373 ? 39.709 -4.083 41.966 1.00 83.66 373 ARG B O 1
ATOM 5664 N N . ILE B 1 374 ? 37.989 -2.612 42.143 1.00 80.52 374 ILE B N 1
ATOM 5665 C CA . ILE B 1 374 ? 37.983 -2.437 43.634 1.00 75.83 374 ILE B CA 1
ATOM 5666 C C . ILE B 1 374 ? 36.663 -2.940 44.212 1.00 76.76 374 ILE B C 1
ATOM 5667 O O . ILE B 1 374 ? 35.823 -2.135 44.600 1.00 80.43 374 ILE B O 1
ATOM 5672 N N . PRO B 1 375 ? 36.435 -4.266 44.332 1.00 81.72 375 PRO B N 1
ATOM 5673 C CA . PRO B 1 375 ? 35.113 -4.789 44.691 1.00 88.49 375 PRO B CA 1
ATOM 5674 C C . PRO B 1 375 ? 34.761 -4.692 46.188 1.00 83.02 375 PRO B C 1
ATOM 5675 O O . PRO B 1 375 ? 33.606 -4.886 46.527 1.00 83.22 375 PRO B O 1
ATOM 5679 N N . ALA B 1 376 ? 35.750 -4.402 47.038 1.00 77.76 376 ALA B N 1
ATOM 5680 C CA . ALA B 1 376 ? 35.596 -4.214 48.498 1.00 71.00 376 ALA B CA 1
ATOM 5681 C C . ALA B 1 376 ? 35.282 -2.750 48.791 1.00 70.09 376 ALA B C 1
ATOM 5682 O O . ALA B 1 376 ? 35.542 -2.305 49.920 1.00 79.71 376 ALA B O 1
ATOM 5684 N N . LEU B 1 377 ? 34.780 -2.040 47.784 1.00 69.05 377 LEU B N 1
ATOM 5685 C CA . LEU B 1 377 ? 34.489 -0.591 47.897 1.00 63.70 377 LEU B CA 1
ATOM 5686 C C . LEU B 1 377 ? 33.436 -0.334 48.968 1.00 55.38 377 LEU B C 1
ATOM 5687 O O . LEU B 1 377 ? 32.438 -1.033 48.984 1.00 54.87 377 LEU B O 1
ATOM 5692 N N . ARG B 1 378 ? 33.674 0.671 49.803 1.00 49.47 378 ARG B N 1
ATOM 5693 C CA . ARG B 1 378 ? 32.745 1.029 50.893 1.00 51.22 378 ARG B CA 1
ATOM 5694 C C . ARG B 1 378 ? 33.125 2.406 51.429 1.00 52.04 378 ARG B C 1
ATOM 5695 O O . ARG B 1 378 ? 34.260 2.814 51.218 1.00 47.16 378 ARG B O 1
ATOM 5703 N N . PHE B 1 379 ? 32.184 3.062 52.108 1.00 54.13 379 PHE B N 1
ATOM 5704 C CA . PHE B 1 379 ? 32.349 4.417 52.685 1.00 51.25 379 PHE B CA 1
ATOM 5705 C C . PHE B 1 379 ? 33.281 4.357 53.885 1.00 48.52 379 PHE B C 1
ATOM 5706 O O . PHE B 1 379 ? 33.296 3.342 54.557 1.00 43.44 379 PHE B O 1
ATOM 5714 N N . ALA B 1 380 ? 33.972 5.462 54.156 1.00 55.19 380 ALA B N 1
ATOM 5715 C CA . ALA B 1 380 ? 34.928 5.572 55.280 1.00 57.88 380 ALA B CA 1
ATOM 5716 C C . ALA B 1 380 ? 34.264 6.281 56.456 1.00 58.21 380 ALA B C 1
ATOM 5717 O O . ALA B 1 380 ? 34.812 6.228 57.546 1.00 59.81 380 ALA B O 1
ATOM 5719 N N . VAL B 1 381 ? 33.155 6.968 56.203 1.00 62.63 381 VAL B N 1
ATOM 5720 C CA . VAL B 1 381 ? 32.342 7.625 57.272 1.00 65.42 381 VAL B CA 1
ATOM 5721 C C . VAL B 1 381 ? 30.933 7.034 57.170 1.00 62.61 381 VAL B C 1
ATOM 5722 O O . VAL B 1 381 ? 30.657 6.324 56.208 1.00 61.92 381 VAL B O 1
ATOM 5726 N N . PRO B 1 382 ? 30.005 7.228 58.141 1.00 59.47 382 PRO B N 1
ATOM 5727 C CA . PRO B 1 382 ? 28.635 6.730 57.983 1.00 57.33 382 PRO B CA 1
ATOM 5728 C C . PRO B 1 382 ? 27.896 7.579 56.941 1.00 52.52 382 PRO B C 1
ATOM 5729 O O . PRO B 1 382 ? 28.093 8.766 56.930 1.00 49.81 382 PRO B O 1
ATOM 5733 N N . GLU B 1 383 ? 27.067 6.944 56.112 1.00 54.07 383 GLU B N 1
ATOM 5734 C CA . GLU B 1 383 ? 26.372 7.575 54.955 1.00 60.91 383 GLU B CA 1
ATOM 5735 C C . GLU B 1 383 ? 25.689 8.882 55.366 1.00 59.26 383 GLU B C 1
ATOM 5736 O O . GLU B 1 383 ? 25.739 9.863 54.624 1.00 61.46 383 GLU B O 1
ATOM 5742 N N . PRO B 1 384 ? 25.004 8.968 56.528 1.00 53.99 384 PRO B N 1
ATOM 5743 C CA . PRO B 1 384 ? 24.363 10.221 56.918 1.00 54.91 384 PRO B CA 1
ATOM 5744 C C . PRO B 1 384 ? 25.388 11.355 57.096 1.00 54.38 384 PRO B C 1
ATOM 5745 O O . PRO B 1 384 ? 25.048 12.493 56.849 1.00 49.53 384 PRO B O 1
ATOM 5749 N N . ARG B 1 385 ? 26.620 11.015 57.482 1.00 57.49 385 ARG B N 1
ATOM 5750 C CA . ARG B 1 385 ? 27.681 11.997 57.845 1.00 63.17 385 ARG B CA 1
ATOM 5751 C C . ARG B 1 385 ? 28.322 12.591 56.574 1.00 58.71 385 ARG B C 1
ATOM 5752 O O . ARG B 1 385 ? 29.197 13.491 56.702 1.00 50.19 385 ARG B O 1
ATOM 5760 N N . ILE B 1 386 ? 27.896 12.138 55.390 1.00 54.09 386 ILE B N 1
ATOM 5761 C CA . ILE B 1 386 ? 28.449 12.609 54.090 1.00 57.33 386 ILE B CA 1
ATOM 5762 C C . ILE B 1 386 ? 27.791 13.942 53.715 1.00 62.66 386 ILE B C 1
ATOM 5763 O O . ILE B 1 386 ? 26.558 13.967 53.566 1.00 66.17 386 ILE B O 1
ATOM 5768 N N . LYS B 1 387 ? 28.603 15.000 53.577 1.00 67.48 387 LYS B N 1
ATOM 5769 C CA . LYS B 1 387 ? 28.156 16.409 53.398 1.00 66.81 387 LYS B CA 1
ATOM 5770 C C . LYS B 1 387 ? 27.999 16.711 51.908 1.00 64.43 387 LYS B C 1
ATOM 5771 O O . LYS B 1 387 ? 28.846 16.267 51.119 1.00 59.73 387 LYS B O 1
ATOM 5777 N N . PHE B 1 388 ? 26.983 17.508 51.588 1.00 65.84 388 PHE B N 1
ATOM 5778 C CA . PHE B 1 388 ? 26.691 17.985 50.215 1.00 61.98 388 PHE B CA 1
ATOM 5779 C C . PHE B 1 388 ? 27.008 19.481 50.152 1.00 66.86 388 PHE B C 1
ATOM 5780 O O . PHE B 1 388 ? 27.191 20.095 51.202 1.00 73.50 388 PHE B O 1
ATOM 5788 N N . LEU B 1 389 ? 27.053 20.053 48.951 1.00 71.67 389 LEU B N 1
ATOM 5789 C CA . LEU B 1 389 ? 27.384 21.493 48.800 1.00 67.70 389 LEU B CA 1
ATOM 5790 C C . LEU B 1 389 ? 26.107 22.326 48.837 1.00 75.35 389 LEU B C 1
ATOM 5791 O O . LEU B 1 389 ? 25.100 21.869 48.296 1.00 80.89 389 LEU B O 1
ATOM 5796 N N . ARG B 1 390 ? 26.174 23.518 49.428 1.00 77.89 390 ARG B N 1
ATOM 5797 C CA . ARG B 1 390 ? 24.976 24.382 49.557 1.00 83.64 390 ARG B CA 1
ATOM 5798 C C . ARG B 1 390 ? 25.083 25.584 48.622 1.00 87.74 390 ARG B C 1
ATOM 5799 O O . ARG B 1 390 ? 24.108 26.335 48.531 1.00 88.89 390 ARG B O 1
ATOM 5807 N N . GLY B 1 391 ? 26.213 25.748 47.940 1.00 90.65 391 GLY B N 1
ATOM 5808 C CA . GLY B 1 391 ? 26.376 26.929 47.074 1.00 91.00 391 GLY B CA 1
ATOM 5809 C C . GLY B 1 391 ? 26.301 26.610 45.597 1.00 90.32 391 GLY B C 1
ATOM 5810 O O . GLY B 1 391 ? 26.793 27.416 44.806 1.00 95.19 391 GLY B O 1
ATOM 5811 N N . ARG B 1 392 ? 25.674 25.500 45.227 1.00 87.32 392 ARG B N 1
ATOM 5812 C CA . ARG B 1 392 ? 25.604 25.162 43.788 1.00 85.19 392 ARG B CA 1
ATOM 5813 C C . ARG B 1 392 ? 24.142 25.072 43.343 1.00 83.60 392 ARG B C 1
ATOM 5814 O O . ARG B 1 392 ? 23.266 25.236 44.187 1.00 86.11 392 ARG B O 1
ATOM 5822 N N . LEU B 1 393 ? 23.914 24.853 42.048 1.00 76.45 393 LEU B N 1
ATOM 5823 C CA . LEU B 1 393 ? 22.554 24.752 41.463 1.00 69.70 393 LEU B CA 1
ATOM 5824 C C . LEU B 1 393 ? 22.250 23.279 41.235 1.00 69.11 393 LEU B C 1
ATOM 5825 O O . LEU B 1 393 ? 21.085 22.903 41.210 1.00 70.22 393 LEU B O 1
ATOM 5830 N N . VAL B 1 394 ? 23.300 22.503 41.024 1.00 69.61 394 VAL B N 1
ATOM 5831 C CA . VAL B 1 394 ? 23.191 21.038 40.823 1.00 70.05 394 VAL B CA 1
ATOM 5832 C C . VAL B 1 394 ? 23.596 20.394 42.146 1.00 68.08 394 VAL B C 1
ATOM 5833 O O . VAL B 1 394 ? 24.450 20.965 42.821 1.00 61.38 394 VAL B O 1
ATOM 5837 N N . PRO B 1 395 ? 23.052 19.226 42.539 1.00 64.85 395 PRO B N 1
ATOM 5838 C CA . PRO B 1 395 ? 23.394 18.617 43.808 1.00 63.24 395 PRO B CA 1
ATOM 5839 C C . PRO B 1 395 ? 24.753 17.934 43.669 1.00 59.20 395 PRO B C 1
ATOM 5840 O O . PRO B 1 395 ? 24.842 17.016 42.929 1.00 55.41 395 PRO B O 1
ATOM 5844 N N . SER B 1 396 ? 25.755 18.416 44.392 1.00 58.98 396 SER B N 1
ATOM 5845 C CA . SER B 1 396 ? 27.089 17.784 44.308 1.00 64.21 396 SER B CA 1
ATOM 5846 C C . SER B 1 396 ? 27.643 17.531 45.706 1.00 63.77 396 SER B C 1
ATOM 5847 O O . SER B 1 396 ? 27.235 18.208 46.635 1.00 60.34 396 SER B O 1
ATOM 5850 N N . LEU B 1 397 ? 28.538 16.557 45.812 1.00 64.03 397 LEU B N 1
ATOM 5851 C CA . LEU B 1 397 ? 29.152 16.174 47.104 1.00 64.19 397 LEU B CA 1
ATOM 5852 C C . LEU B 1 397 ? 30.309 17.109 47.414 1.00 62.50 397 LEU B C 1
ATOM 5853 O O . LEU B 1 397 ? 31.083 17.370 46.512 1.00 54.12 397 LEU B O 1
ATOM 5858 N N . GLU B 1 398 ? 30.424 17.542 48.668 1.00 73.09 398 GLU B N 1
ATOM 5859 C CA . GLU B 1 398 ? 31.534 18.431 49.074 1.00 73.56 398 GLU B CA 1
ATOM 5860 C C . GLU B 1 398 ? 32.742 17.508 49.038 1.00 75.74 398 GLU B C 1
ATOM 5861 O O . GLU B 1 398 ? 33.829 17.942 48.650 1.00 78.15 398 GLU B O 1
ATOM 5867 N N . ALA B 1 399 ? 32.506 16.271 49.466 1.00 69.98 399 ALA B N 1
ATOM 5868 C CA . ALA B 1 399 ? 33.495 15.175 49.366 1.00 65.68 399 ALA B CA 1
ATOM 5869 C C . ALA B 1 399 ? 32.780 13.834 49.501 1.00 64.44 399 ALA B C 1
ATOM 5870 O O . ALA B 1 3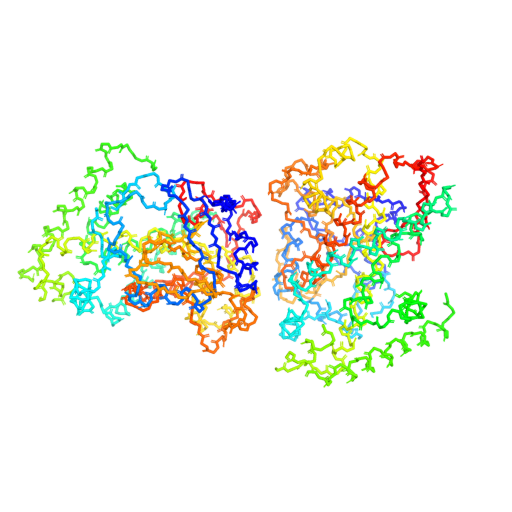99 ? 31.677 13.793 50.089 1.00 61.52 399 ALA B O 1
ATOM 5872 N N . LEU B 1 400 ? 33.433 12.790 49.000 1.00 62.06 400 LEU B N 1
ATOM 5873 C CA . LEU B 1 400 ? 32.970 11.385 49.026 1.00 59.21 400 LEU B CA 1
ATOM 5874 C C . LEU B 1 400 ? 34.169 10.518 49.406 1.00 61.22 400 LEU B C 1
ATOM 5875 O O . LEU B 1 400 ? 34.871 9.988 48.541 1.00 59.66 400 LEU B O 1
ATOM 5880 N N . PRO B 1 401 ? 34.445 10.377 50.723 1.00 61.62 401 PRO B N 1
ATOM 5881 C CA . PRO B 1 401 ? 35.495 9.489 51.209 1.00 65.00 401 PRO B CA 1
ATOM 5882 C C . PRO B 1 401 ? 35.040 8.026 51.135 1.00 64.75 401 PRO B C 1
ATOM 5883 O O . PRO B 1 401 ? 33.979 7.714 51.676 1.00 60.47 401 PRO B O 1
ATOM 5887 N N . LEU B 1 402 ? 35.831 7.184 50.467 1.00 62.73 402 LEU B N 1
ATOM 5888 C CA . LEU B 1 402 ? 35.614 5.716 50.424 1.00 69.14 402 LEU B CA 1
ATOM 5889 C C . LEU B 1 402 ? 36.815 5.015 51.059 1.00 74.06 402 LEU B C 1
ATOM 5890 O O . LEU B 1 402 ? 37.759 5.714 51.482 1.00 83.90 402 LEU B O 1
ATOM 5895 N N . THR B 1 403 ? 36.760 3.685 51.128 1.00 70.66 403 THR B N 1
ATOM 5896 C CA . THR B 1 403 ? 37.823 2.836 51.713 1.00 69.43 403 THR B CA 1
ATOM 5897 C C . THR B 1 403 ? 37.751 1.459 51.050 1.00 67.45 403 THR B C 1
ATOM 5898 O O . THR B 1 403 ? 36.818 1.231 50.263 1.00 61.09 403 THR B O 1
ATOM 5902 N N . TRP B 1 404 ? 38.726 0.594 51.330 1.00 79.07 404 TRP B N 1
ATOM 5903 C CA . TRP B 1 404 ? 38.937 -0.692 50.609 1.00 87.06 404 TRP B CA 1
ATOM 5904 C C . TRP B 1 404 ? 40.093 -1.467 51.254 1.00 78.88 404 TRP B C 1
ATOM 5905 O O . TRP B 1 404 ? 39.951 -2.652 51.534 1.00 72.23 404 TRP B O 1
#